Protein AF-A0AAU7CPM2-F1 (afdb_monomer)

Sequence (1170 aa):
MTRARPLVLTCLSLPLFAALVAPTALFAQPDPAKAGTGLAQAAASEAGWAAMNSTTAKETLEFLVQVNELRNDLEMMRALLREGREEAQAIKDKAEAARRDPTKLVLKLADMLAARSDAFRKLVGWTDAMQAQVAELRRTAKDAEALVKEVEEIQPEDVRALKLFEEIDGRILPLIDSLRDPAQAARTLIDGQIREALSKPWAVGGLVFRIKLMDELQAVFSPEANITIVMEYLNGDLPDVEASGLYFGRDGTPKFDRLKFSTDAKAIESVLMKKGLSKLGEAIGDLGLPLTFRNLKTMGFDQPGPGGRLGGLQFDLDVNLAMGSLPLPQLKQDGIQIFSDGHVHLKGATTLKYELKPNIPIPIATTGLAFHKHAVEMSLKPEKVAISTVLSAAAPESGNAIGLDVTCRFGFPIRKIEFQGTMRTAGGLSFGRVYNGELSAEHIQGDLEFPSANDSPIMTAVTPLAVQGHFKFDKDGLIAKGKATLFNGPSIDSEIFIGTNGHGHITATADFQLFDVLKVAGELESKFTPGFKRVTANVVGMVDLDLQLFKVSAALDVDADTDRVAQGKLPIRAKASALGAEAIVDLPSFTPADFLIVVAALKRQLPDMYKNMIKALAAFEGHAAEVLAAEEAKIRQAVSDAAARAGVDAIRTGDPNVDKALGDISKGGKQIITELVDARVFGGKAATQLRRSASNELENLGRDPFGTFANTPQNALNELSNVGNLVTGAFGNKKKDAGDARRRAEEEARAKVEALKKSLDEKLGRLVSAIEGDRLDHLPKPTRQLDSRGQGVNESTRLRLLFEHAASAPWGSNAPESGEVMFLVRATGMKSTINTRYPDRSQRLSGSDVQAGYVFFQDLLKADAKPKARIGIPRLKHNSALPAELIASDEIQRLVELHVPEAEIEGYRKLYERKLAIKNETDEPMTVWVNAEARVRRDDAFNWSWDSGVPAEKAATAFLVPARSTKILGEDVTPFLPNQSVADRANDSESKEDKVAVKGRRFRLWAESETGERWEEQRSQDLWVVAKNAKIQGERAYRDDKIQTHTYVLKPKTGLRDFAERQLKLRNDTPEPLTLKLRYRSSRGGQSRWYTLPELVLAPGTTVRPRGSDGFAVRASRVVFEAEGPTRRYTAHEESPVWLVAEADGRRMYRGPKIGVYLHVFRPDTRVSR

pLDDT: mean 71.59, std 19.8, range [23.73, 97.94]

Organism: NCBI:txid3120278

Solvent-accessible surface area (backbone atoms only — not comparable to full-atom values): 64924 Å² total; per-residue (Å²): 144,83,89,82,79,96,69,72,70,62,73,79,62,69,81,68,73,78,79,74,75,79,90,88,90,82,89,83,85,85,87,89,87,90,83,89,80,82,91,81,83,90,84,81,91,82,85,86,73,92,82,72,72,80,60,63,61,49,54,52,50,51,50,53,48,50,53,54,47,53,50,51,50,51,53,49,51,52,50,50,58,52,52,50,52,60,46,51,54,55,48,54,65,51,55,71,74,56,82,86,48,70,70,62,49,54,53,50,50,53,50,52,53,56,64,50,42,66,69,52,58,78,74,70,82,81,54,71,69,58,49,50,51,53,49,50,51,53,47,52,53,52,51,50,57,51,47,55,58,51,54,77,71,55,72,94,84,52,77,64,58,59,58,49,48,52,48,42,60,70,54,48,46,56,52,52,59,42,53,73,45,53,69,58,46,54,46,55,56,50,45,55,54,49,52,61,59,48,67,51,72,48,71,64,81,66,31,40,35,39,52,47,72,77,51,94,86,52,58,74,71,32,71,78,28,42,31,27,41,38,38,33,38,64,89,62,81,43,86,48,40,39,37,35,42,39,25,34,45,100,84,68,47,79,40,74,80,38,80,42,68,75,64,62,69,69,60,56,52,53,54,50,60,68,60,51,54,59,53,53,55,54,63,44,55,76,69,76,53,56,68,46,80,40,80,75,41,77,45,50,72,87,47,65,40,91,92,67,47,48,27,31,42,32,27,24,43,35,38,53,54,75,66,83,91,52,88,50,75,70,46,74,48,63,52,36,30,40,34,74,87,72,51,74,45,56,66,89,54,85,50,57,74,43,74,57,80,74,71,66,65,48,68,45,85,98,70,62,32,14,41,29,64,46,32,41,37,37,36,85,73,66,74,38,42,34,39,36,29,34,40,28,55,69,74,58,89,78,62,74,48,64,28,36,42,32,39,35,36,36,41,84,78,78,74,49,35,38,30,35,29,41,34,24,41,62,86,68,51,61,66,30,33,37,53,72,20,38,43,46,98,72,36,39,36,30,32,36,39,37,66,42,41,93,78,25,93,84,37,72,87,61,69,48,66,39,39,43,32,40,38,39,37,43,88,69,23,40,40,36,38,36,42,36,34,34,83,95,67,34,43,37,44,33,39,38,38,41,31,74,83,41,38,34,38,37,41,36,39,34,57,50,50,60,69,99,34,34,40,39,38,35,39,35,46,30,42,33,35,57,88,65,77,39,43,40,36,40,35,42,38,37,40,37,36,42,66,95,83,52,76,48,50,35,39,39,39,36,44,33,31,55,66,34,48,78,71,77,42,57,34,26,40,38,38,40,34,38,55,91,29,77,27,79,46,75,30,87,61,86,47,80,72,46,49,54,52,53,51,51,48,41,56,73,36,41,70,54,24,50,52,43,48,52,52,51,51,52,50,45,53,52,50,52,50,50,52,51,49,53,49,50,49,50,50,52,48,53,51,51,54,49,38,61,74,67,51,66,88,74,73,77,78,86,44,73,68,60,44,46,52,53,49,49,51,53,48,50,56,51,47,54,52,52,54,55,52,49,49,52,55,49,52,54,48,51,53,52,47,54,52,47,52,54,53,51,50,52,63,49,46,76,73,48,80,79,83,58,74,90,58,45,68,63,50,53,51,51,50,51,52,51,52,54,54,53,64,70,56,70,86,48,99,85,40,73,71,54,53,54,49,47,50,51,50,51,51,50,50,49,52,49,52,51,52,45,49,51,53,46,48,64,54,45,46,56,38,30,58,59,46,37,70,36,72,48,78,47,69,62,79,68,44,78,41,63,46,102,85,70,46,63,31,40,39,37,44,34,39,35,41,38,28,39,80,42,45,73,46,67,42,61,88,90,36,68,42,17,34,33,37,40,29,36,41,35,34,41,15,26,26,36,39,42,31,77,87,45,65,90,71,38,45,77,42,67,31,63,30,75,46,70,28,38,38,42,30,44,43,65,66,39,91,91,47,76,17,34,31,40,78,47,60,61,91,70,65,15,57,31,88,64,66,60,39,62,54,51,51,46,51,52,47,54,46,42,55,63,54,44,62,70,42,45,62,56,52,83,38,80,38,53,46,26,32,43,24,42,32,32,63,27,93,47,41,27,45,35,33,42,38,33,35,27,81,41,80,52,94,94,39,80,42,83,42,41,80,47,46,64,87,88,82,41,76,55,53,26,31,70,46,53,39,67,33,75,42,41,37,27,55,75,32,66,75,50,64,88,82,68,58,82,72,69,47,75,75,60,73,78,68,85,67,82,57,58,56,45,49,17,29,30,34,28,34,33,36,34,34,79,63,65,51,74,47,60,77,34,55,86,38,77,46,64,66,40,56,66,24,74,92,58,82,50,39,51,41,50,74,38,64,65,78,50,75,39,76,48,74,47,68,65,77,80,63,77,42,81,34,52,40,16,32,47,34,41,29,27,64,29,95,54,47,28,44,28,46,38,34,36,31,29,75,54,96,91,42,77,44,79,46,76,50,74,77,41,78,40,47,50,73,38,73,46,70,54,54,44,99,85,57,45,70,37,48,18,34,28,36,28,36,37,35,40,34,98,90,46,76,45,56,86,28,58,88,47,66,48,64,50,37,66,76,47,95,94,34,46,47,50,77,31,74,60,60,50,77,31,77,49,69,48,63,65,77,86,80,83,81,127

Secondary structure (DSSP, 8-state):
-----TTSGGGS----TTSS--S-----PPP---------------SS-SSS-TTHHHHHHHHHHHHHHHHHHHHHHHHHHHHHHHHHHHHHHHHGGGTT-HHHHHHHHHHHHHHHHHHHTTTS---HHHHHHHHHHHHHHHHHHHHHHHHTTS-TT-THHHHHHHHIIIIIHHHHHHTTSHHHHHHHHHHHHHHHHHTS-EEETTEEEEEE-S-TTS-TTSTT--EEEEEEEGGGTSPPEEEEEEEE-TTS-EEEEEEEESS-HHHHHHHHHHHHHHHHHHHHHTTT--EEEEEEEEEPTTS--TTS--SEEEEEEEE---BTTB-PPPEEEEEEEEETTS-EEETT-SEEEEE-SS---EE-TTTSEEEEEEEEEEETTTTEEEEEEEEEES--TTS--EEEEEEEEEESS-S-EEEEEEEEETT--EEEEEEEEEE-SS-EEEEEEEPPTTT-TTSTTS-EEEEEEEEEE-SSEEEEEEEEEETTS-EEEEEEEEETTS-EEEEEEEE--BTTTEEEEEEEEEEE-GGGSSEEEEEEEEEEEE-SS-EEEEEEEEEEEHHHHHTTS-SEEEEEEETTEEEEEEES---HHHHHHHHHHHHHTHHHHHHHHHHHHHHHHHHHHHHHHHHHHHHHHHHHHHHHHTTGGG---S-HHHHHHHHHHHHHHHHHHHHHHHHHHHHHHHHHHHHHHHHHHHHHHTT-TTTSTTTHHHHHHHHHHHHHHHHHGGG-TT-HHHHHHHHHHHHHHHHHHHHHHHHHHHHHHHHHHHHTT-EEEE-PPPEEEE-TTS-EEEEEEEEEEEEEEEEEEE-TTT-TT-EEEEEEEEEEEEEEEEESS-GGG-EEEEEEEEEEEEEEEESTT-TTS--EEEEE--------SS-HHHHHHHHHHHHHHHH-TT-EE-SSEEE--EEEEEEE-SSS-EEEEEEEEEEEEETTEEEEEETTSSTTTSPPEEEEE-TTEEEEBTTTBPPBPTT--TTTTTSSTT-----PPPEESEEEEEEEETT--EE-HHHHS-EE-S---GGGTT-S-EEESSPPEEEEEEPPPPS-EEES-EEEEEEE-SSS-EEEEEEEEEEETTEEEEEEPPPEEE-TT-EE--B-TTSSB-EESEEEEEEE-SS-EE-TTSSSPEESS--BTTB--EEESSPPEEEEEE---TT---

Structure (mmCIF, N/CA/C/O backbone):
data_AF-A0AAU7CPM2-F1
#
_entry.id   AF-A0AAU7CPM2-F1
#
loop_
_atom_site.group_PDB
_atom_site.id
_atom_site.type_symbol
_atom_site.label_atom_id
_atom_site.label_alt_id
_atom_site.label_comp_id
_atom_site.label_asym_id
_atom_site.label_entity_id
_atom_site.label_seq_id
_atom_site.pdbx_PDB_ins_code
_atom_site.Cartn_x
_atom_site.Cartn_y
_atom_site.Cartn_z
_atom_site.occupancy
_atom_site.B_iso_or_equiv
_atom_site.auth_seq_id
_atom_site.auth_comp_id
_atom_site.auth_asym_id
_atom_site.auth_atom_id
_atom_site.pdbx_PDB_model_num
ATOM 1 N N . MET A 1 1 ? 49.243 -9.108 -35.571 1.00 30.53 1 MET A N 1
ATOM 2 C CA . MET A 1 1 ? 48.302 -8.198 -36.264 1.00 30.53 1 MET A CA 1
ATOM 3 C C . MET A 1 1 ? 47.541 -7.394 -35.221 1.00 30.53 1 MET A C 1
ATOM 5 O O . MET A 1 1 ? 46.357 -7.582 -34.997 1.00 30.53 1 MET A O 1
ATOM 9 N N . THR A 1 2 ? 48.272 -6.537 -34.522 1.00 29.69 2 THR A N 1
ATOM 10 C CA . THR A 1 2 ? 47.838 -5.802 -33.334 1.00 29.69 2 THR A CA 1
ATOM 11 C C . THR A 1 2 ? 48.388 -4.391 -33.495 1.00 29.69 2 THR A C 1
ATOM 13 O O . THR A 1 2 ? 49.585 -4.245 -33.728 1.00 29.69 2 THR A O 1
ATOM 16 N N . ARG A 1 3 ? 47.504 -3.390 -33.358 1.00 30.66 3 ARG A N 1
ATOM 17 C CA . ARG A 1 3 ? 47.668 -1.930 -33.561 1.00 30.66 3 ARG A CA 1
ATOM 18 C C . ARG A 1 3 ? 47.158 -1.390 -34.907 1.00 30.66 3 ARG A C 1
ATOM 20 O O . ARG A 1 3 ? 47.932 -1.092 -35.808 1.00 30.66 3 ARG A O 1
ATOM 27 N N . ALA A 1 4 ? 45.849 -1.140 -34.958 1.00 24.36 4 ALA A N 1
ATOM 28 C CA . ALA A 1 4 ? 45.251 -0.043 -35.722 1.00 24.36 4 ALA A CA 1
ATOM 29 C C . ALA A 1 4 ? 44.418 0.821 -34.749 1.00 24.36 4 ALA A C 1
ATOM 31 O O . ALA A 1 4 ? 43.802 0.294 -33.825 1.00 24.36 4 ALA A O 1
ATOM 32 N N . ARG A 1 5 ? 44.516 2.146 -34.893 1.00 27.17 5 ARG A N 1
ATOM 33 C CA . ARG A 1 5 ? 44.018 3.202 -33.983 1.00 27.17 5 ARG A CA 1
ATOM 34 C C . ARG A 1 5 ? 42.475 3.349 -33.995 1.00 27.17 5 ARG A C 1
ATOM 36 O O . ARG A 1 5 ? 41.857 2.994 -34.995 1.00 27.17 5 ARG A O 1
ATOM 43 N N . PRO A 1 6 ? 41.852 3.940 -32.950 1.00 27.80 6 PRO A N 1
ATOM 44 C CA . PRO A 1 6 ? 40.398 4.053 -32.796 1.00 27.80 6 PRO A CA 1
ATOM 45 C C . PRO A 1 6 ? 39.836 5.308 -33.494 1.00 27.80 6 PRO A C 1
ATOM 47 O O . PRO A 1 6 ? 39.302 6.193 -32.836 1.00 27.80 6 PRO A O 1
ATOM 50 N N . LEU A 1 7 ? 39.997 5.420 -34.818 1.00 28.16 7 LEU A N 1
ATOM 51 C CA . LEU A 1 7 ? 39.477 6.573 -35.582 1.00 28.16 7 LEU A CA 1
ATOM 52 C C . LEU A 1 7 ? 38.266 6.233 -36.472 1.00 28.16 7 LEU A C 1
ATOM 54 O O . LEU A 1 7 ? 37.533 7.126 -36.873 1.00 28.16 7 LEU A O 1
ATOM 58 N N . VAL A 1 8 ? 38.035 4.948 -36.767 1.00 27.69 8 VAL A N 1
ATOM 59 C CA . VAL A 1 8 ? 37.013 4.518 -37.743 1.00 27.69 8 VAL A CA 1
ATOM 60 C C . VAL A 1 8 ? 35.654 4.228 -37.087 1.00 27.69 8 VAL A C 1
ATOM 62 O O . VAL A 1 8 ? 34.622 4.407 -37.723 1.00 27.69 8 VAL A O 1
ATOM 65 N N . LEU A 1 9 ? 35.613 3.866 -35.796 1.00 28.08 9 LEU A N 1
ATOM 66 C CA . LEU A 1 9 ? 34.343 3.583 -35.104 1.00 28.08 9 LEU A CA 1
ATOM 67 C C . LEU A 1 9 ? 33.541 4.840 -34.722 1.00 28.08 9 LEU A C 1
ATOM 69 O O . LEU A 1 9 ? 32.334 4.747 -34.533 1.00 28.08 9 LEU A O 1
ATOM 73 N N . THR A 1 10 ? 34.174 6.012 -34.645 1.00 31.08 10 THR A N 1
ATOM 74 C CA . THR A 1 10 ? 33.518 7.263 -34.227 1.00 31.08 10 THR A CA 1
ATOM 75 C C . THR A 1 10 ? 32.661 7.890 -35.333 1.00 31.08 10 THR A C 1
ATOM 77 O O . THR A 1 10 ? 31.771 8.678 -35.038 1.00 31.08 10 THR A O 1
ATOM 80 N N . CYS A 1 11 ? 32.884 7.524 -36.602 1.00 26.19 11 CYS A N 1
ATOM 81 C CA . CYS A 1 11 ? 32.093 8.030 -37.734 1.00 26.19 11 CYS A CA 1
ATOM 82 C C . CYS A 1 11 ? 30.746 7.299 -37.903 1.00 26.19 11 CYS A C 1
ATOM 84 O O . CYS A 1 11 ? 29.845 7.833 -38.538 1.00 26.19 11 CYS A O 1
ATOM 86 N N . LEU A 1 12 ? 30.584 6.109 -37.308 1.00 28.61 12 LEU A N 1
ATOM 87 C CA . LEU A 1 12 ? 29.325 5.343 -37.317 1.00 28.61 12 LEU A CA 1
ATOM 88 C C . LEU A 1 12 ? 28.418 5.654 -36.112 1.00 28.61 12 LEU A C 1
ATOM 90 O O . LEU A 1 12 ? 27.288 5.178 -36.052 1.00 28.61 12 LEU A O 1
ATOM 94 N N . SER A 1 13 ? 28.889 6.466 -35.163 1.00 28.86 13 SER A N 1
ATOM 95 C CA . SER A 1 13 ? 28.128 6.947 -34.006 1.00 28.86 13 SER A CA 1
ATOM 96 C C . SER A 1 13 ? 27.910 8.460 -34.111 1.00 28.86 13 SER A C 1
ATOM 98 O O . SER A 1 13 ? 28.501 9.234 -33.357 1.00 28.86 13 SER A O 1
ATOM 100 N N . LEU A 1 14 ? 27.105 8.904 -35.077 1.00 26.20 14 LEU A N 1
ATOM 101 C CA . LEU A 1 14 ? 26.713 10.311 -35.198 1.00 26.20 14 LEU A CA 1
ATOM 102 C C . LEU A 1 14 ? 25.557 10.631 -34.228 1.00 26.20 14 LEU A C 1
ATOM 104 O O . LEU A 1 14 ? 24.500 10.003 -34.310 1.00 26.20 14 LEU A O 1
ATOM 108 N N . PRO A 1 15 ? 25.700 11.622 -33.326 1.00 29.12 15 PRO A N 1
ATOM 109 C CA . PRO A 1 15 ? 24.634 12.072 -32.443 1.00 29.12 15 PRO A CA 1
ATOM 110 C C . PRO A 1 15 ? 23.777 13.125 -33.162 1.00 29.12 15 PRO A C 1
ATOM 112 O O . PRO A 1 15 ? 23.796 14.296 -32.799 1.00 29.12 15 PRO A O 1
ATOM 115 N N . LEU A 1 16 ? 23.027 12.730 -34.196 1.00 28.59 16 LEU A N 1
ATOM 116 C CA . LEU A 1 16 ? 22.025 13.614 -34.823 1.00 28.59 16 LEU A CA 1
ATOM 117 C C . LEU A 1 16 ? 20.646 13.516 -34.135 1.00 28.59 16 LEU A C 1
ATOM 119 O O . LEU A 1 16 ? 19.801 14.392 -34.285 1.00 28.59 16 LEU A O 1
ATOM 123 N N . PHE A 1 17 ? 20.436 12.481 -33.317 1.00 32.31 17 PHE A N 1
ATOM 124 C CA . PHE A 1 17 ? 19.158 12.203 -32.650 1.00 32.31 17 PHE A CA 1
ATOM 125 C C . PHE A 1 17 ? 18.840 13.135 -31.467 1.00 32.31 17 PHE A C 1
ATOM 127 O O . PHE A 1 17 ? 17.675 13.317 -31.128 1.00 32.31 17 PHE A O 1
ATOM 134 N N . ALA A 1 18 ? 19.851 13.744 -30.838 1.00 26.77 18 ALA A N 1
ATOM 135 C CA . ALA A 1 18 ? 19.663 14.546 -29.624 1.00 26.77 18 ALA A CA 1
ATOM 136 C C . ALA A 1 18 ? 19.268 16.013 -29.889 1.00 26.77 18 ALA A C 1
ATOM 138 O O . ALA A 1 18 ? 18.843 16.699 -28.965 1.00 26.77 18 ALA A O 1
ATOM 139 N N . ALA A 1 19 ? 19.389 16.504 -31.129 1.00 29.19 19 ALA A N 1
ATOM 140 C CA . ALA A 1 19 ? 19.094 17.901 -31.473 1.00 29.19 19 ALA A CA 1
ATOM 141 C C . ALA A 1 19 ? 17.698 18.114 -32.097 1.00 29.19 19 ALA A C 1
ATOM 143 O O . ALA A 1 19 ? 17.275 19.256 -32.245 1.00 29.19 19 ALA A O 1
ATOM 144 N N . LEU A 1 20 ? 16.980 17.039 -32.446 1.00 27.70 20 LEU A N 1
ATOM 145 C CA . LEU A 1 20 ? 15.705 17.095 -33.180 1.00 27.70 20 LEU A CA 1
ATOM 146 C C . LEU A 1 20 ? 14.454 16.793 -32.331 1.00 27.70 20 LEU A C 1
ATOM 148 O O . LEU A 1 20 ? 13.346 16.865 -32.851 1.00 27.70 20 LEU A O 1
ATOM 152 N N . VAL A 1 21 ? 14.593 16.494 -31.032 1.00 27.75 21 VAL A N 1
ATOM 153 C CA . VAL A 1 21 ? 13.456 16.146 -30.154 1.00 27.75 21 VAL A CA 1
ATOM 154 C C . VAL A 1 21 ? 13.394 17.056 -28.925 1.00 27.75 21 VAL A C 1
ATOM 156 O O . VAL A 1 21 ? 13.695 16.659 -27.805 1.00 27.75 21 VAL A O 1
ATOM 159 N N . ALA A 1 22 ? 12.980 18.300 -29.149 1.00 23.73 22 ALA A N 1
ATOM 160 C CA . ALA A 1 22 ? 12.278 19.141 -28.178 1.00 23.73 22 ALA A CA 1
ATOM 161 C C . ALA A 1 22 ? 11.556 20.249 -28.972 1.00 23.73 22 ALA A C 1
ATOM 163 O O . ALA A 1 22 ? 12.245 20.893 -29.763 1.00 23.73 22 ALA A O 1
ATOM 164 N N . PRO A 1 23 ? 10.244 20.542 -28.811 1.00 28.75 23 PRO A N 1
ATOM 165 C CA . PRO A 1 23 ? 9.259 20.019 -27.853 1.00 28.75 23 PRO A CA 1
ATOM 166 C C . PRO A 1 23 ? 7.881 19.667 -28.481 1.00 28.75 23 PRO A C 1
ATOM 168 O O . PRO A 1 23 ? 7.213 20.545 -29.006 1.00 28.75 23 PRO A O 1
ATOM 171 N N . THR A 1 24 ? 7.360 18.445 -28.319 1.00 24.84 24 THR A N 1
ATOM 172 C CA . THR A 1 24 ? 5.904 18.172 -28.435 1.00 24.84 24 THR A CA 1
ATOM 173 C C . THR A 1 24 ? 5.563 16.810 -27.838 1.00 24.84 24 THR A C 1
ATOM 175 O O . THR A 1 24 ? 5.964 15.790 -28.389 1.00 24.84 24 THR A O 1
ATOM 178 N N . ALA A 1 25 ? 4.774 16.778 -26.763 1.00 24.81 25 ALA A N 1
ATOM 179 C CA . ALA A 1 25 ? 3.936 15.622 -26.445 1.00 24.81 25 ALA A CA 1
ATOM 180 C C . ALA A 1 25 ? 2.740 16.069 -25.596 1.00 24.81 25 ALA A C 1
ATOM 182 O O . ALA A 1 25 ? 2.848 16.286 -24.390 1.00 24.81 25 ALA A O 1
ATOM 183 N N . LEU A 1 26 ? 1.597 16.221 -26.264 1.00 25.03 26 LEU A N 1
ATOM 184 C CA . LEU A 1 26 ? 0.273 16.312 -25.668 1.00 25.03 26 LEU A CA 1
ATOM 185 C C . LEU A 1 26 ? -0.729 15.598 -26.591 1.00 25.03 26 LEU A C 1
ATOM 187 O O . LEU A 1 26 ? -0.727 15.854 -27.791 1.00 25.03 26 LEU A O 1
ATOM 191 N N . PHE A 1 27 ? -1.579 14.766 -25.970 1.00 28.05 27 PHE A N 1
ATOM 192 C CA . PHE A 1 27 ? -2.750 14.012 -26.470 1.00 28.05 27 PHE A CA 1
ATOM 193 C C . PHE A 1 27 ? -2.496 12.741 -27.303 1.00 28.05 27 PHE A C 1
ATOM 195 O O . PHE A 1 27 ? -1.671 12.740 -28.201 1.00 28.05 27 PHE A O 1
ATOM 202 N N . ALA A 1 28 ? -3.235 11.634 -27.160 1.00 29.16 28 ALA A N 1
ATOM 203 C CA . ALA A 1 28 ? -4.069 11.051 -26.097 1.00 29.16 28 ALA A CA 1
ATOM 204 C C . ALA A 1 28 ? -4.371 9.590 -26.518 1.00 29.16 28 ALA A C 1
ATOM 206 O O . ALA A 1 28 ? -4.548 9.317 -27.704 1.00 29.16 28 ALA A O 1
ATOM 207 N N . GLN A 1 29 ? -4.446 8.666 -25.556 1.00 29.41 29 GLN A N 1
ATOM 208 C CA . GLN A 1 29 ? -4.981 7.302 -25.722 1.00 29.41 29 GLN A CA 1
ATOM 209 C C . GLN A 1 29 ? -6.505 7.273 -25.483 1.00 29.41 29 GLN A C 1
ATOM 211 O O . GLN A 1 29 ? -6.998 8.125 -24.739 1.00 29.41 29 GLN A O 1
ATOM 216 N N . PRO A 1 30 ? -7.245 6.270 -25.998 1.00 30.41 30 PRO A N 1
ATOM 217 C CA . PRO A 1 30 ? -8.552 5.904 -25.473 1.00 30.41 30 PRO A CA 1
ATOM 218 C C . PRO A 1 30 ? -8.458 4.821 -24.376 1.00 30.41 30 PRO A C 1
ATOM 220 O O . PRO A 1 30 ? -7.633 3.910 -24.424 1.00 30.41 30 PRO A O 1
ATOM 223 N N . ASP A 1 31 ? -9.347 4.979 -23.398 1.00 33.00 31 ASP A N 1
ATOM 224 C CA . ASP A 1 31 ? -9.646 4.157 -22.213 1.00 33.00 31 ASP A CA 1
ATOM 225 C C . ASP A 1 31 ? -10.185 2.752 -22.590 1.00 33.00 31 ASP A C 1
ATOM 227 O O . ASP A 1 31 ? -10.825 2.614 -23.638 1.00 33.00 31 ASP A O 1
ATOM 231 N N . PRO A 1 32 ? -9.991 1.703 -21.760 1.00 28.77 32 PRO A N 1
ATOM 232 C CA . PRO A 1 32 ? -11.159 1.251 -20.997 1.00 28.77 32 PRO A CA 1
ATOM 233 C C . PRO A 1 32 ? -10.841 0.654 -19.611 1.00 28.77 32 PRO A C 1
ATOM 235 O O . PRO A 1 32 ? -10.176 -0.377 -19.476 1.00 28.77 32 PRO A O 1
ATOM 238 N N . ALA A 1 33 ? -11.502 1.181 -18.582 1.00 28.36 33 ALA A N 1
ATOM 239 C CA . ALA A 1 33 ? -11.847 0.429 -17.382 1.00 28.36 33 ALA A CA 1
ATOM 240 C C . ALA A 1 33 ? -13.322 0.631 -17.010 1.00 28.36 33 ALA A C 1
ATOM 242 O O . ALA A 1 33 ? -13.726 1.739 -16.662 1.00 28.36 33 ALA A O 1
ATOM 243 N N . LYS A 1 34 ? -14.103 -0.463 -16.993 1.00 31.73 34 LYS A N 1
ATOM 244 C CA . LYS A 1 34 ? -15.030 -0.824 -15.896 1.00 31.73 34 LYS A CA 1
ATOM 245 C C . LYS A 1 34 ? -15.781 -2.130 -16.176 1.00 31.73 34 LYS A C 1
ATOM 247 O O . LYS A 1 34 ? -16.639 -2.183 -17.045 1.00 31.73 34 LYS A O 1
ATOM 252 N N . ALA A 1 35 ? -15.494 -3.129 -15.342 1.00 27.64 35 ALA A N 1
ATOM 253 C CA . ALA A 1 35 ? -16.438 -3.815 -14.445 1.00 27.64 35 ALA A CA 1
ATOM 254 C C . ALA A 1 35 ? -16.111 -5.313 -14.357 1.00 27.64 35 ALA A C 1
ATOM 256 O O . ALA A 1 35 ? -16.252 -6.062 -15.317 1.00 27.64 35 ALA A O 1
ATOM 257 N N . GLY A 1 36 ? -15.667 -5.746 -13.177 1.00 28.06 36 GLY A N 1
ATOM 258 C CA . GLY A 1 36 ? -15.557 -7.161 -12.843 1.00 28.06 36 GLY A CA 1
ATOM 259 C C . GLY A 1 36 ? -16.897 -7.744 -12.395 1.00 28.06 36 GLY A C 1
ATOM 260 O O . GLY A 1 36 ? -17.735 -7.023 -11.862 1.00 28.06 36 GLY A O 1
ATOM 261 N N . THR A 1 37 ? -17.077 -9.053 -12.572 1.00 27.73 37 THR A N 1
ATOM 262 C CA . THR A 1 37 ? -17.321 -10.069 -11.521 1.00 27.73 37 THR A CA 1
ATOM 263 C C . THR A 1 37 ? -17.831 -11.377 -12.149 1.00 27.73 37 THR A C 1
ATOM 265 O O . THR A 1 37 ? -18.788 -11.365 -12.904 1.00 27.73 37 THR A O 1
ATOM 268 N N . GLY A 1 38 ? -17.198 -12.504 -11.791 1.00 26.70 38 GLY A N 1
ATOM 269 C CA . GLY A 1 38 ? -17.833 -13.824 -11.625 1.00 26.70 38 GLY A CA 1
ATOM 270 C C . GLY A 1 38 ? -18.283 -14.648 -12.848 1.00 26.70 38 GLY A C 1
ATOM 271 O O . GLY A 1 38 ? -19.319 -14.373 -13.426 1.00 26.70 38 GLY A O 1
ATOM 272 N N . LEU A 1 39 ? -17.589 -15.780 -13.065 1.00 27.23 39 LEU A N 1
ATOM 273 C CA . LEU A 1 39 ? -18.104 -17.078 -13.566 1.00 27.23 39 LEU A CA 1
ATOM 274 C C . LEU A 1 39 ? -18.844 -17.128 -14.927 1.00 27.23 39 LEU A C 1
ATOM 276 O O . LEU A 1 39 ? -20.050 -16.932 -14.966 1.00 27.23 39 LEU A O 1
ATOM 280 N N . ALA A 1 40 ? -18.158 -17.582 -15.990 1.00 24.69 40 ALA A N 1
ATOM 281 C CA . ALA A 1 40 ? -18.564 -18.710 -16.862 1.00 24.69 40 ALA A CA 1
ATOM 282 C C . ALA A 1 40 ? -17.701 -18.817 -18.146 1.00 24.69 40 ALA A C 1
ATOM 284 O O . ALA A 1 40 ? -17.364 -17.823 -18.773 1.00 24.69 40 ALA A O 1
ATOM 285 N N . GLN A 1 41 ? -17.347 -20.064 -18.474 1.00 25.59 41 GLN A N 1
ATOM 286 C CA . GLN A 1 41 ? -17.113 -20.691 -19.789 1.00 25.59 41 GLN A CA 1
ATOM 287 C C . GLN A 1 41 ? -16.720 -19.859 -21.033 1.00 25.59 41 GLN A C 1
ATOM 289 O O . GLN A 1 41 ? -17.476 -19.043 -21.537 1.00 25.59 41 GLN A O 1
ATOM 294 N N . ALA A 1 42 ? -15.571 -20.255 -21.598 1.00 28.91 42 ALA A N 1
ATOM 295 C CA . ALA A 1 42 ? -15.339 -20.606 -23.006 1.00 28.91 42 ALA A CA 1
ATOM 296 C C . ALA A 1 42 ? -16.138 -19.870 -24.102 1.00 28.91 42 ALA A C 1
ATOM 298 O O . ALA A 1 42 ? -17.282 -20.226 -24.353 1.00 28.91 42 ALA A O 1
ATOM 299 N N . ALA A 1 43 ? -15.465 -18.997 -24.862 1.00 25.22 43 ALA A N 1
ATOM 300 C CA . ALA A 1 43 ? -15.553 -18.924 -26.329 1.00 25.22 43 ALA A CA 1
ATOM 301 C C . ALA A 1 43 ? -14.653 -17.808 -26.898 1.00 25.22 43 ALA A C 1
ATOM 303 O O . ALA A 1 43 ? -14.459 -16.772 -26.271 1.00 25.22 43 ALA A O 1
ATOM 304 N N . ALA A 1 44 ? -14.193 -18.034 -28.131 1.00 28.34 44 ALA A N 1
ATOM 305 C CA . ALA A 1 44 ? -13.807 -17.031 -29.126 1.00 28.34 44 ALA A CA 1
ATOM 306 C C . ALA A 1 44 ? -12.438 -16.338 -28.992 1.00 28.34 44 ALA A C 1
ATOM 308 O O . ALA A 1 44 ? -12.308 -15.120 -28.923 1.00 28.34 44 ALA A O 1
ATOM 309 N N . SER A 1 45 ? -11.393 -17.151 -29.147 1.00 29.36 45 SER A N 1
ATOM 310 C CA . SER A 1 45 ? -10.261 -16.801 -30.005 1.00 29.36 45 SER A CA 1
ATOM 311 C C . SER A 1 45 ? -10.667 -16.951 -31.486 1.00 29.36 45 SER A C 1
ATOM 313 O O . SER A 1 45 ? -10.455 -18.005 -32.084 1.00 29.36 45 SER A O 1
ATOM 315 N N . GLU A 1 46 ? -11.255 -15.914 -32.080 1.00 31.44 46 GLU A N 1
ATOM 316 C CA . GLU A 1 46 ? -11.443 -15.783 -33.534 1.00 31.44 46 GLU A CA 1
ATOM 317 C C . GLU A 1 46 ? -10.564 -14.639 -34.051 1.00 31.44 46 GLU A C 1
ATOM 319 O O . GLU A 1 46 ? -10.968 -13.485 -34.047 1.00 31.44 46 GLU A O 1
ATOM 324 N N . ALA A 1 47 ? -9.321 -14.968 -34.416 1.00 29.20 47 ALA A N 1
ATOM 325 C CA . ALA A 1 47 ? -8.534 -14.342 -35.496 1.00 29.20 47 ALA A CA 1
ATOM 326 C C . ALA A 1 47 ? -7.093 -14.893 -35.483 1.00 29.20 47 ALA A C 1
ATOM 328 O O . ALA A 1 47 ? -6.107 -14.167 -35.443 1.00 29.20 47 ALA A O 1
ATOM 329 N N . GLY A 1 48 ? -6.978 -16.221 -35.493 1.00 30.08 48 GLY A N 1
ATOM 330 C CA . GLY A 1 48 ? -5.728 -16.949 -35.729 1.00 30.08 48 GLY A CA 1
ATOM 331 C C . GLY A 1 48 ? -5.923 -18.063 -36.757 1.00 30.08 48 GLY A C 1
ATOM 332 O O . GLY A 1 48 ? -5.266 -19.091 -36.671 1.00 30.08 48 GLY A O 1
ATOM 333 N N . TRP A 1 49 ? -6.879 -17.886 -37.678 1.00 29.70 49 TRP A N 1
ATOM 334 C CA . TRP A 1 49 ? -7.292 -18.887 -38.673 1.00 29.70 49 TRP A CA 1
ATOM 335 C C . TRP A 1 49 ? -7.207 -18.391 -40.124 1.00 29.70 49 TRP A C 1
ATOM 337 O O . TRP A 1 49 ? -7.781 -18.991 -41.023 1.00 29.70 49 TRP A O 1
ATOM 347 N N . ALA A 1 50 ? -6.438 -17.333 -40.388 1.00 31.83 50 ALA A N 1
ATOM 348 C CA . ALA A 1 50 ? -6.220 -16.837 -41.750 1.00 31.83 50 ALA A CA 1
ATOM 349 C C . ALA A 1 50 ? -4.928 -17.360 -42.413 1.00 31.83 50 ALA A C 1
ATOM 351 O O . ALA A 1 50 ? -4.422 -16.738 -43.340 1.00 31.83 50 ALA A O 1
ATOM 352 N N . ALA A 1 51 ? -4.387 -18.503 -41.970 1.00 33.66 51 ALA A N 1
ATOM 353 C CA . ALA A 1 51 ? -3.296 -19.172 -42.684 1.00 33.66 51 ALA A CA 1
ATOM 354 C C . ALA A 1 51 ? -3.250 -20.690 -42.421 1.00 33.66 51 ALA A C 1
ATOM 356 O O . ALA A 1 51 ? -2.287 -21.205 -41.857 1.00 33.66 51 ALA A O 1
ATOM 357 N N . MET A 1 52 ? -4.278 -21.425 -42.856 1.00 28.56 52 MET A N 1
ATOM 358 C CA . MET A 1 52 ? -4.141 -22.841 -43.219 1.00 28.56 52 MET A CA 1
ATOM 359 C C . MET A 1 52 ? -5.055 -23.184 -44.401 1.00 28.56 52 MET A C 1
ATOM 361 O O . MET A 1 52 ? -6.190 -22.727 -44.490 1.00 28.56 52 MET A O 1
ATOM 365 N N . ASN A 1 53 ? -4.495 -23.965 -45.324 1.00 36.31 53 ASN A N 1
ATOM 366 C CA . ASN A 1 53 ? -5.029 -24.327 -46.634 1.00 36.31 53 ASN A CA 1
ATOM 367 C C . ASN A 1 53 ? -6.476 -24.858 -46.629 1.00 36.31 53 ASN A C 1
ATOM 369 O O . ASN A 1 53 ? -6.900 -25.626 -45.767 1.00 36.31 53 ASN A O 1
ATOM 373 N N . SER A 1 54 ? -7.192 -24.483 -47.687 1.00 45.38 54 SER A N 1
ATOM 374 C CA . SER A 1 54 ? -8.641 -24.544 -47.910 1.00 45.38 54 SER A CA 1
ATOM 375 C C . SER A 1 54 ? -9.262 -25.924 -48.186 1.00 45.38 54 SER A C 1
ATOM 377 O O . SER A 1 54 ? -10.437 -25.987 -48.538 1.00 45.38 54 SER A O 1
ATOM 379 N N . THR A 1 55 ? -8.540 -27.035 -48.021 1.00 36.25 55 THR A N 1
ATOM 380 C CA . THR A 1 55 ? -9.079 -28.377 -48.342 1.00 36.25 55 THR A CA 1
ATOM 381 C C . THR A 1 55 ? -9.520 -29.132 -47.089 1.00 36.25 55 THR A C 1
ATOM 383 O O . THR A 1 55 ? -10.649 -29.601 -47.013 1.00 36.25 55 THR A O 1
ATOM 386 N N . THR A 1 56 ? -8.703 -29.147 -46.036 1.00 40.78 56 THR A N 1
ATOM 387 C CA . THR A 1 56 ? -8.996 -29.923 -44.816 1.00 40.78 56 THR A CA 1
ATOM 388 C C . THR A 1 56 ? -10.030 -29.239 -43.916 1.00 40.78 56 THR A C 1
ATOM 390 O O . THR A 1 56 ? -10.817 -29.906 -43.246 1.00 40.78 56 THR A O 1
ATOM 393 N N . ALA A 1 57 ? -10.081 -27.902 -43.934 1.00 40.97 57 ALA A N 1
ATOM 394 C CA . ALA A 1 57 ? -11.139 -27.141 -43.271 1.00 40.97 57 ALA A CA 1
ATOM 395 C C . ALA A 1 57 ? -12.499 -27.374 -43.944 1.00 40.97 57 ALA A C 1
ATOM 397 O O . ALA A 1 57 ? -13.501 -27.464 -43.250 1.00 40.97 57 ALA A O 1
ATOM 398 N N . LYS A 1 58 ? -12.527 -27.554 -45.272 1.00 40.81 58 LYS A N 1
ATOM 399 C CA . LYS A 1 58 ? -13.746 -27.859 -46.027 1.00 40.81 58 LYS A CA 1
ATOM 400 C C . LYS A 1 58 ? -14.261 -29.271 -45.724 1.00 40.81 58 LYS A C 1
ATOM 402 O O . LYS A 1 58 ? -15.428 -29.411 -45.395 1.00 40.81 58 LYS A O 1
ATOM 407 N N . GLU A 1 59 ? -13.388 -30.278 -45.711 1.00 42.12 59 GLU A N 1
ATOM 408 C CA . GLU A 1 59 ? -13.757 -31.673 -45.399 1.00 42.12 59 GLU A CA 1
ATOM 409 C C . GLU A 1 59 ? -14.175 -31.867 -43.929 1.00 42.12 59 GLU A C 1
ATOM 411 O O . GLU A 1 59 ? -15.094 -32.626 -43.627 1.00 42.12 59 GLU A O 1
ATOM 416 N N . THR A 1 60 ? -13.548 -31.140 -42.998 1.00 39.19 60 THR A N 1
ATOM 417 C CA . THR A 1 60 ? -13.915 -31.194 -41.570 1.00 39.19 60 THR A CA 1
ATOM 418 C C . THR A 1 60 ? -15.219 -30.438 -41.295 1.00 39.19 60 THR A C 1
ATOM 420 O O . THR A 1 60 ? -16.013 -30.876 -40.463 1.00 39.19 60 THR A O 1
ATOM 423 N N . LEU A 1 61 ? -15.475 -29.333 -42.007 1.00 40.38 61 LEU A N 1
ATOM 424 C CA . LEU A 1 61 ? -16.751 -28.620 -41.937 1.00 40.38 61 LEU A CA 1
ATOM 425 C C . LEU A 1 61 ? -17.872 -29.438 -42.597 1.00 40.38 61 LEU A C 1
ATOM 427 O O . LEU A 1 61 ? -18.950 -29.520 -42.027 1.00 40.38 61 LEU A O 1
ATOM 431 N N . GLU A 1 62 ? -17.616 -30.107 -43.726 1.00 42.84 62 GLU A N 1
ATOM 432 C CA . GLU A 1 62 ? -18.571 -31.015 -44.382 1.00 42.84 62 GLU A CA 1
ATOM 433 C C . GLU A 1 62 ? -18.901 -32.231 -43.500 1.00 42.84 62 GLU A C 1
ATOM 435 O O . GLU A 1 62 ? -20.071 -32.578 -43.365 1.00 42.84 62 GLU A O 1
ATOM 440 N N . PHE A 1 63 ? -17.923 -32.824 -42.806 1.00 39.94 63 PHE A N 1
ATOM 441 C CA . PHE A 1 63 ? -18.172 -33.919 -41.860 1.00 39.94 63 PHE A CA 1
ATOM 442 C C . PHE A 1 63 ? -18.943 -33.464 -40.607 1.00 39.94 63 PHE A C 1
ATOM 444 O O . PHE A 1 63 ? -19.851 -34.155 -40.148 1.00 39.94 63 PHE A O 1
ATOM 451 N N . LEU A 1 64 ? -18.627 -32.290 -40.047 1.00 38.22 64 LEU A N 1
ATOM 452 C CA . LEU A 1 64 ? -19.345 -31.751 -38.883 1.00 38.22 64 LEU A CA 1
ATOM 453 C C . LEU A 1 64 ? -20.751 -31.253 -39.239 1.00 38.22 64 LEU A C 1
ATOM 455 O O . LEU A 1 64 ? -21.654 -31.374 -38.413 1.00 38.22 64 LEU A O 1
ATOM 459 N N . VAL A 1 65 ? -20.959 -30.764 -40.464 1.00 45.06 65 VAL A N 1
ATOM 460 C CA . VAL A 1 65 ? -22.290 -30.485 -41.021 1.00 45.06 65 VAL A CA 1
ATOM 461 C C . VAL A 1 65 ? -23.065 -31.793 -41.200 1.00 45.06 65 VAL A C 1
ATOM 463 O O . VAL A 1 65 ? -24.173 -31.877 -40.686 1.00 45.06 65 VAL A O 1
ATOM 466 N N . GLN A 1 66 ? -22.461 -32.855 -41.749 1.00 42.44 66 GLN A N 1
ATOM 467 C CA . GLN A 1 66 ? -23.104 -34.173 -41.891 1.00 42.44 66 GLN A CA 1
ATOM 468 C C . GLN A 1 66 ? -23.477 -34.821 -40.549 1.00 42.44 66 GLN A C 1
ATOM 470 O O . GLN A 1 66 ? -24.539 -35.423 -40.431 1.00 42.44 66 GLN A O 1
ATOM 475 N N . VAL A 1 67 ? -22.650 -34.689 -39.506 1.00 40.25 67 VAL A N 1
ATOM 476 C CA . VAL A 1 67 ? -22.956 -35.224 -38.163 1.00 40.25 67 VAL A CA 1
ATOM 477 C C . VAL A 1 67 ? -24.050 -34.409 -37.461 1.00 40.25 67 VAL A C 1
ATOM 479 O O . VAL A 1 67 ? -24.866 -34.970 -36.725 1.00 40.25 67 VAL A O 1
ATOM 482 N N . ASN A 1 68 ? -24.099 -33.095 -37.694 1.00 40.72 68 ASN A N 1
ATOM 483 C CA . ASN A 1 68 ? -25.145 -32.233 -37.145 1.00 40.72 68 ASN A CA 1
ATOM 484 C C . ASN A 1 68 ? -26.477 -32.398 -37.904 1.00 40.72 68 ASN A C 1
ATOM 486 O O . ASN A 1 68 ? -27.538 -32.371 -37.284 1.00 40.72 68 ASN A O 1
ATOM 490 N N . GLU A 1 69 ? -26.426 -32.668 -39.211 1.00 42.69 69 GLU A N 1
ATOM 491 C CA . GLU A 1 69 ? -27.566 -33.093 -40.032 1.00 42.69 69 GLU A CA 1
ATOM 492 C C . GLU A 1 69 ? -28.095 -34.461 -39.576 1.00 42.69 69 GLU A C 1
ATOM 494 O O . GLU A 1 69 ? -29.280 -34.568 -39.290 1.00 42.69 69 GLU A O 1
ATOM 499 N N . LEU A 1 70 ? -27.233 -35.460 -39.330 1.00 41.66 70 LEU A N 1
ATOM 500 C CA . LEU A 1 70 ? -27.656 -36.788 -38.848 1.00 41.66 70 LEU A CA 1
ATOM 501 C C . LEU A 1 70 ? -28.339 -36.742 -37.472 1.00 41.66 70 LEU A C 1
ATOM 503 O O . LEU A 1 70 ? -29.240 -37.530 -37.177 1.00 41.66 70 LEU A O 1
ATOM 507 N N . ARG A 1 71 ? -27.905 -35.818 -36.609 1.00 42.81 71 ARG A N 1
ATOM 508 C CA . ARG A 1 71 ? -28.516 -35.580 -35.298 1.00 42.81 71 ARG A CA 1
ATOM 509 C C . ARG A 1 71 ? -29.876 -34.891 -35.431 1.00 42.81 71 ARG A C 1
ATOM 511 O O . ARG A 1 71 ? -30.818 -35.308 -34.757 1.00 42.81 71 ARG A O 1
ATOM 518 N N . ASN A 1 72 ? -29.988 -33.890 -36.303 1.00 44.22 72 ASN A N 1
ATOM 519 C CA . ASN A 1 72 ? -31.259 -33.226 -36.594 1.00 44.22 72 ASN A CA 1
ATOM 520 C C . ASN A 1 72 ? -32.246 -34.183 -37.292 1.00 44.22 72 ASN A C 1
ATOM 522 O O . ASN A 1 72 ? -33.429 -34.179 -36.957 1.00 44.22 72 ASN A O 1
ATOM 526 N N . ASP A 1 73 ? -31.765 -35.087 -38.150 1.00 42.50 73 ASP A N 1
ATOM 527 C CA . ASP A 1 73 ? -32.562 -36.129 -38.809 1.00 42.50 73 ASP A CA 1
ATOM 528 C C . ASP A 1 73 ? -33.051 -37.204 -37.826 1.00 42.50 73 ASP A C 1
ATOM 530 O O . ASP A 1 73 ? -34.174 -37.700 -37.941 1.00 42.50 73 ASP A O 1
ATOM 534 N N . LEU A 1 74 ? -32.256 -37.541 -36.804 1.00 44.53 74 LEU A N 1
ATOM 535 C CA . LEU A 1 74 ? -32.657 -38.444 -35.717 1.00 44.53 74 LEU A CA 1
ATOM 536 C C . LEU A 1 74 ? -33.685 -37.812 -34.769 1.00 44.53 74 LEU A C 1
ATOM 538 O O . LEU A 1 74 ? -34.586 -38.507 -34.289 1.00 44.53 74 LEU A O 1
ATOM 542 N N . GLU A 1 75 ? -33.578 -36.510 -34.499 1.00 47.34 75 GLU A N 1
ATOM 543 C CA . GLU A 1 75 ? -34.594 -35.775 -33.737 1.00 47.34 75 GLU A CA 1
ATOM 544 C C . GLU A 1 75 ? -35.886 -35.600 -34.549 1.00 47.34 75 GLU A C 1
ATOM 546 O O . GLU A 1 75 ? -36.972 -35.822 -34.007 1.00 47.34 75 GLU A O 1
ATOM 551 N N . MET A 1 76 ? -35.785 -35.357 -35.860 1.00 43.19 76 MET A N 1
ATOM 552 C CA . MET A 1 76 ? -36.922 -35.326 -36.784 1.00 43.19 76 MET A CA 1
ATOM 553 C C . MET A 1 76 ? -37.599 -36.702 -36.916 1.00 43.19 76 MET A C 1
ATOM 555 O O . MET A 1 76 ? -38.822 -36.786 -36.838 1.00 43.19 76 MET A O 1
ATOM 559 N N . MET A 1 77 ? -36.843 -37.805 -37.014 1.00 41.44 77 MET A N 1
ATOM 560 C CA . MET A 1 77 ? -37.402 -39.168 -37.026 1.00 41.44 77 MET A CA 1
ATOM 561 C C . MET A 1 77 ? -38.128 -39.517 -35.722 1.00 41.44 77 MET A C 1
ATOM 563 O O . MET A 1 77 ? -39.155 -40.195 -35.748 1.00 41.44 77 MET A O 1
ATOM 567 N N . ARG A 1 78 ? -37.640 -39.042 -34.570 1.00 47.50 78 ARG A N 1
ATOM 568 C CA . ARG A 1 78 ? -38.332 -39.227 -33.282 1.00 47.50 78 ARG A CA 1
ATOM 569 C C . ARG A 1 78 ? -39.611 -38.397 -33.187 1.00 47.50 78 ARG A C 1
ATOM 571 O O . ARG A 1 78 ? -40.588 -38.890 -32.624 1.00 47.50 78 ARG A O 1
ATOM 578 N N . ALA A 1 79 ? -39.621 -37.188 -33.750 1.00 45.22 79 ALA A N 1
ATOM 579 C CA . ALA A 1 79 ? -40.825 -36.367 -33.877 1.00 45.22 79 ALA A CA 1
ATOM 580 C C . ALA A 1 79 ? -41.867 -37.043 -34.791 1.00 45.22 79 ALA A C 1
ATOM 582 O O . ALA A 1 79 ? -43.005 -37.234 -34.369 1.00 45.22 79 ALA A O 1
ATOM 583 N N . LEU A 1 80 ? -41.453 -37.534 -35.964 1.00 44.19 80 LEU A N 1
ATOM 584 C CA . LEU A 1 80 ? -42.317 -38.236 -36.923 1.00 44.19 80 LEU A CA 1
ATOM 585 C C . LEU A 1 80 ? -42.851 -39.578 -36.392 1.00 44.19 80 LEU A C 1
ATOM 587 O O . LEU A 1 80 ? -43.990 -39.944 -36.669 1.00 44.19 80 LEU A O 1
ATOM 591 N N . LEU A 1 81 ? -42.076 -40.317 -35.589 1.00 45.00 81 LEU A N 1
ATOM 592 C CA . LEU A 1 81 ? -42.548 -41.548 -34.932 1.00 45.00 81 LEU A CA 1
ATOM 593 C C . LEU A 1 81 ? -43.572 -41.275 -33.822 1.00 45.00 81 LEU A C 1
ATOM 595 O O . LEU A 1 81 ? -44.399 -42.139 -33.515 1.00 45.00 81 LEU A O 1
ATOM 599 N N . ARG A 1 82 ? -43.517 -40.088 -33.211 1.00 48.38 82 ARG A N 1
ATOM 600 C CA . ARG A 1 82 ? -44.487 -39.647 -32.208 1.00 48.38 82 ARG A CA 1
ATOM 601 C C . ARG A 1 82 ? -45.783 -39.187 -32.879 1.00 48.38 82 ARG A C 1
ATOM 603 O O . ARG A 1 82 ? -46.847 -39.661 -32.495 1.00 48.38 82 ARG A O 1
ATOM 610 N N . GLU A 1 83 ? -45.671 -38.404 -33.949 1.00 42.41 83 GLU A N 1
ATOM 611 C CA . GLU A 1 83 ? -46.789 -37.967 -34.796 1.00 42.41 83 GLU A CA 1
ATOM 612 C C . GLU A 1 83 ? -47.491 -39.160 -35.480 1.00 42.41 83 GLU A C 1
ATOM 614 O O . GLU A 1 83 ? -48.712 -39.288 -35.434 1.00 42.41 83 GLU A O 1
ATOM 619 N N . GLY A 1 84 ? -46.728 -40.140 -35.981 1.00 44.19 84 GLY A N 1
ATOM 620 C CA . GLY A 1 84 ? -47.267 -41.355 -36.598 1.00 44.19 84 GLY A CA 1
ATOM 621 C C . GLY A 1 84 ? -48.001 -42.296 -35.633 1.00 44.19 84 GLY A C 1
ATOM 622 O O . GLY A 1 84 ? -48.877 -43.045 -36.067 1.00 44.19 84 GLY A O 1
ATOM 623 N N . ARG A 1 85 ? -47.693 -42.264 -34.326 1.00 48.59 85 ARG A N 1
ATOM 624 C CA . ARG A 1 85 ? -48.461 -43.002 -33.302 1.00 48.59 85 ARG A CA 1
ATOM 625 C C . ARG A 1 85 ? -49.784 -42.316 -32.977 1.00 48.59 85 ARG A C 1
ATOM 627 O O . ARG A 1 85 ? -50.782 -43.009 -32.789 1.00 48.59 85 ARG A O 1
ATOM 634 N N . GLU A 1 86 ? -49.792 -40.988 -32.938 1.00 47.59 86 GLU A N 1
ATOM 635 C CA . GLU A 1 86 ? -50.998 -40.191 -32.701 1.00 47.59 86 GLU A CA 1
ATOM 636 C C . GLU A 1 86 ? -51.953 -40.268 -33.913 1.00 47.59 86 GLU A C 1
ATOM 638 O O . GLU A 1 86 ? -53.160 -40.453 -33.741 1.00 47.59 86 GLU A O 1
ATOM 643 N N . GLU A 1 87 ? -51.425 -40.300 -35.142 1.00 44.72 87 GLU A N 1
ATOM 644 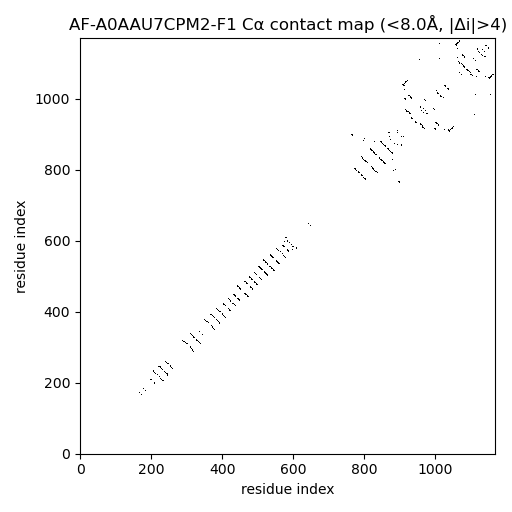C CA . GLU A 1 87 ? -52.220 -40.530 -36.357 1.00 44.72 87 GLU A CA 1
ATOM 645 C C . GLU A 1 87 ? -52.675 -41.984 -36.551 1.00 44.72 87 GLU A C 1
ATOM 647 O O . GLU A 1 87 ? -53.787 -42.210 -37.027 1.00 44.72 87 GLU A O 1
ATOM 652 N N . ALA A 1 88 ? -51.874 -42.994 -36.183 1.00 44.78 88 ALA A N 1
ATOM 653 C CA . ALA A 1 88 ? -52.287 -44.401 -36.277 1.00 44.78 88 ALA A CA 1
ATOM 654 C C . ALA A 1 88 ? -53.507 -44.701 -35.392 1.00 44.78 88 ALA A C 1
ATOM 656 O O . ALA A 1 88 ? -54.375 -45.491 -35.774 1.00 44.78 88 ALA A O 1
ATOM 657 N N . GLN A 1 89 ? -53.605 -44.018 -34.250 1.00 46.75 89 GLN A N 1
ATOM 658 C CA . GLN A 1 89 ? -54.780 -44.074 -33.392 1.00 46.75 89 GLN A CA 1
ATOM 659 C C . GLN A 1 89 ? -55.984 -43.386 -34.062 1.00 46.75 89 GLN A C 1
ATOM 661 O O . GLN A 1 89 ? -57.055 -43.982 -34.144 1.00 46.75 89 GLN A O 1
ATOM 666 N N . ALA A 1 90 ? -55.786 -42.217 -34.684 1.00 47.16 90 ALA A N 1
ATOM 667 C CA . ALA A 1 90 ? -56.832 -41.524 -35.444 1.00 47.16 90 ALA A CA 1
ATOM 668 C C . ALA A 1 90 ? -57.307 -42.289 -36.704 1.00 47.16 90 ALA A C 1
ATOM 670 O O . ALA A 1 90 ? -58.459 -42.148 -37.122 1.00 47.16 90 ALA A O 1
ATOM 671 N N . ILE A 1 91 ? -56.446 -43.103 -37.329 1.00 48.75 91 ILE A N 1
ATOM 672 C CA . ILE A 1 91 ? -56.791 -43.973 -38.470 1.00 48.75 91 ILE A CA 1
ATOM 673 C C . ILE A 1 91 ? -57.598 -45.184 -38.005 1.00 48.75 91 ILE A C 1
ATOM 675 O O . ILE A 1 91 ? -58.553 -45.561 -38.684 1.00 48.75 91 ILE A O 1
ATOM 679 N N . LYS A 1 92 ? -57.264 -45.764 -36.846 1.00 51.25 92 LYS A N 1
ATOM 680 C CA . LYS A 1 92 ? -58.038 -46.853 -36.238 1.00 51.25 92 LYS A CA 1
ATOM 681 C C . LYS A 1 92 ? -59.471 -46.402 -35.932 1.00 51.25 92 LYS A C 1
ATOM 683 O O . LYS A 1 92 ? -60.416 -47.088 -36.317 1.00 51.25 92 LYS A O 1
ATOM 688 N N . ASP A 1 93 ? -59.617 -45.192 -35.398 1.00 50.00 93 ASP A N 1
ATOM 689 C CA . ASP A 1 93 ? -60.916 -44.599 -35.063 1.00 50.00 93 ASP A CA 1
ATOM 690 C C . ASP A 1 93 ? -61.726 -44.201 -36.324 1.00 50.00 93 ASP A C 1
ATOM 692 O O . ASP A 1 93 ? -62.956 -44.258 -36.332 1.00 50.00 93 ASP A O 1
ATOM 696 N N . LYS A 1 94 ? -61.058 -43.868 -37.443 1.00 48.28 94 LYS A N 1
ATOM 697 C CA . LYS A 1 94 ? -61.702 -43.604 -38.752 1.00 48.28 94 LYS A CA 1
ATOM 698 C C . LYS A 1 94 ? -62.014 -44.874 -39.560 1.00 48.28 94 LYS A C 1
ATOM 700 O O . LYS A 1 94 ? -62.938 -44.856 -40.374 1.00 48.28 94 LYS A O 1
ATOM 705 N N . ALA A 1 95 ? -61.273 -45.965 -39.358 1.00 47.28 95 ALA A N 1
ATOM 706 C CA . ALA A 1 95 ? -61.478 -47.249 -40.034 1.00 47.28 95 ALA A CA 1
ATOM 707 C C . ALA A 1 95 ? -62.717 -47.993 -39.506 1.00 47.28 95 ALA A C 1
ATOM 709 O O . ALA A 1 95 ? -63.402 -48.664 -40.279 1.00 47.28 95 ALA A O 1
ATOM 710 N N . GLU A 1 96 ? -63.075 -47.805 -38.232 1.00 53.16 96 GLU A N 1
ATOM 711 C CA . GLU A 1 96 ? -64.326 -48.337 -37.672 1.00 53.16 96 GLU A CA 1
ATOM 712 C C . GLU A 1 96 ? -65.580 -47.629 -38.221 1.00 53.16 96 GLU A C 1
ATOM 714 O O . GLU A 1 96 ? -66.643 -48.246 -38.307 1.00 53.16 96 GLU A O 1
ATOM 719 N N . ALA A 1 97 ? -65.455 -46.389 -38.713 1.00 47.44 97 ALA A N 1
ATOM 720 C CA . ALA A 1 97 ? -66.552 -45.635 -39.327 1.00 47.44 97 ALA A CA 1
ATOM 721 C C . ALA A 1 97 ? -66.829 -45.981 -40.814 1.00 47.44 97 ALA A C 1
ATOM 723 O O . ALA A 1 97 ? -67.869 -45.593 -41.343 1.00 47.44 97 ALA A O 1
ATOM 724 N N . ALA A 1 98 ? -65.953 -46.727 -41.506 1.00 48.94 98 ALA A N 1
ATOM 725 C CA . ALA A 1 98 ? -66.026 -46.966 -42.962 1.00 48.94 98 ALA A CA 1
ATOM 726 C C . ALA A 1 98 ? -66.399 -48.413 -43.370 1.00 48.94 98 ALA A C 1
ATOM 728 O O . ALA A 1 98 ? -66.067 -48.873 -44.460 1.00 48.94 98 ALA A O 1
ATOM 729 N N . ARG A 1 99 ? -67.127 -49.139 -42.515 1.00 47.88 99 ARG A N 1
ATOM 730 C CA . ARG A 1 99 ? -67.452 -50.577 -42.650 1.00 47.88 99 ARG A CA 1
ATOM 731 C C . ARG A 1 99 ? -68.528 -50.960 -43.692 1.00 47.88 99 ARG A C 1
ATOM 733 O O . ARG A 1 99 ? -69.069 -52.057 -43.608 1.00 47.88 99 ARG A O 1
ATOM 740 N N . ARG A 1 100 ? -68.880 -50.089 -44.647 1.00 51.38 100 ARG A N 1
ATOM 741 C CA . ARG A 1 100 ? -69.986 -50.324 -45.610 1.00 51.38 100 ARG A CA 1
ATOM 742 C C . ARG A 1 100 ? -69.574 -50.502 -47.082 1.00 51.38 100 ARG A C 1
ATOM 744 O O . ARG A 1 100 ? -70.457 -50.715 -47.899 1.00 51.38 100 ARG A O 1
ATOM 751 N N . ASP A 1 101 ? -68.283 -50.458 -47.424 1.00 57.62 101 ASP A N 1
ATOM 752 C CA . ASP A 1 101 ? -67.816 -50.659 -48.811 1.00 57.62 101 ASP A CA 1
ATOM 753 C C . ASP A 1 101 ? -66.387 -51.268 -48.850 1.00 57.62 101 ASP A C 1
ATOM 755 O O . ASP A 1 101 ? -65.394 -50.532 -48.766 1.00 57.62 101 ASP A O 1
ATOM 759 N N . PRO A 1 102 ? -66.252 -52.611 -48.889 1.00 53.34 102 PRO A N 1
ATOM 760 C CA . PRO A 1 102 ? -64.961 -53.301 -48.790 1.00 53.34 102 PRO A CA 1
ATOM 761 C C . PRO A 1 102 ? -64.066 -53.099 -50.023 1.00 53.34 102 PRO A C 1
ATOM 763 O O . PRO A 1 102 ? -62.844 -53.038 -49.879 1.00 53.34 102 PRO A O 1
ATOM 766 N N . THR A 1 103 ? -64.640 -52.899 -51.212 1.00 53.94 103 THR A N 1
ATOM 767 C CA . THR A 1 103 ? -63.891 -52.658 -52.458 1.00 53.94 103 THR A CA 1
ATOM 768 C C . THR A 1 103 ? -63.181 -51.304 -52.413 1.00 53.94 103 THR A C 1
ATOM 770 O O . THR A 1 103 ? -61.986 -51.203 -52.712 1.00 53.94 103 THR A O 1
ATOM 773 N N . LYS A 1 104 ? -63.861 -50.266 -51.901 1.00 57.19 104 LYS A N 1
ATOM 774 C CA . LYS A 1 104 ? -63.231 -48.964 -51.618 1.00 57.19 104 LYS A CA 1
ATOM 775 C C . LYS A 1 104 ? -62.119 -49.059 -50.579 1.00 57.19 104 LYS A C 1
ATOM 777 O O . LYS A 1 104 ? -61.167 -48.284 -50.641 1.00 57.19 104 LYS A O 1
ATOM 782 N N . LEU A 1 105 ? -62.232 -49.980 -49.624 1.00 52.69 105 LEU A N 1
ATOM 783 C CA . LEU A 1 105 ? -61.258 -50.158 -48.551 1.00 52.69 105 LEU A CA 1
ATOM 784 C C . LEU A 1 105 ? -59.964 -50.802 -49.070 1.00 52.69 105 LEU A C 1
ATOM 786 O O . LEU A 1 105 ? -58.887 -50.321 -48.727 1.00 52.69 105 LEU A O 1
ATOM 790 N N . VAL A 1 106 ? -60.060 -51.793 -49.967 1.00 54.50 106 VAL A N 1
ATOM 791 C CA . VAL A 1 106 ? -58.901 -52.412 -50.643 1.00 54.50 106 VAL A CA 1
ATOM 792 C C . VAL A 1 106 ? -58.191 -51.413 -51.562 1.00 54.50 106 VAL A C 1
ATOM 794 O O . VAL A 1 106 ? -56.967 -51.290 -51.496 1.00 54.50 106 VAL A O 1
ATOM 797 N N . LEU A 1 107 ? -58.937 -50.633 -52.354 1.00 60.25 107 LEU A N 1
ATOM 798 C CA . LEU A 1 107 ? -58.359 -49.590 -53.213 1.00 60.25 107 LEU A CA 1
ATOM 799 C C . LEU A 1 107 ? -57.678 -48.481 -52.396 1.00 60.25 107 LEU A C 1
ATOM 801 O O . LEU A 1 107 ? -56.551 -48.095 -52.697 1.00 60.25 107 LEU A O 1
ATOM 805 N N . LYS A 1 108 ? -58.299 -48.031 -51.299 1.00 60.09 108 LYS A N 1
ATOM 806 C CA . LYS A 1 108 ? -57.719 -47.009 -50.416 1.00 60.09 108 LYS A CA 1
ATOM 807 C C . LYS A 1 108 ? -56.484 -47.518 -49.660 1.00 60.09 108 LYS A C 1
ATOM 809 O O . LYS A 1 108 ? -55.554 -46.744 -49.449 1.00 60.09 108 LYS A O 1
ATOM 814 N N . LEU A 1 109 ? -56.436 -48.806 -49.295 1.00 52.00 109 LEU A N 1
ATOM 815 C CA . LEU A 1 109 ? -55.241 -49.434 -48.716 1.00 52.00 109 LEU A CA 1
ATOM 816 C C . LEU A 1 109 ? -54.100 -49.524 -49.737 1.00 52.00 109 LEU A C 1
ATOM 818 O O . LEU A 1 109 ? -52.959 -49.205 -49.402 1.00 52.00 109 LEU A O 1
ATOM 822 N N . ALA A 1 110 ? -54.408 -49.909 -50.979 1.00 56.12 110 ALA A N 1
ATOM 823 C CA . ALA A 1 110 ? -53.437 -49.945 -52.069 1.00 56.12 110 ALA A CA 1
ATOM 824 C C . ALA A 1 110 ? -52.876 -48.544 -52.374 1.00 56.12 110 ALA A C 1
ATOM 826 O O . ALA A 1 110 ? -51.673 -48.397 -52.586 1.00 56.12 110 ALA A O 1
ATOM 827 N N . ASP A 1 111 ? -53.714 -47.505 -52.323 1.00 59.28 111 ASP A N 1
ATOM 828 C CA . ASP A 1 111 ? -53.298 -46.115 -52.536 1.00 59.28 111 ASP A CA 1
ATOM 829 C C . ASP A 1 111 ? -52.486 -45.549 -51.360 1.00 59.28 111 ASP A C 1
ATOM 831 O O . ASP A 1 111 ? -51.502 -44.843 -51.577 1.00 59.28 111 ASP A O 1
ATOM 835 N N . MET A 1 112 ? -52.815 -45.908 -50.114 1.00 56.19 112 MET A N 1
ATOM 836 C CA . MET A 1 112 ? -52.011 -45.543 -48.938 1.00 56.19 112 MET A CA 1
ATOM 837 C C . MET A 1 112 ? -50.632 -46.220 -48.932 1.00 56.19 112 MET A C 1
ATOM 839 O O . MET A 1 112 ? -49.636 -45.582 -48.580 1.00 56.19 112 MET A O 1
ATOM 843 N N . LEU A 1 113 ? -50.557 -47.493 -49.335 1.00 52.50 113 LEU A N 1
ATOM 844 C CA . LEU A 1 113 ? -49.293 -48.220 -49.492 1.00 52.50 113 LEU A CA 1
ATOM 845 C C . LEU A 1 113 ? -48.455 -47.638 -50.639 1.00 52.50 113 LEU A C 1
ATOM 847 O O . LEU A 1 113 ? -47.246 -47.462 -50.484 1.00 52.50 113 LEU A O 1
ATOM 851 N N . ALA A 1 114 ? -49.092 -47.252 -51.747 1.00 50.84 114 ALA A N 1
ATOM 852 C CA . ALA A 1 114 ? -48.427 -46.569 -52.853 1.00 50.84 114 ALA A CA 1
ATOM 853 C C . ALA A 1 114 ? -47.921 -45.164 -52.465 1.00 50.84 114 ALA A C 1
ATOM 855 O O . ALA A 1 114 ? -46.815 -44.801 -52.848 1.00 50.84 114 ALA A O 1
ATOM 856 N N . ALA A 1 115 ? -48.659 -44.394 -51.659 1.00 53.28 115 ALA A N 1
ATOM 857 C CA . ALA A 1 115 ? -48.230 -43.064 -51.209 1.00 53.28 115 ALA A CA 1
ATOM 858 C C . ALA A 1 115 ? -47.073 -43.116 -50.189 1.00 53.28 115 ALA A C 1
ATOM 860 O O . ALA A 1 115 ? -46.190 -42.260 -50.197 1.00 53.28 115 ALA A O 1
ATOM 861 N N . ARG A 1 116 ? -47.026 -44.143 -49.326 1.00 54.53 116 ARG A N 1
ATOM 862 C CA . ARG A 1 116 ? -45.898 -44.361 -48.395 1.00 54.53 116 ARG A CA 1
ATOM 863 C C . ARG A 1 116 ? -44.672 -45.003 -49.055 1.00 54.53 116 ARG A C 1
ATOM 865 O O . ARG A 1 116 ? -43.571 -44.891 -48.513 1.00 54.53 116 ARG A O 1
ATOM 872 N N . SER A 1 117 ? -44.833 -45.599 -50.240 1.00 50.44 117 SER A N 1
ATOM 873 C CA . SER A 1 117 ? -43.734 -46.134 -51.052 1.00 50.44 117 SER A CA 1
ATOM 874 C C . SER A 1 117 ? -42.696 -45.073 -51.423 1.00 50.44 117 SER A C 1
ATOM 876 O O . SER A 1 117 ? -41.544 -45.445 -51.604 1.00 50.44 117 SER A O 1
ATOM 878 N N . ASP A 1 118 ? -43.038 -43.786 -51.523 1.00 47.47 118 ASP A N 1
ATOM 879 C CA . ASP A 1 118 ? -42.078 -42.748 -51.938 1.00 47.47 118 ASP A CA 1
ATOM 880 C C . ASP A 1 118 ? -41.124 -42.306 -50.818 1.00 47.47 118 ASP A C 1
ATOM 882 O O . ASP A 1 118 ? -39.965 -41.982 -51.082 1.00 47.47 118 ASP A O 1
ATOM 886 N N . ALA A 1 119 ? -41.563 -42.379 -49.558 1.00 44.00 119 ALA A N 1
ATOM 887 C CA . ALA A 1 119 ? -40.698 -42.148 -48.400 1.00 44.00 119 ALA A CA 1
ATOM 888 C C . ALA A 1 119 ? -39.796 -43.365 -48.110 1.00 44.00 119 ALA A C 1
ATOM 890 O O . ALA A 1 119 ? -38.630 -43.202 -47.757 1.00 44.00 119 ALA A O 1
ATOM 891 N N . PHE A 1 120 ? -40.301 -44.586 -48.326 1.00 43.22 120 PHE A N 1
ATOM 892 C CA . PHE A 1 120 ? -39.537 -45.829 -48.135 1.00 43.22 120 PHE A CA 1
ATOM 893 C C . PHE A 1 120 ? -38.597 -46.152 -49.315 1.00 43.22 120 PHE A C 1
ATOM 895 O O . PHE A 1 120 ? -37.533 -46.742 -49.118 1.00 43.22 120 PHE A O 1
ATOM 902 N N . ARG A 1 121 ? -38.932 -45.692 -50.534 1.00 46.16 121 ARG A N 1
ATOM 903 C CA . ARG A 1 121 ? -38.099 -45.780 -51.754 1.00 46.16 121 ARG A CA 1
ATOM 904 C C . ARG A 1 121 ? -36.698 -45.212 -51.572 1.00 46.16 121 ARG A C 1
ATOM 906 O O . ARG A 1 121 ? -35.770 -45.692 -52.213 1.00 46.16 121 ARG A O 1
ATOM 913 N N . LYS A 1 122 ? -36.538 -44.207 -50.707 1.00 47.50 122 LYS A N 1
ATOM 914 C CA . LYS A 1 122 ? -35.247 -43.552 -50.468 1.00 47.50 122 LYS A CA 1
ATOM 915 C C . LYS A 1 122 ? -34.333 -44.308 -49.500 1.00 47.50 122 LYS A C 1
ATOM 917 O O . LYS A 1 122 ? -33.166 -43.948 -49.424 1.00 47.50 122 LYS A O 1
ATOM 922 N N . LEU A 1 123 ? -34.822 -45.331 -48.785 1.00 41.50 123 LEU A N 1
ATOM 923 C CA . LEU A 1 123 ? -34.074 -45.911 -47.664 1.00 41.50 123 LEU A CA 1
ATOM 924 C C . LEU A 1 123 ? -33.470 -47.313 -47.910 1.00 41.50 123 LEU A C 1
ATOM 926 O O . LEU A 1 123 ? -32.433 -47.587 -47.318 1.00 41.50 123 LEU A O 1
ATOM 930 N N . VAL A 1 124 ? -34.055 -48.211 -48.734 1.00 47.66 124 VAL A N 1
ATOM 931 C CA . VAL A 1 124 ? -33.575 -49.631 -48.790 1.00 47.66 124 VAL A CA 1
ATOM 932 C C . VAL A 1 124 ? -33.606 -50.345 -50.167 1.00 47.66 124 VAL A C 1
ATOM 934 O O . VAL A 1 124 ? -33.258 -51.515 -50.241 1.00 47.66 124 VAL A O 1
ATOM 937 N N . GLY A 1 125 ? -33.974 -49.721 -51.294 1.00 46.72 125 GLY A N 1
ATOM 938 C CA . GLY A 1 125 ? -33.850 -50.381 -52.621 1.00 46.72 125 GLY A CA 1
ATOM 939 C C . GLY A 1 125 ? -34.619 -51.711 -52.793 1.00 46.72 125 GLY A C 1
ATOM 940 O O . GLY A 1 125 ? -34.215 -52.574 -53.566 1.00 46.72 125 GLY A O 1
ATOM 941 N N . TRP A 1 126 ? -35.720 -51.890 -52.060 1.00 50.56 126 TRP A N 1
ATOM 942 C CA . TRP A 1 126 ? -36.512 -53.125 -51.982 1.00 50.56 126 TRP A CA 1
ATOM 943 C C . TRP A 1 126 ? -37.884 -52.940 -52.670 1.00 50.56 126 TRP A C 1
ATOM 945 O O . TRP A 1 126 ? -38.925 -52.999 -52.020 1.00 50.56 126 TRP A O 1
ATOM 955 N N . THR A 1 127 ? -37.913 -52.615 -53.974 1.00 52.31 127 THR A N 1
ATOM 956 C CA . THR A 1 127 ? -39.140 -52.096 -54.629 1.00 52.31 127 THR A CA 1
ATOM 957 C C . THR A 1 127 ? -39.814 -53.010 -55.652 1.00 52.31 127 THR A C 1
ATOM 959 O O . THR A 1 127 ? -41.038 -52.954 -55.765 1.00 52.31 127 THR A O 1
ATOM 962 N N . ASP A 1 128 ? -39.101 -53.892 -56.350 1.00 51.12 128 ASP A N 1
ATOM 963 C CA . ASP A 1 128 ? -39.679 -54.488 -57.568 1.00 51.12 128 ASP A CA 1
ATOM 964 C C . ASP A 1 128 ? -40.683 -55.618 -57.264 1.00 51.12 128 ASP A C 1
ATOM 966 O O . ASP A 1 128 ? -41.738 -55.714 -57.894 1.00 51.12 128 ASP A O 1
ATOM 970 N N . ALA A 1 129 ? -40.427 -56.418 -56.223 1.00 51.97 129 ALA A N 1
ATOM 971 C CA . ALA A 1 129 ? -41.301 -57.523 -55.819 1.00 51.97 129 ALA A CA 1
ATOM 972 C C . ALA A 1 129 ? -42.618 -57.052 -55.166 1.00 51.97 129 ALA A C 1
ATOM 974 O O . ALA A 1 129 ? -43.686 -57.588 -55.463 1.00 51.97 129 ALA A O 1
ATOM 975 N N . MET A 1 130 ? -42.574 -56.012 -54.320 1.00 50.44 130 MET A N 1
ATOM 976 C CA . MET A 1 130 ? -43.796 -55.428 -53.747 1.00 50.44 130 MET A CA 1
ATOM 977 C C . MET A 1 130 ? -44.617 -54.690 -54.803 1.00 50.44 130 MET A C 1
ATOM 979 O O . MET A 1 130 ? -45.843 -54.752 -54.764 1.00 50.44 130 MET A O 1
ATOM 983 N N . GLN A 1 131 ? -43.975 -54.020 -55.766 1.00 55.19 131 GLN A N 1
ATOM 984 C CA . GLN A 1 131 ? -44.701 -53.409 -56.877 1.00 55.19 131 GLN A CA 1
ATOM 985 C C . GLN A 1 131 ? -45.412 -54.455 -57.734 1.00 55.19 131 GLN A C 1
ATOM 987 O O . GLN A 1 131 ? -46.556 -54.219 -58.116 1.00 55.19 131 GLN A O 1
ATOM 992 N N . ALA A 1 132 ? -44.785 -55.609 -57.979 1.00 61.94 132 ALA A N 1
ATOM 993 C CA . ALA A 1 132 ? -45.420 -56.717 -58.685 1.00 61.94 132 ALA A CA 1
ATOM 994 C C . ALA A 1 132 ? -46.655 -57.242 -57.931 1.00 61.94 132 ALA A C 1
ATOM 996 O O . ALA A 1 132 ? -47.727 -57.337 -58.522 1.00 61.94 132 ALA A O 1
ATOM 997 N N . GLN A 1 133 ? -46.558 -57.471 -56.616 1.00 56.31 133 GLN A N 1
ATOM 998 C CA . GLN A 1 133 ? -47.699 -57.946 -55.820 1.00 56.31 133 GLN A CA 1
ATOM 999 C C . GLN A 1 133 ? -48.816 -56.904 -55.664 1.00 56.31 133 GLN A C 1
ATOM 1001 O O . GLN A 1 133 ? -49.994 -57.248 -55.730 1.00 56.31 133 GLN A O 1
ATOM 1006 N N . VAL A 1 134 ? -48.482 -55.619 -55.501 1.00 59.31 134 VAL A N 1
ATOM 1007 C CA . VAL A 1 134 ? -49.483 -54.536 -55.457 1.00 59.31 134 VAL A CA 1
ATOM 1008 C C . VAL A 1 134 ? -50.155 -54.362 -56.822 1.00 59.31 134 VAL A C 1
ATOM 1010 O O . VAL A 1 134 ? -51.360 -54.115 -56.885 1.00 59.31 134 VAL A O 1
ATOM 1013 N N . ALA A 1 135 ? -49.409 -54.516 -57.919 1.00 68.44 135 ALA A N 1
ATOM 1014 C CA . ALA A 1 135 ? -49.972 -54.514 -59.266 1.00 68.44 135 ALA A CA 1
ATOM 1015 C C . ALA A 1 135 ? -50.900 -55.718 -59.493 1.00 68.44 135 ALA A C 1
ATOM 1017 O O . ALA A 1 135 ? -51.975 -55.551 -60.067 1.00 68.44 135 ALA A O 1
ATOM 1018 N N . GLU A 1 136 ? -50.534 -56.898 -58.994 1.00 66.69 136 GLU A N 1
ATOM 1019 C CA . GLU A 1 136 ? -51.342 -58.114 -59.093 1.00 66.69 136 GLU A CA 1
ATOM 1020 C C . GLU A 1 136 ? -52.615 -58.037 -58.239 1.00 66.69 136 GLU A C 1
ATOM 1022 O O . GLU A 1 136 ? -53.694 -58.368 -58.725 1.00 66.69 136 GLU A O 1
ATOM 1027 N N . LEU A 1 137 ? -52.545 -57.472 -57.029 1.00 59.94 137 LEU A N 1
ATOM 1028 C CA . LEU A 1 137 ? -53.723 -57.180 -56.202 1.00 59.94 137 LEU A CA 1
ATOM 1029 C C . LEU A 1 137 ? -54.650 -56.151 -56.859 1.00 59.94 137 LEU A C 1
ATOM 1031 O O . LEU A 1 137 ? -55.863 -56.349 -56.881 1.00 59.94 137 LEU A O 1
ATOM 1035 N N . ARG A 1 138 ? -54.103 -55.073 -57.441 1.00 66.94 138 ARG A N 1
ATOM 1036 C CA . ARG A 1 138 ? -54.902 -54.080 -58.183 1.00 66.94 138 ARG A CA 1
ATOM 1037 C C . ARG A 1 138 ? -55.564 -54.682 -59.419 1.00 66.94 138 ARG A C 1
ATOM 1039 O O . ARG A 1 138 ? -56.694 -54.315 -59.731 1.00 66.94 138 ARG A O 1
ATOM 1046 N N . ARG A 1 139 ? -54.874 -55.589 -60.113 1.00 70.75 139 ARG A N 1
ATOM 1047 C CA . ARG A 1 139 ? -55.417 -56.310 -61.267 1.00 70.75 139 ARG A CA 1
ATOM 1048 C C . ARG A 1 139 ? -56.538 -57.255 -60.837 1.00 70.75 139 ARG A C 1
ATOM 1050 O O . ARG A 1 139 ? -57.637 -57.136 -61.351 1.00 70.75 139 ARG A O 1
ATOM 1057 N N . THR A 1 140 ? -56.304 -58.069 -59.810 1.00 62.62 140 THR A N 1
ATOM 1058 C CA . THR A 1 140 ? -57.292 -59.021 -59.274 1.00 62.62 140 THR A CA 1
ATOM 1059 C C . THR A 1 140 ? -58.534 -58.312 -58.729 1.00 62.62 140 THR A C 1
ATOM 1061 O O . THR A 1 140 ? -59.649 -58.766 -58.954 1.00 62.62 140 THR A O 1
ATOM 1064 N N . ALA A 1 141 ? -58.370 -57.164 -58.061 1.00 63.00 141 ALA A N 1
ATOM 1065 C CA . ALA A 1 141 ? -59.494 -56.361 -57.581 1.00 63.00 141 ALA A CA 1
ATOM 1066 C C . ALA A 1 141 ? -60.319 -55.761 -58.732 1.00 63.00 141 ALA A C 1
ATOM 1068 O O . ALA A 1 141 ? -61.545 -55.773 -58.666 1.00 63.00 141 ALA A O 1
ATOM 1069 N N . LYS A 1 142 ? -59.667 -55.283 -59.802 1.00 69.19 142 LYS A N 1
ATOM 1070 C CA . LYS A 1 142 ? -60.357 -54.818 -61.017 1.00 69.19 142 LYS A CA 1
ATOM 1071 C C . LYS A 1 142 ? -61.063 -55.948 -61.758 1.00 69.19 142 LYS A C 1
ATOM 1073 O O . LYS A 1 142 ? -62.178 -55.747 -62.226 1.00 69.19 142 LYS A O 1
ATOM 1078 N N . ASP A 1 143 ? -60.428 -57.111 -61.855 1.00 65.94 143 ASP A N 1
ATOM 1079 C CA . ASP A 1 143 ? -60.996 -58.286 -62.514 1.00 65.94 143 ASP A CA 1
ATOM 1080 C C . ASP A 1 143 ? -62.212 -58.802 -61.724 1.00 65.94 143 ASP A C 1
ATOM 1082 O O . ASP A 1 143 ? -63.236 -59.124 -62.319 1.00 65.94 143 ASP A O 1
ATOM 1086 N N . ALA A 1 144 ? -62.161 -58.775 -60.386 1.00 58.69 144 ALA A N 1
ATOM 1087 C CA . ALA A 1 144 ? -63.302 -59.089 -59.526 1.00 58.69 144 ALA A CA 1
ATOM 1088 C C . ALA A 1 144 ? -64.442 -58.063 -59.656 1.00 58.69 144 ALA A C 1
ATOM 1090 O O . ALA A 1 144 ? -65.607 -58.446 -59.706 1.00 58.69 144 ALA A O 1
ATOM 1091 N N . GLU A 1 145 ? -64.132 -56.766 -59.748 1.00 65.38 145 GLU A N 1
ATOM 1092 C CA . GLU A 1 145 ? -65.135 -55.710 -59.949 1.00 65.38 145 GLU A CA 1
ATOM 1093 C C . GLU A 1 145 ? -65.812 -55.823 -61.328 1.00 65.38 145 GLU A C 1
ATOM 1095 O O . GLU A 1 145 ? -67.021 -55.624 -61.440 1.00 65.38 145 GLU A O 1
ATOM 1100 N N . ALA A 1 146 ? -65.062 -56.212 -62.367 1.00 65.94 146 ALA A N 1
ATOM 1101 C CA . ALA A 1 146 ? -65.600 -56.507 -63.694 1.00 65.94 146 ALA A CA 1
ATOM 1102 C C . ALA A 1 146 ? -66.471 -57.776 -63.698 1.00 65.94 146 ALA A C 1
ATOM 1104 O O . ALA A 1 146 ? -67.561 -57.757 -64.264 1.00 65.94 146 ALA A O 1
ATOM 1105 N N . LEU A 1 147 ? -66.032 -58.836 -63.012 1.00 56.75 147 LEU A N 1
ATOM 1106 C CA . LEU A 1 147 ? -66.763 -60.100 -62.890 1.00 56.75 147 LEU A CA 1
ATOM 1107 C C . LEU A 1 147 ? -68.073 -59.958 -62.116 1.00 56.75 147 LEU A C 1
ATOM 1109 O O . LEU A 1 147 ? -69.082 -60.513 -62.530 1.00 56.75 147 LEU A O 1
ATOM 1113 N N . VAL A 1 148 ? -68.094 -59.190 -61.024 1.00 59.06 148 VAL A N 1
ATOM 1114 C CA . VAL A 1 148 ? -69.337 -58.911 -60.282 1.00 59.06 148 VAL A CA 1
ATOM 1115 C C . VAL A 1 148 ? -70.339 -58.169 -61.169 1.00 59.06 148 VAL A C 1
ATOM 1117 O O . VAL A 1 148 ? -71.526 -58.480 -61.141 1.00 59.06 148 VAL A O 1
ATOM 1120 N N . LYS A 1 149 ? -69.857 -57.255 -62.019 1.00 63.06 149 LYS A N 1
ATOM 1121 C CA . LYS A 1 149 ? -70.687 -56.538 -62.993 1.00 63.06 149 LYS A CA 1
ATOM 1122 C C . LYS A 1 149 ? -71.224 -57.444 -64.106 1.00 63.06 149 LYS A C 1
ATOM 1124 O O . LYS A 1 149 ? -72.356 -57.266 -64.533 1.00 63.06 149 LYS A O 1
ATOM 1129 N N . GLU A 1 150 ? -70.432 -58.420 -64.549 1.00 56.62 150 GLU A N 1
ATOM 1130 C CA . GLU A 1 150 ? -70.856 -59.447 -65.512 1.00 56.62 150 GLU A CA 1
ATOM 1131 C C . GLU A 1 150 ? -71.881 -60.418 -64.898 1.00 56.62 150 GLU A C 1
ATOM 1133 O O . GLU A 1 150 ? -72.833 -60.814 -65.562 1.00 56.62 150 GLU A O 1
ATOM 1138 N N . VAL A 1 151 ? -71.736 -60.771 -63.616 1.00 53.25 151 VAL A N 1
ATOM 1139 C CA . VAL A 1 151 ? -72.660 -61.664 -62.892 1.00 53.25 151 VAL A CA 1
ATOM 1140 C C . VAL A 1 151 ? -74.018 -61.005 -62.630 1.00 53.25 151 VAL A C 1
ATOM 1142 O O . VAL A 1 151 ? -75.031 -61.699 -62.654 1.00 53.25 151 VAL A O 1
ATOM 1145 N N . GLU A 1 152 ? -74.076 -59.682 -62.446 1.00 58.62 152 GLU A N 1
ATOM 1146 C CA . GLU A 1 152 ? -75.349 -58.946 -62.358 1.00 58.62 152 GLU A CA 1
ATOM 1147 C C . GLU A 1 152 ? -76.159 -58.975 -63.674 1.00 58.62 152 GLU A C 1
ATOM 1149 O O . GLU A 1 152 ? -77.371 -58.757 -63.644 1.00 58.62 152 GLU A O 1
ATOM 1154 N N . GLU A 1 153 ? -75.533 -59.296 -64.815 1.00 56.19 153 GLU A N 1
ATOM 1155 C CA . GLU A 1 153 ? -76.180 -59.350 -66.137 1.00 56.19 153 GLU A CA 1
ATOM 1156 C C . GLU A 1 153 ? -76.524 -60.781 -66.621 1.00 56.19 153 GLU A C 1
ATOM 1158 O O . GLU A 1 153 ? -77.252 -60.934 -67.606 1.00 56.19 153 GLU A O 1
ATOM 1163 N N . ILE A 1 154 ? -76.073 -61.844 -65.936 1.00 54.84 154 ILE A N 1
ATOM 1164 C CA . ILE A 1 154 ? -76.250 -63.245 -66.375 1.00 54.84 154 ILE A CA 1
ATOM 1165 C C . ILE A 1 154 ? -77.434 -63.918 -65.654 1.00 54.84 154 ILE A C 1
ATOM 1167 O O . ILE A 1 154 ? -77.498 -63.965 -64.427 1.00 54.84 154 ILE A O 1
ATOM 1171 N N . GLN A 1 155 ? -78.378 -64.480 -66.422 1.00 54.06 155 GLN A N 1
ATOM 1172 C CA . GLN A 1 155 ? -79.545 -65.188 -65.875 1.00 54.06 155 GLN A CA 1
ATOM 1173 C C . GLN A 1 155 ? -79.173 -66.546 -65.237 1.00 54.06 155 GLN A C 1
ATOM 1175 O O . GLN A 1 155 ? -78.240 -67.204 -65.700 1.00 54.06 155 GLN A O 1
ATOM 1180 N N . PRO A 1 156 ? -79.902 -67.006 -64.198 1.00 49.28 156 PRO A N 1
ATOM 1181 C CA . PRO A 1 156 ? -79.387 -67.952 -63.194 1.00 49.28 156 PRO A CA 1
ATOM 1182 C C . PRO A 1 156 ? -79.178 -69.407 -63.643 1.00 49.28 156 PRO A C 1
ATOM 1184 O O . PRO A 1 156 ? -78.779 -70.235 -62.828 1.00 49.28 156 PRO A O 1
ATOM 1187 N N . GLU A 1 157 ? -79.464 -69.753 -64.897 1.00 52.81 157 GLU A N 1
ATOM 1188 C CA . GLU A 1 157 ? -79.546 -71.152 -65.342 1.00 52.81 157 GLU A CA 1
ATOM 1189 C C . GLU A 1 157 ? -78.336 -71.622 -66.176 1.00 52.81 157 GLU A C 1
ATOM 1191 O O . GLU A 1 157 ? -78.297 -72.775 -66.602 1.00 52.81 157 GLU A O 1
ATOM 1196 N N . ASP A 1 158 ? -77.303 -70.786 -66.359 1.00 52.66 158 ASP A N 1
ATOM 1197 C CA . ASP A 1 158 ? -76.129 -71.134 -67.171 1.00 52.66 158 ASP A CA 1
ATOM 1198 C C . ASP A 1 158 ? -74.920 -71.659 -66.366 1.00 52.66 158 ASP A C 1
ATOM 1200 O O . ASP A 1 158 ? -74.398 -71.029 -65.443 1.00 52.66 158 ASP A O 1
ATOM 1204 N N . VAL A 1 159 ? -74.392 -72.805 -66.820 1.00 52.03 159 VAL A N 1
ATOM 1205 C CA . VAL A 1 159 ? -73.285 -73.624 -66.261 1.00 52.03 159 VAL A CA 1
ATOM 1206 C C . VAL A 1 159 ? -71.961 -72.855 -66.055 1.00 52.03 159 VAL A C 1
ATOM 1208 O O . VAL A 1 159 ? -71.040 -73.338 -65.393 1.00 52.03 159 VAL A O 1
ATOM 1211 N N . ARG A 1 160 ? -71.851 -71.621 -66.558 1.00 53.84 160 ARG A N 1
ATOM 1212 C CA . ARG A 1 160 ? -70.701 -70.736 -66.308 1.00 53.84 160 ARG A CA 1
ATOM 1213 C C . ARG A 1 160 ? -70.669 -70.179 -64.881 1.00 53.84 160 ARG A C 1
ATOM 1215 O O . ARG A 1 160 ? -69.573 -69.968 -64.371 1.00 53.84 160 ARG A O 1
ATOM 1222 N N . ALA A 1 161 ? -71.813 -70.036 -64.206 1.00 53.06 161 ALA A N 1
ATOM 1223 C CA . ALA A 1 161 ? -71.864 -69.566 -62.818 1.00 53.06 161 ALA A CA 1
ATOM 1224 C C . ALA A 1 161 ? -71.213 -70.555 -61.827 1.00 53.06 161 ALA A C 1
ATOM 1226 O O . ALA A 1 161 ? -70.586 -70.133 -60.860 1.00 53.06 161 ALA A O 1
ATOM 1227 N N . LEU A 1 162 ? -71.285 -71.864 -62.099 1.00 53.59 162 LEU A N 1
ATOM 1228 C CA . LEU A 1 162 ? -70.680 -72.913 -61.263 1.00 53.59 162 LEU A CA 1
ATOM 1229 C C . LEU A 1 162 ? -69.150 -72.957 -61.380 1.00 53.59 162 LEU A C 1
ATOM 1231 O O . LEU A 1 162 ? -68.468 -73.058 -60.366 1.00 53.59 162 LEU A O 1
ATOM 1235 N N . LYS A 1 163 ? -68.600 -72.790 -62.591 1.00 55.75 163 LYS A N 1
ATOM 1236 C CA . LYS A 1 163 ? -67.143 -72.649 -62.776 1.00 55.75 163 LYS A CA 1
ATOM 1237 C C . LYS A 1 163 ? -66.599 -71.358 -62.166 1.00 55.75 163 LYS A C 1
ATOM 1239 O O . LYS A 1 163 ? -65.483 -71.346 -61.661 1.00 55.75 163 LYS A O 1
ATOM 1244 N N . LEU A 1 164 ? -67.390 -70.286 -62.196 1.00 54.41 164 LEU A N 1
ATOM 1245 C CA . LEU A 1 164 ? -67.015 -69.021 -61.577 1.00 54.41 164 LEU A CA 1
ATOM 1246 C C . LEU A 1 164 ? -67.043 -69.107 -60.044 1.00 54.41 164 LEU A C 1
ATOM 1248 O O . LEU A 1 164 ? -66.153 -68.574 -59.388 1.00 54.41 164 LEU A O 1
ATOM 1252 N N . PHE A 1 165 ? -68.012 -69.827 -59.472 1.00 54.78 165 PHE A N 1
ATOM 1253 C CA . PHE A 1 165 ? -68.021 -70.122 -58.039 1.00 54.78 165 PHE A CA 1
ATOM 1254 C C . PHE A 1 165 ? -66.813 -70.968 -57.625 1.00 54.78 165 PHE A C 1
ATOM 1256 O O . PHE A 1 165 ? -66.198 -70.649 -56.616 1.00 54.78 165 PHE A O 1
ATOM 1263 N N . GLU A 1 166 ? -66.406 -71.966 -58.417 1.00 62.09 166 GLU A N 1
ATOM 1264 C CA . GLU A 1 166 ? -65.174 -72.728 -58.155 1.00 62.09 166 GLU A CA 1
ATOM 1265 C C . GLU A 1 166 ? -63.904 -71.860 -58.237 1.00 62.09 166 GLU A C 1
ATOM 1267 O O . GLU A 1 166 ? -62.978 -72.062 -57.453 1.00 62.09 166 GLU A O 1
ATOM 1272 N N . GLU A 1 167 ? -63.836 -70.862 -59.128 1.00 61.25 167 GLU A N 1
ATOM 1273 C CA . GLU A 1 167 ? -62.687 -69.941 -59.175 1.00 61.25 167 GLU A CA 1
ATOM 1274 C C . GLU A 1 167 ? -62.685 -68.916 -58.030 1.00 61.25 167 GLU A C 1
ATOM 1276 O O . GLU A 1 167 ? -61.621 -68.623 -57.474 1.00 61.25 167 GLU A O 1
ATOM 1281 N N . ILE A 1 168 ? -63.851 -68.398 -57.631 1.00 56.66 168 ILE A N 1
ATOM 1282 C CA . ILE A 1 168 ? -63.973 -67.495 -56.477 1.00 56.66 168 ILE A CA 1
ATOM 1283 C C . ILE A 1 168 ? -63.651 -68.251 -55.178 1.00 56.66 168 ILE A C 1
ATOM 1285 O O . ILE A 1 168 ? -62.887 -67.741 -54.355 1.00 56.66 168 ILE A O 1
ATOM 1289 N N . ASP A 1 169 ? -64.153 -69.476 -55.023 1.00 57.66 169 ASP A N 1
ATOM 1290 C CA . ASP A 1 169 ? -63.919 -70.328 -53.850 1.00 57.66 169 ASP A CA 1
ATOM 1291 C C . ASP A 1 169 ? -62.494 -70.906 -53.823 1.00 57.66 169 ASP A C 1
ATOM 1293 O O . ASP A 1 169 ? -61.880 -71.022 -52.767 1.00 57.66 169 ASP A O 1
ATOM 1297 N N . GLY A 1 170 ? -61.899 -71.176 -54.989 1.00 59.56 170 GLY A N 1
ATOM 1298 C CA . GLY A 1 170 ? -60.539 -71.706 -55.096 1.00 59.56 170 GLY A CA 1
ATOM 1299 C C . GLY A 1 170 ? -59.424 -70.659 -55.008 1.00 59.56 170 GLY A C 1
ATOM 1300 O O . GLY A 1 170 ? -58.313 -70.992 -54.592 1.00 59.56 170 GLY A O 1
ATOM 1301 N N . ARG A 1 171 ? -59.671 -69.401 -55.407 1.00 57.16 171 ARG A N 1
ATOM 1302 C CA . ARG A 1 171 ? -58.617 -68.364 -55.467 1.00 57.16 171 ARG A CA 1
ATOM 1303 C C . ARG A 1 171 ? -58.883 -67.158 -54.581 1.00 57.16 171 ARG A C 1
ATOM 1305 O O . ARG A 1 171 ? -57.950 -66.676 -53.946 1.00 57.16 171 ARG A O 1
ATOM 1312 N N . ILE A 1 172 ? -60.115 -66.657 -54.524 1.00 54.94 172 ILE A N 1
ATOM 1313 C CA . ILE A 1 172 ? -60.413 -65.388 -53.845 1.00 54.94 172 ILE A CA 1
ATOM 1314 C C . ILE A 1 172 ? -60.733 -65.615 -52.365 1.00 54.94 172 ILE A C 1
ATOM 1316 O O . ILE A 1 172 ? -60.185 -64.910 -51.517 1.00 54.94 172 ILE A O 1
ATOM 1320 N N . LEU A 1 173 ? -61.555 -66.612 -52.029 1.00 61.28 173 LEU A N 1
ATOM 1321 C CA . LEU A 1 173 ? -61.929 -66.888 -50.639 1.00 61.28 173 LEU A CA 1
ATOM 1322 C C . LEU A 1 173 ? -60.748 -67.318 -49.747 1.00 61.28 173 LEU A C 1
ATOM 1324 O O . LEU A 1 173 ? -60.650 -66.771 -48.651 1.00 61.28 173 LEU A O 1
ATOM 1328 N N . PRO A 1 174 ? -59.771 -68.134 -50.193 1.00 60.66 174 PRO A N 1
ATOM 1329 C CA . PRO A 1 174 ? -58.578 -68.434 -49.399 1.00 60.66 174 PRO A CA 1
ATOM 1330 C C . PRO A 1 174 ? -57.690 -67.203 -49.176 1.00 60.66 174 PRO A C 1
ATOM 1332 O O . PRO A 1 174 ? -57.092 -67.049 -48.113 1.00 60.66 174 PRO A O 1
ATOM 1335 N N . LEU A 1 175 ? -57.630 -66.288 -50.152 1.00 54.12 175 LEU A N 1
ATOM 1336 C CA . LEU A 1 175 ? -56.928 -65.009 -50.016 1.00 54.12 175 LEU A CA 1
ATOM 1337 C C . LEU A 1 175 ? -57.635 -64.099 -49.003 1.00 54.12 175 LEU A C 1
ATOM 1339 O O . LEU A 1 175 ? -56.970 -63.530 -48.140 1.00 54.12 175 LEU A O 1
ATOM 1343 N N . ILE A 1 176 ? -58.967 -64.022 -49.034 1.00 55.22 176 ILE A N 1
ATOM 1344 C CA . ILE A 1 176 ? -59.765 -63.274 -48.051 1.00 55.22 176 ILE A CA 1
ATOM 1345 C C . ILE A 1 176 ? -59.658 -63.899 -46.650 1.00 55.22 176 ILE A C 1
ATOM 1347 O O . ILE A 1 176 ? -59.482 -63.163 -45.678 1.00 55.22 176 ILE A O 1
ATOM 1351 N N . ASP A 1 177 ? -59.686 -65.228 -46.529 1.00 56.44 177 ASP A N 1
ATOM 1352 C CA . ASP A 1 177 ? -59.503 -65.924 -45.251 1.00 56.44 177 ASP A CA 1
ATOM 1353 C C . ASP A 1 177 ? -58.072 -65.769 -44.713 1.00 56.44 177 ASP A C 1
ATOM 1355 O O . ASP A 1 177 ? -57.891 -65.583 -43.510 1.00 56.44 177 ASP A O 1
ATOM 1359 N N . SER A 1 178 ? -57.051 -65.728 -45.579 1.00 51.75 178 SER A N 1
ATOM 1360 C CA . SER A 1 178 ? -55.673 -65.408 -45.166 1.00 51.75 178 SER A CA 1
ATOM 1361 C C . SER A 1 178 ? -55.513 -63.950 -44.712 1.00 51.75 178 SER A C 1
ATOM 1363 O O . SER A 1 178 ? -54.735 -63.656 -43.809 1.00 51.75 178 SER A O 1
ATOM 1365 N N . LEU A 1 179 ? -56.301 -63.028 -45.275 1.00 50.66 179 LEU A N 1
ATOM 1366 C CA . LEU A 1 179 ? -56.341 -61.617 -44.876 1.00 50.66 179 LEU A CA 1
ATOM 1367 C C . LEU A 1 179 ? -57.235 -61.358 -43.656 1.00 50.66 179 LEU A C 1
ATOM 1369 O O . LEU A 1 179 ? -57.278 -60.229 -43.163 1.00 50.66 179 LEU A O 1
ATOM 1373 N N . ARG A 1 180 ? -57.930 -62.381 -43.146 1.00 56.91 180 ARG A N 1
ATOM 1374 C CA . ARG A 1 180 ? -58.749 -62.300 -41.930 1.00 56.91 180 ARG A CA 1
ATOM 1375 C C . ARG A 1 180 ? -57.890 -62.100 -40.677 1.00 56.91 180 ARG A C 1
ATOM 1377 O O . ARG A 1 180 ? -58.335 -61.430 -39.747 1.00 56.91 180 ARG A O 1
ATOM 1384 N N . ASP A 1 181 ? -56.653 -62.603 -40.703 1.00 54.97 181 ASP A N 1
ATOM 1385 C CA . ASP A 1 181 ? -55.560 -62.214 -39.805 1.00 54.97 181 ASP A CA 1
ATOM 1386 C C . ASP A 1 181 ? -54.335 -61.772 -40.639 1.00 54.97 181 ASP A C 1
ATOM 1388 O O . ASP A 1 181 ? -53.423 -62.561 -40.916 1.00 54.97 181 ASP A O 1
ATOM 1392 N N . PRO A 1 182 ? -54.296 -60.498 -41.075 1.00 51.16 182 PRO A N 1
ATOM 1393 C CA . PRO A 1 182 ? -53.280 -60.014 -42.007 1.00 51.16 182 PRO A CA 1
ATOM 1394 C C . PRO A 1 182 ? -51.868 -60.035 -41.402 1.00 51.16 182 PRO A C 1
ATOM 1396 O O . PRO A 1 182 ? -50.881 -60.053 -42.139 1.00 51.16 182 PRO A O 1
ATOM 1399 N N . ALA A 1 183 ? -51.752 -60.073 -40.069 1.00 54.50 183 ALA A N 1
ATOM 1400 C CA . ALA A 1 183 ? -50.468 -60.208 -39.395 1.00 54.50 183 ALA A CA 1
ATOM 1401 C C . ALA A 1 183 ? -49.897 -61.623 -39.555 1.00 54.50 183 ALA A C 1
ATOM 1403 O O . ALA A 1 183 ? -48.690 -61.776 -39.751 1.00 54.50 183 ALA A O 1
ATOM 1404 N N . GLN A 1 184 ? -50.745 -62.653 -39.512 1.00 60.56 184 GLN A N 1
ATOM 1405 C CA . GLN A 1 184 ? -50.309 -64.039 -39.652 1.00 60.56 184 GLN A CA 1
ATOM 1406 C C . GLN A 1 184 ? -49.911 -64.365 -41.097 1.00 60.56 184 GLN A C 1
ATOM 1408 O O . GLN A 1 184 ? -48.843 -64.939 -41.305 1.00 60.56 184 GLN A O 1
ATOM 1413 N N . ALA A 1 185 ? -50.677 -63.909 -42.094 1.00 57.59 185 ALA A N 1
ATOM 1414 C CA . ALA A 1 185 ? -50.333 -64.103 -43.507 1.00 57.59 185 ALA A CA 1
ATOM 1415 C C . ALA A 1 185 ? -49.033 -63.387 -43.911 1.00 57.59 185 ALA A C 1
ATOM 1417 O O . ALA A 1 185 ? -48.173 -63.987 -44.560 1.00 57.59 185 ALA A O 1
ATOM 1418 N N . ALA A 1 186 ? -48.841 -62.135 -43.470 1.00 54.69 186 ALA A N 1
ATOM 1419 C CA . ALA A 1 186 ? -47.583 -61.420 -43.683 1.00 54.69 186 ALA A CA 1
ATOM 1420 C C . ALA A 1 186 ? -46.403 -62.171 -43.046 1.00 54.69 186 ALA A C 1
ATOM 1422 O O . ALA A 1 186 ? -45.341 -62.287 -43.653 1.00 54.69 186 ALA A O 1
ATOM 1423 N N . ARG A 1 187 ? -46.600 -62.744 -41.853 1.00 62.34 187 ARG A N 1
ATOM 1424 C CA . ARG A 1 187 ? -45.562 -63.501 -41.149 1.00 62.34 187 ARG A CA 1
ATOM 1425 C C . ARG A 1 187 ? -45.193 -64.800 -41.865 1.00 62.34 187 ARG A C 1
ATOM 1427 O O . ARG A 1 187 ? -44.009 -65.075 -42.001 1.00 62.34 187 ARG A O 1
ATOM 1434 N N . THR A 1 188 ? -46.163 -65.565 -42.366 1.00 63.47 188 THR A N 1
ATOM 1435 C CA . THR A 1 188 ? -45.901 -66.816 -43.104 1.00 63.47 188 THR A CA 1
ATOM 1436 C C . THR A 1 188 ? -45.170 -66.564 -44.424 1.00 63.47 188 THR A C 1
ATOM 1438 O O . THR A 1 188 ? -44.253 -67.308 -44.772 1.00 63.47 188 THR A O 1
ATOM 1441 N N . LEU A 1 189 ? -45.530 -65.495 -45.141 1.00 61.09 189 LEU A N 1
ATOM 1442 C CA . LEU A 1 189 ? -44.892 -65.135 -46.408 1.00 61.09 189 LEU A CA 1
ATOM 1443 C C . LEU A 1 189 ? -43.452 -64.636 -46.198 1.00 61.09 189 LEU A C 1
ATOM 1445 O O . LEU A 1 189 ? -42.547 -65.033 -46.934 1.00 61.09 189 LEU A O 1
ATOM 1449 N N . ILE A 1 190 ? -43.228 -63.835 -45.150 1.00 61.78 190 ILE A N 1
ATOM 1450 C CA . ILE A 1 190 ? -41.894 -63.372 -44.744 1.00 61.78 190 ILE A CA 1
ATOM 1451 C C . ILE A 1 190 ? -41.020 -64.551 -44.281 1.00 61.78 190 ILE A C 1
ATOM 1453 O O . ILE A 1 190 ? -39.874 -64.655 -44.714 1.00 61.78 190 ILE A O 1
ATOM 1457 N N . ASP A 1 191 ? -41.547 -65.474 -43.469 1.00 67.62 191 ASP A N 1
ATOM 1458 C CA . ASP A 1 191 ? -40.791 -66.643 -42.990 1.00 67.62 191 ASP A CA 1
ATOM 1459 C C . ASP A 1 191 ? -40.330 -67.548 -44.142 1.00 67.62 191 ASP A C 1
ATOM 1461 O O . ASP A 1 191 ? -39.184 -68.002 -44.144 1.00 67.62 191 ASP A O 1
ATOM 1465 N N . GLY A 1 192 ? -41.181 -67.781 -45.148 1.00 69.75 192 GLY A N 1
ATOM 1466 C CA . GLY A 1 192 ? -40.834 -68.595 -46.317 1.00 69.75 192 GLY A CA 1
ATOM 1467 C C . GLY A 1 192 ? -39.684 -68.005 -47.139 1.00 69.75 192 GLY A C 1
ATOM 1468 O O . GLY A 1 192 ? -38.710 -68.702 -47.429 1.00 69.75 192 GLY A O 1
ATOM 1469 N N . GLN A 1 193 ? -39.750 -66.708 -47.459 1.00 65.62 193 GLN A N 1
ATOM 1470 C CA . GLN A 1 193 ? -38.707 -66.044 -48.254 1.00 65.62 193 GLN A CA 1
ATOM 1471 C C . GLN A 1 193 ? -37.387 -65.898 -47.496 1.00 65.62 193 GLN A C 1
ATOM 1473 O O . GLN A 1 193 ? -36.310 -66.025 -48.082 1.00 65.62 193 GLN A O 1
ATOM 1478 N N . ILE A 1 194 ? -37.453 -65.673 -46.183 1.00 64.19 194 ILE A N 1
ATOM 1479 C CA . ILE A 1 194 ? -36.253 -65.569 -45.355 1.00 64.19 194 ILE A CA 1
ATOM 1480 C C . ILE A 1 194 ? -35.542 -66.919 -45.261 1.00 64.19 194 ILE A C 1
ATOM 1482 O O . ILE A 1 194 ? -34.321 -66.955 -45.381 1.00 64.19 194 ILE A O 1
ATOM 1486 N N . ARG A 1 195 ? -36.259 -68.040 -45.127 1.00 69.75 195 ARG A N 1
ATOM 1487 C CA . ARG A 1 195 ? -35.623 -69.372 -45.127 1.00 69.75 195 ARG A CA 1
ATOM 1488 C C . ARG A 1 195 ? -34.889 -69.668 -46.427 1.00 69.75 195 ARG A C 1
ATOM 1490 O O . ARG A 1 195 ? -33.755 -70.143 -46.390 1.00 69.75 195 ARG A O 1
ATOM 1497 N N . GLU A 1 196 ? -35.503 -69.353 -47.563 1.00 69.19 196 GLU A N 1
ATOM 1498 C CA . GLU A 1 196 ? -34.862 -69.547 -48.863 1.00 69.19 196 GLU A CA 1
ATOM 1499 C C . GLU A 1 196 ? -33.597 -68.681 -48.994 1.00 69.19 196 GLU A C 1
ATOM 1501 O O . GLU A 1 196 ? -32.546 -69.176 -49.409 1.00 69.19 196 GLU A O 1
ATOM 1506 N N . ALA A 1 197 ? -33.658 -67.416 -48.564 1.00 62.12 197 ALA A N 1
ATOM 1507 C CA . ALA A 1 197 ? -32.515 -66.506 -48.584 1.00 62.12 197 ALA A CA 1
ATOM 1508 C C . ALA A 1 197 ? -31.374 -66.949 -47.648 1.00 62.12 197 ALA A C 1
ATOM 1510 O O . ALA A 1 197 ? -30.209 -66.870 -48.037 1.00 62.12 197 ALA A O 1
ATOM 1511 N N . LEU A 1 198 ? -31.698 -67.444 -46.447 1.00 65.31 198 LEU A N 1
ATOM 1512 C CA . LEU A 1 198 ? -30.721 -67.886 -45.441 1.00 65.31 198 LEU A CA 1
ATOM 1513 C C . LEU A 1 198 ? -30.024 -69.207 -45.805 1.00 65.31 198 LEU A C 1
ATOM 1515 O O . LEU A 1 198 ? -28.938 -69.477 -45.301 1.00 65.31 198 LEU A O 1
ATOM 1519 N N . SER A 1 199 ? -30.610 -70.024 -46.683 1.00 64.50 199 SER A N 1
ATOM 1520 C CA . SER A 1 199 ? -30.030 -71.314 -47.089 1.00 64.50 199 SER A CA 1
ATOM 1521 C C . SER A 1 199 ? -28.846 -71.205 -48.069 1.00 64.50 199 SER A C 1
ATOM 1523 O O . SER A 1 199 ? -28.146 -72.192 -48.306 1.00 64.50 199 SER A O 1
ATOM 1525 N N . LYS A 1 200 ? -28.589 -70.019 -48.642 1.00 72.94 200 LYS A N 1
ATOM 1526 C CA . LYS A 1 200 ? -27.514 -69.800 -49.625 1.00 72.94 200 LYS A CA 1
ATOM 1527 C C . LYS A 1 200 ? -26.213 -69.366 -48.928 1.00 72.94 200 LYS A C 1
ATOM 1529 O O . LYS A 1 200 ? -26.258 -68.449 -48.112 1.00 72.94 200 LYS A O 1
ATOM 1534 N N . PRO A 1 201 ? -25.048 -69.970 -49.243 1.00 72.56 201 PRO A N 1
ATOM 1535 C CA . PRO A 1 201 ? -23.768 -69.523 -48.700 1.00 72.56 201 PRO A CA 1
ATOM 1536 C C . PRO A 1 201 ? -23.421 -68.122 -49.215 1.00 72.56 201 PRO A C 1
ATOM 1538 O O . PRO A 1 201 ? -23.639 -67.809 -50.388 1.00 72.56 201 PRO A O 1
ATOM 1541 N N . TRP A 1 202 ? -22.846 -67.289 -48.350 1.00 67.94 202 TRP A N 1
ATOM 1542 C CA . TRP A 1 202 ? -22.465 -65.918 -48.683 1.00 67.94 202 TRP A CA 1
ATOM 1543 C C . TRP A 1 202 ? -20.953 -65.757 -48.604 1.00 67.94 202 TRP A C 1
ATOM 1545 O O . TRP A 1 202 ? -20.359 -65.946 -47.547 1.00 67.94 202 TRP A O 1
ATOM 1555 N N . ALA A 1 203 ? -20.326 -65.401 -49.723 1.00 61.72 203 ALA A N 1
ATOM 1556 C CA . ALA A 1 203 ? -18.898 -65.117 -49.776 1.00 61.72 203 ALA A CA 1
ATOM 1557 C C . ALA A 1 203 ? -18.661 -63.604 -49.735 1.00 61.72 203 ALA A C 1
ATOM 1559 O O . ALA A 1 203 ? -19.240 -62.860 -50.528 1.00 61.72 203 ALA A O 1
ATOM 1560 N N . VAL A 1 204 ? -17.795 -63.149 -48.830 1.00 49.81 204 VAL A N 1
ATOM 1561 C CA . VAL A 1 204 ? -17.371 -61.744 -48.740 1.00 49.81 204 VAL A CA 1
ATOM 1562 C C . VAL A 1 204 ? -15.848 -61.713 -48.649 1.00 49.81 204 VAL A C 1
ATOM 1564 O O . VAL A 1 204 ? -15.264 -61.865 -47.581 1.00 49.81 204 VAL A O 1
ATOM 1567 N N . GLY A 1 205 ? -15.182 -61.556 -49.793 1.00 70.31 205 GLY A N 1
ATOM 1568 C CA . GLY A 1 205 ? -13.728 -61.721 -49.888 1.00 70.31 205 GLY A CA 1
ATOM 1569 C C . GLY A 1 205 ? -13.307 -63.192 -49.765 1.00 70.31 205 GLY A C 1
ATOM 1570 O O . GLY A 1 205 ? -13.966 -64.067 -50.316 1.00 70.31 205 GLY A O 1
ATOM 1571 N N . GLY A 1 206 ? -12.213 -63.471 -49.046 1.00 57.91 206 GLY A N 1
ATOM 1572 C CA . GLY A 1 206 ? -11.717 -64.835 -48.772 1.00 57.91 206 GLY A CA 1
ATOM 1573 C C . GLY A 1 206 ? -12.451 -65.577 -47.643 1.00 57.91 206 GLY A C 1
ATOM 1574 O O . GLY A 1 206 ? -11.920 -66.550 -47.107 1.00 57.91 206 GLY A O 1
ATOM 1575 N N . LEU A 1 207 ? -13.623 -65.073 -47.251 1.00 53.84 207 LEU A N 1
ATOM 1576 C CA . LEU A 1 207 ? -14.477 -65.565 -46.174 1.00 53.84 207 LEU A CA 1
ATOM 1577 C C . LEU A 1 207 ? -15.777 -66.120 -46.752 1.00 53.84 207 LEU A C 1
ATOM 1579 O O . LEU A 1 207 ? -16.444 -65.426 -47.523 1.00 53.84 207 LEU A O 1
ATOM 1583 N N . VAL A 1 208 ? -16.161 -67.330 -46.344 1.00 69.75 208 VAL A N 1
ATOM 1584 C CA . VAL A 1 208 ? -17.431 -67.961 -46.730 1.00 69.75 208 VAL A CA 1
ATOM 1585 C C . VAL A 1 208 ? -18.280 -68.188 -45.484 1.00 69.75 208 VAL A C 1
ATOM 1587 O O . VAL A 1 208 ? -17.868 -68.866 -44.549 1.00 69.75 208 VAL A O 1
ATOM 1590 N N . PHE A 1 209 ? -19.483 -67.622 -45.474 1.00 69.75 209 PHE A N 1
ATOM 1591 C CA . PHE A 1 209 ? -20.453 -67.755 -44.394 1.00 69.75 209 PHE A CA 1
ATOM 1592 C C . PHE A 1 209 ? -21.557 -68.732 -44.795 1.00 69.75 209 PHE A C 1
ATOM 1594 O O . PHE A 1 209 ? -22.108 -68.646 -45.895 1.00 69.75 209 PHE A O 1
ATOM 1601 N N . ARG A 1 210 ? -21.918 -69.642 -43.889 1.00 77.19 210 ARG A N 1
ATOM 1602 C CA . ARG A 1 210 ? -23.050 -70.562 -44.046 1.00 77.19 210 ARG A CA 1
ATOM 1603 C C . ARG A 1 210 ? -23.949 -70.482 -42.830 1.00 77.19 210 ARG A C 1
ATOM 1605 O O . ARG A 1 210 ? -23.469 -70.523 -41.701 1.00 77.19 210 ARG A O 1
ATOM 1612 N N . ILE A 1 211 ? -25.253 -70.411 -43.057 1.00 73.12 211 ILE A N 1
ATOM 1613 C CA . ILE A 1 211 ? -26.240 -70.404 -41.982 1.00 73.12 211 ILE A CA 1
ATOM 1614 C C . ILE A 1 211 ? -26.917 -71.773 -41.943 1.00 73.12 211 ILE A C 1
ATOM 1616 O O . ILE A 1 211 ? -27.461 -72.234 -42.942 1.00 73.12 211 ILE A O 1
ATOM 1620 N N . LYS A 1 212 ? -26.860 -72.442 -40.789 1.00 73.88 212 LYS A N 1
ATOM 1621 C CA . LYS A 1 212 ? -27.552 -73.705 -40.517 1.00 73.88 212 LYS A CA 1
ATOM 1622 C C . LYS A 1 212 ? -28.719 -73.452 -39.561 1.00 73.88 212 LYS A C 1
ATOM 1624 O O . LYS A 1 212 ? -28.530 -72.909 -38.471 1.00 73.88 212 LYS A O 1
ATOM 1629 N N . LEU A 1 213 ? -29.914 -73.872 -39.970 1.00 69.50 213 LEU A N 1
ATOM 1630 C CA . LEU A 1 213 ? -31.107 -73.950 -39.124 1.00 69.50 213 LEU A CA 1
ATOM 1631 C C . LEU A 1 213 ? -31.156 -75.352 -38.503 1.00 69.50 213 LEU A C 1
ATOM 1633 O O . LEU A 1 213 ? -30.991 -76.334 -39.221 1.00 69.50 213 LEU A O 1
ATOM 1637 N N . MET A 1 214 ? -31.321 -75.454 -37.181 1.00 63.00 214 MET A N 1
ATOM 1638 C CA . MET A 1 214 ? -31.265 -76.750 -36.484 1.00 63.00 214 MET A CA 1
ATOM 1639 C C . MET A 1 214 ? -32.587 -77.533 -36.513 1.00 63.00 214 MET A C 1
ATOM 1641 O O . MET A 1 214 ? -32.548 -78.749 -36.353 1.00 63.00 214 MET A O 1
ATOM 1645 N N . ASP A 1 215 ? -33.729 -76.872 -36.737 1.00 67.31 215 ASP A N 1
ATOM 1646 C CA . ASP A 1 215 ? -35.044 -77.522 -36.823 1.00 67.31 215 ASP A CA 1
ATOM 1647 C C . ASP A 1 215 ? -35.931 -76.836 -37.884 1.00 67.31 215 ASP A C 1
ATOM 1649 O O . ASP A 1 215 ? -36.276 -75.657 -37.767 1.00 67.31 215 ASP A O 1
ATOM 1653 N N . GLU A 1 216 ? -36.275 -77.550 -38.960 1.00 60.28 216 GLU A N 1
ATOM 1654 C CA . GLU A 1 216 ? -36.957 -76.985 -40.137 1.00 60.28 216 GLU A CA 1
ATOM 1655 C C . GLU A 1 216 ? -38.435 -76.641 -39.879 1.00 60.28 216 GLU A C 1
ATOM 1657 O O . GLU A 1 216 ? -39.053 -75.915 -40.662 1.00 60.28 216 GLU A O 1
ATOM 1662 N N . LEU A 1 217 ? -39.030 -77.103 -38.777 1.00 57.25 217 LEU A N 1
ATOM 1663 C CA . LEU A 1 217 ? -40.456 -76.893 -38.494 1.00 57.25 217 LEU A CA 1
ATOM 1664 C C . LEU A 1 217 ? -40.755 -75.629 -37.665 1.00 57.25 217 LEU A C 1
ATOM 1666 O O . LEU A 1 217 ? -41.907 -75.201 -37.618 1.00 57.25 217 LEU A O 1
ATOM 1670 N N . GLN A 1 218 ? -39.753 -74.972 -37.067 1.00 67.38 218 GLN A N 1
ATOM 1671 C CA . GLN A 1 218 ? -39.962 -73.795 -36.207 1.00 67.38 218 GLN A CA 1
ATOM 1672 C C . GLN A 1 218 ? -39.803 -72.448 -36.940 1.00 67.38 218 GLN A C 1
ATOM 1674 O O . GLN A 1 218 ? -38.874 -72.261 -37.724 1.00 67.38 218 GLN A O 1
ATOM 1679 N N . ALA A 1 219 ? -40.693 -71.479 -36.680 1.00 65.00 219 ALA A N 1
ATOM 1680 C CA . ALA A 1 219 ? -40.659 -70.136 -37.285 1.00 65.00 219 ALA A CA 1
ATOM 1681 C C . ALA A 1 219 ? -39.285 -69.458 -37.113 1.00 65.00 219 ALA A C 1
ATOM 1683 O O . ALA A 1 219 ? -38.717 -69.512 -36.025 1.00 65.00 219 ALA A O 1
ATOM 1684 N N . VAL A 1 220 ? -38.762 -68.782 -38.146 1.00 63.03 220 VAL A N 1
ATOM 1685 C CA . VAL A 1 220 ? -37.379 -68.233 -38.139 1.00 63.03 220 VAL A CA 1
ATOM 1686 C C . VAL A 1 220 ? -37.188 -67.172 -37.050 1.00 63.03 220 VAL A C 1
ATOM 1688 O O . VAL A 1 220 ? -36.101 -67.007 -36.501 1.00 63.03 220 VAL A O 1
ATOM 1691 N N . PHE A 1 221 ? -38.272 -66.485 -36.689 1.00 62.44 221 PHE A N 1
ATOM 1692 C CA . PHE A 1 221 ? -38.308 -65.503 -35.604 1.00 62.44 221 PHE A CA 1
ATOM 1693 C C . PHE A 1 221 ? -38.779 -66.079 -34.264 1.00 62.44 221 PHE A C 1
ATOM 1695 O O . PHE A 1 221 ? -39.113 -65.321 -33.351 1.00 62.44 221 PHE A O 1
ATOM 1702 N N . SER A 1 222 ? -38.857 -67.404 -34.135 1.00 65.31 222 SER A N 1
ATOM 1703 C CA . SER A 1 222 ? -39.021 -68.037 -32.832 1.00 65.31 222 SER A CA 1
ATOM 1704 C C . SER A 1 222 ? -37.728 -67.862 -32.029 1.00 65.31 222 SER A C 1
ATOM 1706 O O . SER A 1 222 ? -36.646 -68.111 -32.566 1.00 65.31 222 SER A O 1
ATOM 1708 N N . PRO A 1 223 ? -37.801 -67.509 -30.734 1.00 59.28 223 PRO A N 1
ATOM 1709 C CA . PRO A 1 223 ? -36.647 -67.569 -29.835 1.00 59.28 223 PRO A CA 1
ATOM 1710 C C . PRO A 1 223 ? -35.965 -68.948 -29.816 1.00 59.28 223 PRO A C 1
ATOM 1712 O O . PRO A 1 223 ? -34.799 -69.058 -29.452 1.00 59.28 223 PRO A O 1
ATOM 1715 N N . GLU A 1 224 ? -36.692 -69.995 -30.210 1.00 64.25 224 GLU A N 1
ATOM 1716 C CA . GLU A 1 224 ? -36.252 -71.391 -30.196 1.00 64.25 224 GLU A CA 1
ATOM 1717 C C . GLU A 1 224 ? -35.553 -71.824 -31.502 1.00 64.25 224 GLU A C 1
ATOM 1719 O O . GLU A 1 224 ? -34.883 -72.853 -31.506 1.00 64.25 224 GLU A O 1
ATOM 1724 N N . ALA A 1 225 ? -35.606 -71.017 -32.575 1.00 64.00 225 ALA A N 1
ATOM 1725 C CA . ALA A 1 225 ? -35.078 -71.374 -33.903 1.00 64.00 225 ALA A CA 1
ATOM 1726 C C . ALA A 1 225 ? -33.550 -71.604 -33.945 1.00 64.00 225 ALA A C 1
ATOM 1728 O O . ALA A 1 225 ? -33.043 -72.248 -34.863 1.00 64.00 225 ALA A O 1
ATOM 1729 N N . ASN A 1 226 ? -32.827 -71.075 -32.949 1.00 66.06 226 ASN A N 1
ATOM 1730 C CA . ASN A 1 226 ? -31.419 -71.342 -32.641 1.00 66.06 226 ASN A CA 1
ATOM 1731 C C . ASN A 1 226 ? -30.497 -71.394 -33.879 1.00 66.06 226 ASN A C 1
ATOM 1733 O O . ASN A 1 226 ? -29.831 -72.396 -34.159 1.00 66.06 226 ASN A O 1
ATOM 1737 N N . ILE A 1 227 ? -30.477 -70.292 -34.632 1.00 71.56 227 ILE A N 1
ATOM 1738 C CA . ILE A 1 227 ? -29.760 -70.180 -35.903 1.00 71.56 227 ILE A CA 1
ATOM 1739 C C . ILE A 1 227 ? -28.246 -70.212 -35.638 1.00 71.56 227 ILE A C 1
ATOM 1741 O O . ILE A 1 227 ? -27.746 -69.495 -34.765 1.00 71.56 227 ILE A O 1
ATOM 1745 N N . THR A 1 228 ? -27.513 -71.041 -36.388 1.00 71.81 228 THR A N 1
ATOM 1746 C CA . THR A 1 228 ? -26.050 -71.158 -36.286 1.00 71.81 228 THR A CA 1
ATOM 1747 C C . THR A 1 228 ? -25.382 -70.618 -37.546 1.00 71.81 228 THR A C 1
ATOM 1749 O O . THR A 1 228 ? -25.700 -71.052 -38.650 1.00 71.81 228 THR A O 1
ATOM 1752 N N . ILE A 1 229 ? -24.450 -69.679 -37.388 1.00 71.38 229 ILE A N 1
ATOM 1753 C CA . ILE A 1 229 ? -23.628 -69.124 -38.467 1.00 71.38 229 ILE A CA 1
ATOM 1754 C C . ILE A 1 229 ? -22.232 -69.741 -38.381 1.00 71.38 229 ILE A C 1
ATOM 1756 O O . ILE A 1 229 ? -21.552 -69.611 -37.365 1.00 71.38 229 ILE A O 1
ATOM 1760 N N . VAL A 1 230 ? -21.804 -70.391 -39.456 1.00 72.62 230 VAL A N 1
ATOM 1761 C CA . VAL A 1 230 ? -20.464 -70.960 -39.618 1.00 72.62 230 VAL A CA 1
ATOM 1762 C C . VAL A 1 230 ? -19.680 -70.073 -40.580 1.00 72.62 230 VAL A C 1
ATOM 1764 O O . VAL A 1 230 ? -20.171 -69.759 -41.665 1.00 72.62 230 VAL A O 1
ATOM 1767 N N . MET A 1 231 ? -18.483 -69.650 -40.178 1.00 69.38 231 MET A N 1
ATOM 1768 C CA . MET A 1 231 ? -17.581 -68.822 -40.980 1.00 69.38 231 MET A CA 1
ATOM 1769 C C . MET A 1 231 ? -16.296 -69.597 -41.298 1.00 69.38 231 MET A C 1
ATOM 1771 O O . MET A 1 231 ? -15.531 -69.927 -40.391 1.00 69.38 231 MET A O 1
ATOM 1775 N N . GLU A 1 232 ? -16.056 -69.834 -42.588 1.00 67.75 232 GLU A N 1
ATOM 1776 C CA . GLU A 1 232 ? -14.864 -70.483 -43.151 1.00 67.75 232 GLU A CA 1
ATOM 1777 C C . GLU A 1 232 ? -13.876 -69.393 -43.639 1.00 67.75 232 GLU A C 1
ATOM 1779 O O . GLU A 1 232 ? -14.267 -68.491 -44.389 1.00 67.75 232 GLU A O 1
ATOM 1784 N N . TYR A 1 233 ? -12.597 -69.448 -43.231 1.00 55.47 233 TYR A N 1
ATOM 1785 C CA . TYR A 1 233 ? -11.547 -68.474 -43.606 1.00 55.47 233 TYR A CA 1
ATOM 1786 C C . TYR A 1 233 ? -10.492 -69.128 -44.517 1.00 55.47 233 TYR A C 1
ATOM 1788 O O . TYR A 1 233 ? -10.032 -70.230 -44.226 1.00 55.47 233 TYR A O 1
ATOM 1796 N N . LEU A 1 234 ? -10.081 -68.450 -45.604 1.00 56.34 234 LEU A N 1
ATOM 1797 C CA . LEU A 1 234 ? -9.085 -68.944 -46.580 1.00 56.34 234 LEU A CA 1
ATOM 1798 C C . LEU A 1 234 ? -9.432 -70.335 -47.156 1.00 56.34 234 LEU A C 1
ATOM 1800 O O . LEU A 1 234 ? -8.581 -71.215 -47.216 1.00 56.34 234 LEU A O 1
ATOM 1804 N N . ASN A 1 235 ? -10.687 -70.544 -47.572 1.00 57.16 235 ASN A N 1
ATOM 1805 C CA . ASN A 1 235 ? -11.160 -71.800 -48.182 1.00 57.16 235 ASN A CA 1
ATOM 1806 C C . ASN A 1 235 ? -10.848 -73.081 -47.365 1.00 57.16 235 ASN A C 1
ATOM 1808 O O . ASN A 1 235 ? -10.661 -74.147 -47.948 1.00 57.16 235 ASN A O 1
ATOM 1812 N N . GLY A 1 236 ? -10.809 -72.987 -46.029 1.00 56.97 236 GLY A N 1
ATOM 1813 C CA . GLY A 1 236 ? -10.649 -74.139 -45.129 1.00 56.97 236 GLY A CA 1
ATOM 1814 C C . GLY A 1 236 ? -9.226 -74.391 -44.611 1.00 56.97 236 GLY A C 1
ATOM 1815 O O . GLY A 1 236 ? -9.011 -75.376 -43.909 1.00 56.97 236 GLY A O 1
ATOM 1816 N N . ASP A 1 237 ? -8.257 -73.514 -44.909 1.00 57.97 237 ASP A N 1
ATOM 1817 C CA . ASP A 1 237 ? -6.877 -73.631 -44.396 1.00 57.97 237 ASP A CA 1
ATOM 1818 C C . ASP A 1 237 ? -6.728 -73.206 -42.918 1.00 57.97 237 ASP A C 1
ATOM 1820 O O . ASP A 1 237 ? -5.745 -73.551 -42.253 1.00 57.97 237 ASP A O 1
ATOM 1824 N N . LEU A 1 238 ? -7.693 -72.448 -42.392 1.00 57.56 238 LEU A N 1
ATOM 1825 C CA . LEU A 1 238 ? -7.816 -72.108 -40.974 1.00 57.56 238 LEU A CA 1
ATOM 1826 C C . LEU A 1 238 ? -9.111 -72.714 -40.416 1.00 57.56 238 LEU A C 1
ATOM 1828 O O . LEU A 1 238 ? -10.080 -72.850 -41.157 1.00 57.56 238 LEU A O 1
ATOM 1832 N N . PRO A 1 239 ? -9.145 -73.083 -39.126 1.00 61.19 239 PRO A N 1
ATOM 1833 C CA . PRO A 1 239 ? -10.295 -73.771 -38.558 1.00 61.19 239 PRO A CA 1
ATOM 1834 C C . PRO A 1 239 ? -11.535 -72.867 -38.444 1.00 61.19 239 PRO A C 1
ATOM 1836 O O . PRO A 1 239 ? -11.421 -71.679 -38.134 1.00 61.19 239 PRO A O 1
ATOM 1839 N N . ASP A 1 240 ? -12.712 -73.456 -38.671 1.00 67.19 240 ASP A N 1
ATOM 1840 C CA . ASP A 1 240 ? -13.993 -72.747 -38.767 1.00 67.19 240 ASP A CA 1
ATOM 1841 C C . ASP A 1 240 ? -14.384 -72.045 -37.460 1.00 67.19 240 ASP A C 1
ATOM 1843 O O . ASP A 1 240 ? -14.174 -72.558 -36.354 1.00 67.19 240 ASP A O 1
ATOM 1847 N N . VAL A 1 241 ? -15.012 -70.875 -37.573 1.00 61.09 241 VAL A N 1
ATOM 1848 C CA . VAL A 1 241 ? -15.577 -70.153 -36.423 1.00 61.09 241 VAL A CA 1
ATOM 1849 C C . VAL A 1 241 ? -17.093 -70.331 -36.423 1.00 61.09 241 VAL A C 1
ATOM 1851 O O . VAL A 1 241 ? -17.764 -69.908 -37.365 1.00 61.09 241 VAL A O 1
ATOM 1854 N N . GLU A 1 242 ? -17.643 -70.936 -35.363 1.00 69.00 242 GLU A N 1
ATOM 1855 C CA . GLU A 1 242 ? -19.084 -71.174 -35.221 1.00 69.00 242 GLU A CA 1
ATOM 1856 C C . GLU A 1 242 ? -19.720 -70.196 -34.215 1.00 69.00 242 GLU A C 1
ATOM 1858 O O . GLU A 1 242 ? -19.379 -70.135 -33.031 1.00 69.00 242 GLU A O 1
ATOM 1863 N N . ALA A 1 243 ? -20.704 -69.426 -34.668 1.00 60.69 243 ALA A N 1
ATOM 1864 C CA . ALA A 1 243 ? -21.540 -68.595 -33.810 1.00 60.69 243 ALA A CA 1
ATOM 1865 C C . ALA A 1 243 ? -22.949 -69.198 -33.754 1.00 60.69 243 ALA A C 1
ATOM 1867 O O . ALA A 1 243 ? -23.658 -69.222 -34.755 1.00 60.69 243 ALA A O 1
ATOM 1868 N N . SER A 1 244 ? -23.360 -69.694 -32.586 1.00 62.38 244 SER A N 1
ATOM 1869 C CA . SER A 1 244 ? -24.680 -70.311 -32.371 1.00 62.38 244 SER A CA 1
ATOM 1870 C C . SER A 1 244 ? -25.551 -69.439 -31.462 1.00 62.38 244 SER A C 1
ATOM 1872 O O . SER A 1 244 ? -25.053 -68.557 -30.759 1.00 62.38 244 SER A O 1
ATOM 1874 N N . GLY A 1 245 ? -26.865 -69.666 -31.457 1.00 62.84 245 GLY A N 1
ATOM 1875 C CA . GLY A 1 245 ? -27.773 -68.903 -30.597 1.00 62.84 245 GLY A CA 1
ATOM 1876 C C . GLY A 1 245 ? -28.119 -67.521 -31.130 1.00 62.84 245 GLY A C 1
ATOM 1877 O O . GLY A 1 245 ? -28.328 -66.615 -30.325 1.00 62.84 245 GLY A O 1
ATOM 1878 N N . LEU A 1 246 ? -28.176 -67.354 -32.456 1.00 63.03 246 LEU A N 1
ATOM 1879 C CA . LEU A 1 246 ? -28.828 -66.195 -33.051 1.00 63.03 246 LEU A CA 1
ATOM 1880 C C . LEU A 1 246 ? -30.349 -66.379 -32.973 1.00 63.03 246 LEU A C 1
ATOM 1882 O O . LEU A 1 246 ? -30.905 -67.289 -33.590 1.00 63.03 246 LEU A O 1
ATOM 1886 N N . TYR A 1 247 ? -31.011 -65.500 -32.227 1.00 67.19 247 TYR A N 1
ATOM 1887 C CA . TYR A 1 247 ? -32.469 -65.377 -32.189 1.00 67.19 247 TYR A CA 1
ATOM 1888 C C . TYR A 1 247 ? -32.874 -63.903 -32.174 1.00 67.19 247 TYR A C 1
ATOM 1890 O O . TYR A 1 247 ? -32.090 -63.036 -31.797 1.00 67.19 247 TYR A O 1
ATOM 1898 N N . PHE A 1 248 ? -34.106 -63.597 -32.575 1.00 65.38 248 PHE A N 1
ATOM 1899 C CA . PHE A 1 248 ? -34.624 -62.231 -32.519 1.00 65.38 248 PHE A CA 1
ATOM 1900 C C . PHE A 1 248 ? -35.418 -62.021 -31.225 1.00 65.38 248 PHE A C 1
ATOM 1902 O O . PHE A 1 248 ? -36.304 -62.807 -30.886 1.00 65.38 248 PHE A O 1
ATOM 1909 N N . GLY A 1 249 ? -35.094 -60.965 -30.476 1.00 60.16 249 GLY A N 1
ATOM 1910 C CA . GLY A 1 249 ? -35.872 -60.542 -29.312 1.00 60.16 249 GLY A CA 1
ATOM 1911 C C . GLY A 1 249 ? -37.291 -60.107 -29.699 1.00 60.16 249 GLY A C 1
ATOM 1912 O O . GLY A 1 249 ? -37.583 -59.856 -30.866 1.00 60.16 249 GLY A O 1
ATOM 1913 N N . ARG A 1 250 ? -38.196 -59.961 -28.717 1.00 57.56 250 ARG A N 1
ATOM 1914 C CA . ARG A 1 250 ? -39.575 -59.468 -28.963 1.00 57.56 250 ARG A CA 1
ATOM 1915 C C . ARG A 1 250 ? -39.629 -58.070 -29.602 1.00 57.56 250 ARG A C 1
ATOM 1917 O O . ARG A 1 250 ? -40.668 -57.693 -30.129 1.00 57.56 250 ARG A O 1
ATOM 1924 N N . ASP A 1 251 ? -38.537 -57.317 -29.536 1.00 61.91 251 ASP A N 1
ATOM 1925 C CA . ASP A 1 251 ? -38.335 -56.005 -30.156 1.00 61.91 251 ASP A CA 1
ATOM 1926 C C . ASP A 1 251 ? -37.751 -56.081 -31.582 1.00 61.91 251 ASP A C 1
ATOM 1928 O O . ASP A 1 251 ? -37.475 -55.048 -32.186 1.00 61.91 251 ASP A O 1
ATOM 1932 N N . GLY A 1 252 ? -37.557 -57.289 -32.121 1.00 50.91 252 GLY A N 1
ATOM 1933 C CA . GLY A 1 252 ? -36.977 -57.525 -33.441 1.00 50.91 252 GLY A CA 1
ATOM 1934 C C . GLY A 1 252 ? -35.455 -57.386 -33.491 1.00 50.91 252 GLY A C 1
ATOM 1935 O O . GLY A 1 252 ? -34.885 -57.464 -34.576 1.00 50.91 252 GLY A O 1
ATOM 1936 N N . THR A 1 253 ? -34.773 -57.196 -32.355 1.00 58.19 253 THR A N 1
ATOM 1937 C CA . THR A 1 253 ? -33.307 -57.108 -32.342 1.00 58.19 253 THR A CA 1
ATOM 1938 C C . THR A 1 253 ? -32.671 -58.501 -32.419 1.00 58.19 253 THR A C 1
ATOM 1940 O O . THR A 1 253 ? -33.014 -59.364 -31.605 1.00 58.19 253 THR A O 1
ATOM 1943 N N . PRO A 1 254 ? -31.752 -58.765 -33.371 1.00 52.00 254 PRO A N 1
ATOM 1944 C CA . PRO A 1 254 ? -30.990 -60.007 -33.375 1.00 52.00 254 PRO A CA 1
ATOM 1945 C C . PRO A 1 254 ? -30.065 -60.036 -32.157 1.00 52.00 254 PRO A C 1
ATOM 1947 O O . PRO A 1 254 ? -29.268 -59.122 -31.943 1.00 52.00 254 PRO A O 1
ATOM 1950 N N . LYS A 1 255 ? -30.164 -61.092 -31.356 1.00 61.75 255 LYS A N 1
ATOM 1951 C CA . LYS A 1 255 ? -29.292 -61.362 -30.215 1.00 61.75 255 LYS A CA 1
ATOM 1952 C C . LYS A 1 255 ? -28.450 -62.591 -30.517 1.00 61.75 255 LYS A C 1
ATOM 1954 O O . LYS A 1 255 ? -28.987 -63.631 -30.879 1.00 61.75 255 LYS A O 1
ATOM 1959 N N . PHE A 1 256 ? -27.136 -62.446 -30.361 1.00 60.50 256 PHE A N 1
ATOM 1960 C CA . PHE A 1 256 ? -26.168 -63.538 -30.407 1.00 60.50 256 PHE A CA 1
ATOM 1961 C C . PHE A 1 256 ? -25.741 -63.853 -28.983 1.00 60.50 256 PHE A C 1
ATOM 1963 O O . PHE A 1 256 ? -25.013 -63.069 -28.378 1.00 60.50 256 PHE A O 1
ATOM 1970 N N . ASP A 1 257 ? -26.187 -64.982 -28.445 1.00 52.75 257 ASP A N 1
ATOM 1971 C CA . ASP A 1 257 ? -25.871 -65.321 -27.052 1.00 52.75 257 ASP A CA 1
ATOM 1972 C C . ASP A 1 257 ? -24.636 -66.229 -26.908 1.00 52.75 257 ASP A C 1
ATOM 1974 O O . ASP A 1 257 ? -24.142 -66.406 -25.794 1.00 52.75 257 ASP A O 1
ATOM 1978 N N . ARG A 1 258 ? -24.123 -66.858 -27.987 1.00 60.16 258 ARG A N 1
ATOM 1979 C CA . ARG A 1 258 ? -23.051 -67.878 -27.880 1.00 60.16 258 ARG A CA 1
ATOM 1980 C C . ARG A 1 258 ? -22.076 -67.907 -29.069 1.00 60.16 258 ARG A C 1
ATOM 1982 O O . ARG A 1 258 ? -22.262 -68.650 -30.032 1.00 60.16 258 ARG A O 1
ATOM 1989 N N . LEU A 1 259 ? -20.960 -67.183 -28.958 1.00 52.41 259 LEU A N 1
ATOM 1990 C CA . LEU A 1 259 ? -19.817 -67.341 -29.870 1.00 52.41 259 LEU A CA 1
ATOM 1991 C C . LEU A 1 259 ? -18.894 -68.466 -29.364 1.00 52.41 259 LEU A C 1
ATOM 1993 O O . LEU A 1 259 ? -18.451 -68.415 -28.215 1.00 52.41 259 LEU A O 1
ATOM 1997 N N . LYS A 1 260 ? -18.592 -69.477 -30.189 1.00 57.38 260 LYS A N 1
ATOM 1998 C CA . LYS A 1 260 ? -17.618 -70.530 -29.856 1.00 57.38 260 LYS A CA 1
ATOM 1999 C C . LYS A 1 260 ? -16.614 -70.700 -30.997 1.00 57.38 260 LYS A C 1
ATOM 2001 O O . LYS A 1 260 ? -16.964 -71.089 -32.102 1.00 57.38 260 LYS A O 1
ATOM 2006 N N . PHE A 1 261 ? -15.335 -70.469 -30.722 1.00 52.28 261 PHE A N 1
ATOM 2007 C CA . PHE A 1 261 ? -14.283 -70.900 -31.643 1.00 52.28 261 PHE A CA 1
ATOM 2008 C C . PHE A 1 261 ? -14.217 -72.428 -31.614 1.00 52.28 261 PHE A C 1
ATOM 2010 O O . PHE A 1 261 ? -14.169 -73.014 -30.531 1.00 52.28 261 PHE A O 1
ATOM 2017 N N . SER A 1 262 ? -14.227 -73.081 -32.778 1.00 54.41 262 SER A N 1
ATOM 2018 C CA . SER A 1 262 ? -14.151 -74.549 -32.841 1.00 54.41 262 SER A CA 1
ATOM 2019 C C . SER A 1 262 ? -12.783 -75.090 -32.388 1.00 54.41 262 SER A C 1
ATOM 2021 O O . SER A 1 262 ? -12.631 -76.288 -32.160 1.00 54.41 262 SER A O 1
ATOM 2023 N N . THR A 1 263 ? -11.780 -74.216 -32.228 1.00 56.81 263 THR A N 1
ATOM 2024 C CA . THR A 1 263 ? -10.373 -74.571 -31.989 1.00 56.81 263 THR A CA 1
ATOM 2025 C C . THR A 1 263 ? -9.732 -73.790 -30.841 1.00 56.81 263 THR A C 1
ATOM 2027 O O . THR A 1 263 ? -10.026 -72.619 -30.607 1.00 56.81 263 THR A O 1
ATOM 2030 N N . ASP A 1 264 ? -8.822 -74.466 -30.133 1.00 57.94 264 ASP A N 1
ATOM 2031 C CA . ASP A 1 264 ? -8.088 -73.976 -28.959 1.00 57.94 264 ASP A CA 1
ATOM 2032 C C . ASP A 1 264 ? -7.190 -72.764 -29.295 1.00 57.94 264 ASP A C 1
ATOM 2034 O O . ASP A 1 264 ? -6.395 -72.802 -30.238 1.00 57.94 264 ASP A O 1
ATOM 2038 N N . ALA A 1 265 ? -7.271 -71.698 -28.492 1.00 51.66 265 ALA A N 1
ATOM 2039 C CA . ALA A 1 265 ? -6.517 -70.450 -28.648 1.00 51.66 265 ALA A CA 1
ATOM 2040 C C . ALA A 1 265 ? -4.990 -70.662 -28.717 1.00 51.66 265 ALA A C 1
ATOM 2042 O O . ALA A 1 265 ? -4.287 -69.916 -29.404 1.00 51.66 265 ALA A O 1
ATOM 2043 N N . LYS A 1 266 ? -4.472 -71.726 -28.084 1.00 55.03 266 LYS A N 1
ATOM 2044 C CA . LYS A 1 266 ? -3.048 -72.101 -28.168 1.00 55.03 266 LYS A CA 1
ATOM 2045 C C . LYS A 1 266 ? -2.610 -72.526 -29.572 1.00 55.03 266 LYS A C 1
ATOM 2047 O O . LYS A 1 266 ? -1.448 -72.339 -29.937 1.00 55.03 266 LYS A O 1
ATOM 2052 N N . ALA A 1 267 ? -3.517 -73.082 -30.375 1.00 56.00 267 ALA A N 1
ATOM 2053 C CA . ALA A 1 267 ? -3.215 -73.469 -31.750 1.00 56.00 267 ALA A CA 1
ATOM 2054 C C . ALA A 1 267 ? -3.024 -72.233 -32.647 1.00 56.00 267 ALA A C 1
ATOM 2056 O O . ALA A 1 267 ? -2.099 -72.199 -33.460 1.00 56.00 267 ALA A O 1
ATOM 2057 N N . ILE A 1 268 ? -3.835 -71.191 -32.433 1.00 54.44 268 ILE A N 1
ATOM 2058 C CA . ILE A 1 268 ? -3.772 -69.916 -33.165 1.00 54.44 268 ILE A CA 1
ATOM 2059 C C . ILE A 1 268 ? -2.472 -69.161 -32.836 1.00 54.44 268 ILE A C 1
ATOM 2061 O O . ILE A 1 268 ? -1.784 -68.681 -33.741 1.00 54.44 268 ILE A O 1
ATOM 2065 N N . GLU A 1 269 ? -2.081 -69.125 -31.558 1.00 55.25 269 GLU A N 1
ATOM 2066 C CA . GLU A 1 269 ? -0.838 -68.490 -31.091 1.00 55.25 269 GLU A CA 1
ATOM 2067 C C . GLU A 1 269 ? 0.413 -69.138 -31.716 1.00 55.25 269 GLU A C 1
ATOM 2069 O O . GLU A 1 269 ? 1.314 -68.449 -32.198 1.00 55.25 269 GLU A O 1
ATOM 2074 N N . SER A 1 270 ? 0.429 -70.472 -31.806 1.00 57.34 270 SER A N 1
ATOM 2075 C CA . SER A 1 270 ? 1.499 -71.251 -32.443 1.00 57.34 270 SER A CA 1
ATOM 2076 C C . SER A 1 270 ? 1.684 -70.909 -33.930 1.00 57.34 270 SER A C 1
ATOM 2078 O O . SER A 1 270 ? 2.818 -70.786 -34.405 1.00 57.34 270 SER A O 1
ATOM 2080 N N . VAL A 1 271 ? 0.586 -70.729 -34.673 1.00 56.94 271 VAL A N 1
ATOM 2081 C CA . VAL A 1 271 ? 0.625 -70.454 -36.119 1.00 56.94 271 VAL A CA 1
ATOM 2082 C C . VAL A 1 271 ? 1.091 -69.022 -36.407 1.00 56.94 271 VAL A C 1
ATOM 2084 O O . VAL A 1 271 ? 1.930 -68.823 -37.292 1.00 56.94 271 VAL A O 1
ATOM 2087 N N . LEU A 1 272 ? 0.623 -68.038 -35.631 1.00 54.59 272 LEU A N 1
ATOM 2088 C CA . LEU A 1 272 ? 1.004 -66.629 -35.792 1.00 54.59 272 LEU A CA 1
ATOM 2089 C C . LEU A 1 272 ? 2.461 -66.365 -35.376 1.00 54.59 272 LEU A C 1
ATOM 2091 O O . LEU A 1 272 ? 3.195 -65.694 -36.108 1.00 54.59 272 LEU A O 1
ATOM 2095 N N . MET A 1 273 ? 2.913 -66.948 -34.259 1.00 58.81 273 MET A N 1
ATOM 2096 C CA . MET A 1 273 ? 4.272 -66.743 -33.737 1.00 58.81 273 MET A CA 1
ATOM 2097 C C . MET A 1 273 ? 5.358 -67.371 -34.619 1.00 58.81 273 MET A C 1
ATOM 2099 O O . MET A 1 273 ? 6.413 -66.769 -34.811 1.00 58.81 273 MET A O 1
ATOM 2103 N N . LYS A 1 274 ? 5.127 -68.564 -35.189 1.00 55.47 274 LYS A N 1
ATOM 2104 C CA . LYS A 1 274 ? 6.163 -69.263 -35.974 1.00 55.47 274 LYS A CA 1
ATOM 2105 C C . LYS A 1 274 ? 6.358 -68.731 -37.393 1.00 55.47 274 LYS A C 1
ATOM 2107 O O . LYS A 1 274 ? 7.464 -68.847 -37.916 1.00 55.47 274 LYS A O 1
ATOM 2112 N N . LYS A 1 275 ? 5.310 -68.217 -38.048 1.00 54.84 275 LYS A N 1
ATOM 2113 C CA . LYS A 1 275 ? 5.364 -67.869 -39.484 1.00 54.84 275 LYS A CA 1
ATOM 2114 C C . LYS A 1 275 ? 5.280 -66.371 -39.784 1.00 54.84 275 LYS A C 1
ATOM 2116 O O . LYS A 1 275 ? 5.762 -65.965 -40.838 1.00 54.84 275 LYS A O 1
ATOM 2121 N N . GLY A 1 276 ? 4.672 -65.564 -38.910 1.00 55.81 276 GLY A N 1
ATOM 2122 C CA . GLY A 1 276 ? 4.445 -64.136 -39.170 1.00 55.81 276 GLY A CA 1
ATOM 2123 C C . GLY A 1 276 ? 5.636 -63.242 -38.815 1.00 55.81 276 GLY A C 1
ATOM 2124 O O . GLY A 1 276 ? 6.027 -62.386 -39.602 1.00 55.81 276 GLY A O 1
ATOM 2125 N N . LEU A 1 277 ? 6.242 -63.460 -37.644 1.00 55.19 277 LEU A N 1
ATOM 2126 C CA . LEU A 1 277 ? 7.278 -62.571 -37.099 1.00 55.19 277 LEU A CA 1
ATOM 2127 C C . LEU A 1 277 ? 8.669 -62.786 -37.708 1.00 55.19 277 LEU A C 1
ATOM 2129 O O . LEU A 1 277 ? 9.399 -61.815 -37.893 1.00 55.19 277 LEU A O 1
ATOM 2133 N N . SER A 1 278 ? 9.016 -64.023 -38.075 1.00 52.22 278 SER A N 1
ATOM 2134 C CA . SER A 1 278 ? 10.263 -64.321 -38.795 1.00 52.22 278 SER A CA 1
ATOM 2135 C C . SER A 1 278 ? 10.313 -63.606 -40.147 1.00 52.22 278 SER A C 1
ATOM 2137 O O . SER A 1 278 ? 11.305 -62.961 -40.466 1.00 52.22 278 SER A O 1
ATOM 2139 N N . LYS A 1 279 ? 9.195 -63.602 -40.882 1.00 56.69 279 LYS A N 1
ATOM 2140 C CA . LYS A 1 279 ? 9.084 -62.913 -42.175 1.00 56.69 279 LYS A CA 1
ATOM 2141 C C . LYS A 1 279 ? 9.106 -61.388 -42.067 1.00 56.69 279 LYS A C 1
ATOM 2143 O O . LYS A 1 279 ? 9.627 -60.729 -42.959 1.00 56.69 279 LYS A O 1
ATOM 2148 N N . LEU A 1 280 ? 8.554 -60.818 -40.992 1.00 51.78 280 LEU A N 1
ATOM 2149 C CA . LEU A 1 280 ? 8.570 -59.367 -40.774 1.00 51.78 280 LEU A CA 1
ATOM 2150 C C . LEU A 1 280 ? 9.982 -58.862 -40.427 1.00 51.78 280 LEU A C 1
ATOM 2152 O O . LEU A 1 280 ? 10.386 -57.805 -40.901 1.00 51.78 280 LEU A O 1
ATOM 2156 N N . GLY A 1 281 ? 10.738 -59.625 -39.630 1.00 52.38 281 GLY A N 1
ATOM 2157 C CA . GLY A 1 281 ? 12.131 -59.307 -39.301 1.00 52.38 281 GLY A CA 1
ATOM 2158 C C . GLY A 1 281 ? 13.066 -59.383 -40.512 1.00 52.38 281 GLY A C 1
ATOM 2159 O O . GLY A 1 281 ? 13.896 -58.496 -40.692 1.00 52.38 281 GLY A O 1
ATOM 2160 N N . GLU A 1 282 ? 12.892 -60.392 -41.370 1.00 53.31 282 GLU A N 1
ATOM 2161 C CA . GLU A 1 282 ? 13.661 -60.542 -42.615 1.00 53.31 282 GLU A CA 1
ATOM 2162 C C . GLU A 1 282 ? 13.357 -59.415 -43.619 1.00 53.31 282 GLU A C 1
ATOM 2164 O O . GLU A 1 282 ? 14.281 -58.765 -44.101 1.00 53.31 282 GLU A O 1
ATOM 2169 N N . ALA A 1 283 ? 12.079 -59.085 -43.847 1.00 54.44 283 ALA A N 1
ATOM 2170 C CA . ALA A 1 283 ? 11.678 -58.045 -44.803 1.00 54.44 283 ALA A CA 1
ATOM 2171 C C . ALA A 1 283 ? 12.146 -56.624 -44.423 1.00 54.44 283 ALA A C 1
ATOM 2173 O O . ALA A 1 283 ? 12.312 -55.766 -45.288 1.00 54.44 283 ALA A O 1
ATOM 2174 N N . ILE A 1 284 ? 12.346 -56.357 -43.129 1.00 50.41 284 ILE A N 1
ATOM 2175 C CA . ILE A 1 284 ? 12.843 -55.065 -42.635 1.00 50.41 284 ILE A CA 1
ATOM 2176 C C . ILE A 1 284 ? 14.376 -54.988 -42.719 1.00 50.41 284 ILE A C 1
ATOM 2178 O O . ILE A 1 284 ? 14.915 -53.911 -42.978 1.00 50.41 284 ILE A O 1
ATOM 2182 N N . GLY A 1 285 ? 15.078 -56.115 -42.553 1.00 52.12 285 GLY A N 1
ATOM 2183 C CA . GLY A 1 285 ? 16.532 -56.195 -42.729 1.00 52.12 285 GLY A CA 1
ATOM 2184 C C . GLY A 1 285 ? 16.986 -55.804 -44.140 1.00 52.12 285 GLY A C 1
ATOM 2185 O O . GLY A 1 285 ? 17.998 -55.118 -44.291 1.00 52.12 285 GLY A O 1
ATOM 2186 N N . ASP A 1 286 ? 16.182 -56.129 -45.153 1.00 53.75 286 ASP A N 1
ATOM 2187 C CA . ASP A 1 286 ? 16.445 -55.786 -46.557 1.00 53.75 286 ASP A CA 1
ATOM 2188 C C . ASP A 1 286 ? 16.349 -54.273 -46.860 1.00 53.75 286 ASP A C 1
ATOM 2190 O O . ASP A 1 286 ? 16.870 -53.809 -47.874 1.00 53.75 286 ASP A O 1
ATOM 2194 N N . LEU A 1 287 ? 15.746 -53.469 -45.971 1.00 47.41 287 LEU A N 1
ATOM 2195 C CA . LEU A 1 287 ? 15.648 -52.005 -46.104 1.00 47.41 287 LEU A CA 1
ATOM 2196 C C . LEU A 1 287 ? 16.869 -51.250 -45.540 1.00 47.41 287 LEU A C 1
ATOM 2198 O O . LEU A 1 287 ? 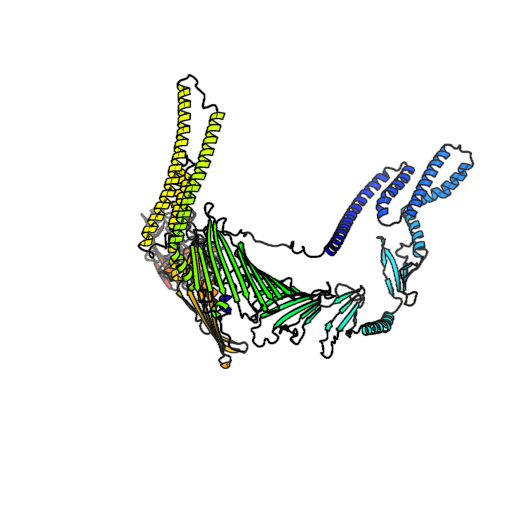16.892 -50.018 -45.563 1.00 47.41 287 LEU A O 1
ATOM 2202 N N . GLY A 1 288 ? 17.884 -51.953 -45.023 1.00 49.59 288 GLY A N 1
ATOM 2203 C CA . GLY A 1 288 ? 19.142 -51.353 -44.553 1.00 49.59 288 GLY A CA 1
ATOM 2204 C C . GLY A 1 288 ? 19.036 -50.525 -43.263 1.00 49.59 288 GLY A C 1
ATOM 2205 O O . GLY A 1 288 ? 19.996 -49.855 -42.882 1.00 49.59 288 GLY A O 1
ATOM 2206 N N . LEU A 1 289 ? 17.893 -50.564 -42.572 1.00 53.22 289 LEU A N 1
ATOM 2207 C CA . LEU A 1 289 ? 17.686 -49.907 -41.280 1.00 53.22 289 LEU A CA 1
ATOM 2208 C C . LEU A 1 289 ? 17.895 -50.926 -40.147 1.00 53.22 289 LEU A C 1
ATOM 2210 O O . LEU A 1 289 ? 17.136 -51.893 -40.071 1.00 53.22 289 LEU A O 1
ATOM 2214 N N . PRO A 1 290 ? 18.864 -50.739 -39.227 1.00 66.00 290 PRO A N 1
ATOM 2215 C CA . PRO A 1 290 ? 19.092 -51.691 -38.142 1.00 66.00 290 PRO A CA 1
ATOM 2216 C C . PRO A 1 290 ? 18.072 -51.462 -37.015 1.00 66.00 290 PRO A C 1
ATOM 2218 O O . PRO A 1 290 ? 18.353 -50.815 -36.001 1.00 66.00 290 PRO A O 1
ATOM 2221 N N . LEU A 1 291 ? 16.857 -51.970 -37.226 1.00 68.75 291 LEU A N 1
ATOM 2222 C CA . LEU A 1 291 ? 15.754 -51.947 -36.268 1.00 68.75 291 LEU A CA 1
ATOM 2223 C C . LEU A 1 291 ? 15.792 -53.205 -35.393 1.00 68.75 291 LEU A C 1
ATOM 2225 O O . LEU A 1 291 ? 15.875 -54.320 -35.899 1.00 68.75 291 LEU A O 1
ATOM 2229 N N . THR A 1 292 ? 15.723 -53.040 -34.071 1.00 73.69 292 THR A N 1
ATOM 2230 C CA . THR A 1 292 ? 15.614 -54.152 -33.114 1.00 73.69 292 THR A CA 1
ATOM 2231 C C . THR A 1 292 ? 14.340 -53.996 -32.290 1.00 73.69 292 THR A C 1
ATOM 2233 O O . THR A 1 292 ? 14.180 -53.013 -31.568 1.00 73.69 292 THR A O 1
ATOM 2236 N N . PHE A 1 293 ? 13.436 -54.973 -32.376 1.00 73.19 293 PHE A N 1
ATOM 2237 C CA . PHE A 1 293 ? 12.213 -55.016 -31.570 1.00 73.19 293 PHE A CA 1
ATOM 2238 C C . PHE A 1 293 ? 12.484 -55.725 -30.236 1.00 73.19 293 PHE A C 1
ATOM 2240 O O . PHE A 1 293 ? 13.071 -56.808 -30.214 1.00 73.19 293 PHE A O 1
ATOM 2247 N N . ARG A 1 294 ? 12.059 -55.135 -29.115 1.00 79.88 294 ARG A N 1
ATOM 2248 C CA . ARG A 1 294 ? 12.220 -55.691 -27.759 1.00 79.88 294 ARG A CA 1
ATOM 2249 C C . ARG A 1 294 ? 10.875 -55.742 -27.031 1.00 79.88 294 ARG A C 1
ATOM 2251 O O . ARG A 1 294 ? 9.936 -55.051 -27.404 1.00 79.88 294 ARG A O 1
ATOM 2258 N N . ASN A 1 295 ? 10.771 -56.581 -25.999 1.00 79.56 295 ASN A N 1
ATOM 2259 C CA . ASN A 1 295 ? 9.603 -56.661 -25.107 1.00 79.56 295 ASN A CA 1
ATOM 2260 C C . ASN A 1 295 ? 8.237 -56.840 -25.808 1.00 79.56 295 ASN A C 1
ATOM 2262 O O . ASN A 1 295 ? 7.233 -56.298 -25.345 1.00 79.56 295 ASN A O 1
ATOM 2266 N N . LEU A 1 296 ? 8.192 -57.623 -26.892 1.00 76.81 296 LEU A N 1
ATOM 2267 C CA . LEU A 1 296 ? 6.955 -57.918 -27.616 1.00 76.81 296 LEU A CA 1
ATOM 2268 C C . LEU A 1 296 ? 5.960 -58.678 -26.719 1.00 76.81 296 LEU A C 1
ATOM 2270 O O . LEU A 1 296 ? 6.269 -59.755 -26.208 1.00 76.81 296 LEU A O 1
ATOM 2274 N N . LYS A 1 297 ? 4.761 -58.125 -26.537 1.00 78.62 297 LYS A N 1
ATOM 2275 C CA . LYS A 1 297 ? 3.655 -58.697 -25.761 1.00 78.62 297 LYS A CA 1
ATOM 2276 C C . LYS A 1 297 ? 2.359 -58.603 -26.553 1.00 78.62 297 LYS A C 1
ATOM 2278 O O . LYS A 1 297 ? 2.040 -57.549 -27.099 1.00 78.62 297 LYS A O 1
ATOM 2283 N N . THR A 1 298 ? 1.582 -59.678 -26.569 1.00 72.25 298 THR A N 1
ATOM 2284 C CA . THR A 1 298 ? 0.198 -59.655 -27.051 1.00 72.25 298 THR A CA 1
ATOM 2285 C C . THR A 1 298 ? -0.711 -59.120 -25.950 1.00 72.25 298 THR A C 1
ATOM 2287 O O . THR A 1 298 ? -0.671 -59.591 -24.814 1.00 72.25 298 THR A O 1
ATOM 2290 N N . MET A 1 299 ? -1.536 -58.135 -26.276 1.00 74.06 299 MET A N 1
ATOM 2291 C CA . MET A 1 299 ? -2.642 -57.688 -25.439 1.00 74.06 299 MET A CA 1
ATOM 2292 C C . MET A 1 299 ? -3.848 -58.565 -25.770 1.00 74.06 299 MET A C 1
ATOM 2294 O O . MET A 1 299 ? -4.223 -58.671 -26.940 1.00 74.06 299 MET A O 1
ATOM 2298 N N . GLY A 1 300 ? -4.411 -59.229 -24.760 1.00 68.94 300 GLY A N 1
ATOM 2299 C CA . GLY A 1 300 ? -5.571 -60.101 -24.932 1.00 68.94 300 GLY A CA 1
ATOM 2300 C C . GLY A 1 300 ? -6.808 -59.338 -25.416 1.00 68.94 300 GLY A C 1
ATOM 2301 O O . GLY A 1 300 ? -6.945 -58.133 -25.200 1.00 68.94 300 GLY A O 1
ATOM 2302 N N . PHE A 1 301 ? -7.722 -60.041 -26.088 1.00 61.50 301 PHE A N 1
ATOM 2303 C CA . PHE A 1 301 ? -9.031 -59.494 -26.480 1.00 61.50 301 PHE A CA 1
ATOM 2304 C C . PHE A 1 301 ? -10.013 -59.398 -25.302 1.00 61.50 301 PHE A C 1
ATOM 2306 O O . PHE A 1 301 ? -11.113 -58.879 -25.453 1.00 61.50 301 PHE A O 1
ATOM 2313 N N . ASP A 1 302 ? -9.620 -59.902 -24.136 1.00 59.78 302 ASP A N 1
ATOM 2314 C CA . ASP A 1 302 ? -10.365 -59.921 -22.880 1.00 59.78 302 ASP A CA 1
ATOM 2315 C C . ASP A 1 302 ? -10.017 -58.743 -21.953 1.00 59.78 302 ASP A C 1
ATOM 2317 O O . ASP A 1 302 ? -10.725 -58.500 -20.976 1.00 59.78 302 ASP A O 1
ATOM 2321 N N . GLN A 1 303 ? -8.958 -57.981 -22.257 1.00 63.72 303 GLN A N 1
ATOM 2322 C CA . GLN A 1 303 ? -8.528 -56.826 -21.467 1.00 63.72 303 GLN A CA 1
ATOM 2323 C C . GLN A 1 303 ? -8.522 -55.547 -22.323 1.00 63.72 303 GLN A C 1
ATOM 2325 O O . GLN A 1 303 ? -7.762 -55.468 -23.290 1.00 63.72 303 GLN A O 1
ATOM 2330 N N . PRO A 1 304 ? -9.336 -54.522 -21.995 1.00 63.84 304 PRO A N 1
ATOM 2331 C CA . PRO A 1 304 ? -9.342 -53.263 -22.736 1.00 63.84 304 PRO A CA 1
ATOM 2332 C C . PRO A 1 304 ? -8.020 -52.513 -22.546 1.00 63.84 304 PRO A C 1
ATOM 2334 O O . PRO A 1 304 ? -7.660 -52.119 -21.436 1.00 63.84 304 PRO A O 1
ATOM 2337 N N . GLY A 1 305 ? -7.306 -52.293 -23.649 1.00 70.19 305 GLY A N 1
ATOM 2338 C CA . GLY A 1 305 ? -6.143 -51.417 -23.716 1.00 70.19 305 GLY A CA 1
ATOM 2339 C C . GLY A 1 305 ? -6.514 -49.929 -23.603 1.00 70.19 305 GLY A C 1
ATOM 2340 O O . GLY A 1 305 ? -7.693 -49.575 -23.480 1.00 70.19 305 GLY A O 1
ATOM 2341 N N . PRO A 1 306 ? -5.523 -49.018 -23.642 1.00 60.47 306 PRO A N 1
ATOM 2342 C CA . PRO A 1 306 ? -5.750 -47.573 -23.588 1.00 60.47 306 PRO A CA 1
ATOM 2343 C C . PRO A 1 306 ? -6.795 -47.110 -24.614 1.00 60.47 306 PRO A C 1
ATOM 2345 O O . PRO A 1 306 ? -6.666 -47.366 -25.808 1.00 60.47 306 PRO A O 1
ATOM 2348 N N . GLY A 1 307 ? -7.850 -46.440 -24.141 1.00 73.00 307 GLY A N 1
ATOM 2349 C CA . GLY A 1 307 ? -8.987 -46.035 -24.978 1.00 73.00 307 GLY A CA 1
ATOM 2350 C C . GLY A 1 307 ? -10.059 -47.113 -25.191 1.00 73.00 307 GLY A C 1
ATOM 2351 O O . GLY A 1 307 ? -10.914 -46.933 -26.049 1.00 73.00 307 GLY A O 1
ATOM 2352 N N . GLY A 1 308 ? -10.033 -48.218 -24.435 1.00 76.81 308 GLY A N 1
ATOM 2353 C CA . GLY A 1 308 ? -11.047 -49.280 -24.500 1.00 76.81 308 GLY A CA 1
ATOM 2354 C C . GLY A 1 308 ? -10.839 -50.291 -25.631 1.00 76.81 308 GLY A C 1
ATOM 2355 O O . GLY A 1 308 ? -11.724 -51.101 -25.894 1.00 76.81 308 GLY A O 1
ATOM 2356 N N . ARG A 1 309 ? -9.691 -50.246 -26.316 1.00 77.12 309 ARG A N 1
ATOM 2357 C CA . ARG A 1 309 ? -9.416 -51.063 -27.506 1.00 77.12 309 ARG A CA 1
ATOM 2358 C C . ARG A 1 309 ? -8.942 -52.461 -27.123 1.00 77.12 309 ARG A C 1
ATOM 2360 O O . ARG A 1 309 ? -8.021 -52.598 -26.323 1.00 77.12 309 ARG A O 1
ATOM 2367 N N . LEU A 1 310 ? -9.568 -53.486 -27.693 1.00 72.81 310 LEU A N 1
ATOM 2368 C CA . LEU A 1 310 ? -9.285 -54.895 -27.408 1.00 72.81 310 LEU A CA 1
ATOM 2369 C C . LEU A 1 310 ? -8.339 -55.477 -28.465 1.00 72.81 310 LEU A C 1
ATOM 2371 O O . LEU A 1 310 ? -8.506 -55.221 -29.657 1.00 72.81 310 LEU A O 1
ATOM 2375 N N . GLY A 1 311 ? -7.370 -56.283 -28.026 1.00 73.44 311 GLY A N 1
ATOM 2376 C CA . GLY A 1 311 ? -6.439 -56.982 -28.914 1.00 73.44 311 GLY A CA 1
ATOM 2377 C C . GLY A 1 311 ? -5.387 -56.080 -29.571 1.00 73.44 311 GLY A C 1
ATOM 2378 O O . GLY A 1 311 ? -5.701 -55.151 -30.318 1.00 73.44 311 GLY A O 1
ATOM 2379 N N . GLY A 1 312 ? -4.109 -56.377 -29.342 1.00 82.56 312 GLY A N 1
ATOM 2380 C CA . GLY A 1 312 ? -3.006 -55.664 -29.993 1.00 82.56 312 GLY A CA 1
ATOM 2381 C C . GLY A 1 312 ? -1.625 -56.216 -29.654 1.00 82.56 312 GLY A C 1
ATOM 2382 O O . GLY A 1 312 ? -1.488 -57.142 -28.860 1.00 82.56 312 GLY A O 1
ATOM 2383 N N . LEU A 1 313 ? -0.589 -55.636 -30.250 1.00 79.56 313 LEU A N 1
ATOM 2384 C CA . LEU A 1 313 ? 0.817 -55.928 -29.985 1.00 79.56 313 LEU A CA 1
ATOM 2385 C C . LEU A 1 313 ? 1.456 -54.727 -29.301 1.00 79.56 313 LEU A C 1
ATOM 2387 O O . LEU A 1 313 ? 1.368 -53.614 -29.805 1.00 79.56 313 LEU A O 1
ATOM 2391 N N . GLN A 1 314 ? 2.122 -54.951 -28.176 1.00 81.81 314 GLN A N 1
ATOM 2392 C CA . GLN A 1 314 ? 2.975 -53.960 -27.535 1.00 81.81 314 GLN A CA 1
ATOM 2393 C C . GLN A 1 314 ? 4.440 -54.360 -27.701 1.00 81.81 314 GLN A C 1
ATOM 2395 O O . GLN A 1 314 ? 4.776 -55.501 -27.412 1.00 81.81 314 GLN A O 1
ATOM 2400 N N . PHE A 1 315 ? 5.312 -53.444 -28.112 1.00 83.88 315 PHE A N 1
ATOM 2401 C CA . PHE A 1 315 ? 6.758 -53.664 -28.195 1.00 83.88 315 PHE A CA 1
ATOM 2402 C C . PHE A 1 315 ? 7.542 -52.365 -27.996 1.00 83.88 315 PHE A C 1
ATOM 2404 O O . PHE A 1 315 ? 6.996 -51.268 -28.086 1.00 83.88 315 PHE A O 1
ATOM 2411 N N . ASP A 1 316 ? 8.839 -52.503 -27.763 1.00 80.94 316 ASP A N 1
ATOM 2412 C CA . ASP A 1 316 ? 9.809 -51.414 -27.758 1.00 80.94 316 ASP A CA 1
ATOM 2413 C C . ASP A 1 316 ? 10.626 -51.482 -29.058 1.00 80.94 316 ASP A C 1
ATOM 2415 O O . ASP A 1 316 ? 10.913 -52.574 -29.561 1.00 80.94 316 ASP A O 1
ATOM 2419 N N . LEU A 1 317 ? 10.995 -50.331 -29.614 1.00 79.75 317 LEU A N 1
ATOM 2420 C CA . LEU A 1 317 ? 11.761 -50.221 -30.854 1.00 79.75 317 LEU A CA 1
ATOM 2421 C C . LEU A 1 317 ? 13.091 -49.512 -30.604 1.00 79.75 317 LEU A C 1
ATOM 2423 O O . LEU A 1 317 ? 13.111 -48.349 -30.203 1.00 79.75 317 LEU A O 1
ATOM 2427 N N . ASP A 1 318 ? 14.187 -50.191 -30.930 1.00 74.06 318 ASP A N 1
ATOM 2428 C CA . ASP A 1 318 ? 15.521 -49.601 -30.982 1.00 74.06 318 ASP A CA 1
ATOM 2429 C C . ASP A 1 318 ? 15.931 -49.388 -32.447 1.00 74.06 318 ASP A C 1
ATOM 2431 O O . ASP A 1 318 ? 15.925 -50.334 -33.236 1.00 74.06 318 ASP A O 1
ATOM 2435 N N . VAL A 1 319 ? 16.328 -48.167 -32.811 1.00 72.75 319 VAL A N 1
ATOM 2436 C CA . VAL A 1 319 ? 16.921 -47.842 -34.118 1.00 72.75 319 VAL A CA 1
ATOM 2437 C C . VAL A 1 319 ? 18.390 -47.498 -33.918 1.00 72.75 319 VAL A C 1
ATOM 2439 O O . VAL A 1 319 ? 18.730 -46.475 -33.316 1.00 72.75 319 VAL A O 1
ATOM 2442 N N . ASN A 1 320 ? 19.275 -48.339 -34.448 1.00 62.62 320 ASN A N 1
ATOM 2443 C CA . ASN A 1 320 ? 20.708 -48.064 -34.447 1.00 62.62 320 ASN A CA 1
ATOM 2444 C C . ASN A 1 320 ? 21.058 -47.325 -35.736 1.00 62.62 320 ASN A C 1
ATOM 2446 O O . ASN A 1 320 ? 21.226 -47.943 -36.780 1.00 62.62 320 ASN A O 1
ATOM 2450 N N . LEU A 1 321 ? 21.149 -45.998 -35.689 1.00 59.53 321 LEU A N 1
ATOM 2451 C CA . LEU A 1 321 ? 21.640 -45.237 -36.835 1.00 59.53 321 LEU A CA 1
ATOM 2452 C C . LEU A 1 321 ? 23.171 -45.330 -36.867 1.00 59.53 321 LEU A C 1
ATOM 2454 O O . LEU A 1 321 ? 23.819 -45.145 -35.843 1.00 59.53 321 LEU A O 1
ATOM 2458 N N . ALA A 1 322 ? 23.757 -45.611 -38.028 1.00 51.22 322 ALA A N 1
ATOM 2459 C CA . ALA A 1 322 ? 25.202 -45.560 -38.236 1.00 51.22 322 ALA A CA 1
ATOM 2460 C C . ALA A 1 322 ? 25.501 -44.678 -39.456 1.00 51.22 322 ALA A C 1
ATOM 2462 O O . ALA A 1 322 ? 24.974 -44.922 -40.538 1.00 51.22 322 ALA A O 1
ATOM 2463 N N . MET A 1 323 ? 26.345 -43.653 -39.290 1.00 46.53 323 MET A N 1
ATOM 2464 C CA . MET A 1 323 ? 26.943 -42.901 -40.401 1.00 46.53 323 MET A CA 1
ATOM 2465 C C . MET A 1 323 ? 28.467 -42.947 -40.273 1.00 46.53 323 MET A C 1
ATOM 2467 O O . MET A 1 323 ? 29.060 -42.219 -39.479 1.00 46.53 323 MET A O 1
ATOM 2471 N N . GLY A 1 324 ? 29.111 -43.806 -41.065 1.00 60.78 324 GLY A N 1
ATOM 2472 C CA . GLY A 1 324 ? 30.568 -43.960 -41.060 1.00 60.78 324 GLY A CA 1
ATOM 2473 C C . GLY A 1 324 ? 31.113 -44.558 -39.756 1.00 60.78 324 GLY A C 1
ATOM 2474 O O . GLY A 1 324 ? 30.529 -45.482 -39.199 1.00 60.78 324 GLY A O 1
ATOM 2475 N N . SER A 1 325 ? 32.258 -44.052 -39.284 1.00 47.09 325 SER A N 1
ATOM 2476 C CA . SER A 1 325 ? 32.968 -44.539 -38.087 1.00 47.09 325 SER A CA 1
ATOM 2477 C C . SER A 1 325 ? 32.546 -43.869 -36.775 1.00 47.09 325 SER A C 1
ATOM 2479 O O . SER A 1 325 ? 33.043 -44.241 -35.711 1.00 47.09 325 SER A O 1
ATOM 2481 N N . LEU A 1 326 ? 31.655 -42.874 -36.824 1.00 45.28 326 LEU A N 1
ATOM 2482 C CA . LEU A 1 326 ? 31.172 -42.186 -35.632 1.00 45.28 326 LEU A CA 1
ATOM 2483 C C . LEU A 1 326 ? 29.971 -42.953 -35.058 1.00 45.28 326 LEU A C 1
ATOM 2485 O O . LEU A 1 326 ? 28.961 -43.085 -35.755 1.00 45.28 326 LEU A O 1
ATOM 2489 N N . PRO A 1 327 ? 30.044 -43.455 -33.809 1.00 49.50 327 PRO A N 1
ATOM 2490 C CA . PRO A 1 327 ? 28.905 -44.091 -33.168 1.00 49.50 327 PRO A CA 1
ATOM 2491 C C . PRO A 1 327 ? 27.824 -43.033 -32.956 1.00 49.50 327 PRO A C 1
ATOM 2493 O O . PRO A 1 327 ? 27.932 -42.179 -32.072 1.00 49.50 327 PRO A O 1
ATOM 2496 N N . LEU A 1 328 ? 26.792 -43.063 -33.798 1.00 56.94 328 LEU A N 1
ATOM 2497 C CA . LEU A 1 328 ? 25.594 -42.287 -33.544 1.00 56.94 328 LEU A CA 1
ATOM 2498 C C . LEU A 1 328 ? 24.798 -42.968 -32.415 1.00 56.94 328 LEU A C 1
ATOM 2500 O O . LEU A 1 328 ? 24.829 -44.190 -32.251 1.00 56.94 328 LEU A O 1
ATOM 2504 N N . PRO A 1 329 ? 24.113 -42.179 -31.589 1.00 55.16 329 PRO A N 1
ATOM 2505 C CA . PRO A 1 329 ? 23.324 -42.687 -30.475 1.00 55.16 329 PRO A CA 1
ATOM 2506 C C . PRO A 1 329 ? 22.117 -43.528 -30.938 1.00 55.16 329 PRO A C 1
ATOM 2508 O O . PRO A 1 329 ? 21.474 -43.210 -31.938 1.00 55.16 329 PRO A O 1
ATOM 2511 N N . GLN A 1 330 ? 21.796 -44.593 -30.187 1.00 59.59 330 GLN A N 1
ATOM 2512 C CA . GLN A 1 330 ? 20.615 -45.438 -30.426 1.00 59.59 330 GLN A CA 1
ATOM 2513 C C . GLN A 1 330 ? 19.329 -44.643 -30.153 1.00 59.59 330 GLN A C 1
ATOM 2515 O O . GLN A 1 330 ? 19.160 -44.111 -29.053 1.00 59.59 330 GLN A O 1
ATOM 2520 N N . LEU A 1 331 ? 18.394 -44.615 -31.104 1.00 60.91 331 LEU A N 1
ATOM 2521 C CA . LEU A 1 331 ? 17.025 -44.168 -30.837 1.00 60.91 331 LEU A CA 1
ATOM 2522 C C . LEU A 1 331 ? 16.286 -45.306 -30.137 1.00 60.91 331 LEU A C 1
ATOM 2524 O O . LEU A 1 331 ? 16.285 -46.424 -30.640 1.00 60.91 331 LEU A O 1
ATOM 2528 N N . LYS A 1 332 ? 15.658 -45.032 -28.994 1.00 69.88 332 LYS A N 1
ATOM 2529 C CA . LYS A 1 332 ? 14.833 -46.005 -28.265 1.00 69.88 332 LYS A CA 1
ATOM 2530 C C . LYS A 1 332 ? 13.441 -45.434 -28.080 1.00 69.88 332 LYS A C 1
ATOM 2532 O O . LYS A 1 332 ? 13.306 -44.327 -27.561 1.00 69.88 332 LYS A O 1
ATOM 2537 N N . GLN A 1 333 ? 12.429 -46.177 -28.505 1.00 78.12 333 GLN A N 1
ATOM 2538 C CA . GLN A 1 333 ? 11.028 -45.853 -28.282 1.00 78.12 333 GLN A CA 1
ATOM 2539 C C . GLN A 1 333 ? 10.354 -47.029 -27.583 1.00 78.12 333 GLN A C 1
ATOM 2541 O O . GLN A 1 333 ? 10.072 -48.053 -28.203 1.00 78.12 333 GLN A O 1
ATOM 2546 N N . ASP A 1 334 ? 10.066 -46.853 -26.299 1.00 80.06 334 ASP A N 1
ATOM 2547 C CA . ASP A 1 334 ? 9.408 -47.877 -25.496 1.00 80.06 334 ASP A CA 1
ATOM 2548 C C . ASP A 1 334 ? 7.875 -47.791 -25.635 1.00 80.06 334 ASP A C 1
ATOM 2550 O O . ASP A 1 334 ? 7.294 -46.713 -25.816 1.00 80.06 334 ASP A O 1
ATOM 2554 N N . GLY A 1 335 ? 7.204 -48.935 -25.512 1.00 79.31 335 GLY A N 1
ATOM 2555 C CA . GLY A 1 335 ? 5.758 -49.050 -25.353 1.00 79.31 335 GLY A CA 1
ATOM 2556 C C . GLY A 1 335 ? 4.934 -48.680 -26.584 1.00 79.31 335 GLY A C 1
ATOM 2557 O O . GLY A 1 335 ? 3.850 -48.116 -26.426 1.00 79.31 335 GLY A O 1
ATOM 2558 N N . ILE A 1 336 ? 5.418 -48.990 -27.787 1.00 78.38 336 ILE A N 1
ATOM 2559 C CA . ILE A 1 336 ? 4.643 -48.886 -29.027 1.00 78.38 336 ILE A CA 1
ATOM 2560 C C . ILE A 1 336 ? 3.538 -49.938 -28.986 1.00 78.38 336 ILE A C 1
ATOM 2562 O O . ILE A 1 336 ? 3.818 -51.126 -28.856 1.00 78.38 336 ILE A O 1
ATOM 2566 N N . GLN A 1 337 ? 2.284 -49.507 -29.089 1.00 83.38 337 GLN A N 1
ATOM 2567 C CA . GLN A 1 337 ? 1.117 -50.383 -29.127 1.00 83.38 337 GLN A CA 1
ATOM 2568 C C . GLN A 1 337 ? 0.460 -50.301 -30.501 1.00 83.38 337 GLN A C 1
ATOM 2570 O O . GLN A 1 337 ? 0.066 -49.220 -30.925 1.00 83.38 337 GLN A O 1
ATOM 2575 N N . ILE A 1 338 ? 0.329 -51.429 -31.190 1.00 77.69 338 ILE A N 1
ATOM 2576 C CA . ILE A 1 338 ? -0.415 -51.559 -32.443 1.00 77.69 338 ILE A CA 1
ATOM 2577 C C . ILE A 1 338 ? -1.665 -52.380 -32.150 1.00 77.69 338 ILE A C 1
ATOM 2579 O O . ILE A 1 338 ? -1.569 -53.545 -31.772 1.00 77.69 338 ILE A O 1
ATOM 2583 N N . PHE A 1 339 ? -2.836 -51.774 -32.287 1.00 79.62 339 PHE A N 1
ATOM 2584 C CA . PHE A 1 339 ? -4.114 -52.434 -32.042 1.00 79.62 339 PHE A CA 1
ATOM 2585 C C . PHE A 1 339 ? -4.605 -53.181 -33.283 1.00 79.62 339 PHE A C 1
ATOM 2587 O O . PHE A 1 339 ? -4.194 -52.900 -34.409 1.00 79.62 339 PHE A O 1
ATOM 2594 N N . SER A 1 340 ? -5.500 -54.144 -33.063 1.00 70.56 340 SER A N 1
ATOM 2595 C CA . SER A 1 340 ? -6.127 -54.943 -34.122 1.00 70.56 340 SER A CA 1
ATOM 2596 C C . SER A 1 340 ? -6.908 -54.106 -35.148 1.00 70.56 340 SER A C 1
ATOM 2598 O O . SER A 1 340 ? -7.038 -54.518 -36.296 1.00 70.56 340 SER A O 1
ATOM 2600 N N . ASP A 1 341 ? -7.358 -52.906 -34.766 1.00 64.25 341 ASP A N 1
ATOM 2601 C CA . ASP A 1 341 ? -8.016 -51.920 -35.634 1.00 64.25 341 ASP A CA 1
ATOM 2602 C C . ASP A 1 341 ? -7.032 -51.072 -36.473 1.00 64.25 341 ASP A C 1
ATOM 2604 O O . ASP A 1 341 ? -7.442 -50.150 -37.177 1.00 64.25 341 ASP A O 1
ATOM 2608 N N . GLY A 1 342 ? -5.728 -51.365 -36.405 1.00 65.88 342 GLY A N 1
ATOM 2609 C CA . GLY A 1 342 ? -4.675 -50.657 -37.134 1.00 65.88 342 GLY A CA 1
ATOM 2610 C C . GLY A 1 342 ? -4.208 -49.361 -36.470 1.00 65.88 342 GLY A C 1
ATOM 2611 O O . GLY A 1 342 ? -3.294 -48.707 -36.980 1.00 65.88 342 GLY A O 1
ATOM 2612 N N . HIS A 1 343 ? -4.772 -48.971 -35.323 1.00 72.06 343 HIS A N 1
ATOM 2613 C CA . HIS A 1 343 ? -4.273 -47.806 -34.607 1.00 72.06 343 HIS A CA 1
ATOM 2614 C C . HIS A 1 343 ? -2.937 -48.082 -33.920 1.00 72.06 343 HIS A C 1
ATOM 2616 O O . HIS A 1 343 ? -2.771 -49.063 -33.199 1.00 72.06 343 HIS A O 1
ATOM 2622 N N . VAL A 1 344 ? -2.011 -47.134 -34.061 1.00 72.44 344 VAL A N 1
ATOM 2623 C CA . VAL A 1 344 ? -0.743 -47.123 -33.330 1.00 72.44 344 VAL A CA 1
ATOM 2624 C C . VAL A 1 344 ? -0.822 -46.097 -32.204 1.00 72.44 344 VAL A C 1
ATOM 2626 O O . VAL A 1 344 ? -1.122 -44.926 -32.438 1.00 72.44 344 VAL A O 1
ATOM 2629 N N . HIS A 1 345 ? -0.554 -46.525 -30.976 1.00 76.44 345 HIS A N 1
ATOM 2630 C CA . HIS A 1 345 ? -0.440 -45.671 -29.804 1.00 76.44 345 HIS A CA 1
ATOM 2631 C C . HIS A 1 345 ? 1.003 -45.684 -29.301 1.00 76.44 345 HIS A C 1
ATOM 2633 O O . HIS A 1 345 ? 1.551 -46.728 -28.949 1.00 76.44 345 HIS A O 1
ATOM 2639 N N . LEU A 1 346 ? 1.623 -44.505 -29.272 1.00 77.12 346 LEU A N 1
ATOM 2640 C CA . LEU A 1 346 ? 2.936 -44.298 -28.674 1.00 77.12 346 LEU A CA 1
ATOM 2641 C C . LEU A 1 346 ? 2.726 -43.851 -27.231 1.00 77.12 346 LEU A C 1
ATOM 2643 O O . LEU A 1 346 ? 2.164 -42.782 -26.976 1.00 77.12 346 LEU A O 1
ATOM 2647 N N . LYS A 1 347 ? 3.150 -44.674 -26.273 1.00 66.62 347 LYS A N 1
ATOM 2648 C CA . LYS A 1 347 ? 2.970 -44.374 -24.855 1.00 66.62 347 LYS A CA 1
ATOM 2649 C C . LYS A 1 347 ? 3.807 -43.146 -24.459 1.00 66.62 347 LYS A C 1
ATOM 2651 O O . LYS A 1 347 ? 5.008 -43.249 -24.247 1.00 66.62 347 LYS A O 1
ATOM 2656 N N . GLY A 1 348 ? 3.155 -41.988 -24.323 1.00 61.59 348 GLY A N 1
ATOM 2657 C CA . GLY A 1 348 ? 3.718 -40.790 -23.682 1.00 61.59 348 GLY A CA 1
ATOM 2658 C C . GLY A 1 348 ? 4.287 -39.686 -24.585 1.00 61.59 348 GLY A C 1
ATOM 2659 O O . GLY A 1 348 ? 4.792 -38.711 -24.036 1.00 61.59 348 GLY A O 1
ATOM 2660 N N . ALA A 1 349 ? 4.194 -39.766 -25.920 1.00 55.25 349 ALA A N 1
ATOM 2661 C CA . ALA A 1 349 ? 4.681 -38.684 -26.787 1.00 55.25 349 ALA A CA 1
ATOM 2662 C C . ALA A 1 349 ? 3.947 -38.590 -28.141 1.00 55.25 349 ALA A C 1
ATOM 2664 O O . ALA A 1 349 ? 3.839 -39.572 -28.869 1.00 55.25 349 ALA A O 1
ATOM 2665 N N . THR A 1 350 ? 3.478 -37.389 -28.502 1.00 59.09 350 THR A N 1
ATOM 2666 C CA . THR A 1 350 ? 2.999 -37.039 -29.859 1.00 59.09 350 THR A CA 1
ATOM 2667 C C . THR A 1 350 ? 4.131 -36.593 -30.792 1.00 59.09 350 THR A C 1
ATOM 2669 O O . THR A 1 350 ? 3.916 -36.460 -31.995 1.00 59.09 350 THR A O 1
ATOM 2672 N N . THR A 1 351 ? 5.327 -36.351 -30.250 1.00 57.72 351 THR A N 1
ATOM 2673 C CA . THR A 1 351 ? 6.529 -35.953 -30.989 1.00 57.72 351 THR A CA 1
ATOM 2674 C C . THR A 1 351 ? 7.725 -36.783 -30.536 1.00 57.72 351 THR A C 1
ATOM 2676 O O . THR A 1 351 ? 7.912 -37.027 -29.344 1.00 57.72 351 THR A O 1
ATOM 2679 N N . LEU A 1 352 ? 8.545 -37.234 -31.486 1.00 62.25 352 LEU A N 1
ATOM 2680 C CA . LEU A 1 352 ? 9.814 -37.889 -31.172 1.00 62.25 352 LEU A CA 1
ATOM 2681 C C . LEU A 1 352 ? 10.836 -36.786 -30.894 1.00 62.25 352 LEU A C 1
ATOM 2683 O O . LEU A 1 352 ? 11.265 -36.095 -31.818 1.00 62.25 352 LEU A O 1
ATOM 2687 N N . LYS A 1 353 ? 11.174 -36.583 -29.616 1.00 59.94 353 LYS A N 1
ATOM 2688 C CA . LYS A 1 353 ? 12.181 -35.608 -29.178 1.00 59.94 353 LYS A CA 1
ATOM 2689 C C . LYS A 1 353 ? 13.510 -36.299 -28.936 1.00 59.94 353 LYS A C 1
ATOM 2691 O O . LYS A 1 353 ? 13.586 -37.255 -28.168 1.00 59.94 353 LYS A O 1
ATOM 2696 N N . TYR A 1 354 ? 14.555 -35.772 -29.553 1.00 66.88 354 TYR A N 1
ATOM 2697 C CA . TYR A 1 354 ? 15.900 -36.300 -29.454 1.00 66.88 354 TYR A CA 1
ATOM 2698 C C . TYR A 1 354 ? 16.891 -35.190 -29.088 1.00 66.88 354 TYR A C 1
ATOM 2700 O O . TYR A 1 354 ? 17.087 -34.250 -29.854 1.00 66.88 354 TYR A O 1
ATOM 2708 N N . GLU A 1 355 ? 17.530 -35.293 -27.921 1.00 58.84 355 GLU A N 1
ATOM 2709 C CA . GLU A 1 355 ? 18.625 -34.403 -27.511 1.00 58.84 355 GLU A CA 1
ATOM 2710 C C . GLU A 1 355 ? 19.976 -35.090 -27.751 1.00 58.84 355 GLU A C 1
ATOM 2712 O O . GLU A 1 355 ? 20.269 -36.136 -27.167 1.00 58.84 355 GLU A O 1
ATOM 2717 N N . LEU A 1 356 ? 20.833 -34.493 -28.584 1.00 59.56 356 LEU A N 1
ATOM 2718 C CA . LEU A 1 356 ? 22.191 -34.992 -28.816 1.00 59.56 356 LEU A CA 1
ATOM 2719 C C . LEU A 1 356 ? 23.073 -34.705 -27.584 1.00 59.56 356 LEU A C 1
ATOM 2721 O O . LEU A 1 356 ? 23.431 -33.557 -27.317 1.00 59.56 356 LEU A O 1
ATOM 2725 N N . LYS A 1 357 ? 23.456 -35.751 -26.836 1.00 55.53 357 LYS A N 1
ATOM 2726 C CA . LYS A 1 357 ? 24.533 -35.698 -25.829 1.00 55.53 357 LYS A CA 1
ATOM 2727 C C . LYS A 1 357 ? 25.747 -36.496 -26.324 1.00 55.53 357 LYS A C 1
ATOM 2729 O O . LYS A 1 357 ? 25.548 -37.636 -26.740 1.00 55.53 357 LYS A O 1
ATOM 2734 N N . PRO A 1 358 ? 26.989 -35.980 -26.213 1.00 53.56 358 PRO A N 1
ATOM 2735 C CA . PRO A 1 358 ? 27.405 -34.680 -25.670 1.00 53.56 358 PRO A CA 1
ATOM 2736 C C . PRO A 1 358 ? 27.293 -33.518 -26.679 1.00 53.56 358 PRO A C 1
ATOM 2738 O O . PRO A 1 358 ? 27.136 -33.728 -27.875 1.00 53.56 358 PRO A O 1
ATOM 2741 N N . ASN A 1 359 ? 27.380 -32.284 -26.168 1.00 60.75 359 ASN A N 1
ATOM 2742 C CA . ASN A 1 359 ? 27.239 -31.006 -26.881 1.00 60.75 359 ASN A CA 1
ATOM 2743 C C . ASN A 1 359 ? 28.428 -30.716 -27.831 1.00 60.75 359 ASN A C 1
ATOM 2745 O O . ASN A 1 359 ? 29.134 -29.723 -27.655 1.00 60.75 359 ASN A O 1
ATOM 2749 N N . ILE A 1 360 ? 28.709 -31.627 -28.767 1.00 69.12 360 ILE A N 1
ATOM 2750 C CA . ILE A 1 360 ? 29.807 -31.512 -29.733 1.00 69.12 360 ILE A CA 1
ATOM 2751 C C . ILE A 1 360 ? 29.431 -30.419 -30.743 1.00 69.12 360 ILE A C 1
ATOM 2753 O O . ILE A 1 360 ? 28.405 -30.565 -31.404 1.00 69.12 360 ILE A O 1
ATOM 2757 N N . PRO A 1 361 ? 30.218 -29.335 -30.876 1.00 66.31 361 PRO A N 1
ATOM 2758 C CA . PRO A 1 361 ? 29.975 -28.324 -31.896 1.00 66.31 361 PRO A CA 1
ATOM 2759 C C . PRO A 1 361 ? 30.041 -28.964 -33.283 1.00 66.31 361 PRO A C 1
ATOM 2761 O O . PRO A 1 361 ? 31.036 -29.616 -33.603 1.00 66.31 361 PRO A O 1
ATOM 2764 N N . ILE A 1 362 ? 29.025 -28.752 -34.118 1.00 73.00 362 ILE A N 1
ATOM 2765 C CA . ILE A 1 362 ? 29.084 -29.120 -35.537 1.00 73.00 362 ILE A CA 1
ATOM 2766 C C . ILE A 1 362 ? 29.550 -27.876 -36.302 1.00 73.00 362 ILE A C 1
ATOM 2768 O O . ILE A 1 362 ? 28.753 -26.947 -36.463 1.00 73.00 362 ILE A O 1
ATOM 2772 N N . PRO A 1 363 ? 30.825 -27.794 -36.731 1.00 67.06 363 PRO A N 1
ATOM 2773 C CA . PRO A 1 363 ? 31.327 -26.622 -37.432 1.00 67.06 363 PRO A CA 1
ATOM 2774 C C . PRO A 1 363 ? 30.652 -26.481 -38.798 1.00 67.06 363 PRO A C 1
ATOM 2776 O O . PRO A 1 363 ? 30.543 -27.442 -39.559 1.00 67.06 363 PRO A O 1
ATOM 2779 N N . ILE A 1 364 ? 30.252 -25.259 -39.134 1.00 64.38 364 ILE A N 1
ATOM 2780 C CA . ILE A 1 364 ? 29.898 -24.884 -40.498 1.00 64.38 364 ILE A CA 1
ATOM 2781 C C . ILE A 1 364 ? 31.212 -24.569 -41.208 1.00 64.38 364 ILE A C 1
ATOM 2783 O O . ILE A 1 364 ? 31.882 -23.574 -40.912 1.00 64.38 364 ILE A O 1
ATOM 2787 N N . ALA A 1 365 ? 31.612 -25.451 -42.123 1.00 49.06 365 ALA A N 1
ATOM 2788 C CA . ALA A 1 365 ? 32.827 -25.268 -42.906 1.00 49.06 365 ALA A CA 1
ATOM 2789 C C . ALA A 1 365 ? 32.830 -23.874 -43.562 1.00 49.06 365 ALA A C 1
ATOM 2791 O O . ALA A 1 365 ? 31.800 -23.423 -44.053 1.00 49.06 365 ALA A O 1
ATOM 2792 N N . THR A 1 366 ? 33.989 -23.203 -43.568 1.00 50.94 366 THR A N 1
ATOM 2793 C CA . THR A 1 366 ? 34.269 -21.858 -44.132 1.00 50.94 366 THR A CA 1
ATOM 2794 C C . THR A 1 366 ? 33.787 -20.624 -43.353 1.00 50.94 366 THR A C 1
ATOM 2796 O O . THR A 1 366 ? 34.313 -19.545 -43.610 1.00 50.94 366 THR A O 1
ATOM 2799 N N . THR A 1 367 ? 32.889 -20.737 -42.365 1.00 55.19 367 THR A N 1
ATOM 2800 C CA . THR A 1 367 ? 32.299 -19.543 -41.704 1.00 55.19 367 THR A CA 1
ATOM 2801 C C . THR A 1 367 ? 32.830 -19.242 -40.297 1.00 55.19 367 THR A C 1
ATOM 2803 O O . THR A 1 367 ? 32.573 -18.165 -39.764 1.00 55.19 367 THR A O 1
ATOM 2806 N N . GLY A 1 368 ? 33.549 -20.175 -39.658 1.00 63.91 368 GLY A N 1
ATOM 2807 C CA . GLY A 1 368 ? 33.975 -20.042 -38.253 1.00 63.91 368 GLY A CA 1
ATOM 2808 C C . GLY A 1 368 ? 32.836 -20.181 -37.227 1.00 63.91 368 GLY A C 1
ATOM 2809 O O . GLY A 1 368 ? 33.071 -20.056 -36.021 1.00 63.91 368 GLY A O 1
ATOM 2810 N N . LEU A 1 369 ? 31.614 -20.463 -37.689 1.00 66.00 369 LEU A N 1
ATOM 2811 C CA . LEU A 1 369 ? 30.442 -20.746 -36.865 1.00 66.00 369 LEU A CA 1
ATOM 2812 C C . LEU A 1 369 ? 30.309 -22.252 -36.619 1.00 66.00 369 LEU A C 1
ATOM 2814 O O . LEU A 1 369 ? 30.734 -23.071 -37.432 1.00 66.00 369 LEU A O 1
ATOM 2818 N N . ALA A 1 370 ? 29.691 -22.623 -35.506 1.00 70.44 370 ALA A N 1
ATOM 2819 C CA . ALA A 1 370 ? 29.298 -23.982 -35.194 1.00 70.44 370 ALA A CA 1
ATOM 2820 C C . ALA A 1 370 ? 27.871 -24.006 -34.642 1.00 70.44 370 ALA A C 1
ATOM 2822 O O . ALA A 1 370 ? 27.419 -23.087 -33.954 1.00 70.44 370 ALA A O 1
ATOM 2823 N N . PHE A 1 371 ? 27.162 -25.081 -34.954 1.00 74.00 371 PHE A N 1
ATOM 2824 C CA . PHE A 1 371 ? 25.902 -25.413 -34.316 1.00 74.00 371 PHE A CA 1
ATOM 2825 C C . PHE A 1 371 ? 26.187 -26.084 -32.967 1.00 74.00 371 PHE A C 1
ATOM 2827 O O . PHE A 1 371 ? 27.026 -26.981 -32.881 1.00 74.00 371 PHE A O 1
ATOM 2834 N N . HIS A 1 372 ? 25.472 -25.671 -31.926 1.00 71.19 372 HIS A N 1
ATOM 2835 C CA . HIS A 1 372 ? 25.543 -26.216 -30.573 1.00 71.19 372 HIS A CA 1
ATOM 2836 C C . HIS A 1 372 ? 24.143 -26.620 -30.088 1.00 71.19 372 HIS A C 1
ATOM 2838 O O . HIS A 1 372 ? 23.132 -26.133 -30.596 1.00 71.19 372 HIS A O 1
ATOM 2844 N N . LYS A 1 373 ? 24.082 -27.468 -29.056 1.00 68.25 373 LYS A N 1
ATOM 2845 C CA . LYS A 1 373 ? 22.874 -27.850 -28.301 1.00 68.25 373 LYS A CA 1
ATOM 2846 C C . LYS A 1 373 ? 21.727 -28.283 -29.209 1.00 68.25 373 LYS A C 1
ATOM 2848 O O . LYS A 1 373 ? 20.682 -27.645 -29.258 1.00 68.25 373 LYS A O 1
ATOM 2853 N N . HIS A 1 374 ? 21.962 -29.354 -29.953 1.00 73.81 374 HIS A N 1
ATOM 2854 C CA . HIS A 1 374 ? 21.012 -29.847 -30.937 1.00 73.81 374 HIS A CA 1
ATOM 2855 C C . HIS A 1 374 ? 19.881 -30.626 -30.261 1.00 73.81 374 HIS A C 1
ATOM 2857 O O . HIS A 1 374 ? 20.120 -31.640 -29.596 1.00 73.81 374 HIS A O 1
ATOM 2863 N N . ALA A 1 375 ? 18.653 -30.179 -30.490 1.00 72.56 375 ALA A N 1
ATOM 2864 C CA . ALA A 1 375 ? 17.450 -30.952 -30.241 1.00 72.56 375 ALA A CA 1
ATOM 2865 C C . ALA A 1 375 ? 16.734 -31.165 -31.576 1.00 72.56 375 ALA A C 1
ATOM 2867 O O . ALA A 1 375 ? 16.414 -30.207 -32.276 1.00 72.56 375 ALA A O 1
ATOM 2868 N N . VAL A 1 376 ? 16.508 -32.421 -31.942 1.00 71.06 376 VAL A N 1
ATOM 2869 C CA . VAL A 1 376 ? 15.718 -32.791 -33.117 1.00 71.06 376 VAL A CA 1
ATOM 2870 C C . VAL A 1 376 ? 14.343 -33.210 -32.620 1.00 71.06 376 VAL A C 1
ATOM 2872 O O . VAL A 1 376 ? 14.222 -34.121 -31.805 1.00 71.06 376 VAL A O 1
ATOM 2875 N N . GLU A 1 377 ? 13.304 -32.535 -33.089 1.00 72.44 377 GLU A N 1
ATOM 2876 C CA . GLU A 1 377 ? 11.913 -32.881 -32.833 1.00 72.44 377 GLU A CA 1
ATOM 2877 C C . GLU A 1 377 ? 11.242 -33.238 -34.158 1.00 72.44 377 GLU A C 1
ATOM 2879 O O . GLU A 1 377 ? 11.151 -32.418 -35.074 1.00 72.44 377 GLU A O 1
ATOM 2884 N N . MET A 1 378 ? 10.770 -34.477 -34.272 1.00 69.12 378 MET A N 1
ATOM 2885 C CA . MET A 1 378 ? 10.009 -34.929 -35.432 1.00 69.12 378 MET A CA 1
ATOM 2886 C C . MET A 1 378 ? 8.531 -35.024 -35.059 1.00 69.12 378 MET A C 1
ATOM 2888 O O . MET A 1 378 ? 8.151 -35.801 -34.175 1.00 69.12 378 MET A O 1
ATOM 2892 N N . SER A 1 379 ? 7.696 -34.230 -35.735 1.00 60.22 379 SER A N 1
ATOM 2893 C CA . SER A 1 379 ? 6.244 -34.391 -35.664 1.00 60.22 379 SER A CA 1
ATOM 2894 C C . SER A 1 379 ? 5.808 -35.442 -36.677 1.00 60.22 379 SER A C 1
ATOM 2896 O O . SER A 1 379 ? 6.160 -35.356 -37.851 1.00 60.22 379 SER A O 1
ATOM 2898 N N . LEU A 1 380 ? 5.023 -36.426 -36.236 1.00 58.00 380 LEU A N 1
ATOM 2899 C CA . LEU A 1 380 ? 4.509 -37.489 -37.109 1.00 58.00 380 LEU A CA 1
ATOM 2900 C C . LEU A 1 380 ? 3.372 -37.002 -38.027 1.00 58.00 380 LEU A C 1
ATOM 2902 O O . LEU A 1 380 ? 3.025 -37.692 -38.981 1.00 58.00 380 LEU A O 1
ATOM 2906 N N . LYS A 1 381 ? 2.798 -35.818 -37.761 1.00 58.00 381 LYS A N 1
ATOM 2907 C CA . LYS A 1 381 ? 1.817 -35.128 -38.617 1.00 58.00 381 LYS A CA 1
ATOM 2908 C C . LYS A 1 381 ? 1.915 -33.609 -38.405 1.00 58.00 381 LYS A C 1
ATOM 2910 O O . LYS A 1 381 ? 1.770 -33.176 -37.260 1.00 58.00 381 LYS A O 1
ATOM 2915 N N . PRO A 1 382 ? 2.093 -32.763 -39.438 1.00 50.44 382 PRO A N 1
ATOM 2916 C CA . PRO A 1 382 ? 2.562 -33.044 -40.805 1.00 50.44 382 PRO A CA 1
ATOM 2917 C C . PRO A 1 382 ? 4.067 -33.383 -40.833 1.00 50.44 382 PRO A C 1
ATOM 2919 O O . PRO A 1 382 ? 4.755 -33.080 -39.864 1.00 50.44 382 PRO A O 1
ATOM 2922 N N . GLU A 1 383 ? 4.562 -33.973 -41.932 1.00 58.62 383 GLU A N 1
ATOM 2923 C CA . GLU A 1 383 ? 5.958 -34.404 -42.195 1.00 58.62 383 GLU A CA 1
ATOM 2924 C C . GLU A 1 383 ? 6.996 -33.258 -42.123 1.00 58.62 383 GLU A C 1
ATOM 2926 O O . GLU A 1 383 ? 7.617 -32.866 -43.112 1.00 58.62 383 GLU A O 1
ATOM 2931 N N . LYS A 1 384 ? 7.170 -32.665 -40.943 1.00 65.25 384 LYS A N 1
ATOM 2932 C CA . LYS A 1 384 ? 8.125 -31.589 -40.684 1.00 65.25 384 LYS A CA 1
ATOM 2933 C C . LYS A 1 384 ? 9.089 -32.035 -39.596 1.00 65.25 384 LYS A C 1
ATOM 2935 O O . LYS A 1 384 ? 8.677 -32.382 -38.487 1.00 65.25 384 LYS A O 1
ATOM 2940 N N . VAL A 1 385 ? 10.378 -31.976 -39.911 1.00 71.69 385 VAL A N 1
ATOM 2941 C CA . VAL A 1 385 ? 11.451 -32.120 -38.924 1.00 71.69 385 VAL A CA 1
ATOM 2942 C C . VAL A 1 385 ? 11.807 -30.728 -38.426 1.00 71.69 385 VAL A C 1
ATOM 2944 O O . VAL A 1 385 ? 12.081 -29.835 -39.229 1.00 71.69 385 VAL A O 1
ATOM 2947 N N . ALA A 1 386 ? 11.781 -30.536 -37.109 1.00 74.19 386 ALA A N 1
ATOM 2948 C CA . ALA A 1 386 ? 12.276 -29.338 -36.454 1.00 74.19 386 ALA A CA 1
ATOM 2949 C C . ALA A 1 386 ? 13.631 -29.639 -35.801 1.00 74.19 386 ALA A C 1
ATOM 2951 O O . ALA A 1 386 ? 13.751 -30.565 -35.005 1.00 74.19 386 ALA A O 1
ATOM 2952 N N . ILE A 1 387 ? 14.657 -28.859 -36.127 1.00 78.00 387 ILE A N 1
ATOM 2953 C CA . ILE A 1 387 ? 15.962 -28.904 -35.467 1.00 78.00 387 ILE A CA 1
ATOM 2954 C C . ILE A 1 387 ? 16.145 -27.587 -34.725 1.00 78.00 387 ILE A C 1
ATOM 2956 O O . ILE A 1 387 ? 16.290 -26.539 -35.349 1.00 78.00 387 ILE A O 1
ATOM 2960 N N . SER A 1 388 ? 16.157 -27.644 -33.399 1.00 76.88 388 SER A N 1
ATOM 2961 C CA . SER A 1 388 ? 16.526 -26.517 -32.546 1.00 76.88 388 SER A CA 1
ATOM 2962 C C . SER A 1 388 ? 18.019 -26.585 -32.240 1.00 76.88 388 SER A C 1
ATOM 2964 O O . SER A 1 388 ? 18.525 -27.617 -31.796 1.00 76.88 388 SER A O 1
ATOM 2966 N N . THR A 1 389 ? 18.743 -25.504 -32.503 1.00 77.94 389 THR A N 1
ATOM 2967 C CA . THR A 1 389 ? 20.190 -25.412 -32.312 1.00 77.94 389 THR A CA 1
ATOM 2968 C C . THR A 1 389 ? 20.616 -23.972 -32.054 1.00 77.94 389 THR A C 1
ATOM 2970 O O . THR A 1 389 ? 19.994 -23.029 -32.527 1.00 77.94 389 THR A O 1
ATOM 2973 N N . VAL A 1 390 ? 21.712 -23.789 -31.325 1.00 74.88 390 VAL A N 1
ATOM 2974 C CA . VAL A 1 390 ? 22.345 -22.484 -31.144 1.00 74.88 390 VAL A CA 1
ATOM 2975 C C . VAL A 1 390 ? 23.486 -22.348 -32.142 1.00 74.88 390 VAL A C 1
ATOM 2977 O O . VAL A 1 390 ? 24.459 -23.093 -32.072 1.00 74.88 390 VAL A O 1
ATOM 2980 N N . LEU A 1 391 ? 23.389 -21.386 -33.050 1.00 74.19 391 LEU A N 1
ATOM 2981 C CA . LEU A 1 391 ? 24.468 -21.000 -33.948 1.00 74.19 391 LEU A CA 1
ATOM 2982 C C . LEU A 1 391 ? 25.368 -19.976 -33.241 1.00 74.19 391 LEU A C 1
ATOM 2984 O O . LEU A 1 391 ? 24.917 -18.876 -32.921 1.00 74.19 391 LEU A O 1
ATOM 2988 N N . SER A 1 392 ? 26.632 -20.313 -32.989 1.00 72.56 392 SER A N 1
ATOM 2989 C CA . SER A 1 392 ? 27.618 -19.378 -32.422 1.00 72.56 392 SER A CA 1
ATOM 2990 C C . SER A 1 392 ? 29.020 -19.626 -32.974 1.00 72.56 392 SER A C 1
ATOM 2992 O O . SER A 1 392 ? 29.254 -20.625 -33.643 1.00 72.56 392 SER A O 1
ATOM 2994 N N . ALA A 1 393 ? 29.974 -18.727 -32.719 1.00 70.62 393 ALA A N 1
ATOM 2995 C CA . ALA A 1 393 ? 31.371 -18.947 -33.101 1.00 70.62 393 ALA A CA 1
ATOM 2996 C C . ALA A 1 393 ? 31.932 -20.228 -32.450 1.00 70.62 393 ALA A C 1
ATOM 2998 O O . ALA A 1 393 ? 31.676 -20.490 -31.275 1.00 70.62 393 ALA A O 1
ATOM 2999 N N . ALA A 1 394 ? 32.730 -20.996 -33.200 1.00 57.38 394 ALA A N 1
ATOM 3000 C CA . ALA A 1 394 ? 33.173 -22.346 -32.830 1.00 57.38 394 ALA A CA 1
ATOM 3001 C C . ALA A 1 394 ? 34.054 -22.444 -31.557 1.00 57.38 394 ALA A C 1
ATOM 3003 O O . ALA A 1 394 ? 34.333 -23.550 -31.099 1.00 57.38 394 ALA A O 1
ATOM 3004 N N . ALA A 1 395 ? 34.462 -21.317 -30.957 1.00 58.97 395 ALA A N 1
ATOM 3005 C CA . ALA A 1 395 ? 35.279 -21.252 -29.740 1.00 58.97 395 ALA A CA 1
ATOM 3006 C C . ALA A 1 395 ? 34.705 -20.250 -28.707 1.00 58.97 395 ALA A C 1
ATOM 3008 O O . ALA A 1 395 ? 35.193 -19.122 -28.605 1.00 58.97 395 ALA A O 1
ATOM 3009 N N . PRO A 1 396 ? 33.667 -20.611 -27.928 1.00 50.91 396 PRO A N 1
ATOM 3010 C CA . PRO A 1 396 ? 33.001 -19.676 -27.023 1.00 50.91 396 PRO A CA 1
ATOM 3011 C C . PRO A 1 396 ? 33.602 -19.625 -25.605 1.00 50.91 396 PRO A C 1
ATOM 3013 O O . PRO A 1 396 ? 32.949 -19.098 -24.706 1.00 50.91 396 PRO A O 1
ATOM 3016 N N . GLU A 1 397 ? 34.824 -20.124 -25.366 1.00 50.69 397 GLU A N 1
ATOM 3017 C CA . GLU A 1 397 ? 35.422 -20.151 -24.011 1.00 50.69 397 GLU A CA 1
ATOM 3018 C C . GLU A 1 397 ? 35.524 -18.763 -23.347 1.00 50.69 397 GLU A C 1
ATOM 3020 O O . GLU A 1 397 ? 35.609 -18.665 -22.126 1.00 50.69 397 GLU A O 1
ATOM 3025 N N . SER A 1 398 ? 35.442 -17.676 -24.121 1.00 51.53 398 SER A N 1
ATOM 3026 C CA . SER A 1 398 ? 35.501 -16.301 -23.617 1.00 51.53 398 SER A CA 1
ATOM 3027 C C . SER A 1 398 ? 34.155 -15.682 -23.210 1.00 51.53 398 SER A C 1
ATOM 3029 O O . SER A 1 398 ? 34.137 -14.523 -22.802 1.00 51.53 398 SER A O 1
ATOM 3031 N N . GLY A 1 399 ? 33.026 -16.397 -23.311 1.00 54.41 399 GLY A N 1
ATOM 3032 C CA . GLY A 1 399 ? 31.738 -15.930 -22.772 1.00 54.41 399 GLY A CA 1
ATOM 3033 C C . GLY A 1 399 ? 31.184 -14.633 -23.385 1.00 54.41 399 GLY A C 1
ATOM 3034 O O . GLY A 1 399 ? 30.303 -14.029 -22.787 1.00 54.41 399 GLY A O 1
ATOM 3035 N N . ASN A 1 400 ? 31.670 -14.208 -24.558 1.00 52.62 400 ASN A N 1
ATOM 3036 C CA . ASN A 1 400 ? 31.292 -12.939 -25.204 1.00 52.62 400 ASN A CA 1
ATOM 3037 C C . ASN A 1 400 ? 30.693 -13.101 -26.616 1.00 52.62 400 ASN A C 1
ATOM 3039 O O . ASN A 1 400 ? 30.525 -12.116 -27.331 1.00 52.62 400 ASN A O 1
ATOM 3043 N N . ALA A 1 401 ? 30.367 -14.321 -27.049 1.00 61.12 401 ALA A N 1
ATOM 3044 C CA . ALA A 1 401 ? 29.793 -14.541 -28.376 1.00 61.12 401 ALA A CA 1
ATOM 3045 C C . ALA A 1 401 ? 28.289 -14.204 -28.412 1.00 61.12 401 ALA A C 1
ATOM 3047 O O . ALA A 1 401 ? 27.534 -14.560 -27.504 1.00 61.12 401 ALA A O 1
ATOM 3048 N N . ILE A 1 402 ? 27.852 -13.533 -29.482 1.00 64.38 402 ILE A N 1
ATOM 3049 C CA . ILE A 1 402 ? 26.436 -13.442 -29.856 1.00 64.38 402 ILE A CA 1
ATOM 3050 C C . ILE A 1 402 ? 26.063 -14.790 -30.480 1.00 64.38 402 ILE A C 1
ATOM 3052 O O . ILE A 1 402 ? 26.731 -15.249 -31.407 1.00 64.38 402 ILE A O 1
ATOM 3056 N N . GLY A 1 403 ? 25.040 -15.440 -29.935 1.00 69.12 403 GLY A N 1
ATOM 3057 C CA . GLY A 1 403 ? 24.493 -16.690 -30.446 1.00 69.12 403 GLY A CA 1
ATOM 3058 C C . GLY A 1 403 ? 23.095 -16.472 -31.008 1.00 69.12 403 GLY A C 1
ATOM 3059 O O . GLY A 1 403 ? 22.304 -15.710 -30.452 1.00 69.12 403 GLY A O 1
ATOM 3060 N N . LEU A 1 404 ? 22.772 -17.147 -32.102 1.00 75.94 404 LEU A N 1
ATOM 3061 C CA . LEU A 1 404 ? 21.416 -17.200 -32.630 1.00 75.94 404 LEU A CA 1
ATOM 3062 C C . LEU A 1 404 ? 20.802 -18.534 -32.201 1.00 75.94 404 LEU A C 1
ATOM 3064 O O . LEU A 1 404 ? 21.271 -19.593 -32.606 1.00 75.94 404 LEU A O 1
ATOM 3068 N N . ASP A 1 405 ? 19.785 -18.486 -31.345 1.00 76.12 405 ASP A N 1
ATOM 3069 C CA . ASP A 1 405 ? 18.994 -19.664 -30.985 1.00 76.12 405 ASP A CA 1
ATOM 3070 C C . ASP A 1 405 ? 18.009 -19.917 -32.128 1.00 76.12 405 ASP A C 1
ATOM 3072 O O . ASP A 1 405 ? 17.047 -19.167 -32.270 1.00 76.12 405 ASP A O 1
ATOM 3076 N N . VAL A 1 406 ? 18.302 -20.877 -33.005 1.00 78.25 406 VAL A N 1
ATOM 3077 C CA . VAL A 1 406 ? 17.571 -21.139 -34.250 1.00 78.25 406 VAL A CA 1
ATOM 3078 C C . VAL A 1 406 ? 16.769 -22.425 -34.126 1.00 78.25 406 VAL A C 1
ATOM 3080 O O . VAL A 1 406 ? 17.299 -23.484 -33.817 1.00 78.25 406 VAL A O 1
ATOM 3083 N N . THR A 1 407 ? 15.489 -22.361 -34.461 1.00 81.00 407 THR A N 1
ATOM 3084 C CA . THR A 1 407 ? 14.679 -23.524 -34.816 1.00 81.00 407 THR A CA 1
ATOM 3085 C C . THR A 1 407 ? 14.542 -23.579 -36.333 1.00 81.00 407 THR A C 1
ATOM 3087 O O . THR A 1 407 ? 13.811 -22.780 -36.917 1.00 81.00 407 THR A O 1
ATOM 3090 N N . CYS A 1 408 ? 15.232 -24.523 -36.964 1.00 80.75 408 CYS A N 1
ATOM 3091 C CA . CYS A 1 408 ? 15.097 -24.846 -38.380 1.00 80.75 408 CYS A CA 1
ATOM 3092 C C . CYS A 1 408 ? 13.961 -25.855 -38.574 1.00 80.75 408 CYS A C 1
ATOM 3094 O O . CYS A 1 408 ? 13.822 -26.794 -37.796 1.00 80.75 408 CYS A O 1
ATOM 3096 N N . ARG A 1 409 ? 13.164 -25.699 -39.624 1.00 79.62 409 ARG A N 1
ATOM 3097 C CA . ARG A 1 409 ? 12.075 -26.583 -40.030 1.00 79.62 409 ARG A CA 1
ATOM 3098 C C . ARG A 1 409 ? 12.231 -26.898 -41.509 1.00 79.62 409 ARG A C 1
ATOM 3100 O O . ARG A 1 409 ? 12.378 -25.995 -42.326 1.00 79.62 409 ARG A O 1
ATOM 3107 N N . PHE A 1 410 ? 12.163 -28.171 -41.865 1.00 76.31 410 PHE A N 1
ATOM 3108 C CA . PHE A 1 410 ? 12.172 -28.592 -43.264 1.00 76.31 410 PHE A CA 1
ATOM 3109 C C . PHE A 1 410 ? 11.232 -29.777 -43.481 1.00 76.31 410 PHE A C 1
ATOM 3111 O O . PHE A 1 410 ? 10.991 -30.577 -42.574 1.00 76.31 410 PHE A O 1
ATOM 3118 N N . GLY A 1 411 ? 10.669 -29.840 -44.688 1.00 70.50 411 GLY A N 1
ATOM 3119 C CA . GLY A 1 411 ? 9.925 -30.990 -45.198 1.00 70.50 411 GLY A CA 1
ATOM 3120 C C . GLY A 1 411 ? 10.774 -31.768 -46.201 1.00 70.50 411 GLY A C 1
ATOM 3121 O O . GLY A 1 411 ? 11.742 -31.228 -46.742 1.00 70.50 411 GLY A O 1
ATOM 3122 N N . PHE A 1 412 ? 10.420 -33.026 -46.450 1.00 59.50 412 PHE A N 1
ATOM 3123 C CA . PHE A 1 412 ? 11.083 -33.853 -47.455 1.00 59.50 412 PHE A CA 1
ATOM 3124 C C . PHE A 1 412 ? 10.284 -33.867 -48.769 1.00 59.50 412 PHE A C 1
ATOM 3126 O O . PHE A 1 412 ? 9.060 -33.957 -48.727 1.00 59.50 412 PHE A O 1
ATOM 3133 N N . PRO A 1 413 ? 10.945 -33.790 -49.941 1.00 67.19 413 PRO A N 1
ATOM 3134 C CA . PRO A 1 413 ? 12.372 -33.514 -50.139 1.00 67.19 413 PRO A CA 1
ATOM 3135 C C . PRO A 1 413 ? 12.748 -32.076 -49.729 1.00 67.19 413 PRO A C 1
ATOM 3137 O O . PRO A 1 413 ? 11.953 -31.150 -49.894 1.00 67.19 413 PRO A O 1
ATOM 3140 N N . ILE A 1 414 ? 13.971 -31.885 -49.217 1.00 68.00 414 ILE A N 1
ATOM 3141 C CA . ILE A 1 414 ? 14.443 -30.582 -48.720 1.00 68.00 414 ILE A CA 1
ATOM 3142 C C . ILE A 1 414 ? 14.627 -29.629 -49.904 1.00 68.00 414 ILE A C 1
ATOM 3144 O O . ILE A 1 414 ? 15.629 -29.686 -50.610 1.00 68.00 414 ILE A O 1
ATOM 3148 N N . ARG A 1 415 ? 13.640 -28.759 -50.134 1.00 75.25 415 ARG A N 1
ATOM 3149 C CA . ARG A 1 415 ? 13.718 -27.681 -51.138 1.00 75.25 415 ARG A CA 1
ATOM 3150 C C . ARG A 1 415 ? 14.121 -26.341 -50.527 1.00 75.25 415 ARG A C 1
ATOM 3152 O O . ARG A 1 415 ? 14.790 -25.549 -51.177 1.00 75.25 415 ARG A O 1
ATOM 3159 N N . LYS A 1 416 ? 13.715 -26.109 -49.280 1.00 80.19 416 LYS A N 1
ATOM 3160 C CA . LYS A 1 416 ? 14.000 -24.913 -48.483 1.00 80.19 416 LYS A CA 1
ATOM 3161 C C . LYS A 1 416 ? 14.002 -25.280 -47.001 1.00 80.19 416 LYS A C 1
ATOM 3163 O O . LYS A 1 416 ? 13.281 -26.198 -46.597 1.00 80.19 416 LYS A O 1
ATOM 3168 N N . ILE A 1 417 ? 14.795 -24.575 -46.203 1.00 80.44 417 ILE A N 1
ATOM 3169 C CA . ILE A 1 417 ? 14.820 -24.704 -44.744 1.00 80.44 417 ILE A CA 1
ATOM 3170 C C . ILE A 1 417 ? 14.248 -23.410 -44.166 1.00 80.44 417 ILE A C 1
ATOM 3172 O O . ILE A 1 417 ? 14.838 -22.344 -44.314 1.00 80.44 417 ILE A O 1
ATOM 3176 N N . GLU A 1 418 ? 13.091 -23.499 -43.519 1.00 84.94 418 GLU A N 1
ATOM 3177 C CA . GLU A 1 418 ? 12.481 -22.372 -42.811 1.00 84.94 418 GLU A CA 1
ATOM 3178 C C . GLU A 1 418 ? 13.132 -22.263 -41.432 1.00 84.94 418 GLU A C 1
ATOM 3180 O O . GLU A 1 418 ? 13.228 -23.261 -40.725 1.00 84.94 418 GLU A O 1
ATOM 3185 N N . PHE A 1 419 ? 13.576 -21.087 -41.006 1.00 86.12 419 PHE A N 1
ATOM 3186 C CA . PHE A 1 419 ? 14.152 -20.911 -39.680 1.00 86.12 419 PHE A CA 1
ATOM 3187 C C . PHE A 1 419 ? 13.540 -19.732 -38.933 1.00 86.12 419 PHE A C 1
ATOM 3189 O O . PHE A 1 419 ? 13.169 -18.709 -39.495 1.00 86.12 419 PHE A O 1
ATOM 3196 N N . GLN A 1 420 ? 13.411 -19.887 -37.625 1.00 87.94 420 GLN A N 1
ATOM 3197 C CA . GLN A 1 420 ? 12.995 -18.826 -36.713 1.00 87.94 420 GLN A CA 1
ATOM 3198 C C . GLN A 1 420 ? 13.918 -18.865 -35.508 1.00 87.94 420 GLN A C 1
ATOM 3200 O O . GLN A 1 420 ? 14.383 -19.938 -35.130 1.00 87.94 420 GLN A O 1
ATOM 3205 N N . GLY A 1 421 ? 14.192 -17.731 -34.884 1.00 85.81 421 GLY A N 1
ATOM 3206 C CA . GLY A 1 421 ? 15.145 -17.743 -33.789 1.00 85.81 421 GLY A CA 1
ATOM 3207 C C . GLY A 1 421 ? 15.227 -16.464 -32.998 1.00 85.81 421 GLY A C 1
ATOM 3208 O O . GLY A 1 421 ? 14.648 -15.451 -33.370 1.00 85.81 421 GLY A O 1
ATOM 3209 N N . THR A 1 422 ? 15.945 -16.507 -31.885 1.00 82.00 422 THR A N 1
ATOM 3210 C CA . THR A 1 422 ? 16.198 -15.334 -31.050 1.00 82.00 422 THR A CA 1
ATOM 3211 C C . THR A 1 422 ? 17.695 -15.087 -30.979 1.00 82.00 422 THR A C 1
ATOM 3213 O O . THR A 1 422 ? 18.462 -15.959 -30.570 1.00 82.00 422 THR A O 1
ATOM 3216 N N . MET A 1 423 ? 18.121 -13.890 -31.368 1.00 78.25 423 MET A N 1
ATOM 3217 C CA . MET A 1 423 ? 19.494 -13.435 -31.191 1.00 78.25 423 MET A CA 1
ATOM 3218 C C . MET A 1 423 ? 19.728 -13.139 -29.717 1.00 78.25 423 MET A C 1
ATOM 3220 O O . MET A 1 423 ? 19.078 -12.260 -29.149 1.00 78.25 423 MET A O 1
ATOM 3224 N N . ARG A 1 424 ? 20.663 -13.858 -29.099 1.00 73.62 424 ARG A N 1
ATOM 3225 C CA . ARG A 1 424 ? 21.021 -13.694 -27.692 1.00 73.62 424 ARG A CA 1
ATOM 3226 C C . ARG A 1 424 ? 22.503 -13.385 -27.541 1.00 73.62 424 ARG A C 1
ATOM 3228 O O . ARG A 1 424 ? 23.337 -13.959 -28.234 1.00 73.62 424 ARG A O 1
ATOM 3235 N N . THR A 1 425 ? 22.867 -12.523 -26.598 1.00 70.38 425 THR A N 1
ATOM 3236 C CA . THR A 1 425 ? 24.260 -12.498 -26.123 1.00 70.38 425 THR A CA 1
ATOM 3237 C C . THR A 1 425 ? 24.518 -13.657 -25.174 1.00 70.38 425 THR A C 1
ATOM 3239 O O . THR A 1 425 ? 23.596 -14.253 -24.615 1.00 70.38 425 THR A O 1
ATOM 3242 N N . ALA A 1 426 ? 25.792 -13.933 -24.918 1.00 62.34 426 ALA A N 1
ATOM 3243 C CA . ALA A 1 426 ? 26.227 -14.880 -23.900 1.00 62.34 426 ALA A CA 1
ATOM 3244 C C . ALA A 1 426 ? 25.655 -14.610 -22.487 1.00 62.34 426 ALA A C 1
ATOM 3246 O O . ALA A 1 426 ? 25.531 -15.542 -21.696 1.00 62.34 426 ALA A O 1
ATOM 3247 N N . GLY A 1 427 ? 25.237 -13.372 -22.183 1.00 65.75 427 GLY A N 1
ATOM 3248 C CA . GLY A 1 427 ? 24.529 -13.011 -20.945 1.00 65.75 427 GLY A CA 1
ATOM 3249 C C . GLY A 1 427 ? 23.026 -13.332 -20.938 1.00 65.75 427 GLY A C 1
ATOM 3250 O O . GLY A 1 427 ? 22.341 -13.000 -19.974 1.00 65.75 427 GLY A O 1
ATOM 3251 N N . GLY A 1 428 ? 22.495 -13.938 -22.006 1.00 69.06 428 GLY A N 1
ATOM 3252 C CA . GLY A 1 428 ? 21.079 -14.291 -22.149 1.00 69.06 428 GLY A CA 1
ATOM 3253 C C . GLY A 1 428 ? 20.165 -13.139 -22.578 1.00 69.06 428 GLY A C 1
ATOM 3254 O O . GLY A 1 428 ? 18.954 -13.333 -22.656 1.00 69.06 428 GLY A O 1
ATOM 3255 N N . LEU A 1 429 ? 20.714 -11.956 -22.872 1.00 69.81 429 LEU A N 1
ATOM 3256 C CA . LEU A 1 429 ? 19.928 -10.816 -23.346 1.00 69.81 429 LEU A CA 1
ATOM 3257 C C . LEU A 1 429 ? 19.495 -11.053 -24.792 1.00 69.81 429 LEU A C 1
ATOM 3259 O O . LEU A 1 429 ? 20.336 -11.354 -25.635 1.00 69.81 429 LEU A O 1
ATOM 3263 N N . SER A 1 430 ? 18.197 -10.922 -25.059 1.00 69.94 430 SER A N 1
ATOM 3264 C CA . SER A 1 430 ? 17.608 -11.021 -26.396 1.00 69.94 430 SER A CA 1
ATOM 3265 C C . SER A 1 430 ? 17.669 -9.668 -27.100 1.00 69.94 430 SER A C 1
ATOM 3267 O O . SER A 1 430 ? 17.180 -8.681 -26.557 1.00 69.94 430 SER A O 1
ATOM 3269 N N . PHE A 1 431 ? 18.236 -9.622 -28.305 1.00 71.19 431 PHE A N 1
ATOM 3270 C CA . PHE A 1 431 ? 18.358 -8.386 -29.091 1.00 71.19 431 PHE A CA 1
ATOM 3271 C C . PHE A 1 431 ? 17.393 -8.332 -30.265 1.00 71.19 431 PHE A C 1
ATOM 3273 O O . PHE A 1 431 ? 17.046 -7.247 -30.697 1.00 71.19 431 PHE A O 1
ATOM 3280 N N . GLY A 1 432 ? 16.933 -9.476 -30.760 1.00 78.88 432 GLY A N 1
ATOM 3281 C CA . GLY A 1 432 ? 16.031 -9.533 -31.901 1.00 78.88 432 GLY A CA 1
ATOM 3282 C C . GLY A 1 432 ? 15.521 -10.944 -32.128 1.00 78.88 432 GLY A C 1
ATOM 3283 O O . GLY A 1 432 ? 16.136 -11.922 -31.692 1.00 78.88 432 GLY A O 1
ATOM 3284 N N . ARG A 1 433 ? 14.382 -11.052 -32.798 1.00 85.56 433 ARG A N 1
ATOM 3285 C CA . ARG A 1 433 ? 13.762 -12.307 -33.195 1.00 85.56 433 ARG A CA 1
ATOM 3286 C C . ARG A 1 433 ? 13.719 -12.380 -34.713 1.00 85.56 433 ARG A C 1
ATOM 3288 O O . ARG A 1 433 ? 13.215 -11.473 -35.355 1.00 85.56 433 ARG A O 1
ATOM 3295 N N . VAL A 1 434 ? 14.212 -13.480 -35.268 1.00 87.06 434 VAL A N 1
ATOM 3296 C CA . VAL A 1 434 ? 13.963 -13.837 -36.662 1.00 87.06 434 VAL A CA 1
ATOM 3297 C C . VAL A 1 434 ? 12.647 -14.605 -36.729 1.00 87.06 434 VAL A C 1
ATOM 3299 O O . VAL A 1 434 ? 12.499 -15.637 -36.065 1.00 87.06 434 VAL A O 1
ATOM 3302 N N . TYR A 1 435 ? 11.703 -14.119 -37.523 1.00 82.31 435 TYR A N 1
ATOM 3303 C CA . TYR A 1 435 ? 10.454 -14.793 -37.870 1.00 82.31 435 TYR A CA 1
ATOM 3304 C C . TYR A 1 435 ? 10.384 -14.772 -39.404 1.00 82.31 435 TYR A C 1
ATOM 3306 O O . TYR A 1 435 ? 10.646 -13.743 -39.997 1.00 82.31 435 TYR A O 1
ATOM 3314 N N . ASN A 1 436 ? 10.147 -15.906 -40.066 1.00 85.81 436 ASN A N 1
ATOM 3315 C CA . ASN A 1 436 ? 10.250 -16.065 -41.536 1.00 85.81 436 ASN A CA 1
ATOM 3316 C C . ASN A 1 436 ? 11.677 -16.124 -42.122 1.00 85.81 436 ASN A C 1
ATOM 3318 O O . ASN A 1 436 ? 11.920 -15.648 -43.227 1.00 85.81 436 ASN A O 1
ATOM 3322 N N . GLY A 1 437 ? 12.631 -16.739 -41.425 1.00 87.06 437 GLY A N 1
ATOM 3323 C CA . GLY A 1 437 ? 13.915 -17.073 -42.036 1.00 87.06 437 GLY A CA 1
ATOM 3324 C C . GLY A 1 437 ? 13.765 -18.153 -43.112 1.00 87.06 437 GLY A C 1
ATOM 3325 O O . GLY A 1 437 ? 13.050 -19.136 -42.918 1.00 87.06 437 GLY A O 1
ATOM 3326 N N . GLU A 1 438 ? 14.466 -18.003 -44.227 1.00 87.06 438 GLU A N 1
ATOM 3327 C CA . GLU A 1 438 ? 14.572 -18.987 -45.298 1.00 87.06 438 GLU A CA 1
ATOM 3328 C C . GLU A 1 438 ? 16.040 -19.198 -45.664 1.00 87.06 438 GLU A C 1
ATOM 3330 O O . GLU A 1 438 ? 16.787 -18.257 -45.924 1.00 87.06 438 GLU A O 1
ATOM 3335 N N . LEU A 1 439 ? 16.446 -20.462 -45.685 1.00 80.94 439 LEU A N 1
ATOM 3336 C CA . LEU A 1 439 ? 17.733 -20.914 -46.182 1.00 80.94 439 LEU A CA 1
ATOM 3337 C C . LEU A 1 439 ? 17.482 -21.805 -47.403 1.00 80.94 439 LEU A C 1
ATOM 3339 O O . LEU A 1 439 ? 16.889 -22.884 -47.291 1.00 80.94 439 LEU A O 1
ATOM 3343 N N . SER A 1 440 ? 17.939 -21.346 -48.564 1.00 80.31 440 SER A N 1
ATOM 3344 C CA . SER A 1 440 ? 17.909 -22.077 -49.830 1.00 80.31 440 SER A CA 1
ATOM 3345 C C . SER A 1 440 ? 19.323 -22.193 -50.411 1.00 80.31 440 SER A C 1
ATOM 3347 O O . SER A 1 440 ? 20.280 -21.635 -49.876 1.00 80.31 440 SER A O 1
ATOM 3349 N N . ALA A 1 441 ? 19.471 -22.926 -51.516 1.00 74.25 441 ALA A N 1
ATOM 3350 C CA . ALA A 1 441 ? 20.746 -22.996 -52.230 1.00 74.25 441 ALA A CA 1
ATOM 3351 C C . ALA A 1 441 ? 21.170 -21.643 -52.838 1.00 74.25 441 ALA A C 1
ATOM 3353 O O . ALA A 1 441 ? 22.348 -21.445 -53.122 1.00 74.25 441 ALA A O 1
ATOM 3354 N N . GLU A 1 442 ? 20.222 -20.727 -53.050 1.00 74.00 442 GLU A N 1
ATOM 3355 C CA . GLU A 1 442 ? 20.458 -19.461 -53.748 1.00 74.00 442 GLU A CA 1
ATOM 3356 C C . GLU A 1 442 ? 20.669 -18.281 -52.794 1.00 74.00 442 GLU A C 1
ATOM 3358 O O . GLU A 1 442 ? 21.351 -17.322 -53.155 1.00 74.00 442 GLU A O 1
ATOM 3363 N N . HIS A 1 443 ? 20.083 -18.326 -51.595 1.00 82.06 443 HIS A N 1
ATOM 3364 C CA . HIS A 1 443 ? 20.126 -17.219 -50.643 1.00 82.06 443 HIS A CA 1
ATOM 3365 C C . HIS A 1 443 ? 19.770 -17.647 -49.210 1.00 82.06 443 HIS A C 1
ATOM 3367 O O . HIS A 1 443 ? 19.129 -18.675 -48.973 1.00 82.06 443 HIS A O 1
ATOM 3373 N N . ILE A 1 444 ? 20.146 -16.797 -48.256 1.00 82.06 444 ILE A N 1
ATOM 3374 C CA . ILE A 1 444 ? 19.682 -16.805 -46.868 1.00 82.06 444 ILE A CA 1
ATOM 3375 C C . ILE A 1 444 ? 18.921 -15.505 -46.643 1.00 82.06 444 ILE A C 1
ATOM 3377 O O . ILE A 1 444 ? 19.509 -14.442 -46.798 1.00 82.06 444 ILE A O 1
ATOM 3381 N N . GLN A 1 445 ? 17.650 -15.550 -46.269 1.00 89.94 445 GLN A N 1
ATOM 3382 C CA . GLN A 1 445 ? 16.882 -14.339 -45.975 1.00 89.94 445 GLN A CA 1
ATOM 3383 C C . GLN A 1 445 ? 16.063 -14.481 -44.699 1.00 89.94 445 GLN A C 1
ATOM 3385 O O . GLN A 1 445 ? 15.866 -15.593 -44.214 1.00 89.94 445 GLN A O 1
ATOM 3390 N N . GLY A 1 446 ? 15.600 -13.372 -44.137 1.00 89.31 446 GLY A N 1
ATOM 3391 C CA . GLY A 1 446 ? 14.677 -13.408 -43.010 1.00 89.31 446 GLY A CA 1
ATOM 3392 C C . GLY A 1 446 ? 14.272 -12.035 -42.506 1.00 89.31 446 GLY A C 1
ATOM 3393 O O . GLY A 1 446 ? 14.986 -11.048 -42.705 1.00 89.31 446 GLY A O 1
ATOM 3394 N N . ASP A 1 447 ? 13.140 -12.001 -41.806 1.00 89.25 447 ASP A N 1
ATOM 3395 C CA . ASP A 1 447 ? 12.638 -10.794 -41.161 1.00 89.25 447 ASP A CA 1
ATOM 3396 C C . ASP A 1 447 ? 13.081 -10.764 -39.692 1.00 89.25 447 ASP A C 1
ATOM 3398 O O . ASP A 1 447 ? 12.967 -11.745 -38.953 1.00 89.25 447 ASP A O 1
ATOM 3402 N N . LEU A 1 448 ? 13.625 -9.627 -39.274 1.00 86.56 448 LEU A N 1
ATOM 3403 C CA . LEU A 1 448 ? 14.103 -9.326 -37.933 1.00 86.56 448 LEU A CA 1
ATOM 3404 C C . LEU A 1 448 ? 13.099 -8.409 -37.236 1.00 86.56 448 LEU A C 1
ATOM 3406 O O . LEU A 1 448 ? 12.815 -7.312 -37.704 1.00 86.56 448 LEU A O 1
ATOM 3410 N N . GLU A 1 449 ? 12.601 -8.827 -36.083 1.00 85.00 449 GLU A N 1
ATOM 3411 C CA . GLU A 1 449 ? 11.844 -7.981 -35.164 1.00 85.00 449 GLU A CA 1
ATOM 3412 C C . GLU A 1 449 ? 12.701 -7.701 -33.939 1.00 85.00 449 GLU A C 1
ATOM 3414 O O . GLU A 1 449 ? 13.146 -8.624 -33.250 1.00 85.00 449 GLU A O 1
ATOM 3419 N N . PHE A 1 450 ? 12.936 -6.430 -33.640 1.00 80.56 450 PHE A N 1
ATOM 3420 C CA . PHE A 1 450 ? 13.557 -6.060 -32.376 1.00 80.56 450 PHE A CA 1
ATOM 3421 C C . PHE A 1 450 ? 12.447 -5.913 -31.331 1.00 80.56 450 PHE A C 1
ATOM 3423 O O . PHE A 1 450 ? 11.484 -5.184 -31.581 1.00 80.56 450 PHE A O 1
ATOM 3430 N N . PRO A 1 451 ? 12.540 -6.598 -30.176 1.00 67.06 451 PRO A N 1
ATOM 3431 C CA . PRO A 1 451 ? 11.526 -6.483 -29.140 1.00 67.06 451 PRO A CA 1
ATOM 3432 C C . PRO A 1 451 ? 11.392 -5.022 -28.699 1.00 67.06 451 PRO A C 1
ATOM 3434 O O . PRO A 1 451 ? 12.395 -4.314 -28.564 1.00 67.06 451 PRO A O 1
ATOM 3437 N N . SER A 1 452 ? 10.149 -4.581 -28.477 1.00 61.62 452 SER A N 1
ATOM 3438 C CA . SER A 1 452 ? 9.863 -3.235 -27.973 1.00 61.62 452 SER A CA 1
ATOM 3439 C C . SER A 1 452 ? 10.668 -2.953 -26.697 1.00 61.62 452 SER A C 1
ATOM 3441 O O . SER A 1 452 ? 10.997 -3.872 -25.943 1.00 61.62 452 SER A O 1
ATOM 3443 N N . ALA A 1 453 ? 10.989 -1.683 -26.435 1.00 56.41 453 ALA A N 1
ATOM 3444 C CA . ALA A 1 453 ? 11.869 -1.268 -25.334 1.00 56.41 453 ALA A CA 1
ATOM 3445 C C . ALA A 1 453 ? 11.472 -1.800 -23.938 1.00 56.41 453 ALA A C 1
ATOM 3447 O O . ALA A 1 453 ? 12.309 -1.829 -23.038 1.00 56.41 453 ALA A O 1
ATOM 3448 N N . ASN A 1 454 ? 10.233 -2.266 -23.760 1.00 53.53 454 ASN A N 1
ATOM 3449 C CA . ASN A 1 454 ? 9.765 -2.883 -22.519 1.00 53.53 454 ASN A CA 1
ATOM 3450 C C . ASN A 1 454 ? 10.423 -4.245 -22.219 1.00 53.53 454 ASN A C 1
ATOM 3452 O O . ASN A 1 454 ? 10.502 -4.626 -21.052 1.00 53.53 454 ASN A O 1
ATOM 3456 N N . ASP A 1 455 ? 10.947 -4.943 -23.232 1.00 51.44 455 ASP A N 1
ATOM 3457 C CA . ASP A 1 455 ? 11.515 -6.293 -23.096 1.00 51.44 455 ASP A CA 1
ATOM 3458 C C . ASP A 1 455 ? 13.054 -6.338 -23.211 1.00 51.44 455 ASP A C 1
ATOM 3460 O O . ASP A 1 455 ? 13.662 -7.387 -22.977 1.00 51.44 455 ASP A O 1
ATOM 3464 N N . SER A 1 456 ? 13.716 -5.215 -23.534 1.00 48.34 456 SER A N 1
ATOM 3465 C CA . SER A 1 456 ? 15.180 -5.137 -23.678 1.00 48.34 456 SER A CA 1
ATOM 3466 C C . SER A 1 456 ? 15.795 -4.005 -22.839 1.00 48.34 456 SER A C 1
ATOM 3468 O O . SER A 1 456 ? 15.594 -2.829 -23.146 1.00 48.34 456 SER A O 1
ATOM 3470 N N . PRO A 1 457 ? 16.628 -4.312 -21.821 1.00 50.16 457 PRO A N 1
ATOM 3471 C CA . PRO A 1 457 ? 17.212 -3.310 -20.923 1.00 50.16 457 PRO A CA 1
ATOM 3472 C C . PRO A 1 457 ? 18.261 -2.395 -21.579 1.00 50.16 457 PRO A C 1
ATOM 3474 O O . PRO A 1 457 ? 18.755 -1.487 -20.920 1.00 50.16 457 PRO A O 1
ATOM 3477 N N . ILE A 1 458 ? 18.630 -2.637 -22.843 1.00 47.62 458 ILE A N 1
ATOM 3478 C CA . ILE A 1 458 ? 19.633 -1.849 -23.582 1.00 47.62 458 ILE A CA 1
ATOM 3479 C C . ILE A 1 458 ? 18.975 -0.739 -24.426 1.00 47.62 458 ILE A C 1
ATOM 3481 O O . ILE A 1 458 ? 19.629 0.249 -24.745 1.00 47.62 458 ILE A O 1
ATOM 3485 N N . MET A 1 459 ? 17.676 -0.851 -24.733 1.00 45.44 459 MET A N 1
ATOM 3486 C CA . MET A 1 459 ? 16.934 0.090 -25.593 1.00 45.44 459 MET A CA 1
ATOM 3487 C C . MET A 1 459 ? 16.141 1.155 -24.810 1.00 45.44 459 MET A C 1
ATOM 3489 O O . MET A 1 459 ? 15.376 1.916 -25.390 1.00 45.44 459 MET A O 1
ATOM 3493 N N . THR A 1 460 ? 16.316 1.252 -23.492 1.00 47.34 460 THR A N 1
ATOM 3494 C CA . THR A 1 460 ? 15.547 2.166 -22.623 1.00 47.34 460 THR A CA 1
ATOM 3495 C C . THR A 1 460 ? 15.876 3.652 -22.805 1.00 47.34 460 THR A C 1
ATOM 3497 O O . THR A 1 460 ? 15.120 4.489 -22.322 1.00 47.34 460 THR A O 1
ATOM 3500 N N . ALA A 1 461 ? 16.958 4.004 -23.508 1.00 44.75 461 ALA A N 1
ATOM 3501 C CA . ALA A 1 461 ? 17.365 5.400 -23.702 1.00 44.75 461 ALA A CA 1
ATOM 3502 C C . ALA A 1 461 ? 16.750 6.080 -24.943 1.00 44.75 461 ALA A C 1
ATOM 3504 O O . ALA A 1 461 ? 16.725 7.306 -25.006 1.00 44.75 461 ALA A O 1
ATOM 3505 N N . VAL A 1 462 ? 16.252 5.320 -25.925 1.00 49.00 462 VAL A N 1
ATOM 3506 C CA . VAL A 1 462 ? 15.603 5.851 -27.137 1.00 49.00 462 VAL A CA 1
ATOM 3507 C C . VAL A 1 462 ? 14.535 4.843 -27.542 1.00 49.00 462 VAL A C 1
ATOM 3509 O O . VAL A 1 462 ? 14.872 3.695 -27.801 1.00 49.00 462 VAL A O 1
ATOM 3512 N N . THR A 1 463 ? 13.260 5.232 -27.553 1.00 50.19 463 THR A N 1
ATOM 3513 C CA . THR A 1 463 ? 12.127 4.308 -27.738 1.00 50.19 463 THR A CA 1
ATOM 3514 C C . THR A 1 463 ? 11.580 4.367 -29.175 1.00 50.19 463 THR A C 1
ATOM 3516 O O . THR A 1 463 ? 10.568 5.027 -29.410 1.00 50.19 463 THR A O 1
ATOM 3519 N N . PRO A 1 464 ? 12.184 3.701 -30.181 1.00 52.72 464 PRO A N 1
ATOM 3520 C CA . PRO A 1 464 ? 11.412 3.331 -31.358 1.00 52.72 464 PRO A CA 1
ATOM 3521 C C . PRO A 1 464 ? 10.339 2.327 -30.919 1.00 52.72 464 PRO A C 1
ATOM 3523 O O . PRO A 1 464 ? 10.626 1.373 -30.193 1.00 52.72 464 PRO A O 1
ATOM 3526 N N . LEU A 1 465 ? 9.089 2.568 -31.322 1.00 57.38 465 LEU A N 1
ATOM 3527 C CA . LEU A 1 465 ? 7.952 1.715 -30.956 1.00 57.38 465 LEU A CA 1
ATOM 3528 C C . LEU A 1 465 ? 8.021 0.346 -31.649 1.00 57.38 465 LEU A C 1
ATOM 3530 O O . LEU A 1 465 ? 7.523 -0.634 -31.102 1.00 57.38 465 LEU A O 1
ATOM 3534 N N . ALA A 1 466 ? 8.664 0.277 -32.817 1.00 68.56 466 ALA A N 1
ATOM 3535 C CA . ALA A 1 466 ? 8.949 -0.959 -33.534 1.00 68.56 466 ALA A CA 1
ATOM 3536 C C . ALA A 1 466 ? 10.137 -0.759 -34.487 1.00 68.56 466 ALA A C 1
ATOM 3538 O O . ALA A 1 466 ? 10.191 0.237 -35.215 1.00 68.56 466 ALA A O 1
ATOM 3539 N N . VAL A 1 467 ? 11.070 -1.715 -34.505 1.00 76.75 467 VAL A N 1
ATOM 3540 C CA . VAL A 1 467 ? 12.097 -1.825 -35.550 1.00 76.75 467 VAL A CA 1
ATOM 3541 C C . VAL A 1 467 ? 11.884 -3.154 -36.258 1.00 76.75 467 VAL A C 1
ATOM 3543 O O . VAL A 1 467 ? 11.970 -4.215 -35.636 1.00 76.75 467 VAL A O 1
ATOM 3546 N N . GLN A 1 468 ? 11.594 -3.080 -37.551 1.00 84.06 468 GLN A N 1
ATOM 3547 C CA . GLN A 1 468 ? 11.499 -4.231 -38.439 1.00 84.06 468 GLN A CA 1
ATOM 3548 C C . GLN A 1 468 ? 12.694 -4.201 -39.381 1.00 84.06 468 GLN A C 1
ATOM 3550 O O . GLN A 1 468 ? 13.040 -3.151 -39.911 1.00 84.06 468 GLN A O 1
ATOM 3555 N N . GLY A 1 469 ? 13.346 -5.334 -39.577 1.00 86.69 469 GLY A N 1
ATOM 3556 C CA . GLY A 1 469 ? 14.415 -5.489 -40.548 1.00 86.69 469 GLY A CA 1
ATOM 3557 C C . GLY A 1 469 ? 14.128 -6.650 -41.481 1.00 86.69 469 GLY A C 1
ATOM 3558 O O . GLY A 1 469 ? 13.461 -7.598 -41.098 1.00 86.69 469 GLY A O 1
ATOM 3559 N N . HIS A 1 470 ? 14.660 -6.592 -42.687 1.00 90.00 470 HIS A N 1
ATOM 3560 C CA . HIS A 1 470 ? 14.726 -7.702 -43.618 1.00 90.00 470 HIS A CA 1
ATOM 3561 C C . HIS A 1 470 ? 16.176 -7.840 -44.059 1.00 90.00 470 HIS A C 1
ATOM 3563 O O . HIS A 1 470 ? 16.777 -6.864 -44.505 1.00 90.00 470 HIS A O 1
ATOM 3569 N N . PHE A 1 471 ? 16.755 -9.027 -43.939 1.00 89.38 471 PHE A N 1
ATOM 3570 C CA . PHE A 1 471 ? 18.089 -9.289 -44.467 1.00 89.38 471 PHE A CA 1
ATOM 3571 C C . PHE A 1 471 ? 18.038 -10.359 -45.548 1.00 89.38 471 PHE A C 1
ATOM 3573 O O . PHE A 1 471 ? 17.233 -11.283 -45.479 1.00 89.38 471 PHE A O 1
ATOM 3580 N N . LYS A 1 472 ? 18.942 -10.241 -46.517 1.00 89.88 472 LYS A N 1
ATOM 3581 C CA . LYS A 1 472 ? 19.190 -11.202 -47.582 1.00 89.88 472 LYS A CA 1
ATOM 3582 C C . LYS A 1 472 ? 20.695 -11.327 -47.788 1.00 89.88 472 LYS A C 1
ATOM 3584 O O . LYS A 1 472 ? 21.389 -10.333 -47.965 1.00 89.88 472 LYS A O 1
ATOM 3589 N N . PHE A 1 473 ? 21.197 -12.546 -47.758 1.00 84.19 473 PHE A N 1
ATOM 3590 C CA . PHE A 1 473 ? 22.569 -12.902 -48.069 1.00 84.19 473 PHE A CA 1
ATOM 3591 C C . PHE A 1 473 ? 22.562 -13.825 -49.281 1.00 84.19 473 PHE A C 1
ATOM 3593 O O . PHE A 1 473 ? 21.999 -14.918 -49.223 1.00 84.19 473 PHE A O 1
ATOM 3600 N N . ASP A 1 474 ? 23.161 -13.390 -50.379 1.00 86.94 474 ASP A N 1
ATOM 3601 C CA . ASP A 1 474 ? 23.284 -14.168 -51.610 1.00 86.94 474 ASP A CA 1
ATOM 3602 C C . ASP A 1 474 ? 24.708 -14.056 -52.182 1.00 86.94 474 ASP A C 1
ATOM 3604 O O . ASP A 1 474 ? 25.644 -13.624 -51.505 1.00 86.94 474 ASP A O 1
ATOM 3608 N N . LYS A 1 475 ? 24.903 -14.503 -53.427 1.00 84.19 475 LYS A N 1
ATOM 3609 C CA . LYS A 1 475 ? 26.207 -14.452 -54.107 1.00 84.19 475 LYS A CA 1
ATOM 3610 C C . LYS A 1 475 ? 26.755 -13.026 -54.282 1.00 84.19 475 LYS A C 1
ATOM 3612 O O . LYS A 1 475 ? 27.970 -12.868 -54.420 1.00 84.19 475 LYS A O 1
ATOM 3617 N N . ASP A 1 476 ? 25.886 -12.016 -54.295 1.00 83.38 476 ASP A N 1
ATOM 3618 C CA . ASP A 1 476 ? 26.261 -10.626 -54.536 1.00 83.38 476 ASP A CA 1
ATOM 3619 C C . ASP A 1 476 ? 26.687 -9.947 -53.221 1.00 83.38 476 ASP A C 1
ATOM 3621 O O . ASP A 1 476 ? 27.608 -9.124 -53.218 1.00 83.38 476 ASP A O 1
ATOM 3625 N N . GLY A 1 477 ? 26.115 -10.358 -52.083 1.00 85.56 477 GLY A N 1
ATOM 3626 C CA . GLY A 1 477 ? 26.538 -9.919 -50.752 1.00 85.56 477 GLY A CA 1
ATOM 3627 C C . GLY A 1 477 ? 25.451 -10.009 -49.683 1.00 85.56 477 GLY A C 1
ATOM 3628 O O . GLY A 1 477 ? 24.456 -10.713 -49.832 1.00 85.56 477 GLY A O 1
ATOM 3629 N N . LEU A 1 478 ? 25.652 -9.278 -48.585 1.00 87.19 478 LEU A N 1
ATOM 3630 C CA . LEU A 1 478 ? 24.647 -9.036 -47.551 1.00 87.19 478 LEU A CA 1
ATOM 3631 C C . LEU A 1 478 ? 23.890 -7.743 -47.866 1.00 87.19 478 LEU A C 1
ATOM 3633 O O . LEU A 1 478 ? 24.503 -6.682 -47.911 1.00 87.19 478 LEU A O 1
ATOM 3637 N N . ILE A 1 479 ? 22.572 -7.818 -48.005 1.00 90.00 479 ILE A N 1
ATOM 3638 C CA . ILE A 1 479 ? 21.654 -6.677 -48.013 1.00 90.00 479 ILE A CA 1
ATOM 3639 C C . ILE A 1 479 ? 20.832 -6.750 -46.726 1.00 90.00 479 ILE A C 1
ATOM 3641 O O . ILE A 1 479 ? 20.224 -7.777 -46.442 1.00 90.00 479 ILE A O 1
ATOM 3645 N N . ALA A 1 480 ? 20.788 -5.678 -45.945 1.00 89.12 480 ALA A N 1
ATOM 3646 C CA . ALA A 1 480 ? 19.930 -5.561 -44.774 1.00 89.12 480 ALA A CA 1
ATOM 3647 C C . ALA A 1 480 ? 19.148 -4.253 -44.850 1.00 89.12 480 ALA A C 1
ATOM 3649 O O . ALA A 1 480 ? 19.740 -3.180 -44.828 1.00 89.12 480 ALA A O 1
ATOM 3650 N N . LYS A 1 481 ? 17.824 -4.344 -44.937 1.00 91.56 481 LYS A N 1
ATOM 3651 C CA . LYS A 1 481 ? 16.904 -3.207 -44.928 1.00 91.56 481 LYS A CA 1
ATOM 3652 C C . LYS A 1 481 ? 16.241 -3.119 -43.564 1.00 91.56 481 LYS A C 1
ATOM 3654 O O . LYS A 1 481 ? 15.866 -4.143 -43.008 1.00 91.56 481 LYS A O 1
ATOM 3659 N N . GLY A 1 482 ? 16.110 -1.928 -43.010 1.00 88.75 482 GLY A N 1
ATOM 3660 C CA . GLY A 1 482 ? 15.483 -1.679 -41.722 1.00 88.75 482 GLY A CA 1
ATOM 3661 C C . GLY A 1 482 ? 14.456 -0.569 -41.835 1.00 88.75 482 GLY A C 1
ATOM 3662 O O . GLY A 1 482 ? 14.682 0.407 -42.532 1.00 88.75 482 GLY A O 1
ATOM 3663 N N . LYS A 1 483 ? 13.344 -0.701 -41.121 1.00 87.38 483 LYS A N 1
ATOM 3664 C CA . LYS A 1 483 ? 12.372 0.361 -40.902 1.00 87.38 483 LYS A CA 1
ATOM 3665 C C . LYS A 1 483 ? 12.151 0.523 -39.407 1.00 87.38 483 LYS A C 1
ATOM 3667 O O . LYS A 1 483 ? 11.655 -0.386 -38.737 1.00 87.38 483 LYS A O 1
ATOM 3672 N N . ALA A 1 484 ? 12.533 1.674 -38.870 1.00 80.88 484 ALA A N 1
ATOM 3673 C CA . ALA A 1 484 ? 12.290 2.031 -37.478 1.00 80.88 484 ALA A CA 1
ATOM 3674 C C . ALA A 1 484 ? 11.174 3.072 -37.409 1.00 80.88 484 ALA A C 1
ATOM 3676 O O . ALA A 1 484 ? 11.313 4.148 -37.980 1.00 80.88 484 ALA A O 1
ATOM 3677 N N . THR A 1 485 ? 10.079 2.768 -36.708 1.00 75.56 485 THR A N 1
ATOM 3678 C CA . THR A 1 485 ? 8.977 3.723 -36.512 1.00 75.56 485 THR A CA 1
ATOM 3679 C C . THR A 1 485 ? 9.096 4.379 -35.139 1.00 75.56 485 THR A C 1
ATOM 3681 O O . THR A 1 485 ? 9.115 3.703 -34.105 1.00 75.56 485 THR A O 1
ATOM 3684 N N . LEU A 1 486 ? 9.173 5.706 -35.121 1.00 70.56 486 LEU A N 1
ATOM 3685 C CA . LEU A 1 486 ? 9.194 6.528 -33.916 1.00 70.56 486 LEU A CA 1
ATOM 3686 C C . LEU A 1 486 ? 7.767 7.017 -33.632 1.00 70.56 486 LEU A C 1
ATOM 3688 O O . LEU A 1 486 ? 7.087 7.467 -34.544 1.00 70.56 486 LEU A O 1
ATOM 3692 N N . PHE A 1 487 ? 7.299 6.929 -32.384 1.00 65.19 487 PHE A N 1
ATOM 3693 C CA . PHE A 1 487 ? 6.085 7.613 -31.891 1.00 65.19 487 PHE A CA 1
ATOM 3694 C C . PHE A 1 487 ? 4.836 7.580 -32.812 1.00 65.19 487 PHE A C 1
ATOM 3696 O O . PHE A 1 487 ? 4.140 8.583 -32.924 1.00 65.19 487 PHE A O 1
ATOM 3703 N N . ASN A 1 488 ? 4.537 6.445 -33.467 1.00 60.03 488 ASN A N 1
ATOM 3704 C CA . ASN A 1 488 ? 3.425 6.278 -34.429 1.00 60.03 488 ASN A CA 1
ATOM 3705 C C . ASN A 1 488 ? 3.434 7.239 -35.645 1.00 60.03 488 ASN A C 1
ATOM 3707 O O . ASN A 1 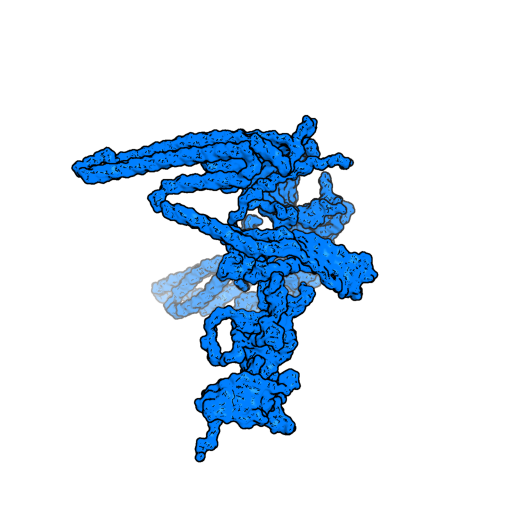488 ? 2.397 7.404 -36.286 1.00 60.03 488 ASN A O 1
ATOM 3711 N N . GLY A 1 489 ? 4.572 7.859 -35.980 1.00 65.19 489 GLY A N 1
ATOM 3712 C CA . GLY A 1 489 ? 4.677 8.839 -37.069 1.00 65.19 489 GLY A CA 1
ATOM 3713 C C . GLY A 1 489 ? 5.933 8.652 -37.928 1.00 65.19 489 GLY A C 1
ATOM 3714 O O . GLY A 1 489 ? 5.844 7.980 -38.955 1.00 65.19 489 GLY A O 1
ATOM 3715 N N . PRO A 1 490 ? 7.097 9.218 -37.547 1.00 73.56 490 PRO A N 1
ATOM 3716 C CA . PRO A 1 490 ? 8.311 9.140 -38.358 1.00 73.56 490 PRO A CA 1
ATOM 3717 C C . PRO A 1 490 ? 8.767 7.702 -38.608 1.00 73.56 490 PRO A C 1
ATOM 3719 O O . PRO A 1 490 ? 8.925 6.934 -37.654 1.00 73.56 490 PRO A O 1
ATOM 3722 N N . SER A 1 491 ? 9.074 7.363 -39.860 1.00 79.81 491 SER A N 1
ATOM 3723 C CA . SER A 1 491 ? 9.832 6.156 -40.180 1.00 79.81 491 SER A CA 1
ATOM 3724 C C . SER A 1 491 ? 11.237 6.495 -40.649 1.00 79.81 491 SER A C 1
ATOM 3726 O O . SER A 1 491 ? 11.428 7.371 -41.486 1.00 79.81 491 SER A O 1
ATOM 3728 N N . ILE A 1 492 ? 12.214 5.779 -40.103 1.00 84.06 492 ILE A N 1
ATOM 3729 C CA . ILE A 1 492 ? 13.586 5.776 -40.597 1.00 84.06 492 ILE A CA 1
ATOM 3730 C C . ILE A 1 492 ? 13.755 4.506 -41.410 1.00 84.06 492 ILE A C 1
ATOM 3732 O O . ILE A 1 492 ? 13.726 3.412 -40.841 1.00 84.06 492 ILE A O 1
ATOM 3736 N N . ASP A 1 493 ? 13.929 4.662 -42.714 1.00 88.94 493 ASP A N 1
ATOM 3737 C CA . ASP A 1 493 ? 14.234 3.571 -43.628 1.00 88.94 493 ASP A CA 1
ATOM 3738 C C . ASP A 1 493 ? 15.751 3.515 -43.818 1.00 88.94 493 ASP A C 1
ATOM 3740 O O . ASP A 1 493 ? 16.377 4.502 -44.201 1.00 88.94 493 ASP A O 1
ATOM 3744 N N . SER A 1 494 ? 16.364 2.376 -43.520 1.00 91.19 494 SER A N 1
ATOM 3745 C CA . SER A 1 494 ? 17.796 2.142 -43.673 1.00 91.19 494 SER A CA 1
ATOM 3746 C C . SER A 1 494 ? 18.072 0.951 -44.574 1.00 91.19 494 SER A C 1
ATOM 3748 O O . SER A 1 494 ? 17.312 -0.013 -44.611 1.00 91.19 494 SER A O 1
ATOM 3750 N N . GLU A 1 495 ? 19.177 1.001 -45.305 1.00 92.69 495 GLU A N 1
ATOM 3751 C CA . GLU A 1 495 ? 19.673 -0.103 -46.113 1.00 92.69 495 GLU A CA 1
ATOM 3752 C C . GLU A 1 495 ? 21.190 -0.200 -45.975 1.00 92.69 495 GLU A C 1
ATOM 3754 O O . GLU A 1 495 ? 21.921 0.774 -46.128 1.00 92.69 495 GLU A O 1
ATOM 3759 N N . ILE A 1 496 ? 21.674 -1.396 -45.672 1.00 89.94 496 ILE A N 1
ATOM 3760 C CA . ILE A 1 496 ? 23.088 -1.728 -45.571 1.00 89.94 496 ILE A CA 1
ATOM 3761 C C . ILE A 1 496 ? 23.375 -2.775 -46.633 1.00 89.94 496 ILE A C 1
ATOM 3763 O O . ILE A 1 496 ? 22.791 -3.856 -46.610 1.00 89.94 496 ILE A O 1
ATOM 3767 N N . PHE A 1 497 ? 24.314 -2.483 -47.522 1.00 91.88 497 PHE A N 1
ATOM 3768 C CA . PHE A 1 497 ? 24.851 -3.445 -48.470 1.00 91.88 497 PHE A CA 1
ATOM 3769 C C . PHE A 1 497 ? 26.325 -3.704 -48.180 1.00 91.88 497 PHE A C 1
ATOM 3771 O O . PHE A 1 497 ? 27.119 -2.770 -48.060 1.00 91.88 497 PHE A O 1
ATOM 3778 N N . ILE A 1 498 ? 26.704 -4.976 -48.113 1.00 88.12 498 ILE A N 1
ATOM 3779 C CA . ILE A 1 498 ? 28.088 -5.432 -48.005 1.00 88.12 498 ILE A CA 1
ATOM 3780 C C . ILE A 1 498 ? 28.314 -6.489 -49.081 1.00 88.12 498 ILE A C 1
ATOM 3782 O O . ILE A 1 498 ? 27.933 -7.646 -48.916 1.00 88.12 498 ILE A O 1
ATOM 3786 N N . GLY A 1 499 ? 28.939 -6.093 -50.185 1.00 86.94 499 GLY A N 1
ATOM 3787 C CA . GLY A 1 499 ? 29.284 -6.992 -51.276 1.00 86.94 499 GLY A CA 1
ATOM 3788 C C . GLY A 1 499 ? 30.325 -8.030 -50.861 1.00 86.94 499 GLY A C 1
ATOM 3789 O O . GLY A 1 499 ? 31.175 -7.780 -50.001 1.00 86.94 499 GLY A O 1
ATOM 3790 N N . THR A 1 500 ? 30.315 -9.191 -51.514 1.00 79.75 500 THR A N 1
ATOM 3791 C CA . THR A 1 500 ? 31.309 -10.261 -51.282 1.00 79.75 500 THR A CA 1
ATOM 3792 C C . THR A 1 500 ? 32.748 -9.826 -51.589 1.00 79.75 500 THR A C 1
ATOM 3794 O O . THR A 1 500 ? 33.701 -10.368 -51.030 1.00 79.75 500 THR A O 1
ATOM 3797 N N . ASN A 1 501 ? 32.920 -8.792 -52.417 1.00 84.38 501 ASN A N 1
ATOM 3798 C CA . ASN A 1 501 ? 34.203 -8.142 -52.685 1.00 84.38 501 ASN A CA 1
ATOM 3799 C C . ASN A 1 501 ? 34.677 -7.199 -51.557 1.00 84.38 501 ASN A C 1
ATOM 3801 O O . ASN A 1 501 ? 35.763 -6.634 -51.671 1.00 84.38 501 ASN A O 1
ATOM 3805 N N . GLY A 1 502 ? 33.887 -7.012 -50.492 1.00 79.12 502 GLY A N 1
ATOM 3806 C CA . GLY A 1 502 ? 34.172 -6.144 -49.347 1.00 79.12 502 GLY A CA 1
ATOM 3807 C C . GLY A 1 502 ? 33.834 -4.662 -49.552 1.00 79.12 502 GLY A C 1
ATOM 3808 O O . GLY A 1 502 ? 34.082 -3.865 -48.647 1.00 79.12 502 GLY A O 1
ATOM 3809 N N . HIS A 1 503 ? 33.300 -4.275 -50.713 1.00 89.38 503 HIS A N 1
ATOM 3810 C CA . HIS A 1 503 ? 32.731 -2.944 -50.917 1.00 89.38 503 HIS A CA 1
ATOM 3811 C C . HIS A 1 503 ? 31.310 -2.902 -50.374 1.00 89.38 503 HIS A C 1
ATOM 3813 O O . HIS A 1 503 ? 30.556 -3.859 -50.525 1.00 89.38 503 HIS A O 1
ATOM 3819 N N . GLY A 1 504 ? 30.919 -1.782 -49.787 1.00 91.94 504 GLY A N 1
ATOM 3820 C CA . GLY A 1 504 ? 29.569 -1.645 -49.272 1.00 91.94 504 GLY A CA 1
ATOM 3821 C C . GLY A 1 504 ? 29.113 -0.208 -49.165 1.00 91.94 504 GLY A C 1
ATOM 3822 O O . GLY A 1 504 ? 29.885 0.732 -49.378 1.00 91.94 504 GLY A O 1
ATOM 3823 N N . HIS A 1 505 ? 27.834 -0.057 -48.862 1.00 92.44 505 HIS A N 1
ATOM 3824 C CA . HIS A 1 505 ? 27.227 1.230 -48.590 1.00 92.44 505 HIS A CA 1
ATOM 3825 C C . HIS A 1 505 ? 26.160 1.111 -47.504 1.00 92.44 505 HIS A C 1
ATOM 3827 O O . HIS A 1 505 ? 25.617 0.036 -47.258 1.00 92.44 505 HIS A O 1
ATOM 3833 N N . ILE A 1 506 ? 25.898 2.226 -46.837 1.00 89.31 506 ILE A N 1
ATOM 3834 C CA . ILE A 1 506 ? 24.852 2.384 -45.835 1.00 89.31 506 ILE A CA 1
ATOM 3835 C C . ILE A 1 506 ? 24.034 3.584 -46.274 1.00 89.31 506 ILE A C 1
ATOM 3837 O O . ILE A 1 506 ? 24.590 4.667 -46.426 1.00 89.31 506 ILE A O 1
ATOM 3841 N N . THR A 1 507 ? 22.738 3.403 -46.466 1.00 90.62 507 THR A N 1
ATOM 3842 C CA . THR A 1 507 ? 21.795 4.504 -46.628 1.00 90.62 507 THR A CA 1
ATOM 3843 C C . THR A 1 507 ? 20.842 4.529 -45.443 1.00 90.62 507 THR A C 1
ATOM 3845 O O . THR A 1 507 ? 20.465 3.482 -44.914 1.00 90.62 507 THR A O 1
ATOM 3848 N N . ALA A 1 508 ? 20.484 5.716 -44.974 1.00 88.69 508 ALA A N 1
ATOM 3849 C CA . ALA A 1 508 ? 19.393 5.898 -44.031 1.00 88.69 508 ALA A CA 1
ATOM 3850 C C . ALA A 1 508 ? 18.647 7.180 -44.373 1.00 88.69 508 ALA A C 1
ATOM 3852 O O . ALA A 1 508 ? 19.252 8.241 -44.476 1.00 88.69 508 ALA A O 1
ATOM 3853 N N . THR A 1 509 ? 17.338 7.078 -44.533 1.00 88.81 509 THR A N 1
ATOM 3854 C CA . THR A 1 509 ? 16.450 8.199 -44.818 1.00 88.81 509 THR A CA 1
ATOM 3855 C C . THR A 1 509 ? 15.438 8.324 -43.695 1.00 88.81 509 THR A C 1
ATOM 3857 O O . THR A 1 509 ? 14.926 7.333 -43.180 1.00 88.81 509 THR A O 1
ATOM 3860 N N . ALA A 1 510 ? 15.183 9.552 -43.281 1.00 86.38 510 ALA A N 1
ATOM 3861 C CA . ALA A 1 510 ? 14.173 9.907 -42.307 1.00 86.38 510 ALA A CA 1
ATOM 3862 C C . ALA A 1 510 ? 13.378 11.065 -42.903 1.00 86.38 510 ALA A C 1
ATOM 3864 O O . ALA A 1 510 ? 13.947 12.118 -43.154 1.00 86.38 510 ALA A O 1
ATOM 3865 N N . ASP A 1 511 ? 12.083 10.893 -43.136 1.00 83.50 511 ASP A N 1
ATOM 3866 C CA . ASP A 1 511 ? 11.186 11.996 -43.496 1.00 83.50 511 ASP A CA 1
ATOM 3867 C C . ASP A 1 511 ? 10.079 12.043 -42.449 1.00 83.50 511 ASP A C 1
ATOM 3869 O O . ASP A 1 511 ? 9.533 10.999 -42.077 1.00 83.50 511 ASP A O 1
ATOM 3873 N N . PHE A 1 512 ? 9.827 13.226 -41.893 1.00 81.81 512 PHE A N 1
ATOM 3874 C CA . PHE A 1 512 ? 9.089 13.327 -40.644 1.00 81.81 512 PHE A CA 1
ATOM 3875 C C . PHE A 1 512 ? 7.817 14.198 -40.670 1.00 81.81 512 PHE A C 1
ATOM 3877 O O . PHE A 1 512 ? 6.825 13.671 -40.245 1.00 81.81 512 PHE A O 1
ATOM 3884 N N . GLN A 1 513 ? 7.690 15.435 -41.128 1.00 79.12 513 GLN A N 1
ATOM 3885 C CA . GLN A 1 513 ? 6.409 16.202 -41.052 1.00 79.12 513 GLN A CA 1
ATOM 3886 C C . GLN A 1 513 ? 5.626 16.230 -39.688 1.00 79.12 513 GLN A C 1
ATOM 3888 O O . GLN A 1 513 ? 4.697 15.454 -39.451 1.00 79.12 513 GLN A O 1
ATOM 3893 N N . LEU A 1 514 ? 5.922 17.198 -38.798 1.00 66.88 514 LEU A N 1
ATOM 3894 C CA . LEU A 1 514 ? 5.048 17.564 -37.658 1.00 66.88 514 LEU A CA 1
ATOM 3895 C C . LEU A 1 514 ? 4.084 18.648 -38.145 1.00 66.88 514 LEU A C 1
ATOM 3897 O O . LEU A 1 514 ? 4.510 19.760 -38.460 1.00 66.88 514 LEU A O 1
ATOM 3901 N N . PHE A 1 515 ? 2.783 18.356 -38.119 1.00 70.06 515 PHE A N 1
ATOM 3902 C CA . PHE A 1 515 ? 1.733 19.257 -38.615 1.00 70.06 515 PHE A CA 1
ATOM 3903 C C . PHE A 1 515 ? 1.861 19.543 -40.130 1.00 70.06 515 PHE A C 1
ATOM 3905 O O . PHE A 1 515 ? 2.861 19.217 -40.767 1.00 70.06 515 PHE A O 1
ATOM 3912 N N . ASP A 1 516 ? 0.876 20.209 -40.736 1.00 71.19 516 ASP A N 1
ATOM 3913 C CA . ASP A 1 516 ? 0.939 20.627 -42.153 1.00 71.19 516 ASP A CA 1
ATOM 3914 C C . ASP A 1 516 ? 2.012 21.708 -42.434 1.00 71.19 516 ASP A C 1
ATOM 3916 O O . ASP A 1 516 ? 2.080 22.247 -43.533 1.00 71.19 516 ASP A O 1
ATOM 3920 N N . VAL A 1 517 ? 2.840 22.050 -41.437 1.00 66.31 517 VAL A N 1
ATOM 3921 C CA . VAL A 1 517 ? 3.668 23.263 -41.409 1.00 66.31 517 VAL A CA 1
ATOM 3922 C C . VAL A 1 517 ? 5.160 22.966 -41.238 1.00 66.31 517 VAL A C 1
ATOM 3924 O O . VAL A 1 517 ? 5.964 23.763 -41.698 1.00 66.31 517 VAL A O 1
ATOM 3927 N N . LEU A 1 518 ? 5.583 21.862 -40.607 1.00 76.12 518 LEU A N 1
ATOM 3928 C CA . LEU A 1 518 ? 7.008 21.586 -40.370 1.00 76.12 518 LEU A CA 1
ATOM 3929 C C . LEU A 1 518 ? 7.411 20.237 -40.953 1.00 76.12 518 LEU A C 1
ATOM 3931 O O . LEU A 1 518 ? 7.150 19.208 -40.342 1.00 76.12 518 LEU A O 1
ATOM 3935 N N . LYS A 1 519 ? 8.116 20.235 -42.083 1.00 84.50 519 LYS A N 1
ATOM 3936 C CA . LYS A 1 519 ? 8.724 19.044 -42.674 1.00 84.50 519 LYS A CA 1
ATOM 3937 C C . LYS A 1 519 ? 10.200 18.971 -42.295 1.00 84.50 519 LYS A C 1
ATOM 3939 O O . LYS A 1 519 ? 10.952 19.908 -42.514 1.00 84.50 519 LYS A O 1
ATOM 3944 N N . VAL A 1 520 ? 10.634 17.847 -41.741 1.00 81.69 520 VAL A N 1
ATOM 3945 C CA . VAL A 1 520 ? 12.055 17.575 -41.505 1.00 81.69 520 VAL A CA 1
ATOM 3946 C C . VAL A 1 520 ? 12.418 16.319 -42.268 1.00 81.69 520 VAL A C 1
ATOM 3948 O O . VAL A 1 520 ? 11.757 15.298 -42.101 1.00 81.69 520 VAL A O 1
ATOM 3951 N N . ALA A 1 521 ? 13.462 16.407 -43.078 1.00 86.56 521 ALA A N 1
ATOM 3952 C CA . ALA A 1 521 ? 14.021 15.292 -43.817 1.00 86.56 521 ALA A CA 1
ATOM 3953 C C . ALA A 1 521 ? 15.501 15.125 -43.459 1.00 86.56 521 ALA A C 1
ATOM 3955 O O . ALA A 1 521 ? 16.202 16.094 -43.180 1.00 86.56 521 ALA A O 1
ATOM 3956 N N . GLY A 1 522 ? 15.982 13.895 -43.447 1.00 87.56 522 GLY A N 1
ATOM 3957 C CA . GLY A 1 522 ? 17.365 13.542 -43.193 1.00 87.56 522 GLY A CA 1
ATOM 3958 C C . GLY A 1 522 ? 17.766 12.386 -44.091 1.00 87.56 522 GLY A C 1
ATOM 3959 O O . GLY A 1 522 ? 17.035 11.407 -44.192 1.00 87.56 522 GLY A O 1
ATOM 3960 N N . GLU A 1 523 ? 18.923 12.481 -44.722 1.00 89.88 523 GLU A N 1
ATOM 3961 C CA . GLU A 1 523 ? 19.526 11.425 -45.519 1.00 89.88 523 GLU A CA 1
ATOM 3962 C C . GLU A 1 523 ? 20.971 11.227 -45.067 1.00 89.88 523 GLU A C 1
ATOM 3964 O O . GLU A 1 523 ? 21.719 12.179 -44.860 1.00 89.88 523 GLU A O 1
ATOM 3969 N N . LEU A 1 524 ? 21.359 9.976 -44.883 1.00 89.31 524 LEU A N 1
ATOM 3970 C CA . LEU A 1 524 ? 22.724 9.533 -44.666 1.00 89.31 524 LEU A CA 1
ATOM 3971 C C . LEU A 1 524 ? 23.056 8.585 -45.810 1.00 89.31 524 LEU A C 1
ATOM 3973 O O . LEU A 1 524 ? 22.400 7.559 -45.948 1.00 89.31 524 LEU A O 1
ATOM 3977 N N . GLU A 1 525 ? 24.103 8.878 -46.570 1.00 91.62 525 GLU A N 1
ATOM 3978 C CA . GLU A 1 525 ? 24.698 7.955 -47.533 1.00 91.62 525 GLU A CA 1
ATOM 3979 C C . GLU A 1 525 ? 26.169 7.757 -47.170 1.00 91.62 525 GLU A C 1
ATOM 3981 O O . GLU A 1 525 ? 26.964 8.691 -47.185 1.00 91.62 525 GLU A O 1
ATOM 3986 N N . SER A 1 526 ? 26.567 6.528 -46.864 1.00 89.88 526 SER A N 1
ATOM 3987 C CA . SER A 1 526 ? 27.960 6.168 -46.643 1.00 89.88 526 SER A CA 1
ATOM 3988 C C . SER A 1 526 ? 28.402 5.074 -47.598 1.00 89.88 526 SER A C 1
ATOM 3990 O O . SER A 1 526 ? 27.661 4.132 -47.848 1.00 89.88 526 SER A O 1
ATOM 3992 N N . LYS A 1 527 ? 29.626 5.172 -48.119 1.00 91.81 527 LYS A N 1
ATOM 3993 C CA . LYS A 1 527 ? 30.279 4.137 -48.929 1.00 91.81 527 LYS A CA 1
ATOM 3994 C C . LYS A 1 527 ? 31.592 3.753 -48.277 1.00 91.81 527 LYS A C 1
ATOM 3996 O O . LYS A 1 527 ? 32.314 4.609 -47.766 1.00 91.81 527 LYS A O 1
ATOM 4001 N N . PHE A 1 528 ? 31.926 2.471 -48.323 1.00 90.19 528 PHE A N 1
ATOM 4002 C CA . PHE A 1 528 ? 33.188 1.974 -47.798 1.00 90.19 528 PHE A CA 1
ATOM 4003 C C . PHE A 1 528 ? 33.831 0.927 -48.708 1.00 90.19 528 PHE A C 1
ATOM 4005 O O . PHE A 1 528 ? 33.180 0.224 -49.483 1.00 90.19 528 PHE A O 1
ATOM 4012 N N . THR A 1 529 ? 35.156 0.850 -48.618 1.00 88.25 529 THR A N 1
ATOM 4013 C CA . THR A 1 529 ? 35.995 -0.110 -49.353 1.00 88.25 529 THR A CA 1
ATOM 4014 C C . THR A 1 529 ? 36.439 -1.267 -48.448 1.00 88.25 529 THR A C 1
ATOM 4016 O O . THR A 1 529 ? 36.329 -1.155 -47.221 1.00 88.25 529 THR A O 1
ATOM 4019 N N . PRO A 1 530 ? 36.980 -2.368 -49.009 1.00 85.31 530 PRO A N 1
ATOM 4020 C CA . PRO A 1 530 ? 37.335 -3.558 -48.240 1.00 85.31 530 PRO A CA 1
ATOM 4021 C C . PRO A 1 530 ? 38.255 -3.253 -47.054 1.00 85.31 530 PRO A C 1
ATOM 4023 O O . PRO A 1 530 ? 39.332 -2.667 -47.204 1.00 85.31 530 PRO A O 1
ATOM 4026 N N . GLY A 1 531 ? 37.819 -3.664 -45.860 1.00 75.94 531 GLY A N 1
ATOM 4027 C CA . GLY A 1 531 ? 38.516 -3.395 -44.600 1.00 75.94 531 GLY A CA 1
ATOM 4028 C C . GLY A 1 531 ? 38.374 -1.958 -44.087 1.00 75.94 531 GLY A C 1
ATOM 4029 O O . GLY A 1 531 ? 39.215 -1.532 -43.301 1.00 75.94 531 GLY A O 1
ATOM 4030 N N . PHE A 1 532 ? 37.359 -1.211 -44.543 1.00 76.31 532 PHE A N 1
ATOM 4031 C CA . PHE A 1 532 ? 37.091 0.188 -44.174 1.00 76.31 532 PHE A CA 1
ATOM 4032 C C . PHE A 1 532 ? 38.282 1.126 -44.419 1.00 76.31 532 PHE A C 1
ATOM 4034 O O . PHE A 1 532 ? 38.457 2.127 -43.728 1.00 76.31 532 PHE A O 1
ATOM 4041 N N . LYS A 1 533 ? 39.125 0.798 -45.408 1.00 75.62 533 LYS A N 1
ATOM 4042 C CA . LYS A 1 533 ? 40.319 1.590 -45.749 1.00 75.62 533 LYS A CA 1
ATOM 4043 C C . LYS A 1 533 ? 39.963 2.997 -46.217 1.00 75.62 533 LYS A C 1
ATOM 4045 O O . LYS A 1 533 ? 40.717 3.929 -45.967 1.00 75.62 533 LYS A O 1
ATOM 4050 N N . ARG A 1 534 ? 38.825 3.112 -46.899 1.00 82.00 534 ARG A N 1
ATOM 4051 C CA . ARG A 1 534 ? 38.180 4.364 -47.286 1.00 82.00 534 ARG A CA 1
ATOM 4052 C C . ARG A 1 534 ? 36.733 4.323 -46.863 1.00 82.00 534 ARG A C 1
ATOM 4054 O O . ARG A 1 534 ? 36.070 3.319 -47.141 1.00 82.00 534 ARG A O 1
ATOM 4061 N N . VAL A 1 535 ? 36.288 5.400 -46.235 1.00 82.75 535 VAL A N 1
ATOM 4062 C CA . VAL A 1 535 ? 34.898 5.651 -45.871 1.00 82.75 535 VAL A CA 1
ATOM 4063 C C . VAL A 1 535 ? 34.561 7.068 -46.312 1.00 82.75 535 VAL A C 1
ATOM 4065 O O . VAL A 1 535 ? 35.250 8.014 -45.924 1.00 82.75 535 VAL A O 1
ATOM 4068 N N . THR A 1 536 ? 33.514 7.190 -47.117 1.00 87.06 536 THR A N 1
ATOM 4069 C CA . THR A 1 536 ? 32.850 8.461 -47.407 1.00 87.06 536 THR A CA 1
ATOM 4070 C C . THR A 1 536 ? 31.485 8.425 -46.740 1.00 87.06 536 THR A C 1
ATOM 4072 O O . THR A 1 536 ? 30.815 7.393 -46.792 1.00 87.06 536 THR A O 1
ATOM 4075 N N . ALA A 1 537 ? 31.069 9.503 -46.096 1.00 87.06 537 ALA A N 1
ATOM 4076 C CA . ALA A 1 537 ? 29.743 9.638 -45.514 1.00 87.06 537 ALA A CA 1
ATOM 4077 C C . ALA A 1 537 ? 29.219 11.042 -45.796 1.00 87.06 537 ALA A C 1
ATOM 4079 O O . ALA A 1 537 ? 29.863 12.019 -45.433 1.00 87.06 537 ALA A O 1
ATOM 4080 N N . ASN A 1 538 ? 28.061 11.119 -46.434 1.00 87.88 538 ASN A N 1
ATOM 4081 C CA . ASN A 1 538 ? 27.319 12.340 -46.666 1.00 87.88 538 ASN A CA 1
ATOM 4082 C C . ASN A 1 538 ? 26.068 12.314 -45.783 1.00 87.88 538 ASN A C 1
ATOM 4084 O O . ASN A 1 538 ? 25.314 11.340 -45.816 1.00 87.88 538 ASN A O 1
ATOM 4088 N N . VAL A 1 539 ? 25.874 13.350 -44.973 1.00 85.56 539 VAL A N 1
ATOM 4089 C CA . VAL A 1 539 ? 24.685 13.533 -44.140 1.00 85.56 539 VAL A CA 1
ATOM 4090 C C . VAL A 1 539 ? 24.005 14.826 -44.539 1.00 85.56 539 VAL A C 1
ATOM 4092 O O . VAL A 1 539 ? 24.547 15.900 -44.299 1.00 85.56 539 VAL A O 1
ATOM 4095 N N . VAL A 1 540 ? 22.793 14.732 -45.070 1.00 87.62 540 VAL A N 1
ATOM 4096 C CA . VAL A 1 540 ? 21.966 15.880 -45.430 1.00 87.62 540 VAL A CA 1
ATOM 4097 C C . VAL A 1 540 ? 20.769 15.928 -44.494 1.00 87.62 540 VAL A C 1
ATOM 4099 O O . VAL A 1 540 ? 19.918 15.053 -44.526 1.00 87.62 540 VAL A O 1
ATOM 4102 N N . GLY A 1 541 ? 20.685 16.946 -43.646 1.00 86.12 541 GLY A N 1
ATOM 4103 C CA . GLY A 1 541 ? 19.493 17.263 -42.862 1.00 86.12 541 GLY A CA 1
ATOM 4104 C C . GLY A 1 541 ? 18.811 18.505 -43.417 1.00 86.12 541 GLY A C 1
ATOM 4105 O O . GLY A 1 541 ? 19.482 19.500 -43.665 1.00 86.12 541 GLY A O 1
ATOM 4106 N N . MET A 1 542 ? 17.495 18.479 -43.581 1.00 87.56 542 MET A N 1
ATOM 4107 C CA . MET A 1 542 ? 16.681 19.597 -44.046 1.00 87.56 542 MET A CA 1
ATOM 4108 C C . MET A 1 542 ? 15.498 19.814 -43.104 1.00 87.56 542 MET A C 1
ATOM 4110 O O . MET A 1 542 ? 14.837 18.869 -42.684 1.00 87.56 542 MET A O 1
ATOM 4114 N N . VAL A 1 543 ? 15.230 21.072 -42.782 1.00 83.69 543 VAL A N 1
ATOM 4115 C CA . VAL A 1 543 ? 14.066 21.524 -42.025 1.00 83.69 543 VAL A CA 1
ATOM 4116 C C . VAL A 1 543 ? 13.355 22.566 -42.874 1.00 83.69 543 VAL A C 1
ATOM 4118 O O . VAL A 1 543 ? 13.871 23.667 -43.061 1.00 83.69 543 VAL A O 1
ATOM 4121 N N . ASP A 1 544 ? 12.177 22.213 -43.366 1.00 82.69 544 ASP A N 1
ATOM 4122 C CA . ASP A 1 544 ? 11.277 23.074 -44.119 1.00 82.69 544 ASP A CA 1
ATOM 4123 C C . ASP A 1 544 ? 10.096 23.476 -43.238 1.00 82.69 544 ASP A C 1
ATOM 4125 O O . ASP A 1 544 ? 9.331 22.640 -42.760 1.00 82.69 544 ASP A O 1
ATOM 4129 N N . LEU A 1 545 ? 9.922 24.776 -43.046 1.00 79.69 545 LEU A N 1
ATOM 4130 C CA . LEU A 1 545 ? 8.765 25.362 -42.388 1.00 79.69 545 LEU A CA 1
ATOM 4131 C C . LEU A 1 545 ? 7.878 26.025 -43.455 1.00 79.69 545 LEU A C 1
ATOM 4133 O O . LEU A 1 545 ? 8.264 27.040 -44.038 1.00 79.69 545 LEU A O 1
ATOM 4137 N N . ASP A 1 546 ? 6.712 25.443 -43.728 1.00 79.44 546 ASP A N 1
ATOM 4138 C CA . ASP A 1 546 ? 5.711 25.922 -44.686 1.00 79.44 546 ASP A CA 1
ATOM 4139 C C . ASP A 1 546 ? 4.616 26.724 -43.973 1.00 79.44 546 ASP A C 1
ATOM 4141 O O . ASP A 1 546 ? 3.604 26.194 -43.518 1.00 79.44 546 ASP A O 1
ATOM 4145 N N . LEU A 1 547 ? 4.816 28.036 -43.855 1.00 72.56 547 LEU A N 1
ATOM 4146 C CA . LEU A 1 547 ? 3.892 28.934 -43.163 1.00 72.56 547 LEU A CA 1
ATOM 4147 C C . LEU A 1 547 ? 2.773 29.450 -44.083 1.00 72.56 547 LEU A C 1
ATOM 4149 O O . LEU A 1 547 ? 2.429 30.619 -43.968 1.00 72.56 547 LEU A O 1
ATOM 4153 N N . GLN A 1 548 ? 2.235 28.635 -45.008 1.00 65.38 548 GLN A N 1
ATOM 4154 C CA . GLN A 1 548 ? 1.181 28.934 -46.017 1.00 65.38 548 GLN A CA 1
ATOM 4155 C C . GLN A 1 548 ? 1.437 30.123 -46.978 1.00 65.38 548 GLN A C 1
ATOM 4157 O O . GLN A 1 548 ? 0.943 30.135 -48.101 1.00 65.38 548 GLN A O 1
ATOM 4162 N N . LEU A 1 549 ? 2.200 31.125 -46.553 1.00 56.03 549 LEU A N 1
ATOM 4163 C CA . LEU A 1 549 ? 2.502 32.388 -47.214 1.00 56.03 549 LEU A CA 1
ATOM 4164 C C . LEU A 1 549 ? 3.993 32.486 -47.574 1.00 56.03 549 LEU A C 1
ATOM 4166 O O . LEU A 1 549 ? 4.350 33.245 -48.471 1.00 56.03 549 LEU A O 1
ATOM 4170 N N . PHE A 1 550 ? 4.868 31.730 -46.896 1.00 66.19 550 PHE A N 1
ATOM 4171 C CA . PHE A 1 550 ? 6.288 31.603 -47.232 1.00 66.19 550 PHE A CA 1
ATOM 4172 C C . PHE A 1 550 ? 6.878 30.284 -46.711 1.00 66.19 550 PHE A C 1
ATOM 4174 O O . PHE A 1 550 ? 6.464 29.775 -45.670 1.00 66.19 550 PHE A O 1
ATOM 4181 N N . LYS A 1 551 ? 7.872 29.756 -47.438 1.00 75.19 551 LYS A N 1
ATOM 4182 C CA . LYS A 1 551 ? 8.641 28.561 -47.063 1.00 75.19 551 LYS A CA 1
ATOM 4183 C C . LYS A 1 551 ? 10.015 28.966 -46.553 1.00 75.19 551 LYS A C 1
ATOM 4185 O O . LYS A 1 551 ? 10.752 29.657 -47.257 1.00 75.19 551 LYS A O 1
ATOM 4190 N N . VAL A 1 552 ? 10.364 28.536 -45.345 1.00 79.31 552 VAL A N 1
ATOM 4191 C CA . VAL A 1 552 ? 11.715 28.686 -44.791 1.00 79.31 552 VAL A CA 1
ATOM 4192 C C . VAL A 1 552 ? 12.375 27.324 -44.755 1.00 79.31 552 VAL A C 1
ATOM 4194 O O . VAL A 1 552 ? 11.946 26.463 -44.000 1.00 79.31 552 VAL A O 1
ATOM 4197 N N . SER A 1 553 ? 13.436 27.154 -45.537 1.00 81.81 553 SER A N 1
ATOM 4198 C CA . SER A 1 553 ? 14.267 25.954 -45.517 1.00 81.81 553 SER A CA 1
ATOM 4199 C C . SER A 1 553 ? 15.596 26.241 -44.818 1.00 81.81 553 SER A C 1
ATOM 4201 O O . SER A 1 553 ? 16.269 27.241 -45.109 1.00 81.81 553 SER A O 1
ATOM 4203 N N . ALA A 1 554 ? 15.997 25.348 -43.922 1.00 84.12 554 ALA A N 1
ATOM 4204 C CA . ALA A 1 554 ? 17.354 25.253 -43.407 1.00 84.12 554 ALA A CA 1
ATOM 4205 C C . ALA A 1 554 ? 17.907 23.865 -43.736 1.00 84.12 554 ALA A C 1
ATOM 4207 O O . ALA A 1 554 ? 17.238 22.868 -43.488 1.00 84.12 554 ALA A O 1
ATOM 4208 N N . ALA A 1 555 ? 19.118 23.794 -44.281 1.00 88.06 555 ALA A N 1
ATOM 4209 C CA . ALA A 1 555 ? 19.774 22.539 -44.617 1.00 88.06 555 ALA A CA 1
ATOM 4210 C C . ALA A 1 555 ? 21.192 22.475 -44.042 1.00 88.06 555 ALA A C 1
ATOM 4212 O O . ALA A 1 555 ? 21.907 23.477 -44.005 1.00 88.06 555 ALA A O 1
ATOM 4213 N N . LEU A 1 556 ? 21.601 21.291 -43.609 1.00 87.31 556 LEU A N 1
ATOM 4214 C CA . LEU A 1 556 ? 22.938 20.962 -43.140 1.00 87.31 556 LEU A CA 1
ATOM 4215 C C . LEU A 1 556 ? 23.434 19.753 -43.931 1.00 87.31 556 LEU A C 1
ATOM 4217 O O . LEU A 1 556 ? 22.883 18.670 -43.796 1.00 87.31 556 LEU A O 1
ATOM 4221 N N . ASP A 1 557 ? 24.475 19.954 -44.722 1.00 89.06 557 ASP A N 1
ATOM 4222 C CA . ASP A 1 557 ? 25.165 18.946 -45.522 1.00 89.06 557 ASP A CA 1
ATOM 4223 C C . ASP A 1 557 ? 26.541 18.694 -44.884 1.00 89.06 557 ASP A C 1
ATOM 4225 O O . ASP A 1 557 ? 27.322 19.628 -44.698 1.00 89.06 557 ASP A O 1
ATOM 4229 N N . VAL A 1 558 ? 26.821 17.467 -44.455 1.00 86.44 558 VAL A N 1
ATOM 4230 C CA . VAL A 1 558 ? 28.081 17.077 -43.814 1.00 86.44 558 VAL A CA 1
ATOM 4231 C C . VAL A 1 558 ? 28.736 15.981 -44.637 1.00 86.44 558 VAL A C 1
ATOM 4233 O O . VAL A 1 558 ? 28.304 14.833 -44.610 1.00 86.44 558 VAL A O 1
ATOM 4236 N N . ASP A 1 559 ? 29.832 16.337 -45.298 1.00 88.75 559 ASP A N 1
ATOM 4237 C CA . ASP A 1 559 ? 30.674 15.432 -46.073 1.00 88.75 559 ASP A CA 1
ATOM 4238 C C . ASP A 1 559 ? 31.903 15.029 -45.248 1.00 88.75 559 ASP A C 1
ATOM 4240 O O . ASP A 1 559 ? 32.758 15.858 -44.914 1.00 88.75 559 ASP A O 1
ATOM 4244 N N . ALA A 1 560 ? 31.985 13.754 -44.890 1.00 85.94 560 ALA A N 1
ATOM 4245 C CA . ALA A 1 560 ? 33.113 13.150 -44.203 1.00 85.94 560 ALA A CA 1
ATOM 4246 C C . ALA A 1 560 ? 33.831 12.178 -45.142 1.00 85.94 560 ALA A C 1
ATOM 4248 O O . ALA A 1 560 ? 33.255 11.185 -45.582 1.00 85.94 560 ALA A O 1
ATOM 4249 N N . ASP A 1 561 ? 35.115 12.424 -45.398 1.00 87.69 561 ASP A N 1
ATOM 4250 C CA . ASP A 1 561 ? 35.916 11.600 -46.302 1.00 87.69 561 ASP A CA 1
ATOM 4251 C C . ASP A 1 561 ? 37.318 11.357 -45.733 1.00 87.69 561 ASP A C 1
ATOM 4253 O O . ASP A 1 561 ? 38.119 12.269 -45.507 1.00 87.69 561 ASP A O 1
ATOM 4257 N N . THR A 1 562 ? 37.629 10.080 -45.526 1.00 82.75 562 THR A N 1
ATOM 4258 C CA . THR A 1 562 ? 38.946 9.622 -45.067 1.00 82.75 562 THR A CA 1
ATOM 4259 C C . THR A 1 562 ? 40.098 9.983 -46.015 1.00 82.75 562 THR A C 1
ATOM 4261 O O . THR A 1 562 ? 41.220 10.182 -45.542 1.00 82.75 562 THR A O 1
ATOM 4264 N N . ASP A 1 563 ? 39.856 10.133 -47.323 1.00 83.19 563 ASP A N 1
ATOM 4265 C CA . ASP A 1 563 ? 40.891 10.518 -48.292 1.00 83.19 563 ASP A CA 1
ATOM 4266 C C . ASP A 1 563 ? 41.313 11.992 -48.129 1.00 83.19 563 ASP A C 1
ATOM 4268 O O . ASP A 1 563 ? 42.448 12.354 -48.454 1.00 83.19 563 ASP A O 1
ATOM 4272 N N . ARG A 1 564 ? 40.470 12.847 -47.531 1.00 81.75 564 ARG A N 1
ATOM 4273 C CA . ARG A 1 564 ? 40.823 14.247 -47.222 1.00 81.75 564 ARG A CA 1
ATOM 4274 C C . ARG A 1 564 ? 41.972 14.351 -46.228 1.00 81.75 564 ARG A C 1
ATOM 4276 O O . ARG A 1 564 ? 42.817 15.236 -46.366 1.00 81.75 564 ARG A O 1
ATOM 4283 N N . VAL A 1 565 ? 42.051 13.412 -45.283 1.00 78.56 565 VAL A N 1
ATOM 4284 C CA . VAL A 1 565 ? 43.156 13.328 -44.315 1.00 78.56 565 VAL A CA 1
ATOM 4285 C C . VAL A 1 565 ? 44.473 13.041 -45.034 1.00 78.56 565 VAL A C 1
ATOM 4287 O O . VAL A 1 565 ? 45.496 13.644 -44.714 1.00 78.56 565 VAL A O 1
ATOM 4290 N N . ALA A 1 566 ? 44.449 12.179 -46.055 1.00 76.44 566 ALA A N 1
ATOM 4291 C CA . ALA A 1 566 ? 45.624 11.891 -46.876 1.00 76.44 566 ALA A CA 1
ATOM 4292 C C . ALA A 1 566 ? 46.072 13.104 -47.716 1.00 76.44 566 ALA A C 1
ATOM 4294 O O . ALA A 1 566 ? 47.250 13.217 -48.046 1.00 76.44 566 ALA A O 1
ATOM 4295 N N . GLN A 1 567 ? 45.160 14.035 -48.015 1.00 83.75 567 GLN A N 1
ATOM 4296 C CA . GLN A 1 567 ? 45.436 15.301 -48.708 1.00 83.75 567 GLN A CA 1
ATOM 4297 C C . GLN A 1 567 ? 45.827 16.457 -47.762 1.00 83.75 567 GLN A C 1
ATOM 4299 O O . GLN A 1 567 ? 45.945 17.596 -48.212 1.00 83.75 567 GLN A O 1
ATOM 4304 N N . GLY A 1 568 ? 45.995 16.204 -46.457 1.00 84.31 568 GLY A N 1
ATOM 4305 C CA . GLY A 1 568 ? 46.325 17.235 -45.463 1.00 84.31 568 GLY A CA 1
ATOM 4306 C C . GLY A 1 568 ? 45.168 18.178 -45.107 1.00 84.31 568 GLY A C 1
ATOM 4307 O O . GLY A 1 568 ? 45.398 19.216 -44.490 1.00 84.31 568 GLY A O 1
ATOM 4308 N N . LYS A 1 569 ? 43.929 17.840 -45.486 1.00 87.81 569 LYS A N 1
ATOM 4309 C CA . LYS A 1 569 ? 42.712 18.579 -45.122 1.00 87.81 569 LYS A CA 1
ATOM 4310 C C . LYS A 1 569 ? 42.048 17.943 -43.902 1.00 87.81 569 LYS A C 1
ATOM 4312 O O . LYS A 1 569 ? 42.263 16.769 -43.599 1.00 87.81 569 LYS A O 1
ATOM 4317 N N . LEU A 1 570 ? 41.203 18.711 -43.215 1.00 86.69 570 LEU A N 1
ATOM 4318 C CA . LEU A 1 570 ? 40.365 18.164 -42.152 1.00 86.69 570 LEU A CA 1
ATOM 4319 C C . LEU A 1 570 ? 39.339 17.163 -42.741 1.00 86.69 570 LEU A C 1
ATOM 4321 O O . LEU A 1 570 ? 38.861 17.376 -43.866 1.00 86.69 570 LEU A O 1
ATOM 4325 N N . PRO A 1 571 ? 39.039 16.067 -42.016 1.00 82.88 571 PRO A N 1
ATOM 4326 C CA . PRO A 1 571 ? 38.257 14.929 -42.510 1.00 82.88 571 PRO A CA 1
ATOM 4327 C C . PRO A 1 571 ? 36.794 15.253 -42.816 1.00 82.88 571 PRO A C 1
ATOM 4329 O O . PRO A 1 571 ? 36.176 14.514 -43.574 1.00 82.88 571 PRO A O 1
ATOM 4332 N N . ILE A 1 572 ? 36.242 16.319 -42.231 1.00 86.69 572 ILE A N 1
ATOM 4333 C CA . ILE A 1 572 ? 34.816 16.644 -42.310 1.00 86.69 572 ILE A CA 1
ATOM 4334 C C . ILE A 1 572 ? 34.641 18.051 -42.871 1.00 86.69 572 ILE A C 1
ATOM 4336 O O . ILE A 1 572 ? 35.343 18.973 -42.459 1.00 86.69 572 ILE A O 1
ATOM 4340 N N . ARG A 1 573 ? 33.688 18.227 -43.784 1.00 89.81 573 ARG A N 1
ATOM 4341 C CA . ARG A 1 573 ? 33.226 19.520 -44.289 1.00 89.81 573 ARG A CA 1
ATOM 4342 C C . ARG A 1 573 ? 31.731 19.628 -44.083 1.00 89.81 573 ARG A C 1
ATOM 4344 O O . ARG A 1 573 ? 30.969 18.899 -44.699 1.00 89.81 573 ARG A O 1
ATOM 4351 N N . ALA A 1 574 ? 31.332 20.558 -43.229 1.00 88.75 574 ALA A N 1
ATOM 4352 C CA . ALA A 1 574 ? 29.939 20.882 -42.986 1.00 88.75 574 ALA A CA 1
ATOM 4353 C C . ALA A 1 574 ? 29.560 22.147 -43.766 1.00 88.75 574 ALA A C 1
ATOM 4355 O O . ALA A 1 574 ? 30.208 23.186 -43.635 1.00 88.75 574 ALA A O 1
ATOM 4356 N N . LYS A 1 575 ? 28.502 22.064 -44.565 1.00 90.88 575 LYS A N 1
ATOM 4357 C CA . LYS A 1 575 ? 27.842 23.158 -45.267 1.00 90.88 575 LYS A CA 1
ATOM 4358 C C . LYS A 1 575 ? 26.461 23.355 -44.646 1.00 90.88 575 LYS A C 1
ATOM 4360 O O . LYS A 1 575 ? 25.577 22.523 -44.798 1.00 90.88 575 LYS A O 1
ATOM 4365 N N . ALA A 1 576 ? 26.267 24.461 -43.941 1.00 88.31 576 ALA A N 1
ATOM 4366 C CA . ALA A 1 576 ? 24.964 24.865 -43.426 1.00 88.31 576 ALA A CA 1
ATOM 4367 C C . ALA A 1 576 ? 24.384 25.970 -44.309 1.00 88.31 576 ALA A C 1
ATOM 4369 O O . ALA A 1 576 ? 25.089 26.911 -44.669 1.00 88.31 576 ALA A O 1
ATOM 4370 N N . SER A 1 577 ? 23.100 25.884 -44.635 1.00 87.12 577 SER A N 1
ATOM 4371 C CA . SER A 1 577 ? 22.381 26.911 -45.379 1.00 87.12 577 SER A CA 1
ATOM 4372 C C . SER A 1 577 ? 21.036 27.214 -44.733 1.00 87.12 577 SER A C 1
ATOM 4374 O O . SER A 1 577 ? 20.352 26.315 -44.257 1.00 87.12 577 SER A O 1
ATOM 4376 N N . ALA A 1 578 ? 20.668 28.489 -44.676 1.00 85.31 578 ALA A N 1
ATOM 4377 C CA . ALA A 1 578 ? 19.377 28.933 -44.161 1.00 85.31 578 ALA A CA 1
ATOM 4378 C C . ALA A 1 578 ? 19.038 30.300 -44.755 1.00 85.31 578 ALA A C 1
ATOM 4380 O O . ALA A 1 578 ? 19.904 31.172 -44.822 1.00 85.31 578 ALA A O 1
ATOM 4381 N N . LEU A 1 579 ? 17.787 30.502 -45.185 1.00 82.38 579 LEU A N 1
ATOM 4382 C CA . LEU A 1 579 ? 17.315 31.787 -45.736 1.00 82.38 579 LEU A CA 1
ATOM 4383 C C . LEU A 1 579 ? 18.234 32.362 -46.843 1.00 82.38 579 LEU A C 1
ATOM 4385 O O . LEU A 1 579 ? 18.485 33.567 -46.921 1.00 82.38 579 LEU A O 1
ATOM 4389 N N . GLY A 1 580 ? 18.779 31.485 -47.693 1.00 80.12 580 GLY A N 1
ATOM 4390 C CA . GLY A 1 580 ? 19.676 31.851 -48.796 1.00 80.12 580 GLY A CA 1
ATOM 4391 C C . GLY A 1 580 ? 21.104 32.240 -48.390 1.00 80.12 580 GLY A C 1
ATOM 4392 O O . GLY A 1 580 ? 21.884 32.616 -49.260 1.00 80.12 580 GLY A O 1
ATOM 4393 N N . ALA A 1 581 ? 21.458 32.163 -47.106 1.00 83.75 581 ALA A N 1
ATOM 4394 C CA . ALA A 1 581 ? 22.841 32.258 -46.652 1.00 83.75 581 ALA A CA 1
ATOM 4395 C C . ALA A 1 581 ? 23.480 30.870 -46.566 1.00 83.75 581 ALA A C 1
ATOM 4397 O O . ALA A 1 581 ? 22.799 29.896 -46.250 1.00 83.75 581 ALA A O 1
ATOM 4398 N N . GLU A 1 582 ? 24.789 30.795 -46.804 1.00 88.00 582 GLU A N 1
ATOM 4399 C CA . GLU A 1 582 ? 25.564 29.556 -46.767 1.00 88.00 582 GLU A CA 1
ATOM 4400 C C . GLU A 1 582 ? 26.838 29.747 -45.936 1.00 88.00 582 GLU A C 1
ATOM 4402 O O . GLU A 1 582 ? 27.558 30.735 -46.084 1.00 88.00 582 GLU A O 1
ATOM 4407 N N . ALA A 1 583 ? 27.129 28.788 -45.062 1.00 89.44 583 ALA A N 1
ATOM 4408 C CA . ALA A 1 583 ? 28.353 28.719 -44.281 1.00 89.44 583 ALA A CA 1
ATOM 4409 C C . ALA A 1 583 ? 29.012 27.353 -44.487 1.00 89.44 583 ALA A C 1
ATOM 4411 O O . ALA A 1 583 ? 28.380 26.319 -44.292 1.00 89.44 583 ALA A O 1
ATOM 4412 N N . ILE A 1 584 ? 30.295 27.355 -44.849 1.00 91.81 584 ILE A N 1
ATOM 4413 C CA . ILE A 1 584 ? 31.099 26.144 -45.033 1.00 91.81 584 ILE A CA 1
ATOM 4414 C C . ILE A 1 584 ? 32.195 26.127 -43.968 1.00 91.81 584 ILE A C 1
ATOM 4416 O O . ILE A 1 584 ? 32.938 27.100 -43.831 1.00 91.81 584 ILE A O 1
ATOM 4420 N N . VAL A 1 585 ? 32.307 25.024 -43.231 1.00 90.88 585 VAL A N 1
ATOM 4421 C CA . VAL A 1 585 ? 33.298 24.833 -42.168 1.00 90.88 585 VAL A CA 1
ATOM 4422 C C . VAL A 1 585 ? 33.965 23.470 -42.326 1.00 90.88 585 VAL A C 1
ATOM 4424 O O . VAL A 1 585 ? 33.289 22.448 -42.403 1.00 90.88 585 VAL A O 1
ATOM 4427 N N . ASP A 1 586 ? 35.296 23.453 -42.346 1.00 90.06 586 ASP A N 1
ATOM 4428 C CA . ASP A 1 586 ? 36.081 22.222 -42.271 1.00 90.06 586 ASP A CA 1
ATOM 4429 C C . ASP A 1 586 ? 36.387 21.899 -40.797 1.00 90.06 586 ASP A C 1
ATOM 4431 O O . ASP A 1 586 ? 36.839 22.767 -40.047 1.00 90.06 586 ASP A O 1
ATOM 4435 N N . LEU A 1 587 ? 36.133 20.660 -40.369 1.00 87.00 587 LEU A N 1
ATOM 4436 C CA . LEU A 1 587 ? 36.154 20.240 -38.965 1.00 87.00 587 LEU A CA 1
ATOM 4437 C C . LEU A 1 587 ? 36.999 18.967 -38.751 1.00 87.00 587 LEU A C 1
ATOM 4439 O O . LEU A 1 587 ? 36.978 18.058 -39.587 1.00 87.00 587 LEU A O 1
ATOM 4443 N N . PRO A 1 588 ? 37.736 18.860 -37.625 1.00 79.38 588 PRO A N 1
ATOM 4444 C CA . PRO A 1 588 ? 38.499 17.657 -37.276 1.00 79.38 588 PRO A CA 1
ATOM 4445 C C . PRO A 1 588 ? 37.607 16.483 -36.841 1.00 79.38 588 PRO A C 1
ATOM 4447 O O . PRO A 1 588 ? 38.004 15.326 -36.975 1.00 79.38 588 PRO A O 1
ATOM 4450 N N . SER A 1 589 ? 36.418 16.784 -36.321 1.00 80.31 589 SER A N 1
ATOM 4451 C CA . SER A 1 589 ? 35.385 15.850 -35.869 1.00 80.31 589 SER A CA 1
ATOM 4452 C C . SER A 1 589 ? 34.010 16.516 -35.956 1.00 80.31 589 SER A C 1
ATOM 4454 O O . SER A 1 589 ? 33.924 17.724 -36.157 1.00 80.31 589 SER A O 1
ATOM 4456 N N . PHE A 1 590 ? 32.931 15.741 -35.823 1.00 74.19 590 PHE A N 1
ATOM 4457 C CA . PHE A 1 590 ? 31.566 16.271 -35.772 1.00 74.19 590 PHE A CA 1
ATOM 4458 C C . PHE A 1 590 ? 30.914 15.916 -34.432 1.00 74.19 590 PHE A C 1
ATOM 4460 O O . PHE A 1 590 ? 30.080 15.019 -34.326 1.00 74.19 590 PHE A O 1
ATOM 4467 N N . THR A 1 591 ? 31.381 16.576 -33.371 1.00 74.69 591 THR A N 1
ATOM 4468 C CA . THR A 1 591 ? 30.839 16.464 -32.009 1.00 74.69 591 THR A CA 1
ATOM 4469 C C . THR A 1 591 ? 29.777 17.545 -31.744 1.00 74.69 591 THR A C 1
ATOM 4471 O O . THR A 1 591 ? 29.701 18.526 -32.487 1.00 74.69 591 THR 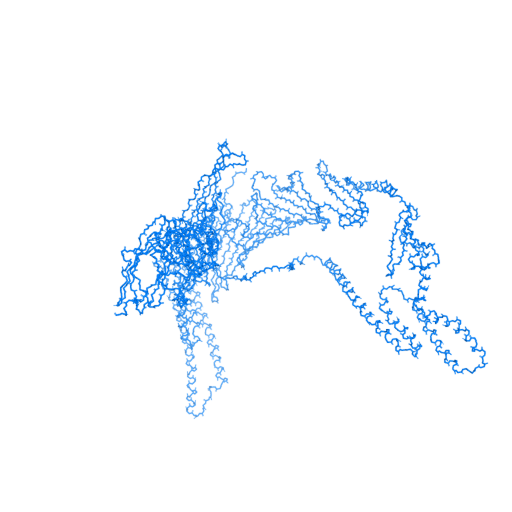A O 1
ATOM 4474 N N . PRO A 1 592 ? 28.984 17.454 -30.656 1.00 69.88 592 PRO A N 1
ATOM 4475 C CA . PRO A 1 592 ? 28.070 18.535 -30.270 1.00 69.88 592 PRO A CA 1
ATOM 4476 C C . PRO A 1 592 ? 28.757 19.901 -30.092 1.00 69.88 592 PRO A C 1
ATOM 4478 O O . PRO A 1 592 ? 28.151 20.936 -30.356 1.00 69.88 592 PRO A O 1
ATOM 4481 N N . ALA A 1 593 ? 30.032 19.919 -29.686 1.00 65.44 593 ALA A N 1
ATOM 4482 C CA . ALA A 1 593 ? 30.816 21.150 -29.597 1.00 65.44 593 ALA A CA 1
ATOM 4483 C C . ALA A 1 593 ? 31.159 21.718 -30.987 1.00 65.44 593 ALA A C 1
ATOM 4485 O O . ALA A 1 593 ? 31.117 22.931 -31.180 1.00 65.44 593 ALA A O 1
ATOM 4486 N N . ASP A 1 594 ? 31.427 20.854 -31.969 1.00 73.50 594 ASP A N 1
ATOM 4487 C CA . ASP A 1 594 ? 31.714 21.256 -33.351 1.00 73.50 594 ASP A CA 1
ATOM 4488 C C . ASP A 1 594 ? 30.461 21.809 -34.055 1.00 73.50 594 ASP A C 1
ATOM 4490 O O . ASP A 1 594 ? 30.553 22.728 -34.870 1.00 73.50 594 ASP A O 1
ATOM 4494 N N . PHE A 1 595 ? 29.266 21.341 -33.675 1.00 72.00 595 PHE A N 1
ATOM 4495 C CA . PHE A 1 595 ? 28.004 21.925 -34.142 1.00 72.00 595 PHE A CA 1
ATOM 4496 C C . PHE A 1 595 ? 27.881 23.407 -33.760 1.00 72.00 595 PHE A C 1
ATOM 4498 O O . PHE A 1 595 ? 27.436 24.218 -34.571 1.00 72.00 595 PHE A O 1
ATOM 4505 N N . LEU A 1 596 ? 28.355 23.808 -32.572 1.00 71.00 596 LEU A N 1
ATOM 4506 C CA . LEU A 1 596 ? 28.387 25.223 -32.181 1.00 71.00 596 LEU A CA 1
ATOM 4507 C C . LEU A 1 596 ? 29.296 26.058 -33.092 1.00 71.00 596 LEU A C 1
ATOM 4509 O O . LEU A 1 596 ? 29.026 27.242 -33.283 1.00 71.00 596 LEU A O 1
ATOM 4513 N N . ILE A 1 597 ? 30.332 25.459 -33.689 1.00 77.88 597 ILE A N 1
ATOM 4514 C CA . ILE A 1 597 ? 31.211 26.121 -34.665 1.00 77.88 597 ILE A CA 1
ATOM 4515 C C . ILE A 1 597 ? 30.460 26.347 -35.982 1.00 77.88 597 ILE A C 1
ATOM 4517 O O . ILE A 1 597 ? 30.525 27.446 -36.535 1.00 77.88 597 ILE A O 1
ATOM 4521 N N . VAL A 1 598 ? 29.692 25.357 -36.450 1.00 77.00 598 VAL A N 1
ATOM 4522 C CA . VAL A 1 598 ? 28.822 25.490 -37.635 1.00 77.00 598 VAL A CA 1
ATOM 4523 C C . VAL A 1 598 ? 27.748 26.555 -37.402 1.00 77.00 598 VAL A C 1
ATOM 4525 O O . VAL A 1 598 ? 27.566 27.446 -38.231 1.00 77.00 598 VAL A O 1
ATOM 4528 N N . VAL A 1 599 ? 27.098 26.536 -36.235 1.00 74.88 599 VAL A N 1
ATOM 4529 C CA . VAL A 1 599 ? 26.122 27.557 -35.831 1.00 74.88 599 VAL A CA 1
ATOM 4530 C C . VAL A 1 599 ? 26.775 28.934 -35.744 1.00 74.88 599 VAL A C 1
ATOM 4532 O O . VAL A 1 599 ? 26.195 29.909 -36.206 1.00 74.88 599 VAL A O 1
ATOM 4535 N N . ALA A 1 600 ? 27.983 29.049 -35.190 1.00 78.44 600 ALA A N 1
ATOM 4536 C CA . ALA A 1 600 ? 28.708 30.314 -35.133 1.00 78.44 600 ALA A CA 1
ATOM 4537 C C . ALA A 1 600 ? 29.077 30.832 -36.534 1.00 78.44 600 ALA A C 1
ATOM 4539 O O . ALA A 1 600 ? 28.992 32.035 -36.780 1.00 78.44 600 ALA A O 1
ATOM 4540 N N . ALA A 1 601 ? 29.444 29.945 -37.462 1.00 81.81 601 ALA A N 1
ATOM 4541 C CA . ALA A 1 601 ? 29.720 30.299 -38.851 1.00 81.81 601 ALA A CA 1
ATOM 4542 C C . ALA A 1 601 ? 28.455 30.766 -39.587 1.00 81.81 601 ALA A C 1
ATOM 4544 O O . ALA A 1 601 ? 28.500 31.788 -40.267 1.00 81.81 601 ALA A O 1
ATOM 4545 N N . LEU A 1 602 ? 27.317 30.095 -39.382 1.00 79.88 602 LEU A N 1
ATOM 4546 C CA . LEU A 1 602 ? 26.021 30.528 -39.912 1.00 79.88 602 LEU A CA 1
ATOM 4547 C C . LEU A 1 602 ? 25.557 31.844 -39.265 1.00 79.88 602 LEU A C 1
ATOM 4549 O O . LEU A 1 602 ? 25.067 32.732 -39.952 1.00 79.88 602 LEU A O 1
ATOM 4553 N N . LYS A 1 603 ? 25.808 32.037 -37.962 1.00 79.25 603 LYS A N 1
ATOM 4554 C CA . LYS A 1 603 ? 25.532 33.298 -37.252 1.00 79.25 603 LYS A CA 1
ATOM 4555 C C . LYS A 1 603 ? 26.306 34.480 -37.833 1.00 79.25 603 LYS A C 1
ATOM 4557 O O . LYS A 1 603 ? 25.786 35.589 -37.867 1.00 79.25 603 LYS A O 1
ATOM 4562 N N . ARG A 1 604 ? 27.526 34.265 -38.335 1.00 83.69 604 ARG A N 1
ATOM 4563 C CA . ARG A 1 604 ? 28.279 35.315 -39.047 1.00 83.69 604 ARG A CA 1
ATOM 4564 C C . ARG A 1 604 ? 27.611 35.731 -40.361 1.00 83.69 604 ARG A C 1
ATOM 4566 O O . ARG A 1 604 ? 27.839 36.850 -40.801 1.00 83.69 604 ARG A O 1
ATOM 4573 N N . GLN A 1 605 ? 26.764 34.874 -40.934 1.00 85.88 605 GLN A N 1
ATOM 4574 C CA . GLN A 1 605 ? 25.957 35.161 -42.122 1.00 85.88 605 GLN A CA 1
ATOM 4575 C C . GLN A 1 605 ? 24.581 35.772 -41.793 1.00 85.88 605 GLN A C 1
ATOM 4577 O O . GLN A 1 605 ? 23.797 36.031 -42.705 1.00 85.88 605 GLN A O 1
ATOM 4582 N N . LEU A 1 606 ? 24.273 36.049 -40.513 1.00 76.62 606 LEU A N 1
ATOM 4583 C CA . LEU A 1 606 ? 23.013 36.689 -40.110 1.00 76.62 606 LEU A CA 1
ATOM 4584 C C . LEU A 1 606 ? 22.695 37.966 -40.905 1.00 76.62 606 LEU A C 1
ATOM 4586 O O . LEU A 1 606 ? 21.542 38.098 -41.309 1.00 76.62 606 LEU A O 1
ATOM 4590 N N . PRO A 1 607 ? 23.645 38.883 -41.189 1.00 79.62 607 PRO A N 1
ATOM 4591 C CA . PRO A 1 607 ? 23.342 40.074 -41.984 1.00 79.62 607 PRO A CA 1
ATOM 4592 C C . PRO A 1 607 ? 22.758 39.743 -43.364 1.00 79.62 607 PRO A C 1
ATOM 4594 O O . PRO A 1 607 ? 21.800 40.385 -43.798 1.00 79.62 607 PRO A O 1
ATOM 4597 N N . ASP A 1 608 ? 23.279 38.708 -44.026 1.00 75.94 608 ASP A N 1
ATOM 4598 C CA . ASP A 1 608 ? 22.795 38.263 -45.332 1.00 75.94 608 ASP A CA 1
ATOM 4599 C C . ASP A 1 608 ? 21.468 37.500 -45.223 1.00 75.94 608 ASP A C 1
ATOM 4601 O O . ASP A 1 608 ? 20.569 37.733 -46.034 1.00 75.94 608 ASP A O 1
ATOM 4605 N N . MET A 1 609 ? 21.280 36.686 -44.175 1.00 76.31 609 MET A N 1
ATOM 4606 C CA . MET A 1 609 ? 19.987 36.052 -43.867 1.00 76.31 609 MET A CA 1
ATOM 4607 C C . MET A 1 609 ? 18.885 37.099 -43.653 1.00 76.31 609 MET A C 1
ATOM 4609 O O . MET A 1 609 ? 17.816 37.007 -44.254 1.00 76.31 609 MET A O 1
ATOM 4613 N N . TYR A 1 610 ? 19.152 38.131 -42.846 1.00 72.19 610 TYR A N 1
ATOM 4614 C CA . TYR A 1 610 ? 18.213 39.227 -42.594 1.00 72.19 610 TYR A CA 1
ATOM 4615 C C . TYR A 1 610 ? 17.944 40.043 -43.859 1.00 72.19 610 TYR A C 1
ATOM 4617 O O . TYR A 1 610 ? 16.795 40.377 -44.140 1.00 72.19 610 TYR A O 1
ATOM 4625 N N . LYS A 1 611 ? 18.969 40.325 -44.669 1.00 78.00 611 LYS A N 1
ATOM 4626 C CA . LYS A 1 611 ? 18.812 41.013 -45.958 1.00 78.00 611 LYS A CA 1
ATOM 4627 C C . LYS A 1 611 ? 17.924 40.224 -46.922 1.00 78.00 611 LYS A C 1
ATOM 4629 O O . LYS A 1 611 ? 17.071 40.816 -47.585 1.00 78.00 611 LYS A O 1
ATOM 4634 N N . ASN A 1 612 ? 18.097 38.906 -46.994 1.00 75.50 612 ASN A N 1
ATOM 4635 C CA . ASN A 1 612 ? 17.269 38.027 -47.818 1.00 75.50 612 ASN A CA 1
ATOM 4636 C C . ASN A 1 612 ? 15.838 37.923 -47.277 1.00 75.50 612 ASN A C 1
ATOM 4638 O O . ASN A 1 612 ? 14.894 37.984 -48.060 1.00 75.50 612 ASN A O 1
ATOM 4642 N N . MET A 1 613 ? 15.665 37.871 -45.955 1.00 74.25 613 MET A N 1
ATOM 4643 C CA . MET A 1 613 ? 14.350 37.897 -45.312 1.00 74.25 613 MET A CA 1
ATOM 4644 C C . MET A 1 613 ? 13.616 39.222 -45.564 1.00 74.25 613 MET A C 1
ATOM 4646 O O . MET A 1 613 ? 12.445 39.207 -45.919 1.00 74.25 613 MET A O 1
ATOM 4650 N N . ILE A 1 614 ? 14.297 40.369 -45.473 1.00 75.06 614 ILE A N 1
ATOM 4651 C CA . ILE A 1 614 ? 13.718 41.685 -45.797 1.00 75.06 614 ILE A CA 1
ATOM 4652 C C . ILE A 1 614 ? 13.326 41.759 -47.276 1.00 75.06 614 ILE A C 1
ATOM 4654 O O . ILE A 1 614 ? 12.264 42.286 -47.597 1.00 75.06 614 ILE A O 1
ATOM 4658 N N . LYS A 1 615 ? 14.146 41.216 -48.186 1.00 75.88 615 LYS A N 1
ATOM 4659 C CA . LYS A 1 615 ? 13.785 41.114 -49.610 1.00 75.88 615 LYS A CA 1
ATOM 4660 C C . LYS A 1 615 ? 12.558 40.229 -49.827 1.00 75.88 615 LYS A C 1
ATOM 4662 O O . LYS A 1 615 ? 11.694 40.603 -50.611 1.00 75.88 615 LYS A O 1
ATOM 4667 N N . ALA A 1 616 ? 12.471 39.094 -49.134 1.00 66.75 616 ALA A N 1
ATOM 4668 C CA . ALA A 1 616 ? 11.322 38.198 -49.204 1.00 66.75 616 ALA A CA 1
ATOM 4669 C C . ALA A 1 616 ? 10.051 38.861 -48.647 1.00 66.75 616 ALA A C 1
ATOM 4671 O O . ALA A 1 616 ? 9.004 38.792 -49.281 1.00 66.75 616 ALA A O 1
ATOM 4672 N N . LEU A 1 617 ? 10.153 39.583 -47.526 1.00 69.06 617 LEU A N 1
ATOM 4673 C CA . LEU A 1 617 ? 9.052 40.364 -46.953 1.00 69.06 617 LEU A CA 1
ATOM 4674 C C . LEU A 1 617 ? 8.624 41.520 -47.868 1.00 69.06 617 LEU A C 1
ATOM 4676 O O . LEU A 1 617 ? 7.435 41.761 -48.020 1.00 69.06 617 LEU A O 1
ATOM 4680 N N . ALA A 1 618 ? 9.561 42.198 -48.533 1.00 71.38 618 ALA A N 1
ATOM 4681 C CA . ALA A 1 618 ? 9.242 43.239 -49.512 1.00 71.38 618 ALA A CA 1
ATOM 4682 C C . ALA A 1 618 ? 8.578 42.667 -50.781 1.00 71.38 618 ALA A C 1
ATOM 4684 O O . ALA A 1 618 ? 7.666 43.277 -51.336 1.00 71.38 618 ALA A O 1
ATOM 4685 N N . ALA A 1 619 ? 8.999 41.483 -51.236 1.00 67.94 619 ALA A N 1
ATOM 4686 C CA . ALA A 1 619 ? 8.328 40.768 -52.321 1.00 67.94 619 ALA A CA 1
ATOM 4687 C C . ALA A 1 619 ? 6.917 40.316 -51.905 1.00 67.94 619 ALA A C 1
ATOM 4689 O O . ALA A 1 619 ? 5.980 40.433 -52.692 1.00 67.94 619 ALA A O 1
ATOM 4690 N N . PHE A 1 620 ? 6.751 39.879 -50.652 1.00 64.62 620 PHE A N 1
ATOM 4691 C CA . PHE A 1 620 ? 5.450 39.576 -50.060 1.00 64.62 620 PHE A CA 1
ATOM 4692 C C . PHE A 1 620 ? 4.551 40.814 -49.987 1.00 64.62 620 PHE A C 1
ATOM 4694 O O . PHE A 1 620 ? 3.391 40.721 -50.363 1.00 64.62 620 PHE A O 1
ATOM 4701 N N . GLU A 1 621 ? 5.064 41.980 -49.578 1.00 66.31 621 GLU A N 1
ATOM 4702 C CA . GLU A 1 621 ? 4.312 43.245 -49.615 1.00 66.31 621 GLU A CA 1
ATOM 4703 C C . GLU A 1 621 ? 3.790 43.539 -51.030 1.00 66.31 621 GLU A C 1
ATOM 4705 O O . GLU A 1 621 ? 2.625 43.905 -51.193 1.00 66.31 621 GLU A O 1
ATOM 4710 N N . GLY A 1 622 ? 4.623 43.323 -52.054 1.00 71.06 622 GLY A N 1
ATOM 4711 C CA . GLY A 1 622 ? 4.228 43.455 -53.457 1.00 71.06 622 GLY A CA 1
ATOM 4712 C C . GLY A 1 622 ? 3.135 42.464 -53.863 1.00 71.06 622 GLY A C 1
ATOM 4713 O O . GLY A 1 622 ? 2.116 42.866 -54.419 1.00 71.06 622 GLY A O 1
ATOM 4714 N N . HIS A 1 623 ? 3.301 41.183 -53.530 1.00 63.22 623 HIS A N 1
ATOM 4715 C CA . HIS A 1 623 ? 2.360 40.138 -53.931 1.00 63.22 623 HIS A CA 1
ATOM 4716 C C . HIS A 1 623 ? 1.035 40.197 -53.157 1.00 63.22 623 HIS A C 1
ATOM 4718 O O . HIS A 1 623 ? -0.035 40.034 -53.735 1.00 63.22 623 HIS A O 1
ATOM 4724 N N . ALA A 1 624 ? 1.074 40.511 -51.861 1.00 59.28 624 ALA A N 1
ATOM 4725 C CA . ALA A 1 624 ? -0.117 40.773 -51.061 1.00 59.28 624 ALA A CA 1
ATOM 4726 C C . ALA A 1 624 ? -0.874 41.997 -51.594 1.00 59.28 624 ALA A C 1
ATOM 4728 O O . ALA A 1 624 ? -2.100 41.964 -51.670 1.00 59.28 624 ALA A O 1
ATOM 4729 N N . ALA A 1 625 ? -0.170 43.052 -52.023 1.00 64.50 625 ALA A N 1
ATOM 4730 C CA . ALA A 1 625 ? -0.798 44.199 -52.670 1.00 64.50 625 ALA A CA 1
ATOM 4731 C C . ALA A 1 625 ? -1.449 43.830 -54.015 1.00 64.50 625 ALA A C 1
ATOM 4733 O O . ALA A 1 625 ? -2.543 44.314 -54.295 1.00 64.50 625 ALA A O 1
ATOM 4734 N N . GLU A 1 626 ? -0.832 42.956 -54.817 1.00 69.44 626 GLU A N 1
ATOM 4735 C CA . GLU A 1 626 ? -1.410 42.441 -56.067 1.00 69.44 626 GLU A CA 1
ATOM 4736 C C . GLU A 1 626 ? -2.643 41.561 -55.829 1.00 69.44 626 GLU A C 1
ATOM 4738 O O . GLU A 1 626 ? -3.671 41.771 -56.469 1.00 69.44 626 GLU A O 1
ATOM 4743 N N . VAL A 1 627 ? -2.579 40.611 -54.888 1.00 63.09 627 VAL A N 1
ATOM 4744 C CA . VAL A 1 627 ? -3.701 39.719 -54.544 1.00 63.09 627 VAL A CA 1
ATOM 4745 C C . VAL A 1 627 ? -4.866 40.517 -53.963 1.00 63.09 627 VAL A C 1
ATOM 4747 O O . VAL A 1 627 ? -6.011 40.316 -54.367 1.00 63.09 627 VAL A O 1
ATOM 4750 N N . LEU A 1 628 ? -4.587 41.469 -53.068 1.00 62.19 628 LEU A N 1
ATOM 4751 C CA . LEU A 1 628 ? -5.608 42.365 -52.528 1.00 62.19 628 LEU A CA 1
ATOM 4752 C C . LEU A 1 628 ? -6.185 43.282 -53.609 1.00 62.19 628 LEU A C 1
ATOM 4754 O O . LEU A 1 628 ? -7.387 43.516 -53.599 1.00 62.19 628 LEU A O 1
ATOM 4758 N N . ALA A 1 629 ? -5.383 43.764 -54.564 1.00 67.50 629 ALA A N 1
ATOM 4759 C CA . ALA A 1 629 ? -5.885 44.547 -55.694 1.00 67.50 629 ALA A CA 1
ATOM 4760 C C . ALA A 1 629 ? -6.744 43.703 -56.652 1.00 67.50 629 ALA A C 1
ATOM 4762 O O . ALA A 1 629 ? -7.754 44.190 -57.159 1.00 67.50 629 ALA A O 1
ATOM 4763 N N . ALA A 1 630 ? -6.380 42.438 -56.877 1.00 66.31 630 ALA A N 1
ATOM 4764 C CA . ALA A 1 630 ? -7.147 41.504 -57.694 1.00 66.31 630 ALA A CA 1
ATOM 4765 C C . ALA A 1 630 ? -8.485 41.134 -57.034 1.00 66.31 630 ALA A C 1
ATOM 4767 O O . ALA A 1 630 ? -9.511 41.110 -57.715 1.00 66.31 630 ALA A O 1
ATOM 4768 N N . GLU A 1 631 ? -8.508 40.900 -55.718 1.00 62.19 631 GLU A N 1
ATOM 4769 C CA . GLU A 1 631 ? -9.765 40.688 -54.994 1.00 62.19 631 GLU A CA 1
ATOM 4770 C C . GLU A 1 631 ? -10.587 41.969 -54.839 1.00 62.19 631 GLU A C 1
ATOM 4772 O O . GLU A 1 631 ? -11.805 41.928 -54.977 1.00 62.19 631 GLU A O 1
ATOM 4777 N N . GLU A 1 632 ? -9.958 43.135 -54.671 1.00 62.59 632 GLU A N 1
ATOM 4778 C CA . GLU A 1 632 ? -10.652 44.425 -54.721 1.00 62.59 632 GLU A CA 1
ATOM 4779 C C . GLU A 1 632 ? -11.330 44.623 -56.087 1.00 62.59 632 GLU A C 1
ATOM 4781 O O . GLU A 1 632 ? -12.489 45.035 -56.148 1.00 62.59 632 GLU A O 1
ATOM 4786 N N . ALA A 1 633 ? -10.650 44.280 -57.185 1.00 69.31 633 ALA A N 1
ATOM 4787 C CA . ALA A 1 633 ? -11.220 44.331 -58.527 1.00 69.31 633 ALA A CA 1
ATOM 4788 C C . ALA A 1 633 ? -12.399 43.359 -58.684 1.00 69.31 633 ALA A C 1
ATOM 4790 O O . ALA A 1 633 ? -13.442 43.761 -59.194 1.00 69.31 633 ALA A O 1
ATOM 4791 N N . LYS A 1 634 ? -12.286 42.118 -58.190 1.00 64.69 634 LYS A N 1
ATOM 4792 C CA . LYS A 1 634 ? -13.381 41.132 -58.217 1.00 64.69 634 LYS A CA 1
ATOM 4793 C C . LYS A 1 634 ? -14.573 41.550 -57.361 1.00 64.69 634 LYS A C 1
ATOM 4795 O O . LYS A 1 634 ? -15.706 41.396 -57.803 1.00 64.69 634 LYS A O 1
ATOM 4800 N N . ILE A 1 635 ? -14.344 42.107 -56.173 1.00 60.50 635 ILE A N 1
ATOM 4801 C CA . ILE A 1 635 ? -15.409 42.614 -55.299 1.00 60.50 635 ILE A CA 1
ATOM 4802 C C . ILE A 1 635 ? -16.078 43.833 -55.941 1.00 60.50 635 ILE A C 1
ATOM 4804 O O . ILE A 1 635 ? -17.303 43.891 -55.984 1.00 60.50 635 ILE A O 1
ATOM 4808 N N . ARG A 1 636 ? -15.314 44.778 -56.511 1.00 60.91 636 ARG A N 1
ATOM 4809 C CA . ARG A 1 636 ? -15.872 45.920 -57.262 1.00 60.91 636 ARG A CA 1
ATOM 4810 C C . ARG A 1 636 ? -16.694 45.457 -58.464 1.00 60.91 636 ARG A C 1
ATOM 4812 O O . ARG A 1 636 ? -17.785 45.980 -58.672 1.00 60.91 636 ARG A O 1
ATOM 4819 N N . GLN A 1 637 ? -16.207 44.465 -59.208 1.00 67.25 637 GLN A N 1
ATOM 4820 C CA . GLN A 1 637 ? -16.925 43.853 -60.326 1.00 67.25 637 GLN A CA 1
ATOM 4821 C C . GLN A 1 637 ? -18.220 43.186 -59.842 1.00 67.25 637 GLN A C 1
ATOM 4823 O O . GLN A 1 637 ? -19.285 43.476 -60.369 1.00 67.25 637 GLN A O 1
ATOM 4828 N N . ALA A 1 638 ? -18.162 42.371 -58.784 1.00 58.81 638 ALA A N 1
ATOM 4829 C CA . ALA A 1 638 ? -19.320 41.674 -58.228 1.00 58.81 638 ALA A CA 1
ATOM 4830 C C . ALA A 1 638 ? -20.375 42.635 -57.657 1.00 58.81 638 ALA A C 1
ATOM 4832 O O . ALA A 1 638 ? -21.570 42.400 -57.821 1.00 58.81 638 ALA A O 1
ATOM 4833 N N . VAL A 1 639 ? -19.951 43.731 -57.018 1.00 56.94 639 VAL A N 1
ATOM 4834 C CA . VAL A 1 639 ? -20.850 44.780 -56.512 1.00 56.94 639 VAL A CA 1
ATOM 4835 C C . VAL A 1 639 ? -21.457 45.584 -57.663 1.00 56.94 639 VAL A C 1
ATOM 4837 O O . VAL A 1 639 ? -22.655 45.850 -57.635 1.00 56.94 639 VAL A O 1
ATOM 4840 N N . SER A 1 640 ? -20.676 45.919 -58.695 1.00 60.91 640 SER A N 1
ATOM 4841 C CA . SER A 1 640 ? -21.175 46.583 -59.909 1.00 60.91 640 SER A CA 1
ATOM 4842 C C . SER A 1 640 ? -22.178 45.704 -60.662 1.00 60.91 640 SER A C 1
ATOM 4844 O O . SER A 1 640 ? -23.242 46.174 -61.054 1.00 60.91 640 SER A O 1
ATOM 4846 N N . ASP A 1 641 ? -21.884 44.414 -60.814 1.00 64.44 641 ASP A N 1
ATOM 4847 C CA . ASP A 1 641 ? -22.765 43.446 -61.468 1.00 64.44 641 ASP A CA 1
ATOM 4848 C C . ASP A 1 641 ? -24.043 43.214 -60.648 1.00 64.44 641 ASP A C 1
ATOM 4850 O O . ASP A 1 641 ? -25.126 43.062 -61.215 1.00 64.44 641 ASP A O 1
ATOM 4854 N N . ALA A 1 642 ? -23.948 43.212 -59.314 1.00 56.44 642 ALA A N 1
ATOM 4855 C CA . ALA A 1 642 ? -25.103 43.116 -58.425 1.00 56.44 642 ALA A CA 1
ATOM 4856 C C . ALA A 1 642 ? -25.978 44.381 -58.464 1.00 56.44 642 ALA A C 1
ATOM 4858 O O . ALA A 1 642 ? -27.201 44.261 -58.515 1.00 56.44 642 ALA A O 1
ATOM 4859 N N . ALA A 1 643 ? -25.379 45.577 -58.495 1.00 54.62 643 ALA A N 1
ATOM 4860 C CA . ALA A 1 643 ? -26.095 46.849 -58.622 1.00 54.62 643 ALA A CA 1
ATOM 4861 C C . ALA A 1 643 ? -26.813 46.970 -59.978 1.00 54.62 643 ALA A C 1
ATOM 4863 O O . ALA A 1 643 ? -27.996 47.324 -60.020 1.00 54.62 643 ALA A O 1
ATOM 4864 N N . ALA A 1 644 ? -26.148 46.556 -61.063 1.00 60.75 644 ALA A N 1
ATOM 4865 C CA . ALA A 1 644 ? -26.726 46.496 -62.402 1.00 60.75 644 ALA A CA 1
ATOM 4866 C C . ALA A 1 644 ? -27.879 45.480 -62.494 1.00 60.75 644 ALA A C 1
ATOM 4868 O O . ALA A 1 644 ? -28.931 45.789 -63.054 1.00 60.75 644 ALA A O 1
ATOM 4869 N N . ARG A 1 645 ? -27.733 44.285 -61.897 1.00 61.41 645 ARG A N 1
ATOM 4870 C CA . ARG A 1 645 ? -28.806 43.268 -61.847 1.00 61.41 645 ARG A CA 1
ATOM 4871 C C . ARG A 1 645 ? -29.995 43.690 -60.988 1.00 61.41 645 ARG A C 1
ATOM 4873 O O . ARG A 1 645 ? -31.117 43.296 -61.286 1.00 61.41 645 ARG A O 1
ATOM 4880 N N . ALA A 1 646 ? -29.760 44.469 -59.936 1.00 54.06 646 ALA A N 1
ATOM 4881 C CA . ALA A 1 646 ? -30.808 44.976 -59.056 1.00 54.06 646 ALA A CA 1
ATOM 4882 C C . ALA A 1 646 ? -31.489 46.255 -59.588 1.00 54.06 646 ALA A C 1
ATOM 4884 O O . ALA A 1 646 ? -32.433 46.738 -58.968 1.00 54.06 646 ALA A O 1
ATOM 4885 N N . GLY A 1 647 ? -31.032 46.810 -60.720 1.00 56.28 647 GLY A N 1
ATOM 4886 C CA . GLY A 1 647 ? -31.622 47.994 -61.355 1.00 56.28 647 GLY A CA 1
ATOM 4887 C C . GLY A 1 647 ? -31.436 49.300 -60.573 1.00 56.28 647 GLY A C 1
ATOM 4888 O O . GLY A 1 647 ? -32.105 50.287 -60.868 1.00 56.28 647 GLY A O 1
ATOM 4889 N N . VAL A 1 648 ? -30.544 49.327 -59.578 1.00 57.25 648 VAL A N 1
ATOM 4890 C CA . VAL A 1 648 ? -30.415 50.439 -58.615 1.00 57.25 648 VAL A CA 1
ATOM 4891 C C . VAL A 1 648 ? -29.787 51.687 -59.249 1.00 57.25 648 VAL A C 1
ATOM 4893 O O . VAL A 1 648 ? -30.018 52.801 -58.784 1.00 57.25 648 VAL A O 1
ATOM 4896 N N . ASP A 1 649 ? -29.078 51.537 -60.366 1.00 52.34 649 ASP A N 1
ATOM 4897 C CA . ASP A 1 649 ? -28.348 52.642 -60.996 1.00 52.34 649 ASP A CA 1
ATOM 4898 C C . ASP A 1 649 ? -29.236 53.585 -61.838 1.00 52.34 649 ASP A C 1
ATOM 4900 O O . ASP A 1 649 ? -28.752 54.607 -62.325 1.00 52.34 649 ASP A O 1
ATOM 4904 N N . ALA A 1 650 ? -30.538 53.294 -61.996 1.00 50.75 650 ALA A N 1
ATOM 4905 C CA . ALA A 1 650 ? -31.423 54.043 -62.900 1.00 50.75 650 ALA A CA 1
ATOM 4906 C C . ALA A 1 650 ? -32.841 54.341 -62.368 1.00 50.75 650 ALA A C 1
ATOM 4908 O O . ALA A 1 650 ? -33.736 54.644 -63.157 1.00 50.75 650 ALA A O 1
ATOM 4909 N N . ILE A 1 651 ? -33.078 54.298 -61.053 1.00 51.78 651 ILE A N 1
ATOM 4910 C CA . ILE A 1 651 ? -34.405 54.605 -60.493 1.00 51.78 651 ILE A CA 1
ATOM 4911 C C . ILE A 1 651 ? -34.442 56.066 -60.020 1.00 51.78 651 ILE A C 1
ATOM 4913 O O . ILE A 1 651 ? -33.914 56.405 -58.965 1.00 51.78 651 ILE A O 1
ATOM 4917 N N . ARG A 1 652 ? -35.087 56.939 -60.806 1.00 56.50 652 ARG A N 1
ATOM 4918 C CA . ARG A 1 652 ? -35.638 58.219 -60.330 1.00 56.50 652 ARG A CA 1
ATOM 4919 C C . ARG A 1 652 ? -37.146 58.069 -60.261 1.00 56.50 652 ARG A C 1
ATOM 4921 O O . ARG A 1 652 ? -37.793 57.932 -61.296 1.00 56.50 652 ARG A O 1
ATOM 4928 N N . THR A 1 653 ? -37.686 58.057 -59.051 1.00 54.59 653 THR A N 1
ATOM 4929 C CA . THR A 1 653 ? -39.119 57.832 -58.831 1.00 54.59 653 THR A CA 1
ATOM 4930 C C . THR A 1 653 ? -39.941 59.114 -58.900 1.00 54.59 653 THR A C 1
ATOM 4932 O O . THR A 1 653 ? -41.157 59.045 -59.046 1.00 54.59 653 THR A O 1
ATOM 4935 N N . GLY A 1 654 ? -39.299 60.287 -58.827 1.00 56.81 654 GLY A N 1
ATOM 4936 C CA . GLY A 1 654 ? -39.991 61.579 -58.825 1.00 56.81 654 GLY A CA 1
ATOM 4937 C C . GLY A 1 654 ? -40.606 61.945 -57.469 1.00 56.81 654 GLY A C 1
ATOM 4938 O O . GLY A 1 654 ? -41.078 63.070 -57.313 1.00 56.81 654 GLY A O 1
ATOM 4939 N N . ASP A 1 655 ? -40.549 61.046 -56.480 1.00 55.75 655 ASP A N 1
ATOM 4940 C CA . ASP A 1 655 ? -40.854 61.340 -55.082 1.00 55.75 655 ASP A CA 1
ATOM 4941 C C . ASP A 1 655 ? -39.551 61.709 -54.337 1.00 55.75 655 ASP A C 1
ATOM 4943 O O . ASP A 1 655 ? -38.656 60.864 -54.201 1.00 55.75 655 ASP A O 1
ATOM 4947 N N . PRO A 1 656 ? -39.421 62.947 -53.817 1.00 63.06 656 PRO A N 1
ATOM 4948 C CA . PRO A 1 656 ? -38.205 63.412 -53.153 1.00 63.06 656 PRO A CA 1
ATOM 4949 C C . PRO A 1 656 ? -37.790 62.575 -51.939 1.00 63.06 656 PRO A C 1
ATOM 4951 O O . PRO A 1 656 ? -36.604 62.527 -51.614 1.00 63.06 656 PRO A O 1
ATOM 4954 N N . ASN A 1 657 ? -38.733 61.928 -51.249 1.00 59.16 657 ASN A N 1
ATOM 4955 C CA . ASN A 1 657 ? -38.432 61.152 -50.047 1.00 59.16 657 ASN A CA 1
ATOM 4956 C C . ASN A 1 657 ? -37.900 59.757 -50.390 1.00 59.16 657 ASN A C 1
ATOM 4958 O O . ASN A 1 657 ? -37.000 59.260 -49.711 1.00 59.16 657 ASN A O 1
ATOM 4962 N N . VAL A 1 658 ? -38.405 59.153 -51.468 1.00 54.94 658 VAL A N 1
ATOM 4963 C CA . VAL A 1 658 ? -37.939 57.848 -51.962 1.00 54.94 658 VAL A CA 1
ATOM 4964 C C . VAL A 1 658 ? -36.588 57.995 -52.654 1.00 54.94 658 VAL A C 1
ATOM 4966 O O . VAL A 1 658 ? -35.667 57.229 -52.371 1.00 54.94 658 VAL A O 1
ATOM 4969 N N . ASP A 1 659 ? -36.417 59.039 -53.465 1.00 56.25 659 ASP A N 1
ATOM 4970 C CA . ASP A 1 659 ? -35.138 59.329 -54.117 1.00 56.25 659 ASP A CA 1
ATOM 4971 C C . ASP A 1 659 ? -34.054 59.711 -53.084 1.00 56.25 659 ASP A C 1
ATOM 4973 O O . ASP A 1 659 ? -32.880 59.372 -53.256 1.00 56.25 659 ASP A O 1
ATOM 4977 N N . LYS A 1 660 ? -34.432 60.332 -51.953 1.00 61.16 660 LYS A N 1
ATOM 4978 C CA . LYS A 1 660 ? -33.524 60.573 -50.819 1.00 61.16 660 LYS A CA 1
ATOM 4979 C C . LYS A 1 660 ? -33.153 59.281 -50.085 1.00 61.16 660 LYS A C 1
ATOM 4981 O O . LYS A 1 660 ? -31.974 59.075 -49.820 1.00 61.16 660 LYS A O 1
ATOM 4986 N N . ALA A 1 661 ? -34.109 58.389 -49.819 1.00 56.25 661 ALA A N 1
ATOM 4987 C CA . ALA A 1 661 ? -33.835 57.096 -49.184 1.00 56.25 661 ALA A CA 1
ATOM 4988 C C . ALA A 1 661 ? -32.936 56.196 -50.056 1.00 56.25 661 ALA A C 1
ATOM 4990 O O . ALA A 1 661 ? -31.991 55.590 -49.553 1.00 56.25 661 ALA A O 1
ATOM 4991 N N . LEU A 1 662 ? -33.168 56.161 -51.372 1.00 55.75 662 LEU A N 1
ATOM 4992 C CA . LEU A 1 662 ? -32.310 55.450 -52.327 1.00 55.75 662 LEU A CA 1
ATOM 4993 C C . LEU A 1 662 ? -30.925 56.109 -52.451 1.00 55.75 662 LEU A C 1
ATOM 4995 O O . LEU A 1 662 ? -29.910 55.412 -52.516 1.00 55.75 662 LEU A O 1
ATOM 4999 N N . GLY A 1 663 ? -30.860 57.443 -52.398 1.00 61.66 663 GLY A N 1
ATOM 5000 C CA . GLY A 1 663 ? -29.606 58.194 -52.324 1.00 61.66 663 GLY A CA 1
ATOM 5001 C C . GLY A 1 663 ? -28.799 57.911 -51.051 1.00 61.66 663 GLY A C 1
ATOM 5002 O O . GLY A 1 663 ? -27.573 57.800 -51.116 1.00 61.66 663 GLY A O 1
ATOM 5003 N N . ASP A 1 664 ? -29.469 57.733 -49.913 1.00 59.28 664 ASP A N 1
ATOM 5004 C CA . ASP A 1 664 ? -28.839 57.412 -48.630 1.00 59.28 664 ASP A CA 1
ATOM 5005 C C . ASP A 1 664 ? -28.379 55.940 -48.568 1.00 59.28 664 ASP A C 1
ATOM 5007 O O . ASP A 1 664 ? -27.298 55.661 -48.048 1.00 59.28 664 ASP A O 1
ATOM 5011 N N . ILE A 1 665 ? -29.101 55.006 -49.202 1.00 53.44 665 ILE A N 1
ATOM 5012 C CA . ILE A 1 665 ? -28.663 53.605 -49.377 1.00 53.44 665 ILE A CA 1
ATOM 5013 C C . ILE A 1 665 ? -27.442 53.519 -50.312 1.00 53.44 665 ILE A C 1
ATOM 5015 O O . ILE A 1 665 ? -26.476 52.819 -50.006 1.00 53.44 665 ILE A O 1
ATOM 5019 N N . SER A 1 666 ? -27.429 54.281 -51.412 1.00 52.78 666 SER A N 1
ATOM 5020 C CA . SER A 1 666 ? -26.270 54.381 -52.314 1.00 52.78 666 SER A CA 1
ATOM 5021 C C . SER A 1 666 ? -25.051 55.007 -51.620 1.00 52.78 666 SER A C 1
ATOM 5023 O O . SER A 1 666 ? -23.920 54.543 -51.799 1.00 52.78 666 SER A O 1
ATOM 5025 N N . LYS A 1 667 ? -25.260 56.019 -50.764 1.00 54.38 667 LYS A N 1
ATOM 5026 C CA . LYS A 1 667 ? -24.203 56.576 -49.902 1.00 54.38 667 LYS A CA 1
ATOM 5027 C C . LYS A 1 667 ? -23.689 55.557 -48.889 1.00 54.38 667 LYS A C 1
ATOM 5029 O O . LYS A 1 667 ? -22.476 55.462 -48.744 1.00 54.38 667 LYS A O 1
ATOM 5034 N N . GLY A 1 668 ? -24.565 54.767 -48.266 1.00 53.09 668 GLY A N 1
ATOM 5035 C CA . GLY A 1 668 ? -24.181 53.675 -47.366 1.00 53.09 668 GLY A CA 1
ATOM 5036 C C . GLY A 1 668 ? -23.337 52.601 -48.063 1.00 53.09 668 GLY A C 1
ATOM 5037 O O . GLY A 1 668 ? -22.302 52.197 -47.541 1.00 53.09 668 GLY A O 1
ATOM 5038 N N . GLY A 1 669 ? -23.701 52.215 -49.292 1.00 51.81 669 GLY A N 1
ATOM 5039 C CA . GLY A 1 669 ? -22.903 51.298 -50.117 1.00 51.81 669 GLY A CA 1
ATOM 5040 C C . GLY A 1 669 ? -21.526 51.863 -50.491 1.00 51.81 669 GLY A C 1
ATOM 5041 O O . GLY A 1 669 ? -20.523 51.156 -50.420 1.00 51.81 669 GLY A O 1
ATOM 5042 N N . LYS A 1 670 ? -21.444 53.162 -50.810 1.00 51.19 670 LYS A N 1
ATOM 5043 C CA . LYS A 1 670 ? -20.161 53.848 -51.053 1.00 51.19 670 LYS A CA 1
ATOM 5044 C C . LYS A 1 670 ? -19.321 53.992 -49.781 1.00 51.19 670 LYS A C 1
ATOM 5046 O O . LYS A 1 670 ? -18.103 53.898 -49.868 1.00 51.19 670 LYS A O 1
ATOM 5051 N N . GLN A 1 671 ? -19.941 54.163 -48.613 1.00 51.12 671 GLN A N 1
ATOM 5052 C CA . GLN A 1 671 ? -19.251 54.200 -47.319 1.00 51.12 671 GLN A CA 1
ATOM 5053 C C . GLN A 1 671 ? -18.624 52.847 -46.958 1.00 51.12 671 GLN A C 1
ATOM 5055 O O . GLN A 1 671 ? -17.479 52.824 -46.526 1.00 51.12 671 GLN A O 1
ATOM 5060 N N . ILE A 1 672 ? -19.308 51.732 -47.236 1.00 49.69 672 ILE A N 1
ATOM 5061 C CA . ILE A 1 672 ? -18.762 50.373 -47.054 1.00 49.69 672 ILE A CA 1
ATOM 5062 C C . ILE A 1 672 ? -17.546 50.134 -47.969 1.00 49.69 672 ILE A C 1
ATOM 5064 O O . ILE A 1 672 ? -16.571 49.510 -47.556 1.00 49.69 672 ILE A O 1
ATOM 5068 N N . ILE A 1 673 ? -17.558 50.675 -49.195 1.00 51.06 673 ILE A N 1
ATOM 5069 C CA . ILE A 1 673 ? -16.395 50.630 -50.099 1.00 51.06 673 ILE A CA 1
ATOM 5070 C C . ILE A 1 673 ? -15.239 51.481 -49.549 1.00 51.06 673 ILE A C 1
ATOM 5072 O O . ILE A 1 673 ? -14.094 51.041 -49.600 1.00 51.06 673 ILE A O 1
ATOM 5076 N N . THR A 1 674 ? -15.511 52.659 -48.980 1.00 48.91 674 THR A N 1
ATOM 5077 C CA . THR A 1 674 ? -14.482 53.485 -48.323 1.00 48.91 674 THR A CA 1
ATOM 5078 C C . THR A 1 674 ? -13.895 52.790 -47.086 1.00 48.91 674 THR A C 1
ATOM 5080 O O . THR A 1 674 ? -12.681 52.802 -46.917 1.00 48.91 674 THR A O 1
ATOM 5083 N N . GLU A 1 675 ? -14.707 52.093 -46.284 1.00 50.50 675 GLU A N 1
ATOM 5084 C CA . GLU A 1 675 ? -14.238 51.301 -45.132 1.00 50.50 675 GLU A CA 1
ATOM 5085 C C . GLU A 1 675 ? -13.385 50.084 -45.555 1.00 50.50 675 GLU A C 1
ATOM 5087 O O . GLU A 1 675 ? -12.393 49.758 -44.902 1.00 50.50 675 GLU A O 1
ATOM 5092 N N . LEU A 1 676 ? -13.702 49.449 -46.691 1.00 47.25 676 LEU A N 1
ATOM 5093 C CA . LEU A 1 676 ? -12.871 48.400 -47.304 1.00 47.25 676 LEU A CA 1
ATOM 5094 C C . LEU A 1 676 ? -11.544 48.949 -47.861 1.00 47.25 676 LEU A C 1
ATOM 5096 O O . LEU A 1 676 ? -10.507 48.290 -47.761 1.00 47.25 676 LEU A O 1
ATOM 5100 N N . VAL A 1 677 ? -11.542 50.172 -48.400 1.00 49.84 677 VAL A N 1
ATOM 5101 C CA . VAL A 1 677 ? -10.319 50.878 -48.824 1.00 49.84 677 VAL A CA 1
ATOM 5102 C C . VAL A 1 677 ? -9.475 51.308 -47.611 1.00 49.84 677 VAL A C 1
ATOM 5104 O O . VAL A 1 677 ? -8.246 51.243 -47.665 1.00 49.84 677 VAL A O 1
ATOM 5107 N N . ASP A 1 678 ? -10.089 51.645 -46.477 1.00 47.91 678 ASP A N 1
ATOM 5108 C CA . ASP A 1 678 ? -9.371 51.924 -45.227 1.00 47.91 678 ASP A CA 1
ATOM 5109 C C . ASP A 1 678 ? -8.739 50.657 -44.615 1.00 47.91 678 ASP A C 1
ATOM 5111 O O . ASP A 1 678 ? -7.645 50.728 -44.044 1.00 47.91 678 ASP A O 1
ATOM 5115 N N . ALA A 1 679 ? -9.328 49.471 -44.822 1.00 46.78 679 ALA A N 1
ATOM 5116 C CA . ALA A 1 679 ? -8.706 48.189 -44.464 1.00 46.78 679 ALA A CA 1
ATOM 5117 C C . ALA A 1 679 ? -7.411 47.912 -45.263 1.00 46.78 679 ALA A C 1
ATOM 5119 O O . ALA A 1 679 ? -6.448 47.369 -44.712 1.00 46.78 679 ALA A O 1
ATOM 5120 N N . ARG A 1 680 ? -7.321 48.371 -46.523 1.00 46.88 680 ARG A N 1
ATOM 5121 C CA . ARG A 1 680 ? -6.085 48.347 -47.336 1.00 46.88 680 ARG A CA 1
ATOM 5122 C C . ARG A 1 680 ? -5.006 49.273 -46.764 1.00 46.88 680 ARG A C 1
ATOM 5124 O O . ARG A 1 680 ? -3.835 48.892 -46.704 1.00 46.88 680 ARG A O 1
ATOM 5131 N N . VAL A 1 681 ? -5.386 50.464 -46.293 1.00 51.50 681 VAL A N 1
ATOM 5132 C CA . VAL A 1 681 ? -4.469 51.385 -45.594 1.00 51.50 681 VAL A CA 1
ATOM 5133 C C . VAL A 1 681 ? -3.992 50.774 -44.271 1.00 51.50 681 VAL A C 1
ATOM 5135 O O . VAL A 1 681 ? -2.838 50.969 -43.886 1.00 51.50 681 VAL A O 1
ATOM 5138 N N . PHE A 1 682 ? -4.837 49.995 -43.595 1.00 46.50 682 PHE A N 1
ATOM 5139 C CA . PHE A 1 682 ? -4.497 49.316 -42.345 1.00 46.50 682 PHE A CA 1
ATOM 5140 C C . PHE A 1 682 ? -3.532 48.134 -42.551 1.00 46.50 682 PHE A C 1
ATOM 5142 O O . PHE A 1 682 ? -2.528 48.046 -41.845 1.00 46.50 682 PHE A O 1
ATOM 5149 N N . GLY A 1 683 ? -3.753 47.292 -43.569 1.00 47.41 683 GLY A N 1
ATOM 5150 C CA . GLY A 1 683 ? -2.832 46.209 -43.948 1.00 47.41 683 GLY A CA 1
ATOM 5151 C C . GLY A 1 683 ? -1.460 46.721 -44.408 1.00 47.41 683 GLY A C 1
ATOM 5152 O O . GLY A 1 683 ? -0.428 46.217 -43.964 1.00 47.41 683 GLY A O 1
ATOM 5153 N N . GLY A 1 684 ? -1.433 47.802 -45.200 1.00 48.91 684 GLY A N 1
ATOM 5154 C CA . GLY A 1 684 ? -0.187 48.477 -45.586 1.00 48.91 684 GLY A CA 1
ATOM 5155 C C . GLY A 1 684 ? 0.556 49.100 -44.396 1.00 48.91 684 GLY A C 1
ATOM 5156 O O . GLY A 1 684 ? 1.784 49.026 -44.322 1.00 48.91 684 GLY A O 1
ATOM 5157 N N . LYS A 1 685 ? -0.166 49.665 -43.417 1.00 51.34 685 LYS A N 1
ATOM 5158 C CA . LYS A 1 685 ? 0.422 50.198 -42.175 1.00 51.34 685 LYS A CA 1
ATOM 5159 C C . LYS A 1 685 ? 0.954 49.098 -41.254 1.00 51.34 685 LYS A C 1
ATOM 5161 O O . LYS A 1 685 ? 2.017 49.303 -40.676 1.00 51.34 685 LYS A O 1
ATOM 5166 N N . ALA A 1 686 ? 0.281 47.950 -41.157 1.00 48.66 686 ALA A N 1
ATOM 5167 C CA . ALA A 1 686 ? 0.729 46.806 -40.360 1.00 48.66 686 ALA A CA 1
ATOM 5168 C C . ALA A 1 686 ? 2.019 46.183 -40.921 1.00 48.66 686 ALA A C 1
ATOM 5170 O O . ALA A 1 686 ? 2.967 45.962 -40.170 1.00 48.66 686 ALA A O 1
ATOM 5171 N N . ALA A 1 687 ? 2.108 45.999 -42.244 1.00 47.00 687 ALA A N 1
ATOM 5172 C CA . ALA A 1 687 ? 3.337 45.549 -42.906 1.00 47.00 687 ALA A CA 1
ATOM 5173 C C . ALA A 1 687 ? 4.486 46.567 -42.740 1.00 47.00 687 ALA A C 1
ATOM 5175 O O . ALA A 1 687 ? 5.598 46.211 -42.348 1.00 47.00 687 ALA A O 1
ATOM 5176 N N . THR A 1 688 ? 4.187 47.864 -42.890 1.00 53.31 688 THR A N 1
ATOM 5177 C CA . THR A 1 688 ? 5.163 48.945 -42.659 1.00 53.31 688 THR A CA 1
ATOM 5178 C C . THR A 1 688 ? 5.622 49.014 -41.193 1.00 53.31 688 THR A C 1
ATOM 5180 O O . THR A 1 688 ? 6.787 49.317 -40.928 1.00 53.31 688 THR A O 1
ATOM 5183 N N . GLN A 1 689 ? 4.740 48.731 -40.226 1.00 55.00 689 GLN A N 1
ATOM 5184 C CA . GLN A 1 689 ? 5.085 48.639 -38.803 1.00 55.00 689 GLN A CA 1
ATOM 5185 C C . GLN A 1 689 ? 5.967 47.426 -38.510 1.00 55.00 689 GLN A C 1
ATOM 5187 O O . GLN A 1 689 ? 6.978 47.599 -37.840 1.00 55.00 689 GLN A O 1
ATOM 5192 N N . LEU A 1 690 ? 5.659 46.253 -39.070 1.00 49.94 690 LEU A N 1
ATOM 5193 C CA . LEU A 1 690 ? 6.510 45.058 -38.987 1.00 49.94 690 LEU A CA 1
ATOM 5194 C C . LEU A 1 690 ? 7.913 45.331 -39.543 1.00 49.94 690 LEU A C 1
ATOM 5196 O O . LEU A 1 690 ? 8.910 45.030 -38.888 1.00 49.94 690 LEU A O 1
ATOM 5200 N N . ARG A 1 691 ? 8.006 45.996 -40.701 1.00 54.78 691 ARG A N 1
ATOM 5201 C CA . ARG A 1 691 ? 9.284 46.410 -41.296 1.00 54.78 691 ARG A CA 1
ATOM 5202 C C . ARG A 1 691 ? 10.041 47.417 -40.426 1.00 54.78 691 ARG A C 1
ATOM 5204 O O . ARG A 1 691 ? 11.259 47.310 -40.305 1.00 54.78 691 ARG A O 1
ATOM 5211 N N . ARG A 1 692 ? 9.353 48.388 -39.809 1.00 55.88 692 ARG A N 1
ATOM 5212 C CA . ARG A 1 692 ? 9.972 49.362 -38.887 1.00 55.88 692 ARG A CA 1
ATOM 5213 C C . ARG A 1 692 ? 10.422 48.720 -37.574 1.00 55.88 692 ARG A C 1
ATOM 5215 O O . ARG A 1 692 ? 11.530 49.019 -37.148 1.00 55.88 692 ARG A O 1
ATOM 5222 N N . SER A 1 693 ? 9.634 47.826 -36.975 1.00 53.81 693 SER A N 1
ATOM 5223 C CA . SER A 1 693 ? 10.043 47.061 -35.786 1.00 53.81 693 SER A CA 1
ATOM 5224 C C . SER A 1 693 ? 11.262 46.192 -36.084 1.00 53.81 693 SER A C 1
ATOM 5226 O O . SER A 1 693 ? 12.258 46.300 -35.375 1.00 53.81 693 SER A O 1
ATOM 5228 N N . ALA A 1 694 ? 11.249 45.438 -37.189 1.00 50.62 694 ALA A N 1
ATOM 5229 C CA . ALA A 1 694 ? 12.394 44.627 -37.606 1.00 50.62 694 ALA A CA 1
ATOM 5230 C C . ALA A 1 694 ? 13.649 45.481 -37.882 1.00 50.62 694 ALA A C 1
ATOM 5232 O O . ALA A 1 694 ? 14.761 45.094 -37.528 1.00 50.62 694 ALA A O 1
ATOM 5233 N N . SER A 1 695 ? 13.483 46.671 -38.473 1.00 50.88 695 SER A N 1
ATOM 5234 C CA . SER A 1 695 ? 14.591 47.602 -38.730 1.00 50.88 695 SER A CA 1
ATOM 5235 C C . SER A 1 695 ? 15.128 48.274 -37.456 1.00 50.88 695 SER A C 1
ATOM 5237 O O . SER A 1 695 ? 16.325 48.542 -37.381 1.00 50.88 695 SER A O 1
ATOM 5239 N N . ASN A 1 696 ? 14.280 48.527 -36.455 1.00 55.88 696 ASN A N 1
ATOM 5240 C CA . ASN A 1 696 ? 14.681 49.098 -35.165 1.00 55.88 696 ASN A CA 1
ATOM 5241 C C . ASN A 1 696 ? 15.355 48.050 -34.261 1.00 55.88 696 ASN A C 1
ATOM 5243 O O . ASN A 1 696 ? 16.316 48.365 -33.561 1.00 55.88 696 ASN A O 1
ATOM 5247 N N . GLU A 1 697 ? 14.908 46.791 -34.298 1.00 51.91 697 GLU A N 1
ATOM 5248 C CA . GLU A 1 697 ? 15.619 45.685 -33.642 1.00 51.91 697 GLU A CA 1
ATOM 5249 C C . GLU A 1 697 ? 17.001 45.444 -34.268 1.00 51.91 697 GLU A C 1
ATOM 5251 O O . GLU A 1 697 ? 17.955 45.171 -33.542 1.00 51.91 697 GLU A O 1
ATOM 5256 N N . LEU A 1 698 ? 17.146 45.641 -35.585 1.00 46.34 698 LEU A N 1
ATOM 5257 C CA . LEU A 1 698 ? 18.429 45.613 -36.303 1.00 46.34 698 LEU A CA 1
ATOM 5258 C C . LEU A 1 698 ? 19.428 46.661 -35.787 1.00 46.34 698 LEU A C 1
ATOM 5260 O O . LEU A 1 698 ? 20.613 46.360 -35.631 1.00 46.34 698 LEU A O 1
ATOM 5264 N N . GLU A 1 699 ? 18.964 47.876 -35.493 1.00 50.75 699 GLU A N 1
ATOM 5265 C CA . GLU A 1 699 ? 19.814 48.938 -34.942 1.00 50.75 699 GLU A CA 1
ATOM 5266 C C . GLU A 1 699 ? 20.235 48.642 -33.489 1.00 50.75 699 GLU A C 1
ATOM 5268 O O . GLU A 1 699 ? 21.357 48.957 -33.084 1.00 50.75 699 GLU A O 1
ATOM 5273 N N . ASN A 1 700 ? 19.374 47.964 -32.722 1.00 51.16 700 ASN A N 1
ATOM 5274 C CA . ASN A 1 700 ? 19.645 47.571 -31.336 1.00 51.16 700 ASN A CA 1
ATOM 5275 C C . ASN A 1 700 ? 20.559 46.335 -31.223 1.00 51.16 700 ASN A C 1
ATOM 5277 O O . ASN A 1 700 ? 21.459 46.315 -30.383 1.00 51.16 700 ASN A O 1
ATOM 5281 N N . LEU A 1 701 ? 20.405 45.338 -32.099 1.00 43.72 701 LEU A N 1
ATOM 5282 C CA . LEU A 1 701 ? 21.257 44.139 -32.154 1.00 43.72 701 LEU A CA 1
ATOM 5283 C C . LEU A 1 701 ? 22.697 44.442 -32.597 1.00 43.72 701 LEU A C 1
ATOM 5285 O O . LEU A 1 701 ? 23.622 43.721 -32.228 1.00 43.72 701 LEU A O 1
ATOM 5289 N N . GLY A 1 702 ? 22.907 45.535 -33.339 1.00 47.09 702 GLY A N 1
ATOM 5290 C CA . GLY A 1 702 ? 24.243 46.049 -33.650 1.00 47.09 702 GLY A CA 1
ATOM 5291 C C . GLY A 1 702 ? 24.970 46.690 -32.458 1.00 47.09 702 GLY A C 1
ATOM 5292 O O . GLY A 1 702 ? 26.182 46.884 -32.536 1.00 47.09 702 GLY A O 1
ATOM 5293 N N . ARG A 1 703 ? 24.261 47.020 -31.363 1.00 46.34 703 ARG A N 1
ATOM 5294 C CA . ARG A 1 703 ? 24.816 47.719 -30.185 1.00 46.34 703 ARG A CA 1
ATOM 5295 C C . ARG A 1 703 ? 25.108 46.806 -28.989 1.00 46.34 703 ARG A C 1
ATOM 5297 O O . ARG A 1 703 ? 26.032 47.111 -28.243 1.00 46.34 703 ARG A O 1
ATOM 5304 N N . ASP A 1 704 ? 24.386 45.697 -28.824 1.00 43.16 704 ASP A N 1
ATOM 5305 C CA . ASP A 1 704 ? 24.705 44.653 -27.834 1.00 43.16 704 ASP A CA 1
ATOM 5306 C C . ASP A 1 704 ? 24.279 43.257 -28.339 1.00 43.16 704 ASP A C 1
ATOM 5308 O O . ASP A 1 704 ? 23.131 42.843 -28.152 1.00 43.16 704 ASP A O 1
ATOM 5312 N N . PRO A 1 705 ? 25.188 42.508 -28.986 1.00 43.25 705 PRO A N 1
ATOM 5313 C CA . PRO A 1 705 ? 24.854 41.234 -29.616 1.00 43.25 705 PRO A CA 1
ATOM 5314 C C . PRO A 1 705 ? 24.674 40.056 -28.638 1.00 43.25 705 PRO A C 1
ATOM 5316 O O . PRO A 1 705 ? 24.295 38.973 -29.088 1.00 43.25 705 PRO A O 1
ATOM 5319 N N . PHE A 1 706 ? 24.930 40.217 -27.329 1.00 38.38 706 PHE A N 1
ATOM 5320 C CA . PHE A 1 706 ? 24.916 39.097 -26.370 1.00 38.38 706 PHE A CA 1
ATOM 5321 C C . PHE A 1 706 ? 23.803 39.161 -25.309 1.00 38.38 706 PHE A C 1
ATOM 5323 O O . PHE A 1 706 ? 23.432 38.110 -24.786 1.00 38.38 706 PHE A O 1
ATOM 5330 N N . GLY A 1 707 ? 23.226 40.332 -25.012 1.00 36.97 707 GLY A N 1
ATOM 5331 C CA . GLY A 1 707 ? 22.239 40.484 -23.930 1.00 36.97 707 GLY A CA 1
ATOM 5332 C C . GLY A 1 707 ? 20.776 40.152 -24.273 1.00 36.97 707 GLY A C 1
ATOM 5333 O O . GLY A 1 707 ? 20.009 39.780 -23.387 1.00 36.97 707 GLY A O 1
ATOM 5334 N N . THR A 1 708 ? 20.353 40.268 -25.537 1.00 44.19 708 THR A N 1
ATOM 5335 C CA . THR A 1 708 ? 18.915 40.355 -25.894 1.00 44.19 708 THR A CA 1
ATOM 5336 C C . THR A 1 708 ? 18.316 39.141 -26.612 1.00 44.19 708 THR A C 1
ATOM 5338 O O . THR A 1 708 ? 17.095 39.070 -26.739 1.00 44.19 708 THR A O 1
ATOM 5341 N N . PHE A 1 709 ? 19.114 38.153 -27.032 1.00 37.16 709 PHE A N 1
ATOM 5342 C CA . PHE A 1 709 ? 18.654 37.063 -27.915 1.00 37.16 709 PHE A CA 1
ATOM 5343 C C . PHE A 1 709 ? 17.742 36.000 -27.267 1.00 37.16 709 PHE A C 1
ATOM 5345 O O . PHE A 1 709 ? 17.112 35.227 -27.986 1.00 37.16 709 PHE A O 1
ATOM 5352 N N . ALA A 1 710 ? 17.652 35.931 -25.934 1.00 37.47 710 ALA A N 1
ATOM 5353 C CA . ALA A 1 710 ? 16.893 34.876 -25.249 1.00 37.47 710 ALA A CA 1
ATOM 5354 C C . ALA A 1 710 ? 15.360 35.060 -25.307 1.00 37.47 710 ALA A C 1
ATOM 5356 O O . ALA A 1 710 ? 14.635 34.089 -25.123 1.00 37.47 710 ALA A O 1
ATOM 5357 N N . ASN A 1 711 ? 14.865 36.271 -25.603 1.00 39.31 711 ASN A N 1
ATOM 5358 C CA . ASN A 1 711 ? 13.428 36.595 -25.557 1.00 39.31 711 ASN A CA 1
ATOM 5359 C C . ASN A 1 711 ? 12.837 37.064 -26.907 1.00 39.31 711 ASN A C 1
ATOM 5361 O O . ASN A 1 711 ? 11.625 37.219 -27.031 1.00 39.31 711 ASN A O 1
ATOM 5365 N N . THR A 1 712 ? 13.660 37.291 -27.934 1.00 43.12 712 THR A N 1
ATOM 5366 C CA . THR A 1 712 ? 13.270 37.986 -29.180 1.00 43.12 712 THR A CA 1
ATOM 5367 C C . THR A 1 712 ? 12.429 37.146 -30.158 1.00 43.12 712 THR A C 1
ATOM 5369 O O . THR A 1 712 ? 11.422 37.659 -30.642 1.00 43.12 712 THR A O 1
ATOM 5372 N N . PRO A 1 713 ? 12.732 35.856 -30.427 1.00 38.38 713 PRO A N 1
ATOM 5373 C CA . PRO A 1 713 ? 11.943 35.055 -31.372 1.00 38.38 713 PRO A CA 1
ATOM 5374 C C . PRO A 1 713 ? 10.505 34.825 -30.895 1.00 38.38 713 PRO A C 1
ATOM 5376 O O . PRO A 1 713 ? 9.574 34.878 -31.692 1.00 38.38 713 PRO A O 1
ATOM 5379 N N . GLN A 1 714 ? 10.319 34.635 -29.584 1.00 40.16 714 GLN A N 1
ATOM 5380 C CA . GLN A 1 714 ? 9.004 34.461 -28.968 1.00 40.16 714 GLN A CA 1
ATOM 5381 C C . GLN A 1 714 ? 8.191 35.762 -29.011 1.00 40.16 714 GLN A C 1
ATOM 5383 O O . GLN A 1 714 ? 6.993 35.723 -29.268 1.00 40.16 714 GLN A O 1
ATOM 5388 N N . ASN A 1 715 ? 8.835 36.916 -28.816 1.00 44.19 715 ASN A N 1
ATOM 5389 C CA . ASN A 1 715 ? 8.179 38.220 -28.911 1.00 44.19 715 ASN A CA 1
ATOM 5390 C C . ASN A 1 715 ? 7.779 38.552 -30.357 1.00 44.19 715 ASN A C 1
ATOM 5392 O O . ASN A 1 715 ? 6.651 38.985 -30.577 1.00 44.19 715 ASN A O 1
ATOM 5396 N N . ALA A 1 716 ? 8.625 38.239 -31.344 1.00 39.59 716 ALA A N 1
ATOM 5397 C CA . ALA A 1 716 ? 8.298 38.391 -32.763 1.00 39.59 716 ALA A CA 1
ATOM 5398 C C . ALA A 1 716 ? 7.170 37.439 -33.220 1.00 39.59 716 ALA A C 1
ATOM 5400 O O . ALA A 1 716 ? 6.271 37.856 -33.950 1.00 39.59 716 ALA A O 1
ATOM 5401 N N . LEU A 1 717 ? 7.155 36.183 -32.747 1.00 39.94 717 LEU A N 1
ATOM 5402 C CA . LEU A 1 717 ? 6.063 35.221 -32.986 1.00 39.94 717 LEU A CA 1
ATOM 5403 C C . LEU A 1 717 ? 4.753 35.637 -32.301 1.00 39.94 717 LEU A C 1
ATOM 5405 O O . LEU A 1 717 ? 3.680 35.489 -32.887 1.00 39.94 717 LEU A O 1
ATOM 5409 N N . ASN A 1 718 ? 4.826 36.201 -31.094 1.00 46.00 718 ASN A N 1
ATOM 5410 C CA . ASN A 1 718 ? 3.667 36.735 -30.380 1.00 46.00 718 ASN A CA 1
ATOM 5411 C C . ASN A 1 718 ? 3.103 37.989 -31.073 1.00 46.00 718 ASN A C 1
ATOM 5413 O O . ASN A 1 718 ? 1.884 38.139 -31.158 1.00 46.00 718 ASN A O 1
ATOM 5417 N N . GLU A 1 719 ? 3.950 38.865 -31.621 1.00 45.19 719 GLU A N 1
ATOM 5418 C CA . GLU A 1 719 ? 3.503 40.009 -32.425 1.00 45.19 719 GLU A CA 1
ATOM 5419 C C . GLU A 1 719 ? 2.909 39.576 -33.775 1.00 45.19 719 GLU A C 1
ATOM 5421 O O . GLU A 1 719 ? 1.842 40.063 -34.147 1.00 45.19 719 GLU A O 1
ATOM 5426 N N . LEU A 1 720 ? 3.499 38.593 -34.465 1.00 37.81 720 LEU A N 1
ATOM 5427 C CA . LEU A 1 720 ? 2.948 38.019 -35.703 1.00 37.81 720 LEU A CA 1
ATOM 5428 C C . LEU A 1 720 ? 1.608 37.297 -35.476 1.00 37.81 720 LEU A C 1
ATOM 5430 O O . LEU A 1 720 ? 0.677 37.467 -36.265 1.00 37.81 720 LEU A O 1
ATOM 5434 N N . SER A 1 721 ? 1.462 36.567 -34.364 1.00 39.97 721 SER A N 1
ATOM 5435 C CA . SER A 1 721 ? 0.185 35.975 -33.938 1.00 39.97 721 SER A CA 1
ATOM 5436 C C . SER A 1 721 ? -0.869 37.044 -33.627 1.00 39.97 721 SER A C 1
ATOM 5438 O O . SER A 1 721 ? -2.050 36.850 -33.920 1.00 39.97 721 SER A O 1
ATOM 5440 N N . ASN A 1 722 ? -0.467 38.177 -33.045 1.00 45.66 722 ASN A N 1
ATOM 5441 C CA . ASN A 1 722 ? -1.369 39.294 -32.762 1.00 45.66 722 ASN A CA 1
ATOM 5442 C C . ASN A 1 722 ? -1.808 40.026 -34.038 1.00 45.66 722 ASN A C 1
ATOM 5444 O O . ASN A 1 722 ? -2.958 40.458 -34.115 1.00 45.66 722 ASN A O 1
ATOM 5448 N N . VAL A 1 723 ? -0.942 40.112 -35.054 1.00 39.88 723 VAL A N 1
ATOM 5449 C CA . VAL A 1 723 ? -1.277 40.652 -36.382 1.00 39.88 723 VAL A CA 1
ATOM 5450 C C . VAL A 1 723 ? -2.216 39.706 -37.142 1.00 39.88 723 VAL A C 1
ATOM 5452 O O . VAL A 1 723 ? -3.214 40.169 -37.691 1.00 39.88 723 VAL A O 1
ATOM 5455 N N . GLY A 1 724 ? -1.984 38.387 -37.097 1.00 38.75 724 GLY A N 1
ATOM 5456 C CA . GLY A 1 724 ? -2.884 37.383 -37.685 1.00 38.75 724 GLY A CA 1
ATOM 5457 C C . GLY A 1 724 ? -4.299 37.424 -37.092 1.00 38.75 724 GLY A C 1
ATOM 5458 O O . GLY A 1 724 ? -5.283 37.450 -37.831 1.00 38.75 724 GLY A O 1
ATOM 5459 N N . ASN A 1 725 ? -4.403 37.561 -35.765 1.00 41.78 725 ASN A N 1
ATOM 5460 C CA . ASN A 1 725 ? -5.686 37.694 -35.068 1.00 41.78 725 ASN A CA 1
ATOM 5461 C C . ASN A 1 725 ? -6.400 39.031 -35.358 1.00 41.78 725 ASN A C 1
ATOM 5463 O O . ASN A 1 725 ? -7.634 39.076 -35.381 1.00 41.78 725 ASN A O 1
ATOM 5467 N N . LEU A 1 726 ? -5.649 40.109 -35.621 1.00 39.38 726 LEU A N 1
ATOM 5468 C CA . LEU A 1 726 ? -6.202 41.411 -36.017 1.00 39.38 726 LEU A CA 1
ATOM 5469 C C . LEU A 1 726 ? -6.816 41.381 -37.425 1.00 39.38 726 LEU A C 1
ATOM 5471 O O . LEU A 1 726 ? -7.841 42.019 -37.658 1.00 39.38 726 LEU A O 1
ATOM 5475 N N . VAL A 1 727 ? -6.220 40.620 -38.347 1.00 37.09 727 VAL A N 1
ATOM 5476 C CA . VAL A 1 727 ? -6.687 40.495 -39.738 1.00 37.09 727 VAL A CA 1
ATOM 5477 C C . VAL A 1 727 ? -7.939 39.612 -39.830 1.00 37.09 727 VAL A C 1
ATOM 5479 O O . VAL A 1 727 ? -8.866 39.944 -40.566 1.00 37.09 727 VAL A O 1
ATOM 5482 N N . THR A 1 728 ? -8.053 38.557 -39.013 1.00 40.25 728 THR A N 1
ATOM 5483 C CA . THR A 1 728 ? -9.278 37.731 -38.939 1.00 40.25 728 THR A CA 1
ATOM 5484 C C . THR A 1 728 ? -10.444 38.400 -38.199 1.00 40.25 728 THR A C 1
ATOM 5486 O O . THR A 1 728 ? -11.599 38.038 -38.416 1.00 40.25 728 THR A O 1
ATOM 5489 N N . GLY A 1 729 ? -10.179 39.392 -37.340 1.00 40.41 729 GLY A N 1
ATOM 5490 C CA . GLY A 1 729 ? -11.210 40.123 -36.589 1.00 40.41 729 GLY A CA 1
ATOM 5491 C C . GLY A 1 729 ? -11.944 41.213 -37.384 1.00 40.41 729 GLY A C 1
ATOM 5492 O O . GLY A 1 729 ? -12.981 41.699 -36.932 1.00 40.41 729 GLY A O 1
ATOM 5493 N N . ALA A 1 730 ? -11.442 41.592 -38.564 1.00 40.03 730 ALA A N 1
ATOM 5494 C CA . ALA A 1 730 ? -11.923 42.753 -39.318 1.00 40.03 730 ALA A CA 1
ATOM 5495 C C . ALA A 1 730 ? -13.238 42.530 -40.103 1.00 40.03 730 ALA A C 1
ATOM 5497 O O . ALA A 1 730 ? -13.868 43.502 -40.509 1.00 40.03 730 ALA A O 1
ATOM 5498 N N . PHE A 1 731 ? -13.717 41.287 -40.263 1.00 37.72 731 PHE A N 1
ATOM 5499 C CA . PHE A 1 731 ? -14.945 40.966 -41.022 1.00 37.72 731 PHE A CA 1
ATOM 5500 C C . PHE A 1 731 ? -16.180 40.656 -40.152 1.00 37.72 731 PHE A C 1
ATOM 5502 O O . PHE A 1 731 ? -17.069 39.905 -40.546 1.00 37.72 731 PHE A O 1
ATOM 5509 N N . GLY A 1 732 ? -16.273 41.250 -38.959 1.00 37.00 732 GLY A N 1
ATOM 5510 C CA . GLY A 1 732 ? -17.375 40.996 -38.026 1.00 37.00 732 GLY A CA 1
ATOM 5511 C C . GLY A 1 732 ? -17.813 42.221 -37.233 1.00 37.00 732 GLY A C 1
ATOM 5512 O O . GLY A 1 732 ? -17.755 42.207 -36.001 1.00 37.00 732 GLY A O 1
ATOM 5513 N N . ASN A 1 733 ? -18.310 43.262 -37.907 1.00 39.50 733 ASN A N 1
ATOM 5514 C CA . ASN A 1 733 ? -18.951 44.417 -37.265 1.00 39.50 733 ASN A CA 1
ATOM 5515 C C . ASN A 1 733 ? -20.334 44.041 -36.687 1.00 39.50 733 ASN A C 1
ATOM 5517 O O . ASN A 1 733 ? -21.383 44.429 -37.188 1.00 39.50 733 ASN A O 1
ATOM 5521 N N . LYS A 1 734 ? -20.316 43.216 -35.632 1.00 40.53 734 LYS A N 1
ATOM 5522 C CA . LYS A 1 734 ? -21.344 43.092 -34.579 1.00 40.53 734 LYS A CA 1
ATOM 5523 C C . LYS A 1 734 ? -20.833 42.374 -33.313 1.00 40.53 734 LYS A C 1
ATOM 5525 O O . LYS A 1 734 ? -21.634 41.934 -32.496 1.00 40.53 734 LYS A O 1
ATOM 5530 N N . LYS A 1 735 ? -19.511 42.237 -33.124 1.00 42.88 735 LYS A N 1
ATOM 5531 C CA . LYS A 1 735 ? -18.923 41.461 -32.011 1.00 42.88 735 LYS A CA 1
ATOM 5532 C C . LYS A 1 735 ? -17.691 42.100 -31.348 1.00 42.88 735 LYS A C 1
ATOM 5534 O O . LYS A 1 735 ? -16.839 41.383 -30.832 1.00 42.88 735 LYS A O 1
ATOM 5539 N N . LYS A 1 736 ? -17.606 43.433 -31.288 1.00 46.38 736 LYS A N 1
ATOM 5540 C CA . LYS A 1 736 ? -16.555 44.120 -30.507 1.00 46.38 736 LYS A CA 1
ATOM 5541 C C . LYS A 1 736 ? -16.575 43.688 -29.027 1.00 46.38 736 LYS A C 1
ATOM 5543 O O . LYS A 1 736 ? -15.530 43.372 -28.472 1.00 46.38 736 LYS A O 1
ATOM 5548 N N . ASP A 1 737 ? -17.767 43.466 -28.471 1.00 48.31 737 ASP A N 1
ATOM 5549 C CA . ASP A 1 737 ? -17.936 42.942 -27.107 1.00 48.31 737 ASP A CA 1
ATOM 5550 C C . ASP A 1 737 ? -17.515 41.468 -26.957 1.00 48.31 737 ASP A C 1
ATOM 5552 O O . ASP A 1 737 ? -17.097 41.050 -25.882 1.00 48.31 737 ASP A O 1
ATOM 5556 N N . ALA A 1 738 ? -17.566 40.666 -28.029 1.00 49.06 738 ALA A N 1
ATOM 5557 C CA . ALA A 1 738 ? -17.162 39.258 -27.986 1.00 49.06 738 ALA A CA 1
ATOM 5558 C C . ALA A 1 738 ? -15.645 39.069 -28.154 1.00 49.06 738 ALA A C 1
ATOM 5560 O O . ALA A 1 738 ? -15.100 38.103 -27.628 1.00 49.06 738 ALA A O 1
ATOM 5561 N N . GLY A 1 739 ? -14.962 39.975 -28.863 1.00 52.94 739 GLY A N 1
ATOM 5562 C CA . GLY A 1 739 ? -13.499 39.991 -28.965 1.00 52.94 739 GLY A CA 1
ATOM 5563 C C . GLY A 1 739 ? -12.838 40.392 -27.646 1.00 52.94 739 GLY A C 1
ATOM 5564 O O . GLY A 1 739 ? -11.926 39.707 -27.188 1.00 52.94 739 GLY A O 1
ATOM 5565 N N . ASP A 1 740 ? -13.365 41.427 -26.987 1.00 61.12 740 ASP A N 1
ATOM 5566 C CA . ASP A 1 740 ? -12.902 41.837 -25.657 1.00 61.12 740 ASP A CA 1
ATOM 5567 C C . ASP A 1 740 ? -13.294 40.816 -24.581 1.00 61.12 740 ASP A C 1
ATOM 5569 O O . ASP A 1 740 ? -12.491 40.531 -23.697 1.00 61.12 740 ASP A O 1
ATOM 5573 N N . ALA A 1 741 ? -14.472 40.186 -24.675 1.00 59.94 741 ALA A N 1
ATOM 5574 C CA . ALA A 1 741 ? -14.834 39.073 -23.795 1.00 59.94 741 ALA A CA 1
ATOM 5575 C C . ALA A 1 741 ? -13.943 37.842 -24.012 1.00 59.94 741 ALA A C 1
ATOM 5577 O O . ALA A 1 741 ? -13.588 37.181 -23.043 1.00 59.94 741 ALA A O 1
ATOM 5578 N N . ARG A 1 742 ? -13.539 37.545 -25.254 1.00 66.31 742 ARG A N 1
ATOM 5579 C CA . ARG A 1 742 ? -12.631 36.431 -25.555 1.00 66.31 742 ARG A CA 1
ATOM 5580 C C . ARG A 1 742 ? -11.203 36.722 -25.099 1.00 66.31 742 ARG A C 1
ATOM 5582 O O . ARG A 1 742 ? -10.600 35.845 -24.498 1.00 66.31 742 ARG A O 1
ATOM 5589 N N . ARG A 1 743 ? -10.699 37.948 -25.285 1.00 72.25 743 ARG A N 1
ATOM 5590 C CA . ARG A 1 743 ? -9.415 38.384 -24.708 1.00 72.25 743 ARG A CA 1
ATOM 5591 C C . ARG A 1 743 ? -9.436 38.341 -23.186 1.00 72.25 743 ARG A C 1
ATOM 5593 O O . ARG A 1 743 ? -8.529 37.765 -22.607 1.00 72.25 743 ARG A O 1
ATOM 5600 N N . ARG A 1 744 ? -10.491 38.857 -22.543 1.00 75.62 744 ARG A N 1
ATOM 5601 C CA . ARG A 1 744 ? -10.657 38.753 -21.085 1.00 75.62 744 ARG A CA 1
ATOM 5602 C C . ARG A 1 744 ? -10.744 37.300 -20.632 1.00 75.62 744 ARG A C 1
ATOM 5604 O O . ARG A 1 744 ? -10.113 36.964 -19.646 1.00 75.62 744 ARG A O 1
ATOM 5611 N N . ALA A 1 745 ? -11.447 36.432 -21.359 1.00 71.06 745 ALA A N 1
ATOM 5612 C CA . ALA A 1 745 ? -11.522 35.007 -21.043 1.00 71.06 745 ALA A CA 1
ATOM 5613 C C . ALA A 1 745 ? -10.177 34.282 -21.238 1.00 71.06 745 ALA A C 1
ATOM 5615 O O . ALA A 1 745 ? -9.842 33.411 -20.442 1.00 71.06 745 ALA A O 1
ATOM 5616 N N . GLU A 1 746 ? -9.391 34.636 -22.258 1.00 76.56 746 GLU A N 1
ATOM 5617 C CA . GLU A 1 746 ? -8.052 34.080 -22.500 1.00 76.56 746 GLU A CA 1
ATOM 5618 C C . GLU A 1 746 ? -7.022 34.593 -21.482 1.00 76.56 746 GLU A C 1
ATOM 5620 O O . GLU A 1 746 ? -6.223 33.805 -20.976 1.00 76.56 746 GLU A O 1
ATOM 5625 N N . GLU A 1 747 ? -7.057 35.880 -21.130 1.00 82.94 747 GLU A N 1
ATOM 5626 C CA . GLU A 1 747 ? -6.241 36.466 -20.059 1.00 82.94 747 GLU A CA 1
ATOM 5627 C C . GLU A 1 747 ? -6.630 35.900 -18.692 1.00 82.94 747 GLU A C 1
ATOM 5629 O O . GLU A 1 747 ? -5.754 35.526 -17.917 1.00 82.94 747 GLU A O 1
ATOM 5634 N N . GLU A 1 748 ? -7.925 35.743 -18.412 1.00 80.56 748 GLU A N 1
ATOM 5635 C CA . GLU A 1 748 ? -8.422 35.114 -17.189 1.00 80.56 748 GLU A CA 1
ATOM 5636 C C . GLU A 1 748 ? -8.046 33.625 -17.137 1.00 80.56 748 GLU A C 1
ATOM 5638 O O . GLU A 1 748 ? -7.648 33.132 -16.084 1.00 80.56 748 GLU A O 1
ATOM 5643 N N . ALA A 1 749 ? -8.091 32.904 -18.263 1.00 75.00 749 ALA A N 1
ATOM 5644 C CA . ALA A 1 749 ? -7.633 31.518 -18.345 1.00 75.00 749 ALA A CA 1
ATOM 5645 C C . ALA A 1 749 ? -6.115 31.401 -18.133 1.00 75.00 749 ALA A C 1
ATOM 5647 O O . ALA A 1 749 ? -5.675 30.534 -17.378 1.00 75.00 749 ALA A O 1
ATOM 5648 N N . ARG A 1 750 ? -5.308 32.287 -18.734 1.00 79.75 750 ARG A N 1
ATOM 5649 C CA . ARG A 1 750 ? -3.852 32.337 -18.509 1.00 79.75 750 ARG A CA 1
ATOM 5650 C C . ARG A 1 750 ? -3.519 32.672 -17.060 1.00 79.75 750 ARG A C 1
ATOM 5652 O O . ARG A 1 750 ? -2.741 31.944 -16.451 1.00 79.75 750 ARG A O 1
ATOM 5659 N N . ALA A 1 751 ? -4.154 33.697 -16.494 1.00 80.50 751 ALA A N 1
ATOM 5660 C CA . ALA A 1 751 ? -3.972 34.088 -15.100 1.00 80.50 751 ALA A CA 1
ATOM 5661 C C . ALA A 1 751 ? -4.378 32.960 -14.140 1.00 80.50 751 ALA A C 1
ATOM 5663 O O . ALA A 1 751 ? -3.672 32.704 -13.167 1.00 80.50 751 ALA A O 1
ATOM 5664 N N . LYS A 1 752 ? -5.461 32.225 -14.437 1.00 80.19 752 LYS A N 1
ATOM 5665 C CA . LYS A 1 752 ? -5.852 31.024 -13.681 1.00 80.19 752 LYS A CA 1
ATOM 5666 C C . LYS A 1 752 ? -4.805 29.916 -13.785 1.00 80.19 752 LYS A C 1
ATOM 5668 O O . LYS A 1 752 ? -4.440 29.355 -12.760 1.00 80.19 752 LYS A O 1
ATOM 5673 N N . VAL A 1 753 ? -4.286 29.614 -14.978 1.00 77.62 753 VAL A N 1
ATOM 5674 C CA . VAL A 1 753 ? -3.238 28.589 -15.160 1.00 77.62 753 VAL A CA 1
ATOM 5675 C C . VAL A 1 753 ? -1.944 28.975 -14.440 1.00 77.62 753 VAL A C 1
ATOM 5677 O O . VAL A 1 753 ? -1.322 28.126 -13.809 1.00 77.62 753 VAL A O 1
ATOM 5680 N N . GLU A 1 754 ? -1.535 30.241 -14.500 1.00 82.38 754 GLU A N 1
ATOM 5681 C CA . GLU A 1 754 ? -0.327 30.732 -13.833 1.00 82.38 754 GLU A CA 1
ATOM 5682 C C . GLU A 1 754 ? -0.483 30.751 -12.304 1.00 82.38 754 GLU A C 1
ATOM 5684 O O . GLU A 1 754 ? 0.415 30.308 -11.587 1.00 82.38 754 GLU A O 1
ATOM 5689 N N . ALA A 1 755 ? -1.654 31.150 -11.796 1.00 82.56 755 ALA A N 1
ATOM 5690 C CA . ALA A 1 755 ? -1.987 31.056 -10.376 1.00 82.56 755 ALA A CA 1
ATOM 5691 C C . ALA A 1 755 ? -2.022 29.599 -9.880 1.00 82.56 755 ALA A C 1
ATOM 5693 O O . ALA A 1 755 ? -1.503 29.309 -8.801 1.00 82.56 755 ALA A O 1
ATOM 5694 N N . LEU A 1 756 ? -2.576 28.672 -10.673 1.00 80.38 756 LEU A N 1
ATOM 5695 C CA . LEU A 1 756 ? -2.572 27.238 -10.368 1.00 80.38 756 LEU A CA 1
ATOM 5696 C C . LEU A 1 756 ? -1.148 26.675 -10.352 1.00 80.38 756 LEU A C 1
ATOM 5698 O O . LEU A 1 756 ? -0.798 25.979 -9.405 1.00 80.38 756 LEU A O 1
ATOM 5702 N N . LYS A 1 757 ? -0.304 27.021 -11.336 1.00 82.19 757 LYS A N 1
ATOM 5703 C CA . LYS A 1 757 ? 1.117 26.628 -11.354 1.00 82.19 757 LYS A CA 1
ATOM 5704 C C . LYS A 1 757 ? 1.854 27.129 -10.119 1.00 82.19 757 LYS A C 1
ATOM 5706 O O . LYS A 1 757 ? 2.504 26.340 -9.447 1.00 82.19 757 LYS A O 1
ATOM 5711 N N . LYS A 1 758 ? 1.687 28.405 -9.766 1.00 87.94 758 LYS A N 1
ATOM 5712 C CA . LYS A 1 758 ? 2.301 28.974 -8.564 1.00 87.94 758 LYS A CA 1
ATOM 5713 C C . LYS A 1 758 ? 1.836 28.255 -7.293 1.00 87.94 758 LYS A C 1
ATOM 5715 O O . LYS A 1 758 ? 2.659 27.923 -6.448 1.00 87.94 758 LYS A O 1
ATOM 5720 N N . SER A 1 759 ? 0.538 27.967 -7.169 1.00 82.81 759 SER A N 1
ATOM 5721 C CA . SER A 1 759 ? 0.001 27.209 -6.032 1.00 82.81 759 SER A CA 1
ATOM 5722 C C . SER A 1 759 ? 0.524 25.768 -5.993 1.00 82.81 759 SER A C 1
ATOM 5724 O O . SER A 1 759 ? 0.818 25.250 -4.914 1.00 82.81 759 SER A O 1
ATOM 5726 N N . LEU A 1 760 ? 0.683 25.131 -7.157 1.00 86.81 760 LEU A N 1
ATOM 5727 C CA . LEU A 1 760 ? 1.272 23.801 -7.286 1.00 86.81 760 LEU A CA 1
ATOM 5728 C C . LEU A 1 760 ? 2.731 23.794 -6.826 1.00 86.81 760 LEU A C 1
ATOM 5730 O O . LEU A 1 760 ? 3.097 22.959 -6.003 1.00 86.81 760 LEU A O 1
ATOM 5734 N N . ASP A 1 761 ? 3.533 24.740 -7.314 1.00 86.94 761 ASP A N 1
ATOM 5735 C CA . ASP A 1 761 ? 4.946 24.883 -6.964 1.00 86.94 761 ASP A CA 1
ATOM 5736 C C . ASP A 1 761 ? 5.118 25.201 -5.472 1.00 86.94 761 ASP A C 1
ATOM 5738 O O . ASP A 1 761 ? 6.005 24.658 -4.819 1.00 86.94 761 ASP A O 1
ATOM 5742 N N . GLU A 1 762 ? 4.235 26.013 -4.885 1.00 89.06 762 GLU A N 1
ATOM 5743 C CA . GLU A 1 762 ? 4.239 26.288 -3.444 1.00 89.06 762 GLU A CA 1
ATOM 5744 C C . GLU A 1 762 ? 3.901 25.039 -2.608 1.00 89.06 762 GLU A C 1
ATOM 5746 O O . GLU A 1 762 ? 4.550 24.788 -1.585 1.00 89.06 762 GLU A O 1
ATOM 5751 N N . LYS A 1 763 ? 2.917 24.232 -3.037 1.00 87.56 763 LYS A N 1
ATOM 5752 C CA . LYS A 1 763 ? 2.513 22.995 -2.342 1.00 87.56 763 LYS A CA 1
ATOM 5753 C C . LYS A 1 763 ? 3.541 21.872 -2.498 1.00 87.56 763 LYS A C 1
ATOM 5755 O O . LYS A 1 763 ? 3.916 21.239 -1.511 1.00 87.56 763 LYS A O 1
ATOM 5760 N N . LEU A 1 764 ? 4.003 21.616 -3.722 1.00 94.62 764 LEU A N 1
ATOM 5761 C CA . LEU A 1 764 ? 4.915 20.516 -4.036 1.00 94.62 764 LEU A CA 1
ATOM 5762 C C . LEU A 1 764 ? 6.384 20.882 -3.825 1.00 94.62 764 LEU A C 1
ATOM 5764 O O . LEU A 1 764 ? 7.171 19.995 -3.515 1.00 94.62 764 LEU A O 1
ATOM 5768 N N . GLY A 1 765 ? 6.770 22.157 -3.894 1.00 94.19 765 GLY A N 1
ATOM 5769 C CA . GLY A 1 765 ? 8.162 22.594 -3.741 1.00 94.19 765 GLY A CA 1
ATOM 5770 C C . GLY A 1 765 ? 8.779 22.220 -2.390 1.00 94.19 765 GLY A C 1
ATOM 5771 O O . GLY A 1 765 ? 9.961 21.874 -2.322 1.00 94.19 765 GLY A O 1
ATOM 5772 N N . ARG A 1 766 ? 7.976 22.189 -1.314 1.00 92.81 766 ARG A N 1
ATOM 5773 C CA . ARG A 1 766 ? 8.413 21.661 -0.007 1.00 92.81 766 ARG A CA 1
ATOM 5774 C C . ARG A 1 766 ? 8.655 20.155 -0.044 1.00 92.81 766 ARG A C 1
ATOM 5776 O O . ARG A 1 766 ? 9.642 19.699 0.517 1.00 92.81 766 ARG A O 1
ATOM 5783 N N . LEU A 1 767 ? 7.782 19.400 -0.713 1.00 95.69 767 LEU A N 1
ATOM 5784 C CA . LEU A 1 767 ? 7.939 17.955 -0.875 1.00 95.69 767 LEU A CA 1
ATOM 5785 C C . LEU A 1 767 ? 9.152 17.624 -1.754 1.00 95.69 767 LEU A C 1
ATOM 5787 O O . LEU A 1 767 ? 9.947 16.776 -1.373 1.00 95.69 767 LEU A O 1
ATOM 5791 N N . VAL A 1 768 ? 9.332 18.325 -2.878 1.00 96.56 768 VAL A N 1
ATOM 5792 C CA . VAL A 1 768 ? 10.506 18.205 -3.757 1.00 96.56 768 VAL A CA 1
ATOM 5793 C C . VAL A 1 768 ? 11.785 18.454 -2.965 1.00 96.56 768 VAL A C 1
ATOM 5795 O O . VAL A 1 768 ? 12.675 17.615 -2.981 1.00 96.56 768 VAL A O 1
ATOM 5798 N N . SER A 1 769 ? 11.844 19.552 -2.206 1.00 95.00 769 SER A N 1
ATOM 5799 C CA . SER A 1 769 ? 13.014 19.881 -1.380 1.00 95.00 769 SER A CA 1
ATOM 5800 C C . SER A 1 769 ? 13.269 18.864 -0.266 1.00 95.00 769 SER A C 1
ATOM 5802 O O . SER A 1 769 ? 14.412 18.680 0.132 1.00 95.00 769 SER A O 1
ATOM 5804 N N . ALA A 1 770 ? 12.218 18.229 0.260 1.00 94.75 770 ALA A N 1
ATOM 5805 C CA . ALA A 1 770 ? 12.339 17.210 1.297 1.00 94.75 770 ALA A CA 1
ATOM 5806 C C . ALA A 1 770 ? 12.740 15.835 0.746 1.00 94.75 770 ALA A C 1
ATOM 5808 O O . ALA A 1 770 ? 13.381 15.073 1.459 1.00 94.75 770 ALA A O 1
ATOM 5809 N N . ILE A 1 771 ? 12.360 15.513 -0.496 1.00 96.31 771 ILE A N 1
ATOM 5810 C CA . ILE A 1 771 ? 12.838 14.322 -1.209 1.00 96.31 771 ILE A CA 1
ATOM 5811 C C . ILE A 1 771 ? 14.291 14.538 -1.653 1.00 96.31 771 ILE A C 1
ATOM 5813 O O . ILE A 1 771 ? 15.108 13.629 -1.531 1.00 96.31 771 ILE A O 1
ATOM 5817 N N . GLU A 1 772 ? 14.632 15.733 -2.142 1.00 95.31 772 GLU A N 1
ATOM 5818 C CA . GLU A 1 772 ? 15.974 16.051 -2.625 1.00 95.31 772 GLU A CA 1
ATOM 5819 C C . GLU A 1 772 ? 17.017 15.935 -1.508 1.00 95.31 772 GLU A C 1
ATOM 5821 O O . GLU A 1 772 ? 17.042 16.707 -0.550 1.00 95.31 772 GLU A O 1
ATOM 5826 N N . GLY A 1 773 ? 17.925 14.971 -1.647 1.00 85.62 773 GLY A N 1
ATOM 5827 C CA . GLY A 1 773 ? 19.004 14.761 -0.690 1.00 85.62 773 GLY A CA 1
ATOM 5828 C C . GLY A 1 773 ? 18.609 13.965 0.552 1.00 85.62 773 GLY A C 1
ATOM 5829 O O . GLY A 1 773 ? 19.470 13.786 1.424 1.00 85.62 773 GLY A O 1
ATOM 5830 N N . ASP A 1 774 ? 17.379 13.439 0.626 1.00 94.81 774 ASP A N 1
ATOM 5831 C CA . ASP A 1 774 ? 17.005 12.515 1.692 1.00 94.81 774 ASP A CA 1
ATOM 5832 C C . ASP A 1 774 ? 17.823 11.218 1.605 1.00 94.81 774 ASP A C 1
ATOM 5834 O O . ASP A 1 774 ? 18.170 10.705 0.529 1.00 94.81 774 ASP A O 1
ATOM 5838 N N . ARG A 1 775 ? 18.214 10.718 2.777 1.00 95.50 775 ARG A N 1
ATOM 5839 C CA . ARG A 1 775 ? 19.187 9.634 2.925 1.00 95.50 775 ARG A CA 1
ATOM 5840 C C . ARG A 1 775 ? 18.759 8.693 4.025 1.00 95.50 775 ARG A C 1
ATOM 5842 O O . ARG A 1 775 ? 18.749 9.052 5.200 1.00 95.50 775 ARG A O 1
ATOM 5849 N N . LEU A 1 776 ? 18.556 7.438 3.648 1.00 94.69 776 LEU A N 1
ATOM 5850 C CA . LEU A 1 776 ? 18.141 6.398 4.572 1.00 94.69 776 LEU A CA 1
ATOM 5851 C C . LEU A 1 776 ? 19.191 5.287 4.630 1.00 94.69 776 LEU A C 1
ATOM 5853 O O . LEU A 1 776 ? 19.440 4.583 3.652 1.00 94.69 776 LEU A O 1
ATOM 5857 N N . ASP A 1 777 ? 19.812 5.121 5.796 1.00 93.50 777 ASP A N 1
ATOM 5858 C CA . ASP A 1 777 ? 20.773 4.052 6.075 1.00 93.50 777 ASP A CA 1
ATOM 5859 C C . ASP A 1 777 ? 20.118 2.993 6.982 1.00 93.50 777 ASP A C 1
ATOM 5861 O O . ASP A 1 777 ? 19.955 3.188 8.186 1.00 93.50 777 ASP A O 1
ATOM 5865 N N . HIS A 1 778 ? 19.779 1.830 6.420 1.00 89.19 778 HIS A N 1
ATOM 5866 C CA . HIS A 1 778 ? 19.279 0.683 7.175 1.00 89.19 778 HIS A CA 1
ATOM 5867 C C . HIS A 1 778 ? 20.393 -0.312 7.497 1.00 89.19 778 HIS A C 1
ATOM 5869 O O . HIS A 1 778 ? 20.977 -0.962 6.621 1.00 89.19 778 HIS A O 1
ATOM 5875 N N . LEU A 1 779 ? 20.629 -0.469 8.799 1.00 87.38 779 LEU A N 1
ATOM 5876 C CA . LEU A 1 779 ? 21.594 -1.389 9.397 1.00 87.38 779 LEU A CA 1
ATOM 5877 C C . LEU A 1 779 ? 20.878 -2.296 10.412 1.00 87.38 779 LEU A C 1
ATOM 5879 O O . LEU A 1 779 ? 20.998 -2.078 11.621 1.00 87.38 779 LEU A O 1
ATOM 5883 N N . PRO A 1 780 ? 20.086 -3.291 9.964 1.00 82.50 780 PRO A N 1
ATOM 5884 C CA . PRO A 1 780 ? 19.488 -4.260 10.873 1.00 82.50 780 PRO A CA 1
ATOM 5885 C C . PRO A 1 780 ? 20.564 -4.944 11.724 1.00 82.50 780 PRO A C 1
ATOM 5887 O O . PRO A 1 780 ? 21.676 -5.215 11.260 1.00 82.50 780 PRO A O 1
ATOM 5890 N N . LYS A 1 781 ? 20.222 -5.241 12.985 1.00 84.75 781 LYS A N 1
ATOM 5891 C CA . LYS A 1 781 ? 21.115 -5.984 13.882 1.00 84.75 781 LYS A CA 1
ATOM 5892 C C . LYS A 1 781 ? 21.498 -7.319 13.223 1.00 84.75 781 LYS A C 1
ATOM 5894 O O . LYS A 1 781 ? 20.602 -7.992 12.704 1.00 84.75 781 LYS A O 1
ATOM 5899 N N . PRO A 1 782 ? 22.783 -7.720 13.258 1.00 84.06 782 PRO A N 1
ATOM 5900 C CA . PRO A 1 782 ? 23.213 -9.006 12.724 1.00 84.06 782 PRO A CA 1
ATOM 5901 C C . PRO A 1 782 ? 22.363 -10.126 13.314 1.00 84.06 782 PRO A C 1
ATOM 5903 O O . PRO A 1 782 ? 22.153 -10.180 14.528 1.00 84.06 782 PRO A O 1
ATOM 5906 N N . THR A 1 783 ? 21.851 -11.003 12.458 1.00 85.12 783 THR A N 1
ATOM 5907 C CA . THR A 1 783 ? 21.050 -12.144 12.898 1.00 85.12 783 THR A CA 1
ATOM 5908 C C . THR A 1 783 ? 21.936 -13.377 12.902 1.00 85.12 783 THR A C 1
ATOM 5910 O O . THR A 1 783 ? 22.581 -13.698 11.905 1.00 85.12 783 THR A O 1
ATOM 5913 N N . ARG A 1 784 ? 21.984 -14.067 14.044 1.00 85.19 784 ARG A N 1
ATOM 5914 C CA . ARG A 1 784 ? 22.635 -15.371 14.147 1.00 85.19 784 ARG A CA 1
ATOM 5915 C C . ARG A 1 784 ? 21.616 -16.418 13.729 1.00 85.19 784 ARG A C 1
ATOM 5917 O O . ARG A 1 784 ? 20.658 -16.662 14.457 1.00 85.19 784 ARG A O 1
ATOM 5924 N N . GLN A 1 785 ? 21.797 -16.985 12.547 1.00 83.75 785 GLN A N 1
ATOM 5925 C CA . GLN A 1 785 ? 20.988 -18.098 12.069 1.00 83.75 785 GLN A CA 1
ATOM 5926 C C . GLN A 1 785 ? 21.787 -19.389 12.210 1.00 83.75 785 GLN A C 1
ATOM 5928 O O . GLN A 1 785 ? 23.014 -19.388 12.119 1.00 83.75 785 GLN A O 1
ATOM 5933 N N . LEU A 1 786 ? 21.095 -20.491 12.474 1.00 83.44 786 LEU A N 1
ATOM 5934 C CA . LEU A 1 786 ? 21.678 -21.814 12.306 1.00 83.44 786 LEU A CA 1
ATOM 5935 C C . LEU A 1 786 ? 21.400 -22.232 10.864 1.00 83.44 786 LEU A C 1
ATOM 5937 O O . LEU A 1 786 ? 20.254 -22.157 10.421 1.00 83.44 786 LEU A O 1
ATOM 5941 N N . ASP A 1 787 ? 22.432 -22.621 10.122 1.00 78.94 787 ASP A N 1
ATOM 5942 C CA . ASP A 1 787 ? 22.231 -23.217 8.804 1.00 78.94 787 ASP A CA 1
ATOM 5943 C C . ASP A 1 787 ? 21.526 -24.584 8.918 1.00 78.94 787 ASP A C 1
ATOM 5945 O O . ASP A 1 787 ? 21.280 -25.102 10.011 1.00 78.94 787 ASP A O 1
ATOM 5949 N N . SER A 1 788 ? 21.212 -25.206 7.780 1.00 82.06 788 SER A N 1
ATOM 5950 C CA . SER A 1 788 ? 20.563 -26.526 7.737 1.00 82.06 788 SER A CA 1
ATOM 5951 C C . SER A 1 788 ? 21.369 -27.649 8.407 1.00 82.06 788 SER A C 1
ATOM 5953 O O . SER A 1 788 ? 20.842 -28.737 8.619 1.00 82.06 788 SER A O 1
ATOM 5955 N N . ARG A 1 789 ? 22.636 -27.399 8.757 1.00 83.00 789 ARG A N 1
ATOM 5956 C CA . ARG A 1 789 ? 23.533 -28.316 9.470 1.00 83.00 789 ARG A CA 1
ATOM 5957 C C . ARG A 1 789 ? 23.717 -27.922 10.940 1.00 83.00 789 ARG A C 1
ATOM 5959 O O . ARG A 1 789 ? 24.601 -28.464 11.604 1.00 83.00 789 ARG A O 1
ATOM 5966 N N . GLY A 1 790 ? 22.919 -26.981 11.449 1.00 82.50 790 GLY A N 1
ATOM 5967 C CA . GLY A 1 790 ? 23.000 -26.491 12.822 1.00 82.50 790 GLY A CA 1
ATOM 5968 C C . GLY A 1 790 ? 24.224 -25.611 13.100 1.00 82.50 790 GLY A C 1
ATOM 5969 O O . GLY A 1 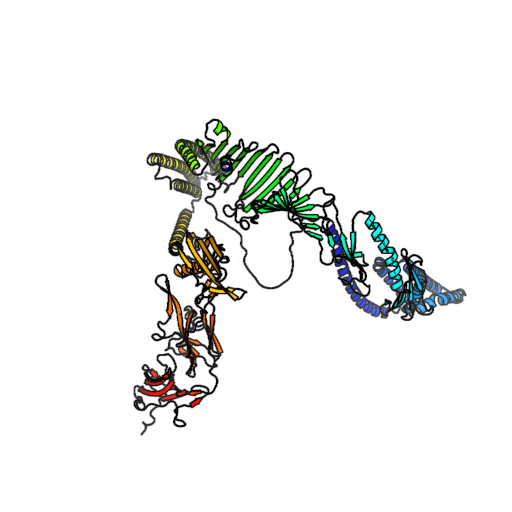790 ? 24.601 -25.455 14.260 1.00 82.50 790 GLY A O 1
ATOM 5970 N N . GLN A 1 791 ? 24.886 -25.058 12.078 1.00 82.81 791 GLN A N 1
ATOM 5971 C CA . GLN A 1 791 ? 26.072 -24.215 12.251 1.00 82.81 791 GLN A CA 1
ATOM 5972 C C . GLN A 1 791 ? 25.694 -22.738 12.339 1.00 82.81 791 GLN A C 1
ATOM 5974 O O . GLN A 1 791 ? 24.878 -22.245 11.566 1.00 82.81 791 GLN A O 1
ATOM 5979 N N . GLY A 1 792 ? 26.317 -22.013 13.272 1.00 81.94 792 GLY A N 1
ATOM 5980 C CA . GLY A 1 792 ? 26.082 -20.583 13.459 1.00 81.94 792 GLY A CA 1
ATOM 5981 C C . GLY A 1 792 ? 26.627 -19.751 12.299 1.00 81.94 792 GLY A C 1
ATOM 5982 O O . GLY A 1 792 ? 27.837 -19.527 12.200 1.00 81.94 792 GLY A O 1
ATOM 5983 N N . VAL A 1 793 ? 25.723 -19.250 11.467 1.00 83.56 793 VAL A N 1
ATOM 5984 C CA . VAL A 1 793 ? 25.980 -18.265 10.420 1.00 83.56 793 VAL A CA 1
ATOM 5985 C C . VAL A 1 793 ? 25.551 -16.892 10.927 1.00 83.56 793 VAL A C 1
ATOM 5987 O O . VAL A 1 793 ? 24.411 -16.693 11.349 1.00 83.56 793 VAL A O 1
ATOM 5990 N N . ASN A 1 794 ? 26.475 -15.934 10.895 1.00 88.00 794 ASN A N 1
ATOM 5991 C CA . ASN A 1 794 ? 26.158 -14.538 11.166 1.00 88.00 794 ASN A CA 1
ATOM 5992 C C . ASN A 1 794 ? 25.858 -13.853 9.835 1.00 88.00 794 ASN A C 1
ATOM 5994 O O . ASN A 1 794 ? 26.762 -13.645 9.023 1.00 88.00 794 ASN A O 1
ATOM 5998 N N . GLU A 1 795 ? 24.595 -13.498 9.619 1.00 90.12 795 GLU A N 1
ATOM 5999 C CA . GLU A 1 795 ? 24.185 -12.701 8.469 1.00 90.12 795 GLU A CA 1
ATOM 6000 C C . GLU A 1 795 ? 24.077 -11.233 8.888 1.00 90.12 795 GLU A C 1
ATOM 6002 O O . GLU A 1 795 ? 23.380 -10.882 9.846 1.00 90.12 795 GLU A O 1
ATOM 6007 N N . SER A 1 796 ? 24.784 -10.361 8.171 1.00 92.06 796 SER A N 1
ATOM 6008 C CA . SER A 1 796 ? 24.606 -8.917 8.261 1.00 92.06 796 SER A CA 1
ATOM 6009 C C . SER A 1 796 ? 24.192 -8.373 6.903 1.00 92.06 796 SER A C 1
ATOM 6011 O O . SER A 1 796 ? 24.740 -8.723 5.859 1.00 92.06 796 SER A O 1
ATOM 6013 N N . THR A 1 797 ? 23.180 -7.518 6.919 1.00 92.81 797 THR A N 1
ATOM 6014 C CA . THR A 1 797 ? 22.645 -6.889 5.718 1.00 92.81 797 THR A CA 1
ATOM 6015 C C . THR A 1 797 ? 22.653 -5.383 5.923 1.00 92.81 797 THR A C 1
ATOM 6017 O O . THR A 1 797 ? 22.334 -4.904 7.007 1.00 92.81 797 THR A O 1
ATOM 6020 N N . ARG A 1 798 ? 23.038 -4.635 4.890 1.00 94.88 798 ARG A N 1
ATOM 6021 C CA . ARG A 1 798 ? 22.994 -3.173 4.843 1.00 94.88 798 ARG A CA 1
ATOM 6022 C C . ARG A 1 798 ? 22.233 -2.739 3.602 1.00 94.88 798 ARG A C 1
ATOM 6024 O O . ARG A 1 798 ? 22.372 -3.346 2.538 1.00 94.88 798 ARG A O 1
ATOM 6031 N N . LEU A 1 799 ? 21.446 -1.685 3.735 1.00 96.25 799 LEU A N 1
ATOM 6032 C CA . LEU A 1 799 ? 20.840 -0.984 2.615 1.00 96.25 799 LEU A CA 1
ATOM 6033 C C . LEU A 1 799 ? 21.003 0.513 2.846 1.00 96.25 799 LEU A C 1
ATOM 6035 O O . LEU A 1 799 ? 20.716 0.996 3.936 1.00 96.25 799 LEU A O 1
ATOM 6039 N N . ARG A 1 800 ? 21.453 1.224 1.820 1.00 97.31 800 ARG A N 1
ATOM 6040 C CA . ARG A 1 800 ? 21.457 2.679 1.758 1.00 97.31 800 ARG A CA 1
ATOM 6041 C C . ARG A 1 800 ? 20.564 3.111 0.607 1.00 97.31 800 ARG A C 1
ATOM 6043 O O . ARG A 1 800 ? 20.747 2.613 -0.503 1.00 97.31 800 ARG A O 1
ATOM 6050 N N . LEU A 1 801 ? 19.641 4.020 0.878 1.00 97.56 801 LEU A N 1
ATOM 6051 C CA . LEU A 1 801 ? 18.830 4.703 -0.121 1.00 97.56 801 LEU A CA 1
ATOM 6052 C C . LEU A 1 801 ? 19.220 6.178 -0.145 1.00 97.56 801 LEU A C 1
ATOM 6054 O O . LEU A 1 801 ? 19.448 6.781 0.905 1.00 97.56 801 LEU A O 1
ATOM 6058 N N . LEU A 1 802 ? 19.328 6.725 -1.347 1.00 97.25 802 LEU A N 1
ATOM 6059 C CA . LEU A 1 802 ? 19.585 8.134 -1.604 1.00 97.25 802 LEU A CA 1
ATOM 6060 C C . LEU A 1 802 ? 18.586 8.602 -2.663 1.00 97.25 802 LEU A C 1
ATOM 6062 O O . LEU A 1 802 ? 18.460 7.947 -3.700 1.00 97.25 802 LEU A O 1
ATOM 6066 N N . PHE A 1 803 ? 17.895 9.702 -2.384 1.00 97.75 803 PHE A N 1
ATOM 6067 C CA . PHE A 1 803 ? 16.939 10.326 -3.293 1.00 97.75 803 PHE A CA 1
ATOM 6068 C C . PHE A 1 803 ? 17.559 11.600 -3.889 1.00 97.75 803 PHE A C 1
ATOM 6070 O O . PHE A 1 803 ? 18.108 12.426 -3.158 1.00 97.75 803 PHE A O 1
ATOM 6077 N N . GLU A 1 804 ? 17.552 11.722 -5.217 1.00 96.25 804 GLU A N 1
ATOM 6078 C CA . GLU A 1 804 ? 18.252 12.782 -5.963 1.00 96.25 804 GLU A CA 1
ATOM 6079 C C . GLU A 1 804 ? 17.398 13.282 -7.132 1.00 96.25 804 GLU A C 1
ATOM 6081 O O . GLU A 1 804 ? 16.572 12.538 -7.661 1.00 96.25 804 GLU A O 1
ATOM 6086 N N . HIS A 1 805 ? 17.667 14.500 -7.602 1.00 95.94 805 HIS A N 1
ATOM 6087 C CA . HIS A 1 805 ? 17.042 15.090 -8.787 1.00 95.94 805 HIS A CA 1
ATOM 6088 C C . HIS A 1 805 ? 15.503 15.107 -8.747 1.00 95.94 805 HIS A C 1
ATOM 6090 O O . HIS A 1 805 ? 14.844 14.845 -9.755 1.00 95.94 805 HIS A O 1
ATOM 6096 N N . ALA A 1 806 ? 14.929 15.399 -7.583 1.00 96.38 806 ALA A N 1
ATOM 6097 C CA . ALA A 1 806 ? 13.505 15.585 -7.408 1.00 96.38 806 ALA A CA 1
ATOM 6098 C C . ALA A 1 806 ? 13.025 16.840 -8.153 1.00 96.38 806 ALA A C 1
ATOM 6100 O O . ALA A 1 806 ? 13.607 17.920 -8.038 1.00 96.38 806 ALA A O 1
ATOM 6101 N N . ALA A 1 807 ? 11.935 16.708 -8.901 1.00 95.25 807 ALA A N 1
ATOM 6102 C CA . ALA A 1 807 ? 11.291 17.806 -9.610 1.00 95.25 807 ALA A CA 1
ATOM 6103 C C . ALA A 1 807 ? 9.774 17.605 -9.631 1.00 95.25 807 ALA A C 1
ATOM 6105 O O . ALA A 1 807 ? 9.299 16.473 -9.716 1.00 95.25 807 ALA A O 1
ATOM 6106 N N . SER A 1 808 ? 9.015 18.700 -9.571 1.00 94.69 808 SER A N 1
ATOM 6107 C CA . SER A 1 808 ? 7.559 18.686 -9.720 1.00 94.69 808 SER A CA 1
ATOM 6108 C C . SER A 1 808 ? 7.121 19.229 -11.075 1.00 94.69 808 SER A C 1
ATOM 6110 O O . SER A 1 808 ? 7.727 20.162 -11.601 1.00 94.69 808 SER A O 1
ATOM 6112 N N . ALA A 1 809 ? 6.036 18.684 -11.617 1.00 90.50 809 ALA A N 1
ATOM 6113 C CA . ALA A 1 809 ? 5.377 19.195 -12.812 1.00 90.50 809 ALA A CA 1
ATOM 6114 C C . ALA A 1 809 ? 3.848 19.028 -12.707 1.00 90.50 809 ALA A C 1
ATOM 6116 O O . ALA A 1 809 ? 3.376 18.102 -12.046 1.00 90.50 809 ALA A O 1
ATOM 6117 N N . PRO A 1 810 ? 3.043 19.894 -13.349 1.00 87.50 810 PRO A N 1
ATOM 6118 C CA . PRO A 1 810 ? 1.612 19.646 -13.520 1.00 87.50 810 PRO A CA 1
ATOM 6119 C C . PRO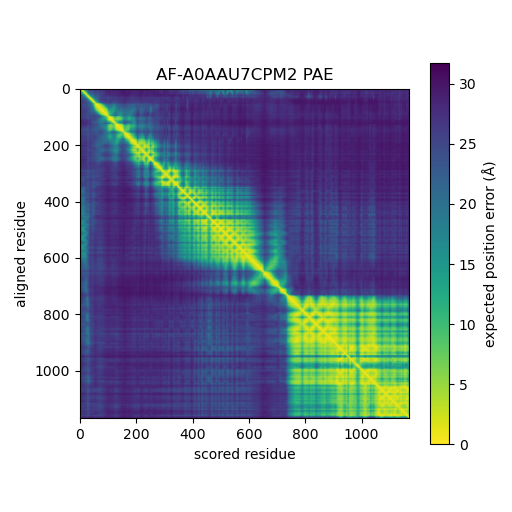 A 1 810 ? 1.377 18.429 -14.425 1.00 87.50 810 PRO A C 1
ATOM 6121 O O . PRO A 1 810 ? 2.098 18.226 -15.407 1.00 87.50 810 PRO A O 1
ATOM 6124 N N . TRP A 1 811 ? 0.353 17.629 -14.126 1.00 83.06 811 TRP A N 1
ATOM 6125 C CA . TRP A 1 811 ? 0.072 16.409 -14.885 1.00 83.06 811 TRP A CA 1
ATOM 6126 C C . TRP A 1 811 ? -0.795 16.673 -16.122 1.00 83.06 811 TRP A C 1
ATOM 6128 O O . TRP A 1 811 ? -2.027 16.682 -16.064 1.00 83.06 811 TRP A O 1
ATOM 6138 N N . GLY A 1 812 ? -0.131 16.847 -17.268 1.00 78.06 812 GLY A N 1
ATOM 6139 C CA . GLY A 1 812 ? -0.771 17.046 -18.571 1.00 78.06 812 GLY A CA 1
ATOM 6140 C C . GLY A 1 812 ? -1.603 18.336 -18.668 1.00 78.06 812 GLY A C 1
ATOM 6141 O O . GLY A 1 812 ? -1.849 19.032 -17.688 1.00 78.06 812 GLY A O 1
ATOM 6142 N N . SER A 1 813 ? -2.072 18.689 -19.869 1.00 73.69 813 SER A N 1
ATOM 6143 C CA . SER A 1 813 ? -2.957 19.860 -20.034 1.00 73.69 813 SER A CA 1
ATOM 6144 C C . SER A 1 813 ? -4.389 19.617 -19.564 1.00 73.69 813 SER A C 1
ATOM 6146 O O . SER A 1 813 ? -5.121 20.574 -19.340 1.00 73.69 813 SER A O 1
ATOM 6148 N N . ASN A 1 814 ? -4.810 18.353 -19.460 1.00 77.75 814 ASN A N 1
ATOM 6149 C CA . ASN A 1 814 ? -6.218 17.992 -19.247 1.00 77.75 814 ASN A CA 1
ATOM 6150 C C . ASN A 1 814 ? -6.593 17.861 -17.770 1.00 77.75 814 ASN A C 1
ATOM 6152 O O . ASN A 1 814 ? -7.775 17.777 -17.451 1.00 77.75 814 ASN A O 1
ATOM 6156 N N . ALA A 1 815 ? -5.603 17.844 -16.878 1.00 82.50 815 ALA A N 1
ATOM 6157 C CA . ALA A 1 815 ? -5.800 17.791 -15.438 1.00 82.50 815 ALA A CA 1
ATOM 6158 C C . ALA A 1 815 ? -4.881 18.814 -14.746 1.00 82.50 815 ALA A C 1
ATOM 6160 O O . ALA A 1 815 ? -4.027 18.425 -13.954 1.00 82.50 815 ALA A O 1
ATOM 6161 N N . PRO A 1 816 ? -5.047 20.128 -15.012 1.00 81.12 816 PRO A N 1
ATOM 6162 C CA . PRO A 1 816 ? -4.186 21.173 -14.443 1.00 81.12 816 PRO A CA 1
ATOM 6163 C C . PRO A 1 816 ? -4.246 21.244 -12.907 1.00 81.12 816 PRO A C 1
ATOM 6165 O O . PRO A 1 816 ? -3.388 21.856 -12.281 1.00 81.12 816 PRO A O 1
ATOM 6168 N N . GLU A 1 817 ? -5.253 20.614 -12.297 1.00 87.62 817 GLU A N 1
ATOM 6169 C CA . GLU A 1 817 ? -5.401 20.478 -10.845 1.00 87.62 817 GLU A CA 1
ATOM 6170 C C . GLU A 1 817 ? -4.621 19.284 -10.260 1.00 87.62 817 GLU A C 1
ATOM 6172 O O . GLU A 1 817 ? -4.601 19.108 -9.043 1.00 87.62 817 GLU A O 1
ATOM 6177 N N . SER A 1 818 ? -3.997 18.458 -11.105 1.00 92.50 818 SER A N 1
ATOM 6178 C CA . SER A 1 818 ? -3.158 17.313 -10.730 1.00 92.50 818 SER A CA 1
ATOM 6179 C C . SER A 1 818 ? -1.674 17.646 -10.903 1.00 92.50 818 SER A C 1
ATOM 6181 O O . SER A 1 818 ? -1.293 18.456 -11.750 1.00 92.50 818 SER A O 1
ATOM 6183 N N . GLY A 1 819 ? -0.818 17.010 -10.111 1.00 93.38 819 GLY A N 1
ATOM 6184 C CA . GLY A 1 819 ? 0.628 17.225 -10.144 1.00 93.38 819 GLY A CA 1
ATOM 6185 C C . GLY A 1 819 ? 1.395 15.924 -10.007 1.00 93.38 819 GLY A C 1
ATOM 6186 O O . GLY A 1 819 ? 0.873 14.932 -9.515 1.00 93.38 819 GLY A O 1
ATOM 6187 N N . GLU A 1 820 ? 2.647 15.922 -10.423 1.00 95.69 820 GLU A N 1
ATOM 6188 C CA . GLU A 1 820 ? 3.556 14.797 -10.263 1.00 95.69 820 GLU A CA 1
ATOM 6189 C C . GLU A 1 820 ? 4.878 15.293 -9.686 1.00 95.69 820 GLU A C 1
ATOM 6191 O O . GLU A 1 820 ? 5.340 16.381 -10.025 1.00 95.69 820 GLU A O 1
ATOM 6196 N N . VAL A 1 821 ? 5.481 14.497 -8.805 1.00 96.94 821 VAL A N 1
ATOM 6197 C CA . VAL A 1 821 ? 6.862 14.666 -8.353 1.00 96.94 821 VAL A CA 1
ATOM 6198 C C . VAL A 1 821 ? 7.664 13.465 -8.825 1.00 96.94 821 VAL A C 1
ATOM 6200 O O . VAL A 1 821 ? 7.401 12.354 -8.374 1.00 96.94 821 VAL A O 1
ATOM 6203 N N . MET A 1 822 ? 8.643 13.669 -9.701 1.00 97.06 822 MET A N 1
ATOM 6204 C CA . MET A 1 822 ? 9.588 12.627 -10.116 1.00 97.06 822 MET A CA 1
ATOM 6205 C C . MET A 1 822 ? 10.911 12.794 -9.378 1.00 97.06 822 MET A C 1
ATOM 6207 O O . MET A 1 822 ? 11.289 13.914 -9.056 1.00 97.06 822 MET A O 1
ATOM 6211 N N . PHE A 1 823 ? 11.623 11.699 -9.125 1.00 97.75 823 PHE A N 1
ATOM 6212 C CA . PHE A 1 823 ? 12.941 11.702 -8.481 1.00 97.75 823 PHE A CA 1
ATOM 6213 C C . PHE A 1 823 ? 13.727 10.441 -8.860 1.00 97.75 823 PHE A C 1
ATOM 6215 O O . PHE A 1 823 ? 13.153 9.434 -9.272 1.00 97.75 823 PHE A O 1
ATOM 6222 N N . LEU A 1 824 ? 15.046 10.455 -8.692 1.00 97.44 824 LEU A N 1
ATOM 6223 C CA . LEU A 1 824 ? 15.884 9.262 -8.789 1.00 97.44 824 LEU A CA 1
ATOM 6224 C C . LEU A 1 824 ? 16.075 8.645 -7.404 1.00 97.44 824 LEU A C 1
ATOM 6226 O O . LEU A 1 824 ? 16.415 9.333 -6.446 1.00 97.44 824 LEU A O 1
ATOM 6230 N N . VAL A 1 825 ? 15.899 7.330 -7.303 1.00 97.81 825 VAL A N 1
ATOM 6231 C CA . VAL A 1 825 ? 16.220 6.544 -6.109 1.00 97.81 825 VAL A CA 1
ATOM 6232 C C . VAL A 1 825 ? 17.429 5.661 -6.392 1.00 97.81 825 VAL A C 1
ATOM 6234 O O . VAL A 1 825 ? 17.392 4.750 -7.222 1.00 97.81 825 VAL A O 1
ATOM 6237 N N . ARG A 1 826 ? 18.521 5.918 -5.673 1.00 97.88 826 ARG A N 1
ATOM 6238 C CA . ARG A 1 826 ? 19.738 5.107 -5.694 1.00 97.88 826 ARG A CA 1
ATOM 6239 C C . ARG A 1 826 ? 19.747 4.171 -4.498 1.00 97.88 826 ARG A C 1
ATOM 6241 O O . ARG A 1 826 ? 19.838 4.614 -3.355 1.00 97.88 826 ARG A O 1
ATOM 6248 N N . ALA A 1 827 ? 19.728 2.870 -4.760 1.00 97.88 827 ALA A N 1
ATOM 6249 C CA . ALA A 1 827 ? 19.862 1.845 -3.736 1.00 97.88 827 ALA A CA 1
ATOM 6250 C C . ALA A 1 827 ? 21.249 1.217 -3.789 1.00 97.88 827 ALA A C 1
ATOM 6252 O O . ALA A 1 827 ? 21.629 0.620 -4.790 1.00 97.88 827 ALA A O 1
ATOM 6253 N N . THR A 1 828 ? 21.995 1.297 -2.691 1.00 97.38 828 THR A N 1
ATOM 6254 C CA . THR A 1 828 ? 23.257 0.577 -2.504 1.00 97.38 828 THR A CA 1
ATOM 6255 C C . THR A 1 828 ? 23.078 -0.452 -1.400 1.00 97.38 828 THR A C 1
ATOM 6257 O O . THR A 1 828 ? 22.815 -0.111 -0.246 1.00 97.38 828 THR A O 1
ATOM 6260 N N . GLY A 1 829 ? 23.217 -1.727 -1.736 1.00 96.12 829 GLY A N 1
ATOM 6261 C CA . GLY A 1 829 ? 22.978 -2.824 -0.815 1.00 96.12 829 GLY A CA 1
ATOM 6262 C C . GLY A 1 829 ? 24.201 -3.704 -0.610 1.00 96.12 829 GLY A C 1
ATOM 6263 O O . GLY A 1 829 ? 25.100 -3.793 -1.448 1.00 96.12 829 GLY A O 1
ATOM 6264 N N . MET A 1 830 ? 24.236 -4.357 0.548 1.00 96.25 830 MET A N 1
ATOM 6265 C CA . MET A 1 830 ? 25.264 -5.328 0.887 1.00 96.25 830 MET A CA 1
ATOM 6266 C C . MET A 1 830 ? 24.681 -6.440 1.751 1.00 96.25 830 MET A C 1
ATOM 6268 O O . MET A 1 830 ? 23.999 -6.165 2.737 1.00 96.25 830 MET A O 1
ATOM 6272 N N . LYS A 1 831 ? 25.015 -7.686 1.427 1.00 95.12 831 LYS A N 1
ATOM 6273 C CA . LYS A 1 831 ? 24.769 -8.867 2.253 1.00 95.12 831 LYS A CA 1
ATOM 6274 C C . LYS A 1 831 ? 26.107 -9.534 2.556 1.00 95.12 831 LYS A C 1
ATOM 6276 O O . LYS A 1 831 ? 26.830 -9.922 1.642 1.00 95.12 831 LYS A O 1
ATOM 6281 N N . SER A 1 832 ? 26.444 -9.657 3.833 1.00 93.31 832 SER A N 1
ATOM 6282 C CA . SER A 1 832 ? 27.633 -10.358 4.309 1.00 93.31 832 SER A CA 1
ATOM 6283 C C . SER A 1 832 ? 27.202 -11.569 5.123 1.00 93.31 832 SER A C 1
ATOM 6285 O O . SER A 1 832 ? 26.504 -11.444 6.126 1.00 93.31 832 SER A O 1
ATOM 6287 N N . THR A 1 833 ? 27.640 -12.743 4.694 1.00 92.06 833 THR A N 1
ATOM 6288 C CA . THR A 1 833 ? 27.395 -14.012 5.376 1.00 92.06 833 THR A CA 1
ATOM 6289 C C . THR A 1 833 ? 28.726 -14.484 5.933 1.00 92.06 833 THR A C 1
ATOM 6291 O O . THR A 1 833 ? 29.607 -14.860 5.164 1.00 92.06 833 THR A O 1
ATOM 6294 N N . ILE A 1 834 ? 28.900 -14.414 7.253 1.00 90.62 834 ILE A N 1
ATOM 6295 C CA . ILE A 1 834 ? 30.127 -14.845 7.929 1.00 90.62 834 ILE A CA 1
ATOM 6296 C C . ILE A 1 834 ? 29.878 -16.231 8.510 1.00 90.62 834 ILE A C 1
ATOM 6298 O O . ILE A 1 834 ? 29.088 -16.398 9.447 1.00 90.62 834 ILE A O 1
ATOM 6302 N N . ASN A 1 835 ? 30.562 -17.230 7.955 1.00 87.75 835 ASN A N 1
ATOM 6303 C CA . ASN A 1 835 ? 30.567 -18.566 8.528 1.00 87.75 835 ASN A CA 1
ATOM 6304 C C . ASN A 1 835 ? 31.644 -18.617 9.615 1.00 87.75 835 ASN A C 1
ATOM 6306 O O . ASN A 1 835 ? 32.838 -18.542 9.336 1.00 87.75 835 ASN A O 1
ATOM 6310 N N . THR A 1 836 ? 31.211 -18.727 10.871 1.00 85.62 836 THR A N 1
ATOM 6311 C CA . THR A 1 836 ? 32.122 -18.678 12.025 1.00 85.62 836 THR A CA 1
ATOM 6312 C C . THR A 1 836 ? 33.075 -19.873 12.101 1.00 85.62 836 THR A C 1
ATOM 6314 O O . THR A 1 836 ? 34.123 -19.770 12.730 1.00 85.62 836 THR A O 1
ATOM 6317 N N . ARG A 1 837 ? 32.734 -20.995 11.454 1.00 84.69 837 ARG A N 1
ATOM 6318 C CA . ARG A 1 837 ? 33.523 -22.234 11.461 1.00 84.69 837 ARG A CA 1
ATOM 6319 C C . ARG A 1 837 ? 34.439 -22.363 10.245 1.00 84.69 837 ARG A C 1
ATOM 6321 O O . ARG A 1 837 ? 35.498 -22.970 10.356 1.00 84.69 837 ARG A O 1
ATOM 6328 N N . TYR A 1 838 ? 34.033 -21.792 9.113 1.00 86.31 838 TYR A N 1
ATOM 6329 C CA . TYR A 1 838 ? 34.757 -21.837 7.840 1.00 86.31 838 TYR A CA 1
ATOM 6330 C C . TYR A 1 838 ? 34.864 -20.424 7.257 1.00 86.31 838 TYR A C 1
ATOM 6332 O O . TYR A 1 838 ? 34.054 -20.049 6.403 1.00 86.31 838 TYR A O 1
ATOM 6340 N N . PRO A 1 839 ? 35.810 -19.600 7.741 1.00 84.69 839 PRO A N 1
ATOM 6341 C CA . PRO A 1 839 ? 35.939 -18.210 7.308 1.00 84.69 839 PRO A CA 1
ATOM 6342 C C . PRO A 1 839 ? 36.118 -18.060 5.791 1.00 84.69 839 PRO A C 1
ATOM 6344 O O . PRO A 1 839 ? 35.609 -17.098 5.221 1.00 84.69 839 PRO A O 1
ATOM 6347 N N . ASP A 1 840 ? 36.753 -19.040 5.144 1.00 88.12 840 ASP A N 1
ATOM 6348 C CA . ASP A 1 840 ? 36.943 -19.173 3.693 1.00 88.12 840 ASP A CA 1
ATOM 6349 C C . ASP A 1 840 ? 35.628 -19.270 2.903 1.00 88.12 840 ASP A C 1
ATOM 6351 O O . ASP A 1 840 ? 35.579 -18.926 1.725 1.00 88.12 840 ASP A O 1
ATOM 6355 N N . ARG A 1 841 ? 34.536 -19.683 3.556 1.00 86.19 841 ARG A N 1
ATOM 6356 C CA . ARG A 1 841 ? 33.187 -19.725 2.973 1.00 86.19 841 ARG A CA 1
ATOM 6357 C C . ARG A 1 841 ? 32.370 -18.467 3.244 1.00 86.19 841 ARG A C 1
ATOM 6359 O O . ARG A 1 841 ? 31.183 -18.434 2.914 1.00 86.19 841 ARG A O 1
ATOM 6366 N N . SER A 1 842 ? 32.962 -17.448 3.863 1.00 89.25 842 SER A N 1
ATOM 6367 C CA . SER A 1 842 ? 32.276 -16.176 4.074 1.00 89.25 842 SER A CA 1
ATOM 6368 C C . SER A 1 842 ? 32.099 -15.460 2.740 1.00 89.25 842 SER A C 1
ATOM 6370 O O . SER A 1 842 ? 33.048 -15.294 1.979 1.00 89.25 842 SER A O 1
ATOM 6372 N N . GLN A 1 843 ? 30.878 -15.024 2.452 1.00 93.25 843 GLN A N 1
ATOM 6373 C CA . GLN A 1 843 ? 30.543 -14.352 1.199 1.00 93.25 843 GLN A CA 1
ATOM 6374 C C . GLN A 1 843 ? 30.068 -12.936 1.477 1.00 93.25 843 GLN A C 1
ATOM 6376 O O . GLN A 1 843 ? 29.260 -12.702 2.378 1.00 93.25 843 GLN A O 1
ATOM 6381 N N . ARG A 1 844 ? 30.540 -11.994 0.662 1.00 93.56 844 ARG A N 1
ATOM 6382 C CA . ARG A 1 844 ? 30.074 -10.612 0.657 1.00 93.56 844 ARG A CA 1
ATOM 6383 C C . ARG A 1 844 ? 29.560 -10.280 -0.733 1.00 93.56 844 ARG A C 1
ATOM 6385 O O . ARG A 1 844 ? 30.328 -10.249 -1.687 1.00 93.56 844 ARG A O 1
ATOM 6392 N N . LEU A 1 845 ? 28.263 -10.024 -0.825 1.00 94.56 845 LEU A N 1
ATOM 6393 C CA . LEU A 1 845 ? 27.610 -9.542 -2.033 1.00 94.56 845 LEU A CA 1
ATOM 6394 C C . LEU A 1 845 ? 27.307 -8.060 -1.841 1.00 94.56 845 LEU A C 1
ATOM 6396 O O . LEU A 1 845 ? 26.764 -7.665 -0.809 1.00 94.56 845 LEU A O 1
ATOM 6400 N N . SER A 1 846 ? 27.662 -7.237 -2.819 1.00 95.69 846 SER A N 1
ATOM 6401 C CA . SER A 1 846 ? 27.315 -5.816 -2.856 1.00 95.69 846 SER A CA 1
ATOM 6402 C C . SER A 1 846 ? 26.807 -5.442 -4.237 1.00 95.69 846 SER A C 1
ATOM 6404 O O . SER A 1 846 ? 27.208 -6.048 -5.228 1.00 95.69 846 SER A O 1
ATOM 6406 N N . GLY A 1 847 ? 25.908 -4.470 -4.309 1.00 95.19 847 GLY A N 1
ATOM 6407 C CA . GLY A 1 847 ? 25.344 -3.988 -5.563 1.00 95.19 847 GLY A CA 1
ATOM 6408 C C . GLY A 1 847 ? 24.810 -2.573 -5.410 1.00 95.19 847 GLY A C 1
ATOM 6409 O O . GLY A 1 847 ? 24.534 -2.121 -4.297 1.00 95.19 847 GLY A O 1
ATOM 6410 N N . SER A 1 848 ? 24.673 -1.880 -6.534 1.00 96.69 848 SER A N 1
ATOM 6411 C CA . SER A 1 848 ? 24.018 -0.581 -6.598 1.00 96.69 848 SER A CA 1
ATOM 6412 C C . SER A 1 848 ? 23.116 -0.532 -7.821 1.00 96.69 848 SER A C 1
ATOM 6414 O O . SER A 1 848 ? 23.497 -1.039 -8.872 1.00 96.69 848 SER A O 1
ATOM 6416 N N . ASP A 1 849 ? 21.962 0.107 -7.677 1.00 97.62 849 ASP A N 1
ATOM 6417 C CA . ASP A 1 849 ? 21.024 0.376 -8.767 1.00 97.62 849 ASP A CA 1
ATOM 6418 C C . ASP A 1 849 ? 20.426 1.777 -8.610 1.00 97.62 849 ASP A C 1
ATOM 6420 O O . ASP A 1 849 ? 20.368 2.302 -7.493 1.00 97.62 849 ASP A O 1
ATOM 6424 N N . VAL A 1 850 ? 20.014 2.380 -9.722 1.00 97.38 850 VAL A N 1
ATOM 6425 C CA . VAL A 1 850 ? 19.365 3.694 -9.780 1.00 97.38 850 VAL A CA 1
ATOM 6426 C C . VAL A 1 850 ? 18.134 3.571 -10.663 1.00 97.38 850 VAL A C 1
ATOM 6428 O O . VAL A 1 850 ? 18.238 3.137 -11.806 1.00 97.38 850 VAL A O 1
ATOM 6431 N N . GLN A 1 851 ? 16.975 3.958 -10.138 1.00 97.88 851 GLN A N 1
ATOM 6432 C CA . GLN A 1 851 ? 15.706 3.941 -10.869 1.00 97.88 851 GLN A CA 1
ATOM 6433 C C . GLN A 1 851 ? 14.962 5.261 -10.659 1.00 97.88 851 GLN A C 1
ATOM 6435 O O . GLN A 1 851 ? 15.148 5.917 -9.635 1.00 97.88 851 GLN A O 1
ATOM 6440 N N . ALA A 1 852 ? 14.112 5.648 -11.610 1.00 97.38 852 ALA A N 1
ATOM 6441 C CA . ALA A 1 852 ? 13.232 6.806 -11.460 1.00 97.38 852 ALA A CA 1
ATOM 6442 C C . ALA A 1 852 ? 11.959 6.409 -10.695 1.00 97.38 852 ALA A C 1
ATOM 6444 O O . ALA A 1 852 ? 11.249 5.490 -11.102 1.00 97.38 852 ALA A O 1
ATOM 6445 N N . GLY A 1 853 ? 11.690 7.077 -9.576 1.00 97.50 853 GLY A N 1
ATOM 6446 C CA . GLY A 1 853 ? 10.441 6.987 -8.825 1.00 97.50 853 GLY A CA 1
ATOM 6447 C C . GLY A 1 853 ? 9.545 8.198 -9.079 1.00 97.50 853 GLY A C 1
ATOM 6448 O O . GLY A 1 853 ? 10.006 9.233 -9.563 1.00 97.50 853 GLY A O 1
ATOM 6449 N N . TYR A 1 854 ? 8.264 8.071 -8.740 1.00 97.44 854 TYR A N 1
ATOM 6450 C CA . TYR A 1 854 ? 7.300 9.164 -8.855 1.00 97.44 854 TYR A CA 1
ATOM 6451 C C . TYR A 1 854 ? 6.280 9.180 -7.708 1.00 97.44 854 TYR A C 1
ATOM 6453 O O . TYR A 1 854 ? 5.973 8.148 -7.101 1.00 97.44 854 TYR A O 1
ATOM 6461 N N . VAL A 1 855 ? 5.726 10.363 -7.436 1.00 97.62 855 VAL A N 1
ATOM 6462 C CA . VAL A 1 855 ? 4.505 10.581 -6.653 1.00 97.62 855 VAL A CA 1
ATOM 6463 C C . VAL A 1 855 ? 3.510 11.332 -7.522 1.00 97.62 855 VAL A C 1
ATOM 6465 O O . VAL A 1 855 ? 3.708 12.503 -7.833 1.00 97.62 855 VAL A O 1
ATOM 6468 N N . PHE A 1 856 ? 2.427 10.665 -7.892 1.00 96.81 856 PHE A N 1
ATOM 6469 C CA . PHE A 1 856 ? 1.345 11.256 -8.664 1.00 96.81 856 PHE A CA 1
ATOM 6470 C C . PHE A 1 856 ? 0.241 11.760 -7.730 1.00 96.81 856 PHE A C 1
ATOM 6472 O O . PHE A 1 856 ? -0.256 10.989 -6.914 1.00 96.81 856 PHE A O 1
ATOM 6479 N N . PHE A 1 857 ? -0.153 13.025 -7.855 1.00 96.62 857 PHE A N 1
ATOM 6480 C CA . PHE A 1 857 ? -1.224 13.666 -7.100 1.00 96.62 857 PHE A CA 1
ATOM 6481 C C . PHE A 1 857 ? -2.422 13.980 -7.999 1.00 96.62 857 PHE A C 1
ATOM 6483 O O . PHE A 1 857 ? -2.320 14.800 -8.910 1.00 96.62 857 PHE A O 1
ATOM 6490 N N . GLN A 1 858 ? -3.574 13.395 -7.692 1.00 95.69 858 GLN A N 1
ATOM 6491 C CA . GLN A 1 858 ? -4.859 13.707 -8.307 1.00 95.69 858 GLN A CA 1
ATOM 6492 C C . GLN A 1 858 ? -5.627 14.729 -7.455 1.00 95.69 858 GLN A C 1
ATOM 6494 O O . GLN A 1 858 ? -5.622 14.630 -6.227 1.00 95.69 858 GLN A O 1
ATOM 6499 N N . ASP A 1 859 ? -6.303 15.680 -8.106 1.00 94.44 859 ASP A N 1
ATOM 6500 C CA . ASP A 1 859 ? -7.173 16.690 -7.473 1.00 94.44 859 ASP A CA 1
ATOM 6501 C C . ASP A 1 859 ? -6.470 17.555 -6.396 1.00 94.44 859 ASP A C 1
ATOM 6503 O O . ASP A 1 859 ? -7.081 17.986 -5.421 1.00 94.44 859 ASP A O 1
ATOM 6507 N N . LEU A 1 860 ? -5.172 17.833 -6.554 1.00 93.38 860 LEU A N 1
ATOM 6508 C CA . LEU A 1 860 ? -4.345 18.544 -5.567 1.00 93.38 860 LEU A CA 1
ATOM 6509 C C . LEU A 1 860 ? -4.757 20.007 -5.330 1.00 93.38 860 LEU A C 1
ATOM 6511 O O . LEU A 1 860 ? -4.565 20.550 -4.233 1.00 93.38 860 LEU A O 1
ATOM 6515 N N . LEU A 1 861 ? -5.291 20.659 -6.362 1.00 91.12 861 LEU A N 1
ATOM 6516 C CA . LEU A 1 861 ? -5.708 22.066 -6.319 1.00 91.12 861 LEU A CA 1
ATOM 6517 C C . LEU A 1 861 ? -7.230 22.250 -6.251 1.00 91.12 861 LEU A C 1
ATOM 6519 O O . LEU A 1 861 ? -7.705 23.384 -6.195 1.00 91.12 861 LEU A O 1
ATOM 6523 N N . LYS A 1 862 ? -8.000 21.160 -6.219 1.00 91.75 862 LYS A N 1
ATOM 6524 C CA . LYS A 1 862 ? -9.460 21.213 -6.196 1.00 91.75 862 LYS A CA 1
ATOM 6525 C C . LYS A 1 862 ? -9.960 21.498 -4.780 1.00 91.75 862 LYS A C 1
ATOM 6527 O O . LYS A 1 862 ? -9.793 20.672 -3.892 1.00 91.75 862 LYS A O 1
ATOM 6532 N N . ALA A 1 863 ? -10.587 22.658 -4.569 1.00 84.75 863 ALA A N 1
ATOM 6533 C CA . ALA A 1 863 ? -10.954 23.147 -3.232 1.00 84.75 863 ALA A CA 1
ATOM 6534 C C . ALA A 1 863 ? -11.844 22.180 -2.423 1.00 84.75 863 ALA A C 1
ATOM 6536 O O . ALA A 1 863 ? -11.664 22.054 -1.215 1.00 84.75 863 ALA A O 1
ATOM 6537 N N . ASP A 1 864 ? -12.755 21.470 -3.097 1.00 88.38 864 ASP A N 1
ATOM 6538 C CA . ASP A 1 864 ? -13.745 20.593 -2.455 1.00 88.38 864 ASP A CA 1
ATOM 6539 C C . ASP A 1 864 ? -13.363 19.103 -2.477 1.00 88.38 864 ASP A C 1
ATOM 6541 O O . ASP A 1 864 ? -14.132 18.257 -2.015 1.00 88.38 864 ASP A O 1
ATOM 6545 N N . ALA A 1 865 ? -12.206 18.747 -3.045 1.00 89.31 865 ALA A N 1
ATOM 6546 C CA . ALA A 1 865 ? -11.768 17.360 -3.127 1.00 89.31 865 ALA A CA 1
ATOM 6547 C C . ALA A 1 865 ? -10.538 17.124 -2.256 1.00 89.31 865 ALA A C 1
ATOM 6549 O O . ALA A 1 865 ? -9.610 17.926 -2.201 1.00 89.31 865 ALA A O 1
ATOM 6550 N N . LYS A 1 866 ? -10.523 15.974 -1.583 1.00 91.56 866 LYS A N 1
ATOM 6551 C CA . LYS A 1 866 ? -9.336 15.511 -0.879 1.00 91.56 866 LYS A CA 1
ATOM 6552 C C . LYS A 1 866 ? -8.325 15.009 -1.919 1.00 91.56 866 LYS A C 1
ATOM 6554 O O . LYS A 1 866 ? -8.671 14.062 -2.632 1.00 91.56 866 LYS A O 1
ATOM 6559 N N . PRO A 1 867 ? -7.113 15.590 -2.010 1.00 94.00 867 PRO A N 1
ATOM 6560 C CA . PRO A 1 867 ? -6.120 15.147 -2.977 1.00 94.00 867 PRO A CA 1
ATOM 6561 C C . PRO A 1 867 ? -5.815 13.670 -2.792 1.00 94.00 867 PRO A C 1
ATOM 6563 O O . PRO A 1 867 ? -5.838 13.172 -1.667 1.00 94.00 867 PRO A O 1
ATOM 6566 N N . LYS A 1 868 ? -5.481 12.968 -3.865 1.00 96.06 868 LYS A N 1
ATOM 6567 C CA . LYS A 1 868 ? -5.058 11.570 -3.781 1.00 96.06 868 LYS A CA 1
ATOM 6568 C C . LYS A 1 868 ? -3.644 11.414 -4.282 1.00 96.06 868 LYS A C 1
ATOM 6570 O O . LYS A 1 868 ? -3.315 11.976 -5.314 1.00 96.06 868 LYS A O 1
ATOM 6575 N N . ALA A 1 869 ? -2.817 10.656 -3.577 1.00 96.75 869 ALA A N 1
ATOM 6576 C CA . ALA A 1 869 ? -1.419 10.460 -3.934 1.00 96.75 869 ALA A CA 1
ATOM 6577 C C . ALA A 1 869 ? -1.135 8.992 -4.260 1.00 96.75 869 ALA A C 1
ATOM 6579 O O . ALA A 1 869 ? -1.526 8.102 -3.511 1.00 96.75 869 ALA A O 1
ATOM 6580 N N . ARG A 1 870 ? -0.402 8.716 -5.335 1.00 96.62 870 ARG A N 1
ATOM 6581 C CA . ARG A 1 870 ? 0.060 7.375 -5.701 1.00 96.62 870 ARG A CA 1
ATOM 6582 C C . ARG A 1 870 ? 1.576 7.377 -5.820 1.00 96.62 870 ARG A C 1
ATOM 6584 O O . ARG A 1 870 ? 2.134 8.165 -6.572 1.00 96.62 870 ARG A O 1
ATOM 6591 N N . ILE A 1 871 ? 2.230 6.475 -5.095 1.00 97.50 871 ILE A N 1
ATOM 6592 C CA . ILE A 1 871 ? 3.691 6.357 -5.069 1.00 97.50 871 ILE A CA 1
ATOM 6593 C C . ILE A 1 871 ? 4.106 5.176 -5.946 1.00 97.50 871 ILE A C 1
ATOM 6595 O O . ILE A 1 871 ? 3.606 4.063 -5.768 1.00 97.50 871 ILE A O 1
ATOM 6599 N N . GLY A 1 872 ? 5.020 5.410 -6.886 1.00 96.56 872 GLY A N 1
ATOM 6600 C CA . GLY A 1 872 ? 5.586 4.382 -7.752 1.00 96.56 872 GLY A CA 1
ATOM 6601 C C . GLY A 1 872 ? 7.102 4.310 -7.619 1.00 96.56 872 GLY A C 1
ATOM 6602 O O . GLY A 1 872 ? 7.799 5.247 -7.992 1.00 96.56 872 GLY A O 1
ATOM 6603 N N . ILE A 1 873 ? 7.612 3.180 -7.119 1.00 97.06 873 ILE A N 1
ATOM 6604 C CA . ILE A 1 873 ? 9.048 2.874 -7.061 1.00 97.06 873 ILE A CA 1
ATOM 6605 C C . ILE A 1 873 ? 9.307 1.592 -7.868 1.00 97.06 873 ILE A C 1
ATOM 6607 O O . ILE A 1 873 ? 8.781 0.537 -7.495 1.00 97.06 873 ILE A O 1
ATOM 6611 N N . PRO A 1 874 ? 10.090 1.641 -8.962 1.00 95.81 874 PRO A N 1
ATOM 6612 C CA . PRO A 1 874 ? 10.479 0.445 -9.706 1.00 95.81 874 PRO A CA 1
ATOM 6613 C C . PRO A 1 874 ? 11.351 -0.508 -8.880 1.00 95.81 874 PRO A C 1
ATOM 6615 O O . PRO A 1 874 ? 11.907 -0.141 -7.847 1.00 95.81 874 PRO A O 1
ATOM 6618 N N . ARG A 1 875 ? 11.511 -1.745 -9.364 1.00 96.31 875 ARG A N 1
ATOM 6619 C CA . ARG A 1 875 ? 12.370 -2.752 -8.726 1.00 96.31 875 ARG A CA 1
ATOM 6620 C C . ARG A 1 875 ? 13.845 -2.336 -8.759 1.00 96.31 875 ARG A C 1
ATOM 6622 O O . ARG A 1 875 ? 14.362 -2.048 -9.832 1.00 96.31 875 ARG A O 1
ATOM 6629 N N . LEU A 1 876 ? 14.521 -2.393 -7.612 1.00 96.31 876 LEU A N 1
ATOM 6630 C CA . LEU A 1 876 ? 15.906 -1.971 -7.401 1.00 96.31 876 LEU A CA 1
ATOM 6631 C C . LEU A 1 876 ? 16.833 -3.195 -7.239 1.00 96.31 876 LEU A C 1
ATOM 6633 O O . LEU A 1 876 ? 16.645 -4.047 -6.373 1.00 96.31 876 LEU A O 1
ATOM 6637 N N . LYS A 1 877 ? 17.888 -3.294 -8.051 1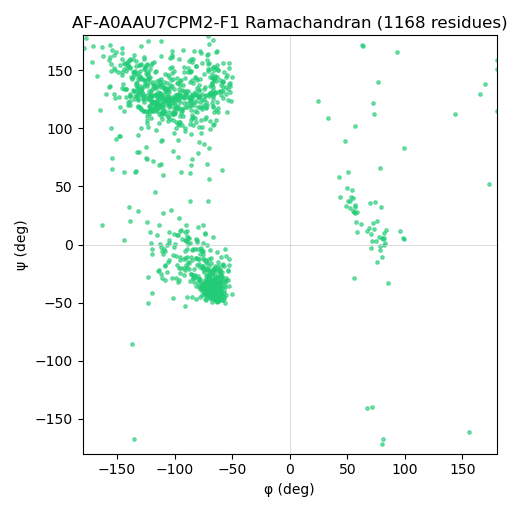.00 95.81 877 LYS A N 1
ATOM 6638 C CA . LYS A 1 877 ? 18.852 -4.413 -8.086 1.00 95.81 877 LYS A CA 1
ATOM 6639 C C . LYS A 1 877 ? 20.124 -4.123 -7.271 1.00 95.81 877 LYS A C 1
ATOM 6641 O O . LYS A 1 877 ? 21.194 -3.883 -7.816 1.00 95.81 877 LYS A O 1
ATOM 6646 N N . HIS A 1 878 ? 20.038 -4.191 -5.942 1.00 91.75 878 HIS A N 1
ATOM 6647 C CA . HIS A 1 878 ? 21.108 -3.720 -5.039 1.00 91.75 878 HIS A CA 1
ATOM 6648 C C . HIS A 1 878 ? 21.785 -4.817 -4.175 1.00 91.75 878 HIS A C 1
ATOM 6650 O O . HIS A 1 878 ? 22.570 -4.497 -3.288 1.00 91.75 878 HIS A O 1
ATOM 6656 N N . ASN A 1 879 ? 21.512 -6.113 -4.388 1.00 93.50 879 ASN A N 1
ATOM 6657 C CA . ASN A 1 879 ? 22.124 -7.262 -3.671 1.00 93.50 879 ASN A CA 1
ATOM 6658 C C . ASN A 1 879 ? 21.960 -7.299 -2.126 1.00 93.50 879 ASN A C 1
ATOM 6660 O O . ASN A 1 879 ? 22.592 -8.120 -1.458 1.00 93.50 879 ASN A O 1
ATOM 6664 N N . SER A 1 880 ? 21.112 -6.451 -1.534 1.00 93.44 880 SER A N 1
ATOM 6665 C CA . SER A 1 880 ? 20.738 -6.538 -0.109 1.00 93.44 880 SER A CA 1
ATOM 6666 C C . SER A 1 880 ? 19.531 -7.460 0.057 1.00 93.44 880 SER A C 1
ATOM 6668 O O . SER A 1 880 ? 18.683 -7.520 -0.826 1.00 93.44 880 SER A O 1
ATOM 6670 N N . ALA A 1 881 ? 19.431 -8.158 1.191 1.00 91.00 881 ALA A N 1
ATOM 6671 C CA . ALA A 1 881 ? 18.251 -8.963 1.521 1.00 91.00 881 ALA A CA 1
ATOM 6672 C C . ALA A 1 881 ? 17.040 -8.114 1.961 1.00 91.00 881 ALA A C 1
ATOM 6674 O O . ALA A 1 881 ? 15.951 -8.649 2.163 1.00 91.00 881 ALA A O 1
ATOM 6675 N N . LEU A 1 882 ? 17.228 -6.802 2.148 1.00 92.25 882 LEU A N 1
ATOM 6676 C CA . LEU A 1 882 ? 16.156 -5.872 2.495 1.00 92.25 882 LEU A CA 1
ATOM 6677 C C . LEU A 1 882 ? 15.351 -5.472 1.247 1.00 92.25 882 LEU A C 1
ATOM 6679 O O . LEU A 1 882 ? 15.958 -5.248 0.202 1.00 92.25 882 LEU A O 1
ATOM 6683 N N . PRO A 1 883 ? 14.017 -5.326 1.347 1.00 94.00 883 PRO A N 1
ATOM 6684 C CA . PRO A 1 883 ? 13.177 -4.929 0.220 1.00 94.00 883 PRO A CA 1
ATOM 6685 C C . PRO A 1 883 ? 13.277 -3.413 -0.016 1.00 94.00 883 PRO A C 1
ATOM 6687 O O . PRO A 1 883 ? 12.513 -2.640 0.566 1.00 94.00 883 PRO A O 1
ATOM 6690 N N . ALA A 1 884 ? 14.252 -2.972 -0.815 1.00 95.56 884 ALA A N 1
ATOM 6691 C CA . ALA A 1 884 ? 14.551 -1.549 -0.983 1.00 95.56 884 ALA A CA 1
ATOM 6692 C C . ALA A 1 884 ? 13.385 -0.732 -1.526 1.00 95.56 884 ALA A C 1
ATOM 6694 O O . ALA A 1 884 ? 13.192 0.388 -1.075 1.00 95.56 884 ALA A O 1
ATOM 6695 N N . GLU A 1 885 ? 12.593 -1.285 -2.440 1.00 95.50 885 GLU A N 1
ATOM 6696 C CA . GLU A 1 885 ? 11.455 -0.593 -3.048 1.00 95.50 885 GLU A CA 1
ATOM 6697 C C . GLU A 1 885 ? 10.387 -0.276 -2.007 1.00 95.50 885 GLU A C 1
ATOM 6699 O O . GLU A 1 885 ? 9.832 0.817 -1.968 1.00 95.50 885 GLU A O 1
ATOM 6704 N N . LEU A 1 886 ? 10.132 -1.239 -1.120 1.00 93.50 886 LEU A N 1
ATOM 6705 C CA . LEU A 1 886 ? 9.173 -1.100 -0.034 1.00 93.50 886 LEU A CA 1
ATOM 6706 C C . LEU A 1 886 ? 9.648 -0.076 0.998 1.00 93.50 886 LEU A C 1
ATOM 6708 O O . LEU A 1 886 ? 8.838 0.710 1.482 1.00 93.50 886 LEU A O 1
ATOM 6712 N N . ILE A 1 887 ? 10.940 -0.088 1.328 1.00 94.69 887 ILE A N 1
ATOM 6713 C CA . ILE A 1 887 ? 11.540 0.874 2.257 1.00 94.69 887 ILE A CA 1
ATOM 6714 C C . ILE A 1 887 ? 11.542 2.281 1.640 1.00 94.69 887 ILE A C 1
ATOM 6716 O O . ILE A 1 887 ? 11.153 3.232 2.309 1.00 94.69 887 ILE A O 1
ATOM 6720 N N . ALA A 1 888 ? 11.905 2.410 0.361 1.00 96.00 888 ALA A N 1
ATOM 6721 C CA . ALA A 1 888 ? 11.864 3.676 -0.364 1.00 96.00 888 ALA A CA 1
ATOM 6722 C C . ALA A 1 888 ? 10.436 4.230 -0.432 1.00 96.00 888 ALA A C 1
ATOM 6724 O O . ALA A 1 888 ? 10.207 5.394 -0.129 1.00 96.00 888 ALA A O 1
ATOM 6725 N N . SER A 1 889 ? 9.461 3.378 -0.759 1.00 96.25 889 SER A N 1
ATOM 6726 C CA . SER A 1 889 ? 8.050 3.761 -0.793 1.00 96.25 889 SER A CA 1
ATOM 6727 C C . SER A 1 889 ? 7.529 4.211 0.575 1.00 96.25 889 SER A C 1
ATOM 6729 O O . SER A 1 889 ? 6.693 5.108 0.614 1.00 96.25 889 SER A O 1
ATOM 6731 N N . ASP A 1 890 ? 7.993 3.613 1.679 1.00 95.12 890 ASP A N 1
ATOM 6732 C CA . ASP A 1 890 ? 7.612 4.036 3.036 1.00 95.12 890 ASP A CA 1
ATOM 6733 C C . ASP A 1 890 ? 8.176 5.408 3.390 1.00 95.12 890 ASP A C 1
ATOM 6735 O O . ASP A 1 890 ? 7.505 6.198 4.053 1.00 95.12 890 ASP A O 1
ATOM 6739 N N . GLU A 1 891 ? 9.405 5.681 2.957 1.00 96.12 891 GLU A N 1
ATOM 6740 C CA . GLU A 1 891 ? 10.057 6.961 3.205 1.00 96.12 891 GLU A CA 1
ATOM 6741 C C . GLU A 1 891 ? 9.377 8.080 2.416 1.00 96.12 891 GLU A C 1
ATOM 6743 O O . GLU A 1 891 ? 8.976 9.093 2.986 1.00 96.12 891 GLU A O 1
ATOM 6748 N N . ILE A 1 892 ? 9.100 7.843 1.133 1.00 97.44 892 ILE A N 1
ATOM 6749 C CA . ILE A 1 892 ? 8.332 8.779 0.309 1.00 97.44 892 ILE A CA 1
ATOM 6750 C C . ILE A 1 892 ? 6.918 8.965 0.867 1.00 97.44 892 ILE A C 1
ATOM 6752 O O . ILE A 1 892 ? 6.442 10.094 0.948 1.00 97.44 892 ILE A O 1
ATOM 6756 N N . GLN A 1 893 ? 6.261 7.901 1.340 1.00 96.56 893 GLN A N 1
ATOM 6757 C CA . GLN A 1 893 ? 4.981 8.024 2.039 1.00 96.56 893 GLN A CA 1
ATOM 6758 C C . GLN A 1 893 ? 5.095 8.943 3.261 1.00 96.56 893 GLN A C 1
ATOM 6760 O O . GLN A 1 893 ? 4.246 9.816 3.439 1.00 96.56 893 GLN A O 1
ATOM 6765 N N . ARG A 1 894 ? 6.124 8.768 4.101 1.00 95.44 894 ARG A N 1
ATOM 6766 C CA . ARG A 1 894 ? 6.351 9.615 5.280 1.00 95.44 894 ARG A CA 1
ATOM 6767 C C . ARG A 1 894 ? 6.491 11.082 4.878 1.00 95.44 894 ARG A C 1
ATOM 6769 O O . ARG A 1 894 ? 5.897 11.935 5.534 1.00 95.44 894 ARG A O 1
ATOM 6776 N N . LEU A 1 895 ? 7.248 11.366 3.818 1.00 95.81 895 LEU A N 1
ATOM 6777 C CA . LEU A 1 895 ? 7.446 12.718 3.293 1.00 95.81 895 LEU A CA 1
ATOM 6778 C C . LEU A 1 895 ? 6.152 13.308 2.714 1.00 95.81 895 LEU A C 1
ATOM 6780 O O . LEU A 1 895 ? 5.849 14.467 2.984 1.00 95.81 895 LEU A O 1
ATOM 6784 N N . VAL A 1 896 ? 5.344 12.519 2.001 1.00 96.12 896 VAL A N 1
ATOM 6785 C CA . VAL A 1 896 ? 4.030 12.957 1.497 1.00 96.12 896 VAL A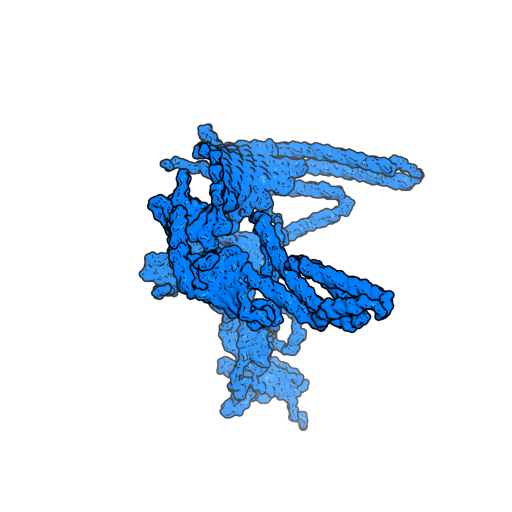 CA 1
ATOM 6786 C C . VAL A 1 896 ? 3.080 13.272 2.652 1.00 96.12 896 VAL A C 1
ATOM 6788 O O . VAL A 1 896 ? 2.510 14.356 2.685 1.00 96.12 896 VAL A O 1
ATOM 6791 N N . GLU A 1 897 ? 2.957 12.386 3.645 1.00 94.12 897 GLU A N 1
ATOM 6792 C CA . GLU A 1 897 ? 2.118 12.620 4.833 1.00 94.12 897 GLU A CA 1
ATOM 6793 C C . GLU A 1 897 ? 2.565 13.867 5.614 1.00 94.12 897 GLU A C 1
ATOM 6795 O O . GLU A 1 897 ? 1.757 14.513 6.288 1.00 94.12 897 GLU A O 1
ATOM 6800 N N . LEU A 1 898 ? 3.859 14.190 5.556 1.00 93.31 898 LEU A N 1
ATOM 6801 C CA . LEU A 1 898 ? 4.433 15.343 6.225 1.00 93.31 898 LEU A CA 1
ATOM 6802 C C . LEU A 1 898 ? 4.224 16.632 5.436 1.00 93.31 898 LEU A C 1
ATOM 6804 O O . LEU A 1 898 ? 3.819 17.621 6.025 1.00 93.31 898 LEU A O 1
ATOM 6808 N N . HIS A 1 899 ? 4.472 16.662 4.133 1.00 94.19 899 HIS A N 1
ATOM 6809 C CA . HIS A 1 899 ? 4.452 17.913 3.370 1.00 94.19 899 HIS A CA 1
ATOM 6810 C C . HIS A 1 899 ? 3.122 18.181 2.658 1.00 94.19 899 HIS A C 1
ATOM 6812 O O . HIS A 1 899 ? 2.820 19.342 2.399 1.00 94.19 899 HIS A O 1
ATOM 6818 N N . VAL A 1 900 ? 2.303 17.149 2.436 1.00 94.50 900 VAL A N 1
ATOM 6819 C CA . VAL A 1 900 ? 0.967 17.225 1.818 1.00 94.50 900 VAL A CA 1
ATOM 6820 C C . VAL A 1 900 ? -0.037 16.402 2.657 1.00 94.50 900 VAL A C 1
ATOM 6822 O O . VAL A 1 900 ? -0.556 15.382 2.201 1.00 94.50 900 VAL A O 1
ATOM 6825 N N . PRO A 1 901 ? -0.284 16.780 3.928 1.00 93.25 901 PRO A N 1
ATOM 6826 C CA . PRO A 1 901 ? -1.066 15.982 4.884 1.00 93.25 901 PRO A CA 1
ATOM 6827 C C . PRO A 1 901 ? -2.532 15.772 4.484 1.00 93.25 901 PRO A C 1
ATOM 6829 O O . PRO A 1 901 ? -3.178 14.839 4.965 1.00 93.25 901 PRO A O 1
ATOM 6832 N N . GLU A 1 902 ? -3.079 16.644 3.640 1.00 91.56 902 GLU A N 1
ATOM 6833 C CA . GLU A 1 902 ? -4.425 16.522 3.097 1.00 91.56 902 GLU A CA 1
ATOM 6834 C C . GLU A 1 902 ? -4.552 15.367 2.093 1.00 91.56 902 GLU A C 1
ATOM 6836 O O . GLU A 1 902 ? -5.659 14.861 1.898 1.00 91.56 902 GLU A O 1
ATOM 6841 N N . ALA A 1 903 ? -3.442 14.914 1.497 1.00 94.00 903 ALA A N 1
ATOM 6842 C CA . ALA A 1 903 ? -3.463 13.883 0.474 1.00 94.00 903 ALA A CA 1
ATOM 6843 C C . ALA A 1 903 ? -3.776 12.494 1.054 1.00 94.00 903 ALA A C 1
ATOM 6845 O O . ALA A 1 903 ? -3.135 11.994 1.981 1.00 94.00 903 ALA A O 1
ATOM 6846 N N . GLU A 1 904 ? -4.754 11.817 0.463 1.00 93.75 904 GLU A N 1
ATOM 6847 C CA . GLU A 1 904 ? -5.014 10.407 0.687 1.00 93.75 904 GLU A CA 1
ATOM 6848 C C . GLU A 1 904 ? -4.112 9.555 -0.206 1.00 93.75 904 GLU A C 1
ATOM 6850 O O . GLU A 1 904 ? -4.285 9.486 -1.418 1.00 93.75 904 GLU A O 1
ATOM 6855 N N . ILE A 1 905 ? -3.145 8.877 0.403 1.00 94.62 905 ILE A N 1
ATOM 6856 C CA . ILE A 1 905 ? -2.259 7.968 -0.327 1.00 94.62 905 ILE A CA 1
ATOM 6857 C C . ILE A 1 905 ? -3.030 6.697 -0.715 1.00 94.62 905 ILE A C 1
ATOM 6859 O O . ILE A 1 905 ? -3.486 5.963 0.166 1.00 94.62 905 ILE A O 1
ATOM 6863 N N . GLU A 1 906 ? -3.174 6.452 -2.015 1.00 92.62 906 GLU A N 1
ATOM 6864 C CA . GLU A 1 906 ? -3.795 5.264 -2.599 1.00 92.62 906 GLU A CA 1
ATOM 6865 C C . GLU A 1 906 ? -2.823 4.075 -2.643 1.00 92.62 906 GLU A C 1
ATOM 6867 O O . GLU A 1 906 ? -1.603 4.222 -2.753 1.00 92.62 906 GLU A O 1
ATOM 6872 N N . GLY A 1 907 ? -3.382 2.864 -2.618 1.00 90.38 907 GLY A N 1
ATOM 6873 C CA . GLY A 1 907 ? -2.617 1.625 -2.717 1.00 90.38 907 GLY A CA 1
ATOM 6874 C C . GLY A 1 907 ? -1.980 1.181 -1.400 1.00 90.38 907 GLY A C 1
ATOM 6875 O O . GLY A 1 907 ? -2.329 1.638 -0.315 1.00 90.38 907 GLY A O 1
ATOM 6876 N N . TYR A 1 908 ? -1.074 0.211 -1.499 1.00 88.62 908 TYR A N 1
ATOM 6877 C CA . TYR A 1 908 ? -0.544 -0.525 -0.354 1.00 88.62 908 TYR A CA 1
ATOM 6878 C C . TYR A 1 908 ? 0.484 0.306 0.427 1.00 88.62 908 TYR A C 1
ATOM 6880 O O . TYR A 1 908 ? 1.649 0.402 0.040 1.00 88.62 908 TYR A O 1
ATOM 6888 N N . ARG A 1 909 ? 0.062 0.883 1.552 1.00 92.44 909 ARG A N 1
ATOM 6889 C CA . ARG A 1 909 ? 0.841 1.854 2.333 1.00 92.44 909 ARG A CA 1
ATOM 6890 C C . ARG A 1 909 ? 1.152 1.347 3.734 1.00 92.44 909 ARG A C 1
ATOM 6892 O O . ARG A 1 909 ? 0.466 0.473 4.261 1.00 92.44 909 ARG A O 1
ATOM 6899 N N . LYS A 1 910 ? 2.195 1.883 4.360 1.00 94.81 910 LYS A N 1
ATOM 6900 C CA . LYS A 1 910 ? 2.572 1.571 5.741 1.00 94.81 910 LYS A CA 1
ATOM 6901 C C . LYS A 1 910 ? 1.695 2.338 6.721 1.00 94.81 910 LYS A C 1
ATOM 6903 O O . LYS A 1 910 ? 1.686 3.561 6.759 1.00 94.81 910 LYS A O 1
ATOM 6908 N N . LEU A 1 911 ? 0.957 1.607 7.541 1.00 95.50 911 LEU A N 1
ATOM 6909 C CA . LEU A 1 911 ? -0.005 2.136 8.493 1.00 95.50 911 LEU A CA 1
ATOM 6910 C C . LEU A 1 911 ? 0.445 1.830 9.918 1.00 95.50 911 LEU A C 1
ATOM 6912 O O . LEU A 1 911 ? 0.885 0.723 10.238 1.00 95.50 911 LEU A O 1
ATOM 6916 N N . TYR A 1 912 ? 0.304 2.828 10.785 1.00 96.12 912 TYR A N 1
ATOM 6917 C CA . TYR A 1 912 ? 0.755 2.771 12.177 1.00 96.12 912 TYR A CA 1
ATOM 6918 C C . TYR A 1 912 ? -0.400 2.740 13.182 1.00 96.12 912 TYR A C 1
ATOM 6920 O O . TYR A 1 912 ? -0.175 2.581 14.379 1.00 96.12 912 TYR A O 1
ATOM 6928 N N . GLU A 1 913 ? -1.635 2.884 12.709 1.00 96.69 913 GLU A N 1
ATOM 6929 C CA . GLU A 1 913 ? -2.835 3.023 13.531 1.00 96.69 913 GLU A CA 1
ATOM 6930 C C . GLU A 1 913 ? -3.905 2.031 13.078 1.00 96.69 913 GLU A C 1
ATOM 6932 O O . GLU A 1 913 ? -3.920 1.605 11.921 1.00 96.69 913 GLU A O 1
ATOM 6937 N N . ARG A 1 914 ? -4.818 1.666 13.978 1.00 97.62 914 ARG A N 1
ATOM 6938 C CA . ARG A 1 914 ? -6.061 0.953 13.649 1.00 97.62 914 ARG A CA 1
ATOM 6939 C C . ARG A 1 914 ? -7.258 1.696 14.215 1.00 97.62 914 ARG A C 1
ATOM 6941 O O . ARG A 1 914 ? -7.134 2.345 15.252 1.00 97.62 914 ARG A O 1
ATOM 6948 N N . LYS A 1 915 ? -8.411 1.555 13.558 1.00 97.44 915 LYS A N 1
ATOM 6949 C CA . LYS A 1 915 ? -9.704 1.951 14.130 1.00 97.44 915 LYS A CA 1
ATOM 6950 C C . LYS A 1 915 ? -10.036 1.026 15.301 1.00 97.44 915 LYS A C 1
ATOM 6952 O O . LYS A 1 915 ? -9.746 -0.171 15.226 1.00 97.44 915 LYS A O 1
ATOM 6957 N N . LEU A 1 916 ? -10.655 1.545 16.357 1.00 97.19 916 LEU A N 1
ATOM 6958 C CA . LEU A 1 916 ? -11.127 0.726 17.475 1.00 97.19 916 LEU A CA 1
ATOM 6959 C C . LEU A 1 916 ? -12.627 0.441 17.345 1.00 97.19 916 LEU A C 1
ATOM 6961 O O . LEU A 1 916 ? -13.450 1.355 17.396 1.00 97.19 916 LEU A O 1
ATOM 6965 N N . ALA A 1 917 ? -12.976 -0.838 17.232 1.00 97.31 917 ALA A N 1
ATOM 6966 C CA . ALA A 1 917 ? -14.336 -1.322 17.409 1.00 97.31 917 ALA A CA 1
ATOM 6967 C C . ALA A 1 917 ? -14.492 -1.992 18.773 1.00 97.31 917 ALA A C 1
ATOM 6969 O O . ALA A 1 917 ? -13.612 -2.728 19.225 1.00 97.31 917 ALA A O 1
ATOM 6970 N N . ILE A 1 918 ? -15.636 -1.775 19.410 1.00 97.56 918 ILE A N 1
ATOM 6971 C CA . ILE A 1 918 ? -16.016 -2.456 20.642 1.00 97.56 918 ILE A CA 1
ATOM 6972 C C . ILE A 1 918 ? -17.153 -3.415 20.333 1.00 97.56 918 ILE A C 1
ATOM 6974 O O . ILE A 1 918 ? -18.207 -2.993 19.860 1.00 97.56 918 ILE A O 1
ATOM 6978 N N . LYS A 1 919 ? -16.947 -4.697 20.638 1.00 97.94 919 LYS A N 1
ATOM 6979 C CA . LYS A 1 919 ? -18.005 -5.706 20.661 1.00 97.94 919 LYS A CA 1
ATOM 6980 C C . LYS A 1 919 ? -18.490 -5.864 22.096 1.00 97.94 919 LYS A C 1
ATOM 6982 O O . LYS A 1 919 ? -17.799 -6.457 22.924 1.00 97.94 919 LYS A O 1
ATOM 6987 N N . ASN A 1 920 ? -19.664 -5.322 22.385 1.00 97.19 920 ASN A N 1
ATOM 6988 C CA . ASN A 1 920 ? -20.339 -5.499 23.661 1.00 97.19 920 ASN A CA 1
ATOM 6989 C C . ASN A 1 920 ? -21.131 -6.814 23.629 1.00 97.19 920 ASN A C 1
ATOM 6991 O O . ASN A 1 920 ? -22.197 -6.882 23.025 1.00 97.19 920 ASN A O 1
ATOM 6995 N N . GLU A 1 921 ? -20.616 -7.867 24.268 1.00 97.19 921 GLU A N 1
ATOM 6996 C CA . GLU A 1 921 ? -21.324 -9.150 24.391 1.00 97.19 921 GLU A CA 1
ATOM 6997 C C . GLU A 1 921 ? -22.251 -9.202 25.610 1.00 97.19 921 GLU A C 1
ATOM 6999 O O . GLU A 1 921 ? -22.819 -10.252 25.896 1.00 97.19 921 GLU A O 1
ATOM 7004 N N . THR A 1 922 ? -22.411 -8.106 26.347 1.00 94.31 922 THR A N 1
ATOM 7005 C CA . THR A 1 922 ? -23.323 -8.048 27.491 1.00 94.31 922 THR A CA 1
ATOM 7006 C C . THR A 1 922 ? -24.756 -7.746 27.045 1.00 94.31 922 THR A C 1
ATOM 7008 O O . THR A 1 922 ? -24.991 -7.232 25.947 1.00 94.31 922 THR A O 1
ATOM 7011 N N . ASP A 1 923 ? -25.718 -8.070 27.909 1.00 93.38 923 ASP A N 1
ATOM 7012 C CA . ASP A 1 923 ? -27.147 -7.785 27.711 1.00 93.38 923 ASP A CA 1
ATOM 7013 C C . ASP A 1 923 ? -27.529 -6.340 28.071 1.00 93.38 923 ASP A C 1
ATOM 7015 O O . ASP A 1 923 ? -28.700 -5.973 28.025 1.00 93.38 923 ASP A O 1
ATOM 7019 N N . GLU A 1 924 ? -26.552 -5.507 28.435 1.00 89.56 924 GLU A N 1
ATOM 7020 C CA . GLU A 1 924 ? -26.764 -4.128 28.865 1.00 89.56 924 GLU A CA 1
ATOM 7021 C C . GLU A 1 924 ? -25.937 -3.180 27.983 1.00 89.56 924 GLU A C 1
ATOM 7023 O O . GLU A 1 924 ? -24.838 -3.529 27.538 1.00 89.56 924 GLU A O 1
ATOM 7028 N N . PRO A 1 925 ? -26.429 -1.967 27.686 1.00 91.00 925 PRO A N 1
ATOM 7029 C CA . PRO A 1 925 ? -25.589 -0.971 27.050 1.00 91.00 925 PRO A CA 1
ATOM 7030 C C . PRO A 1 925 ? -24.463 -0.569 28.010 1.00 91.00 925 PRO A C 1
ATOM 7032 O O . PRO A 1 925 ? -24.595 -0.611 29.239 1.00 91.00 925 PRO A O 1
ATOM 7035 N N . MET A 1 926 ? -23.328 -0.199 27.430 1.00 92.44 926 MET A N 1
ATOM 7036 C CA . MET A 1 926 ? -22.110 0.098 28.168 1.00 92.44 926 MET A CA 1
ATOM 7037 C C . MET A 1 926 ? -21.571 1.464 27.786 1.00 92.44 926 MET A C 1
ATOM 7039 O O . MET A 1 926 ? -21.487 1.804 26.608 1.00 92.44 926 MET A O 1
ATOM 7043 N N . THR A 1 927 ? -21.149 2.239 28.778 1.00 90.31 927 THR A N 1
ATOM 7044 C CA . THR A 1 927 ? -20.299 3.400 28.535 1.00 90.31 927 THR A CA 1
ATOM 7045 C C . THR A 1 927 ? -18.851 2.923 28.468 1.00 90.31 927 THR A C 1
ATOM 7047 O O . THR A 1 927 ? -18.382 2.244 29.377 1.00 90.31 927 THR A O 1
ATOM 7050 N N . VAL A 1 928 ? -18.152 3.245 27.385 1.00 92.88 928 VAL A N 1
ATOM 7051 C CA . VAL A 1 928 ? -16.750 2.902 27.142 1.00 92.88 928 VAL A CA 1
ATOM 7052 C C . VAL A 1 928 ? -15.955 4.191 27.062 1.00 92.88 928 VAL A C 1
ATOM 7054 O O . VAL A 1 928 ? -16.240 5.041 26.228 1.00 92.88 928 VAL A O 1
ATOM 7057 N N . TRP A 1 929 ? -14.950 4.335 27.908 1.00 91.31 929 TRP A N 1
ATOM 7058 C CA . TRP A 1 929 ? -14.023 5.454 27.879 1.00 91.31 929 TRP A CA 1
ATOM 7059 C C . TRP A 1 929 ? -12.738 5.018 27.202 1.00 91.31 929 TRP A C 1
ATOM 7061 O O . TRP A 1 929 ? -12.210 3.948 27.514 1.00 91.31 929 TRP A O 1
ATOM 7071 N N . VAL A 1 930 ? -12.237 5.842 26.288 1.00 93.31 930 VAL A N 1
ATOM 7072 C CA . VAL A 1 930 ? -11.054 5.530 25.490 1.00 93.31 930 VAL A CA 1
ATOM 7073 C C . VAL A 1 930 ? -10.094 6.709 25.480 1.00 93.31 930 VAL A C 1
ATOM 7075 O O . VAL A 1 930 ? -10.480 7.842 25.206 1.00 93.31 930 VAL A O 1
ATOM 7078 N N . ASN A 1 931 ? -8.826 6.402 25.735 1.00 92.56 931 ASN A N 1
ATOM 7079 C CA . ASN A 1 931 ? -7.689 7.231 25.370 1.00 92.56 931 ASN A CA 1
ATOM 7080 C C . ASN A 1 931 ? -6.954 6.520 24.236 1.00 92.56 931 ASN A C 1
ATOM 7082 O O . ASN A 1 931 ? -6.593 5.348 24.373 1.00 92.56 931 ASN A O 1
ATOM 7086 N N . ALA A 1 932 ? -6.736 7.216 23.127 1.00 94.88 932 ALA A N 1
ATOM 7087 C CA . ALA A 1 932 ? -5.956 6.722 22.004 1.00 94.88 932 ALA A CA 1
ATOM 7088 C C . ALA A 1 932 ? -4.604 7.433 21.972 1.00 94.88 932 ALA A C 1
ATOM 7090 O O . ALA A 1 932 ? -4.527 8.633 22.230 1.00 94.88 932 ALA A O 1
ATOM 7091 N N . GLU A 1 933 ? -3.534 6.691 21.689 1.00 94.75 933 GLU A N 1
ATOM 7092 C CA . GLU A 1 933 ? -2.262 7.300 21.314 1.00 94.75 933 GLU A CA 1
ATOM 7093 C C . GLU A 1 933 ? -2.171 7.326 19.790 1.00 94.75 933 GLU A C 1
ATOM 7095 O O . GLU A 1 933 ? -1.917 6.294 19.149 1.00 94.75 933 GLU A O 1
ATOM 7100 N N . ALA A 1 934 ? -2.414 8.508 19.234 1.00 93.25 934 ALA A N 1
ATOM 7101 C CA . ALA A 1 934 ? -2.409 8.765 17.808 1.00 93.25 934 ALA A CA 1
ATOM 7102 C C . ALA A 1 934 ? -1.113 9.455 17.369 1.00 93.25 934 ALA A C 1
ATOM 7104 O O . ALA A 1 934 ? -0.340 10.010 18.165 1.00 93.25 934 ALA A O 1
ATOM 7105 N N . ARG A 1 935 ? -0.853 9.382 16.067 1.00 92.44 935 ARG A N 1
ATOM 7106 C CA . ARG A 1 935 ? 0.275 10.033 15.415 1.00 92.44 935 ARG A CA 1
ATOM 7107 C C . ARG A 1 935 ? -0.125 11.470 15.096 1.00 92.44 935 ARG A C 1
ATOM 7109 O O . ARG A 1 935 ? -0.927 11.712 14.200 1.00 92.44 935 ARG A O 1
ATOM 7116 N N . VAL A 1 936 ? 0.450 12.426 15.816 1.00 90.19 936 VAL A N 1
ATOM 7117 C CA . VAL A 1 936 ? 0.188 13.857 15.642 1.00 90.19 936 VAL A CA 1
ATOM 7118 C C . VAL A 1 936 ? 1.390 14.515 14.980 1.00 90.19 936 VAL A C 1
ATOM 7120 O O . VAL A 1 936 ? 2.540 14.277 15.352 1.00 90.19 936 VAL A O 1
ATOM 7123 N N . ARG A 1 937 ? 1.130 15.351 13.977 1.00 89.44 937 ARG A N 1
ATOM 7124 C CA . ARG A 1 937 ? 2.165 16.146 13.316 1.00 89.44 937 ARG A CA 1
ATOM 7125 C C . ARG A 1 937 ? 2.514 17.364 14.183 1.00 89.44 937 ARG A C 1
ATOM 7127 O O . ARG A 1 937 ? 1.617 18.111 14.564 1.00 89.44 937 ARG A O 1
ATOM 7134 N N . ARG A 1 938 ? 3.798 17.565 14.491 1.00 89.69 938 ARG A N 1
ATOM 7135 C CA . ARG A 1 938 ? 4.350 18.782 15.121 1.00 89.69 938 ARG A CA 1
ATOM 7136 C C . ARG A 1 938 ? 5.714 19.085 14.508 1.00 89.69 938 ARG A C 1
ATOM 7138 O O . ARG A 1 938 ? 6.508 18.159 14.395 1.00 89.69 938 ARG A O 1
ATOM 7145 N N . ASP A 1 939 ? 5.965 20.341 14.148 1.00 85.31 939 ASP A N 1
ATOM 7146 C CA . ASP A 1 939 ? 7.281 20.837 13.706 1.00 85.31 939 ASP A CA 1
ATOM 7147 C C . ASP A 1 939 ? 7.937 19.971 12.615 1.00 85.31 939 ASP A C 1
ATOM 7149 O O . ASP A 1 939 ? 9.074 19.532 12.748 1.00 85.31 939 ASP A O 1
ATOM 7153 N N . ASP A 1 940 ? 7.177 19.647 11.563 1.00 84.19 940 ASP A N 1
ATOM 7154 C CA . ASP A 1 940 ? 7.624 18.779 10.462 1.00 84.19 940 ASP A CA 1
ATOM 7155 C C . ASP A 1 940 ? 8.131 17.388 10.897 1.00 84.19 940 ASP A C 1
ATOM 7157 O O . ASP A 1 940 ? 8.898 16.716 10.212 1.00 84.19 940 ASP A O 1
ATOM 7161 N N . ALA A 1 941 ? 7.623 16.892 12.022 1.00 88.69 941 ALA A N 1
ATOM 7162 C CA . ALA A 1 941 ? 7.817 15.526 12.471 1.00 88.69 941 ALA A CA 1
ATOM 7163 C C . ALA A 1 941 ? 6.499 14.896 12.933 1.00 88.69 941 ALA A C 1
ATOM 7165 O O . ALA A 1 941 ? 5.526 15.560 13.306 1.00 88.69 941 ALA A O 1
ATOM 7166 N N . PHE A 1 942 ? 6.475 13.567 12.929 1.00 91.31 942 PHE A N 1
ATOM 7167 C CA . PHE A 1 942 ? 5.398 12.797 13.532 1.00 91.31 942 PHE A CA 1
ATOM 7168 C C . PHE A 1 942 ? 5.765 12.433 14.963 1.00 91.31 942 PHE A C 1
ATOM 7170 O O . PHE A 1 942 ? 6.693 11.661 15.199 1.00 91.31 942 PHE A O 1
ATOM 7177 N N . ASN A 1 943 ? 4.990 12.947 15.911 1.00 92.62 943 ASN A N 1
ATOM 7178 C CA . ASN A 1 943 ? 5.099 12.615 17.319 1.00 92.62 943 ASN A CA 1
ATOM 7179 C C . ASN A 1 943 ? 3.914 11.755 17.750 1.00 92.62 943 ASN A C 1
ATOM 7181 O O . ASN A 1 943 ? 2.798 11.886 17.254 1.00 92.62 943 ASN A O 1
ATOM 7185 N N . TRP A 1 944 ? 4.161 10.854 18.692 1.00 93.44 944 TRP A N 1
ATOM 7186 C CA . TRP A 1 944 ? 3.098 10.075 19.312 1.00 93.44 944 TRP A CA 1
ATOM 7187 C C . TRP A 1 944 ? 2.577 10.837 20.519 1.00 93.44 944 TRP A C 1
ATOM 7189 O O . TRP A 1 944 ? 3.345 11.143 21.432 1.00 93.44 944 TRP A O 1
ATOM 7199 N N . SER A 1 945 ? 1.283 11.135 20.531 1.00 92.75 945 SER A N 1
ATOM 7200 C CA . SER A 1 945 ? 0.638 11.779 21.669 1.00 92.75 945 SER A CA 1
ATOM 7201 C C . SER A 1 945 ? -0.692 11.121 21.976 1.00 92.75 945 SER A C 1
ATOM 7203 O O . SER A 1 945 ? -1.381 10.631 21.088 1.00 92.75 945 SER A O 1
ATOM 7205 N N . TRP A 1 946 ? -1.053 11.124 23.251 1.00 90.81 946 TRP A N 1
ATOM 7206 C CA . TRP A 1 946 ? -2.385 10.730 23.680 1.00 90.81 946 TRP A CA 1
ATOM 7207 C C . TRP A 1 946 ? -3.367 11.865 23.382 1.00 90.81 946 TRP A C 1
ATOM 7209 O O . TRP A 1 946 ? -3.097 13.002 23.773 1.00 90.81 946 TRP A O 1
ATOM 7219 N N . ASP A 1 947 ? -4.486 11.561 22.723 1.00 81.69 947 ASP A N 1
ATOM 7220 C CA . ASP A 1 947 ? -5.472 12.559 22.260 1.00 81.69 947 ASP A CA 1
ATOM 7221 C C . ASP A 1 947 ? -6.031 13.420 23.401 1.00 81.69 947 ASP A C 1
ATOM 7223 O O . ASP A 1 947 ? -6.303 14.608 23.243 1.00 81.69 947 ASP A O 1
ATOM 7227 N N . SER A 1 948 ? -6.130 12.837 24.593 1.00 69.94 948 SER A N 1
ATOM 7228 C CA . SER A 1 948 ? -6.549 13.507 25.815 1.00 69.94 948 SER A CA 1
ATOM 7229 C C . SER A 1 948 ? -5.378 13.954 26.692 1.00 69.94 948 SER A C 1
ATOM 7231 O O . SER A 1 948 ? -5.630 14.427 27.776 1.00 69.94 948 SER A O 1
ATOM 7233 N N . GLY A 1 949 ? -4.104 13.891 26.295 1.00 66.81 949 GLY A N 1
ATOM 7234 C CA . GLY A 1 949 ? -2.967 14.126 27.206 1.00 66.81 949 GLY A CA 1
ATOM 7235 C C . GLY A 1 949 ? -2.632 12.903 28.074 1.00 66.81 949 GLY A C 1
ATOM 7236 O O . GLY A 1 949 ? -3.126 11.805 27.827 1.00 66.81 949 GLY A O 1
ATOM 7237 N N . VAL A 1 950 ? -1.737 13.045 29.064 1.00 59.41 950 VAL A N 1
ATOM 7238 C CA . VAL A 1 950 ? -1.308 11.897 29.888 1.00 59.41 950 VAL A CA 1
ATOM 7239 C C . VAL A 1 950 ? -2.550 11.272 30.556 1.00 59.41 950 VAL A C 1
ATOM 7241 O O . VAL A 1 950 ? -3.273 11.998 31.236 1.00 59.41 950 VAL A O 1
ATOM 7244 N N . PRO A 1 951 ? -2.806 9.951 30.414 1.00 53.91 951 PRO A N 1
ATOM 7245 C CA . PRO A 1 951 ? -4.064 9.288 30.807 1.00 53.91 951 PRO A CA 1
ATOM 7246 C C . PRO A 1 951 ? -4.538 9.441 32.266 1.00 53.91 951 PRO A C 1
ATOM 7248 O O . PRO A 1 951 ? -5.596 8.918 32.610 1.00 53.91 951 PRO A O 1
ATOM 7251 N N . ALA A 1 952 ? -3.760 10.098 33.128 1.00 57.44 952 ALA A N 1
ATOM 7252 C CA . ALA A 1 952 ? -4.107 10.398 34.514 1.00 57.44 952 ALA A CA 1
ATOM 7253 C C . ALA A 1 952 ? -4.659 11.824 34.727 1.00 57.44 952 ALA A C 1
ATOM 7255 O O . ALA A 1 952 ? -5.286 12.063 35.754 1.00 57.44 952 ALA A O 1
ATOM 7256 N N . GLU A 1 953 ? -4.447 12.757 33.791 1.00 53.78 953 GLU A N 1
ATOM 7257 C CA . GLU A 1 953 ? -4.669 14.197 34.020 1.00 53.78 953 GLU A CA 1
ATOM 7258 C C . GLU A 1 953 ? -5.884 14.781 33.289 1.00 53.78 953 GLU A C 1
A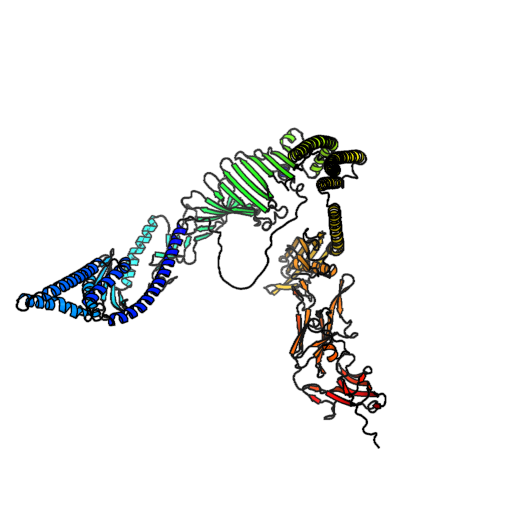TOM 7260 O O . GLU A 1 953 ? -6.370 15.848 33.655 1.00 53.78 953 GLU A O 1
ATOM 7265 N N . LYS A 1 954 ? -6.411 14.099 32.269 1.00 60.38 954 LYS A N 1
ATOM 7266 C CA . LYS A 1 954 ? -7.488 14.620 31.416 1.00 60.38 954 LYS A CA 1
ATOM 7267 C C . LYS A 1 954 ? -8.527 13.546 31.096 1.00 60.38 954 LYS A C 1
ATOM 7269 O O . LYS A 1 954 ? -8.239 12.348 31.099 1.00 60.38 954 LYS A O 1
ATOM 7274 N N . ALA A 1 955 ? -9.757 14.000 30.862 1.00 65.19 955 ALA A N 1
ATOM 7275 C CA . ALA A 1 955 ? -10.916 13.138 30.667 1.00 65.19 955 ALA A CA 1
ATOM 7276 C C . ALA A 1 955 ? -10.798 12.327 29.368 1.00 65.19 955 ALA A C 1
ATOM 7278 O O . ALA A 1 955 ? -10.562 12.883 28.297 1.00 65.19 955 ALA A O 1
ATOM 7279 N N . ALA A 1 956 ? -10.982 11.012 29.474 1.00 80.69 956 ALA A N 1
ATOM 7280 C CA . ALA A 1 956 ? -11.116 10.144 28.314 1.00 80.69 956 ALA A CA 1
ATOM 7281 C C . ALA A 1 956 ? -12.427 10.396 27.576 1.00 80.69 956 ALA A C 1
ATOM 7283 O O . ALA A 1 956 ? -13.447 10.726 28.188 1.00 80.69 956 ALA A O 1
ATOM 7284 N N . THR A 1 957 ? -12.412 10.160 26.269 1.00 88.00 957 THR A N 1
ATOM 7285 C CA . THR A 1 957 ? -13.601 10.267 25.431 1.00 88.00 957 THR A CA 1
ATOM 7286 C C . THR A 1 957 ? -14.531 9.095 25.727 1.00 88.00 957 THR A C 1
ATOM 7288 O O . THR A 1 957 ? -14.125 7.936 25.628 1.00 88.00 957 THR A O 1
ATOM 7291 N N . ALA A 1 958 ? -15.770 9.385 26.124 1.00 88.62 958 ALA A N 1
ATOM 7292 C CA . ALA A 1 958 ? -16.765 8.375 26.471 1.00 88.62 958 ALA A CA 1
ATOM 7293 C C . ALA A 1 958 ? -17.662 8.046 25.270 1.00 88.62 958 ALA A C 1
ATOM 7295 O O . ALA A 1 958 ? -18.073 8.935 24.535 1.00 88.62 958 ALA A O 1
ATOM 7296 N N . PHE A 1 959 ? -18.028 6.782 25.095 1.00 91.50 959 PHE A N 1
ATOM 7297 C CA . PHE A 1 959 ? -18.895 6.289 24.025 1.00 91.50 959 PHE A CA 1
ATOM 7298 C C . PHE A 1 959 ? -19.963 5.370 24.610 1.00 91.50 959 PHE A C 1
ATOM 7300 O O . PHE A 1 959 ? -19.661 4.555 25.477 1.00 91.50 959 PHE A O 1
ATOM 7307 N N . LEU A 1 960 ? -21.207 5.468 24.140 1.00 90.75 960 LEU A N 1
ATOM 7308 C CA . LEU A 1 960 ? -22.275 4.548 24.537 1.00 90.75 960 LEU A CA 1
ATOM 7309 C C . LEU A 1 960 ? -22.384 3.416 23.510 1.00 90.75 960 LEU A C 1
ATOM 7311 O O . LEU A 1 960 ? -22.818 3.639 22.384 1.00 90.75 960 LEU A O 1
ATOM 7315 N N . VAL A 1 961 ? -22.003 2.202 23.897 1.00 94.06 961 VAL A N 1
ATOM 7316 C CA . VAL A 1 961 ? -22.054 1.008 23.047 1.00 94.06 961 VAL A CA 1
ATOM 7317 C C . VAL A 1 961 ? -23.279 0.169 23.434 1.00 94.06 961 VAL A C 1
ATOM 7319 O O . VAL A 1 961 ? -23.319 -0.351 24.554 1.00 94.06 961 VAL A O 1
ATOM 7322 N N . PRO A 1 962 ? -24.285 0.014 22.549 1.00 94.00 962 PRO A N 1
ATOM 7323 C CA . PRO A 1 962 ? -25.490 -0.761 22.845 1.00 94.00 962 PRO A CA 1
ATOM 7324 C C . PRO A 1 962 ? -25.200 -2.217 23.231 1.00 94.00 962 PRO A C 1
ATOM 7326 O O . PRO A 1 962 ? -24.168 -2.777 22.847 1.00 94.00 962 PRO A O 1
ATOM 7329 N N . ALA A 1 963 ? -26.127 -2.836 23.965 1.00 93.44 963 ALA A N 1
ATOM 7330 C CA . ALA A 1 963 ? -26.086 -4.263 24.285 1.00 93.44 963 ALA A CA 1
ATOM 7331 C C . ALA A 1 963 ? -25.965 -5.115 23.013 1.00 93.44 963 ALA A C 1
ATOM 7333 O O . ALA A 1 963 ? -26.530 -4.758 21.976 1.00 93.44 963 ALA A O 1
ATOM 7334 N N . ARG A 1 964 ? -25.247 -6.242 23.095 1.00 95.62 964 ARG A N 1
ATOM 7335 C CA . ARG A 1 964 ? -25.111 -7.230 22.004 1.00 95.62 964 ARG A CA 1
ATOM 7336 C C . ARG A 1 964 ? -24.738 -6.632 20.639 1.00 95.62 964 ARG A C 1
ATOM 7338 O O . ARG A 1 964 ? -25.144 -7.149 19.601 1.00 95.62 964 ARG A O 1
ATOM 7345 N N . SER A 1 965 ? -23.955 -5.554 20.623 1.00 95.50 965 SER A N 1
ATOM 7346 C CA . SER A 1 965 ? -23.604 -4.831 19.398 1.00 95.50 965 SER A CA 1
ATOM 7347 C C . SER A 1 965 ? -22.095 -4.716 19.202 1.00 95.50 965 SER A C 1
ATOM 7349 O O . SER A 1 965 ? -21.319 -4.756 20.158 1.00 95.50 965 SER A O 1
ATOM 7351 N N . THR A 1 966 ? -21.685 -4.554 17.944 1.00 97.25 966 THR A N 1
ATOM 7352 C CA . THR A 1 966 ? -20.326 -4.153 17.574 1.00 97.25 966 THR A CA 1
ATOM 7353 C C . THR A 1 966 ? -20.394 -2.752 16.991 1.00 97.25 966 THR A C 1
ATOM 7355 O O . THR A 1 966 ? -21.196 -2.510 16.089 1.00 97.25 966 THR A O 1
ATOM 7358 N N . LYS A 1 967 ? -19.581 -1.834 17.513 1.00 95.88 967 LYS A N 1
ATOM 7359 C CA . LYS A 1 967 ? -19.558 -0.436 17.074 1.00 95.88 967 LYS A CA 1
ATOM 7360 C C . LYS A 1 967 ? -18.134 0.061 16.898 1.00 95.88 967 LYS A C 1
ATOM 7362 O O . LYS A 1 967 ? -17.313 -0.121 17.798 1.00 95.88 967 LYS A O 1
ATOM 7367 N N . ILE A 1 968 ? -17.856 0.705 15.770 1.00 95.62 968 ILE A N 1
ATOM 7368 C CA . ILE A 1 968 ? -16.633 1.472 15.532 1.00 95.62 968 ILE A CA 1
ATOM 7369 C C . ILE A 1 968 ? -16.789 2.815 16.246 1.00 95.62 968 ILE A C 1
ATOM 7371 O O . ILE A 1 968 ? -17.707 3.586 15.960 1.00 95.62 968 ILE A O 1
ATOM 7375 N N . LEU A 1 969 ? -15.916 3.092 17.213 1.00 91.88 969 LEU A N 1
ATOM 7376 C CA . LEU A 1 969 ? -16.019 4.309 18.017 1.00 91.88 969 LEU A CA 1
ATOM 7377 C C . LEU A 1 969 ? -15.734 5.544 17.156 1.00 91.88 969 LEU A C 1
ATOM 7379 O O . LEU A 1 969 ? -14.799 5.525 16.360 1.00 91.88 969 LEU A O 1
ATOM 7383 N N . GLY A 1 970 ? -16.526 6.608 17.312 1.00 87.94 970 GLY A N 1
ATOM 7384 C CA . GLY A 1 970 ? -16.424 7.851 16.537 1.00 87.94 970 GLY A CA 1
ATOM 7385 C C . GLY A 1 970 ? -17.167 7.827 15.196 1.00 87.94 970 GLY A C 1
ATOM 7386 O O . GLY A 1 970 ? -17.735 8.842 14.813 1.00 87.94 970 GLY A O 1
ATOM 7387 N N . GLU A 1 971 ? -17.239 6.668 14.531 1.00 88.00 971 GLU A N 1
ATOM 7388 C CA . GLU A 1 971 ? -17.942 6.490 13.247 1.00 88.00 971 GLU A CA 1
ATOM 7389 C C . GLU A 1 971 ? -19.404 6.071 13.458 1.00 88.00 971 GLU A C 1
ATOM 7391 O O . GLU A 1 971 ? -20.328 6.744 13.004 1.00 88.00 971 GLU A O 1
ATOM 7396 N N . ASP A 1 972 ? -19.630 5.008 14.238 1.00 86.19 972 ASP A N 1
ATOM 7397 C CA . ASP A 1 972 ? -20.979 4.505 14.523 1.00 86.19 972 ASP A CA 1
ATOM 7398 C C . ASP A 1 972 ? -21.604 5.140 15.774 1.00 86.19 972 ASP A C 1
ATOM 7400 O O . ASP A 1 972 ? -22.809 5.014 16.005 1.00 86.19 972 ASP A O 1
ATOM 7404 N N . VAL A 1 973 ? -20.778 5.749 16.635 1.00 80.56 973 VAL A N 1
ATOM 7405 C CA . VAL A 1 973 ? -21.166 6.247 17.963 1.00 80.56 973 VAL A CA 1
ATOM 7406 C C . VAL A 1 973 ? -20.475 7.576 18.231 1.00 80.56 973 VAL A C 1
ATOM 7408 O O . VAL A 1 973 ? -19.246 7.645 18.256 1.00 80.56 973 VAL A O 1
ATOM 7411 N N . THR A 1 974 ? -21.263 8.615 18.498 1.00 79.00 974 THR A N 1
ATOM 7412 C CA . THR A 1 974 ? -20.752 9.948 18.820 1.00 79.00 974 THR A CA 1
ATOM 7413 C C . THR A 1 974 ? -20.246 10.035 20.272 1.00 79.00 974 THR A C 1
ATOM 7415 O O . THR A 1 974 ? -20.861 9.457 21.184 1.00 79.00 974 THR A O 1
ATOM 7418 N N . PRO A 1 975 ? -19.149 10.774 20.532 1.00 79.31 975 PRO A N 1
ATOM 7419 C CA . PRO A 1 975 ? -18.614 11.009 21.875 1.00 79.31 975 PRO A CA 1
ATOM 7420 C C . PRO A 1 975 ? -19.639 11.609 22.844 1.00 79.31 975 PRO A C 1
ATOM 7422 O O . PRO A 1 975 ? -20.283 12.604 22.533 1.00 79.31 975 PRO A O 1
ATOM 7425 N N . PHE A 1 976 ? -19.795 11.011 24.022 1.00 74.12 976 PHE A N 1
ATOM 7426 C CA . PHE A 1 976 ? -20.634 11.496 25.116 1.00 74.12 976 PHE A CA 1
ATOM 7427 C C . PHE A 1 976 ? -19.872 12.507 25.979 1.00 74.12 976 PHE A C 1
ATOM 7429 O O . PHE A 1 976 ? -18.796 12.195 26.495 1.00 74.12 976 PHE A O 1
ATOM 7436 N N . LEU A 1 977 ? -20.457 13.687 26.200 1.00 70.38 977 LEU A N 1
ATOM 7437 C CA . LEU A 1 977 ? -19.989 14.603 27.236 1.00 70.38 977 LEU A CA 1
ATOM 7438 C C . LEU A 1 977 ? -20.510 14.126 28.604 1.00 70.38 977 LEU A C 1
ATOM 7440 O O . LEU A 1 977 ? -21.707 13.866 28.711 1.00 70.38 977 LEU A O 1
ATOM 7444 N N . PRO A 1 978 ? -19.672 14.049 29.658 1.00 55.28 978 PRO A N 1
ATOM 7445 C CA . PRO A 1 978 ? -20.002 13.424 30.949 1.00 55.28 978 PRO A CA 1
ATOM 7446 C C . PRO A 1 978 ? -21.292 13.885 31.662 1.00 55.28 978 PRO A C 1
ATOM 7448 O O . PRO A 1 978 ? -21.719 13.205 32.595 1.00 55.28 978 PRO A O 1
ATOM 7451 N N . ASN A 1 979 ? -21.918 14.989 31.231 1.00 58.50 979 ASN A N 1
ATOM 7452 C CA . ASN A 1 979 ? -23.038 15.650 31.908 1.00 58.50 979 ASN A CA 1
ATOM 7453 C C . ASN A 1 979 ? -24.344 15.755 31.089 1.00 58.50 979 ASN A C 1
ATOM 7455 O O . ASN A 1 979 ? -25.308 16.317 31.600 1.00 58.50 979 ASN A O 1
ATOM 7459 N N . GLN A 1 980 ? -24.421 15.243 29.854 1.00 59.09 980 GLN A N 1
ATOM 7460 C CA . GLN A 1 980 ? -25.690 15.235 29.101 1.00 59.09 980 GLN A CA 1
ATOM 7461 C C . GLN A 1 980 ? -26.573 14.043 29.511 1.00 59.09 980 GLN A C 1
ATOM 7463 O O . GLN A 1 980 ? -26.065 12.958 29.798 1.00 59.09 980 GLN A O 1
ATOM 7468 N N . SER A 1 981 ? -27.900 14.200 29.557 1.00 54.62 981 SER A N 1
ATOM 7469 C CA . SER A 1 981 ? -28.785 13.050 29.780 1.00 54.62 981 SER A CA 1
ATOM 7470 C C . SER A 1 981 ? -28.914 12.210 28.498 1.00 54.62 981 SER A C 1
ATOM 7472 O O . SER A 1 981 ? -28.710 12.697 27.388 1.00 54.62 981 SER A O 1
ATOM 7474 N N . VAL A 1 982 ? -29.253 10.920 28.629 1.00 53.72 982 VAL A N 1
ATOM 7475 C CA . VAL A 1 982 ? -29.494 10.039 27.464 1.00 53.72 982 VAL A CA 1
ATOM 7476 C C . VAL A 1 982 ? -30.698 10.527 26.639 1.00 53.72 982 VAL A C 1
ATOM 7478 O O . VAL A 1 982 ? -30.731 10.313 25.431 1.00 53.72 982 VAL A O 1
ATOM 7481 N N . ALA A 1 983 ? -31.660 11.202 27.280 1.00 52.72 983 ALA A N 1
ATOM 7482 C CA . ALA A 1 983 ? -32.885 11.690 26.652 1.00 52.72 983 ALA A CA 1
ATOM 7483 C C . ALA A 1 983 ? -32.658 12.950 25.801 1.00 52.72 983 ALA A C 1
ATOM 7485 O O . ALA A 1 983 ? -33.175 13.016 24.690 1.00 52.72 983 ALA A O 1
ATOM 7486 N N . ASP A 1 984 ? -31.821 13.889 26.259 1.00 52.81 984 ASP A N 1
ATOM 7487 C CA . ASP A 1 984 ? -31.510 15.133 25.522 1.00 52.81 984 ASP A CA 1
ATOM 7488 C C . ASP A 1 984 ? -30.862 14.852 24.155 1.00 52.81 984 ASP A C 1
ATOM 7490 O O . ASP A 1 984 ? -30.914 15.656 23.231 1.00 52.81 984 ASP A O 1
ATOM 7494 N N . ARG A 1 985 ? -30.281 13.659 24.009 1.00 54.44 985 ARG A N 1
ATOM 7495 C CA . ARG A 1 985 ? -29.451 13.259 22.878 1.00 54.44 985 ARG A CA 1
ATOM 7496 C C . ARG A 1 985 ? -30.202 12.591 21.734 1.00 54.44 985 ARG A C 1
ATOM 7498 O O . ARG A 1 985 ? -29.704 12.589 20.612 1.00 54.44 985 ARG A O 1
ATOM 7505 N N . ALA A 1 986 ? -31.384 12.032 21.999 1.00 56.44 986 ALA A N 1
ATOM 7506 C CA . ALA A 1 986 ? -32.242 11.518 20.931 1.00 56.44 986 ALA A CA 1
ATOM 7507 C C . ALA A 1 986 ? -32.647 12.641 19.956 1.00 56.44 986 ALA A C 1
ATOM 7509 O O . ALA A 1 986 ? -32.866 12.376 18.778 1.00 56.44 986 ALA A O 1
ATOM 7510 N N . ASN A 1 987 ? -32.657 13.891 20.435 1.00 54.69 987 ASN A N 1
ATOM 7511 C CA . ASN A 1 987 ? -33.047 15.064 19.659 1.00 54.69 987 ASN A CA 1
ATOM 7512 C C . ASN A 1 987 ? -31.874 15.767 18.949 1.00 54.69 987 ASN A C 1
ATOM 7514 O O . ASN A 1 987 ? -32.109 16.456 17.967 1.00 54.69 987 ASN A O 1
ATOM 7518 N N . ASP A 1 988 ? -30.625 15.559 19.380 1.00 55.97 988 ASP A N 1
ATOM 7519 C CA . ASP A 1 988 ? -29.435 16.273 18.866 1.00 55.97 988 ASP A CA 1
ATOM 7520 C C . ASP A 1 988 ? -28.686 15.501 17.752 1.00 55.97 988 ASP A C 1
ATOM 7522 O O . ASP A 1 988 ? -27.556 15.815 17.382 1.00 55.97 988 ASP A O 1
ATOM 7526 N N . SER A 1 989 ? -29.297 14.435 17.222 1.00 51.97 989 SER A N 1
ATOM 7527 C CA . SER A 1 989 ? -28.645 13.471 16.319 1.00 51.97 989 SER A CA 1
ATOM 7528 C C . SER A 1 989 ? -28.421 13.946 14.870 1.00 51.97 989 SER A C 1
ATOM 7530 O O . SER A 1 989 ? -27.864 13.189 14.072 1.00 51.97 989 SER A O 1
ATOM 7532 N N . GLU A 1 990 ? -28.792 15.187 14.533 1.00 56.72 990 GLU A N 1
ATOM 7533 C CA . GLU A 1 990 ? -28.680 15.747 13.175 1.00 56.72 990 GLU A CA 1
ATOM 7534 C C . GLU A 1 990 ? -27.469 16.664 12.936 1.00 56.72 990 GLU A C 1
ATOM 7536 O O . GLU A 1 990 ? -27.270 17.110 11.801 1.00 56.72 990 GLU A O 1
ATOM 7541 N N . SER A 1 991 ? -26.616 16.939 13.932 1.00 56.03 991 SER A N 1
ATOM 7542 C CA . SER A 1 991 ? -25.409 17.727 13.657 1.00 56.03 991 SER A CA 1
ATOM 7543 C C . SER A 1 991 ? -24.466 16.944 12.726 1.00 56.03 991 SER A C 1
ATOM 7545 O O . SER A 1 991 ? -23.937 15.883 13.060 1.00 56.03 991 SER A O 1
ATOM 7547 N N . LYS A 1 992 ? -24.272 17.464 11.506 1.00 57.62 992 LYS A N 1
ATOM 7548 C CA . LYS A 1 992 ? -23.346 16.952 10.477 1.00 57.62 992 LYS A CA 1
ATOM 7549 C C . LYS A 1 992 ? -21.870 17.194 10.843 1.00 57.62 992 LYS A C 1
ATOM 7551 O O . LYS A 1 992 ? -21.072 17.531 9.976 1.00 57.62 992 LYS A O 1
ATOM 7556 N N . GLU A 1 993 ? -21.492 17.081 12.112 1.00 61.09 993 GLU A N 1
ATOM 7557 C CA . GLU A 1 993 ? -20.070 17.027 12.445 1.00 61.09 993 GLU A CA 1
ATOM 7558 C C . GLU A 1 993 ? -19.507 15.693 11.946 1.00 61.09 993 GLU A C 1
ATOM 7560 O O . GLU A 1 993 ? -20.087 14.627 12.184 1.00 61.09 993 GLU A O 1
ATOM 7565 N N . ASP A 1 994 ? -18.400 15.761 11.204 1.00 59.00 994 ASP A N 1
ATOM 7566 C CA . ASP A 1 994 ? -17.767 14.602 10.585 1.00 59.00 994 ASP A CA 1
ATOM 7567 C C . ASP A 1 994 ? -17.471 13.531 11.640 1.00 59.00 994 ASP A C 1
ATOM 7569 O O . ASP A 1 994 ? -16.653 13.701 12.548 1.00 59.00 994 ASP A O 1
ATOM 7573 N N . LYS A 1 995 ? -18.158 12.394 11.518 1.00 78.31 995 LYS A N 1
ATOM 7574 C CA . LYS A 1 995 ? -17.999 11.225 12.385 1.00 78.31 995 LYS A CA 1
ATOM 7575 C C . LYS A 1 995 ? -16.643 10.566 12.121 1.00 78.31 995 LYS A C 1
ATOM 7577 O O . LYS A 1 995 ? -16.529 9.626 11.336 1.00 78.31 995 LYS A O 1
ATOM 7582 N N . VAL A 1 996 ? -15.585 11.082 12.749 1.00 83.19 996 VAL A N 1
ATOM 7583 C CA . VAL A 1 996 ? -14.224 10.550 12.609 1.00 83.19 996 VAL A CA 1
ATOM 7584 C C . VAL A 1 996 ? -14.027 9.363 13.551 1.00 83.19 996 VAL A C 1
ATOM 7586 O O . VAL A 1 996 ? -14.107 9.493 14.772 1.00 83.19 996 VAL A O 1
ATOM 7589 N N . ALA A 1 997 ? -13.721 8.194 12.983 1.00 90.12 997 ALA A N 1
ATOM 7590 C CA . ALA A 1 997 ? -13.397 6.999 13.756 1.00 90.12 997 ALA A CA 1
ATOM 7591 C C . ALA A 1 997 ? -12.193 7.228 14.688 1.00 90.12 997 ALA A C 1
ATOM 7593 O O . ALA A 1 997 ? -11.149 7.728 14.259 1.00 90.12 997 ALA A O 1
ATOM 7594 N N . VAL A 1 998 ? -12.297 6.771 15.937 1.00 91.88 998 VAL A N 1
ATOM 7595 C CA . VAL A 1 998 ? -11.179 6.781 16.886 1.00 91.88 998 VAL A CA 1
ATOM 7596 C C . VAL A 1 998 ? -10.107 5.813 16.391 1.00 91.88 998 VAL A C 1
ATOM 7598 O O . VAL A 1 998 ? -10.338 4.604 16.264 1.00 91.88 998 VAL A O 1
ATOM 7601 N N . LYS A 1 999 ? -8.916 6.349 16.129 1.00 95.94 999 LYS A N 1
ATOM 7602 C CA . LYS A 1 999 ? -7.757 5.612 15.622 1.00 95.94 999 LYS A CA 1
ATOM 7603 C C . LYS A 1 999 ? -6.545 5.828 16.522 1.00 95.94 999 LYS A C 1
ATOM 7605 O O . LYS A 1 999 ? -6.413 6.861 17.161 1.00 95.94 999 LYS A O 1
ATOM 7610 N N . GLY A 1 1000 ? -5.660 4.842 16.570 1.00 96.25 1000 GLY A N 1
ATOM 7611 C CA . GLY A 1 1000 ? -4.414 4.934 17.327 1.00 96.25 1000 GLY A CA 1
ATOM 7612 C C . GLY A 1 1000 ? -3.567 3.676 17.184 1.00 96.25 1000 GLY A C 1
ATOM 7613 O O . GLY A 1 1000 ? -4.025 2.659 16.652 1.00 96.25 1000 GLY A O 1
ATOM 7614 N N . ARG A 1 1001 ? -2.314 3.727 17.647 1.00 96.62 1001 ARG A N 1
ATOM 7615 C CA . ARG A 1 1001 ? -1.419 2.547 17.651 1.00 96.62 1001 ARG A CA 1
ATOM 7616 C C . ARG A 1 1001 ? -1.622 1.653 18.876 1.00 96.62 1001 ARG A C 1
ATOM 7618 O O . ARG A 1 1001 ? -1.383 0.440 18.831 1.00 96.62 1001 ARG A O 1
ATOM 7625 N N . ARG A 1 1002 ? -2.040 2.270 19.983 1.00 96.25 1002 ARG A N 1
ATOM 7626 C CA . ARG A 1 1002 ? -2.431 1.633 21.239 1.00 96.25 1002 ARG A CA 1
ATOM 7627 C C . ARG A 1 1002 ? -3.526 2.445 21.914 1.00 96.25 1002 ARG A C 1
ATOM 7629 O O . ARG A 1 1002 ? -3.616 3.656 21.712 1.00 96.25 1002 ARG A O 1
ATOM 7636 N N . PHE A 1 1003 ? -4.317 1.764 22.729 1.00 96.00 1003 PHE A N 1
ATOM 7637 C CA . PHE A 1 1003 ? -5.406 2.362 23.486 1.00 96.00 1003 PHE A CA 1
ATOM 7638 C C . PHE A 1 1003 ? -5.267 2.044 24.966 1.00 96.00 1003 PHE A C 1
ATOM 7640 O O . PHE A 1 1003 ? -4.717 1.013 25.347 1.00 96.00 1003 PHE A O 1
ATOM 7647 N N . ARG A 1 1004 ? -5.825 2.919 25.792 1.00 94.00 1004 ARG A N 1
ATOM 7648 C CA . ARG A 1 1004 ? -6.251 2.582 27.147 1.00 94.00 1004 ARG A CA 1
ATOM 7649 C C . ARG A 1 1004 ? -7.746 2.755 27.185 1.00 94.00 1004 ARG A C 1
ATOM 7651 O O . ARG A 1 1004 ? -8.253 3.787 26.748 1.00 94.00 1004 ARG A O 1
ATOM 7658 N N . LEU A 1 1005 ? -8.443 1.742 27.666 1.00 94.00 1005 LEU A N 1
ATOM 7659 C CA . LEU A 1 1005 ? -9.890 1.763 27.700 1.00 94.00 1005 LEU A CA 1
ATOM 7660 C C . LEU A 1 1005 ? -10.418 1.129 28.969 1.00 94.00 1005 LEU A C 1
ATOM 7662 O O . LEU A 1 1005 ? -9.808 0.239 29.562 1.00 94.00 1005 LEU A O 1
ATOM 7666 N N . TRP A 1 1006 ? -11.584 1.595 29.370 1.00 92.81 1006 TRP A N 1
ATOM 7667 C CA . TRP A 1 1006 ? -12.365 0.971 30.415 1.00 92.81 1006 TRP A CA 1
ATOM 7668 C C . TRP A 1 1006 ? -13.835 1.134 30.099 1.00 92.81 1006 TRP A C 1
ATOM 7670 O O . TRP A 1 1006 ? -14.226 2.003 29.322 1.00 92.81 1006 TRP A O 1
ATOM 7680 N N . ALA A 1 1007 ? -14.658 0.291 30.699 1.00 93.00 1007 ALA A N 1
ATOM 7681 C CA . ALA A 1 1007 ? -16.083 0.346 30.450 1.00 93.00 1007 ALA A CA 1
ATOM 7682 C C . ALA A 1 1007 ? -16.899 0.088 31.709 1.00 93.00 1007 ALA A C 1
ATOM 7684 O O . ALA A 1 1007 ? -16.420 -0.562 32.641 1.00 93.00 1007 ALA A O 1
ATOM 7685 N N . GLU A 1 1008 ? -18.129 0.592 31.713 1.00 89.81 1008 GLU A N 1
ATOM 7686 C CA . GLU A 1 1008 ? -19.133 0.334 32.738 1.00 89.81 1008 GLU A CA 1
ATOM 7687 C C . GLU A 1 1008 ? -20.494 0.050 32.101 1.00 89.81 1008 GLU A C 1
ATOM 7689 O O . GLU A 1 1008 ? -20.918 0.769 31.196 1.00 89.81 1008 GLU A O 1
ATOM 7694 N N . SER A 1 1009 ? -21.168 -1.004 32.561 1.00 90.38 1009 SER A N 1
ATOM 7695 C CA . SER A 1 1009 ? -22.548 -1.305 32.166 1.00 90.38 1009 SER A CA 1
ATOM 7696 C C . SER A 1 1009 ? -23.545 -0.418 32.910 1.00 90.38 1009 SER A C 1
ATOM 7698 O O . SER A 1 1009 ? -23.223 0.181 33.936 1.00 90.38 1009 SER A O 1
ATOM 7700 N N . GLU A 1 1010 ? -24.800 -0.375 32.467 1.00 81.62 1010 GLU A N 1
ATOM 7701 C CA . GLU A 1 1010 ? -25.844 0.363 33.189 1.00 81.62 1010 GLU A CA 1
ATOM 7702 C C . GLU A 1 1010 ? -26.032 -0.052 34.650 1.00 81.62 1010 GLU A C 1
ATOM 7704 O O . GLU A 1 1010 ? -26.363 0.796 35.493 1.00 81.62 1010 GLU A O 1
ATOM 7709 N N . THR A 1 1011 ? -25.826 -1.333 34.957 1.00 80.25 1011 THR A N 1
ATOM 7710 C CA . THR A 1 1011 ? -25.885 -1.826 36.335 1.00 80.25 1011 THR A CA 1
ATOM 7711 C C . THR A 1 1011 ? -24.641 -1.502 37.141 1.00 80.25 1011 THR A C 1
ATOM 7713 O O . THR A 1 1011 ? -24.672 -1.659 38.351 1.00 80.25 1011 THR A O 1
ATOM 7716 N N . GLY A 1 1012 ? -23.577 -0.977 36.534 1.00 77.94 1012 GLY A N 1
ATOM 7717 C CA . GLY A 1 1012 ? -22.349 -0.588 37.221 1.00 77.94 1012 GLY A CA 1
ATOM 7718 C C . GLY A 1 1012 ? -21.263 -1.660 37.186 1.00 77.94 1012 GLY A C 1
ATOM 7719 O O . GLY A 1 1012 ? -20.292 -1.571 37.928 1.00 77.94 1012 GLY A O 1
ATOM 7720 N N . GLU A 1 1013 ? -21.394 -2.707 36.377 1.00 85.88 1013 GLU A N 1
ATOM 7721 C CA . GLU A 1 1013 ? -20.297 -3.651 36.175 1.00 85.88 1013 GLU A CA 1
ATOM 7722 C C . GLU A 1 1013 ? -19.137 -2.979 35.437 1.00 85.88 1013 GLU A C 1
ATOM 7724 O O . GLU A 1 1013 ? -19.396 -2.233 34.508 1.00 85.88 1013 GLU A O 1
ATOM 7729 N N . ARG A 1 1014 ? -17.873 -3.230 35.824 1.00 87.38 1014 ARG A N 1
ATOM 7730 C CA . ARG A 1 1014 ? -16.704 -2.533 35.254 1.00 87.38 1014 ARG A CA 1
ATOM 7731 C C . ARG A 1 1014 ? -15.661 -3.446 34.626 1.00 87.38 1014 ARG A C 1
ATOM 7733 O O . ARG A 1 1014 ? -15.316 -4.487 35.194 1.00 87.38 1014 ARG A O 1
ATOM 7740 N N . TRP A 1 1015 ? -15.074 -2.982 33.529 1.00 92.00 1015 TRP A N 1
ATOM 7741 C CA . TRP A 1 1015 ? -13.924 -3.572 32.845 1.00 92.00 1015 TRP A CA 1
ATOM 7742 C C . TRP A 1 1015 ? -12.761 -2.583 32.928 1.00 92.00 1015 TRP A C 1
ATOM 7744 O O . TRP A 1 1015 ? -12.728 -1.615 32.178 1.00 92.00 1015 TRP A O 1
ATOM 7754 N N . GLU A 1 1016 ? -11.845 -2.789 33.878 1.00 89.19 1016 GLU A N 1
ATOM 7755 C CA . GLU A 1 1016 ? -10.764 -1.833 34.196 1.00 89.19 1016 GLU A CA 1
ATOM 7756 C C . GLU A 1 1016 ? -9.360 -2.339 33.817 1.00 89.19 1016 GLU A C 1
ATOM 7758 O O . GLU A 1 1016 ? -8.388 -1.610 33.980 1.00 89.19 1016 GLU A O 1
ATOM 7763 N N . GLU A 1 1017 ? -9.229 -3.565 33.299 1.00 88.12 1017 GLU A N 1
ATOM 7764 C CA . GLU A 1 1017 ? -7.927 -4.195 33.017 1.00 88.12 1017 GLU A CA 1
ATOM 7765 C C . GLU A 1 1017 ? -7.061 -3.361 32.058 1.00 88.12 1017 GLU A C 1
ATOM 7767 O O . GLU A 1 1017 ? -5.876 -3.148 32.305 1.00 88.12 1017 GLU A O 1
ATOM 7772 N N . GLN A 1 1018 ? -7.676 -2.802 31.013 1.00 92.00 1018 GLN A N 1
ATOM 7773 C CA . GLN A 1 1018 ? -7.005 -1.976 30.003 1.00 92.00 1018 GLN A CA 1
ATOM 7774 C C . GLN A 1 1018 ? -6.976 -0.480 30.366 1.00 92.00 1018 GLN A C 1
ATOM 7776 O O . GLN A 1 1018 ? -6.646 0.360 29.529 1.00 92.00 1018 GLN A O 1
ATOM 7781 N N . ARG A 1 1019 ? -7.317 -0.112 31.612 1.00 88.19 1019 ARG A N 1
ATOM 7782 C CA . ARG A 1 1019 ? -7.263 1.286 32.073 1.00 88.19 1019 ARG A CA 1
ATOM 7783 C C . ARG A 1 1019 ? -5.823 1.753 32.274 1.00 88.19 1019 ARG A C 1
ATOM 7785 O O . ARG A 1 1019 ? -5.484 2.878 31.915 1.00 88.19 1019 ARG A O 1
ATOM 7792 N N . SER A 1 1020 ? -4.990 0.904 32.877 1.00 84.31 1020 SER A N 1
ATOM 7793 C CA . SER A 1 1020 ? -3.570 1.176 33.151 1.00 84.31 1020 SER A CA 1
ATOM 7794 C C . SER A 1 1020 ? -2.617 0.419 32.226 1.00 84.31 1020 SER A C 1
ATOM 7796 O O . SER A 1 1020 ? -1.442 0.778 32.152 1.00 84.31 1020 SER A O 1
ATOM 7798 N N . GLN A 1 1021 ? -3.110 -0.600 31.519 1.00 91.81 1021 GLN A N 1
ATOM 7799 C CA . GLN A 1 1021 ? -2.344 -1.374 30.549 1.00 91.81 1021 GLN A CA 1
ATOM 7800 C C . GLN A 1 1021 ? -2.597 -0.874 29.129 1.00 91.81 1021 GLN A C 1
ATOM 7802 O O . GLN A 1 1021 ? -3.708 -0.489 28.777 1.00 91.81 1021 GLN A O 1
ATOM 7807 N N . ASP A 1 1022 ? -1.549 -0.888 28.312 1.00 94.50 1022 ASP A N 1
ATOM 7808 C CA . ASP A 1 1022 ? -1.649 -0.487 26.917 1.00 94.50 1022 ASP A CA 1
ATOM 7809 C C . ASP A 1 1022 ? -2.182 -1.643 26.062 1.00 94.50 1022 ASP A C 1
ATOM 7811 O O . ASP A 1 1022 ? -1.488 -2.642 25.839 1.00 94.50 1022 ASP A O 1
ATOM 7815 N N . LEU A 1 1023 ? -3.374 -1.463 25.496 1.00 96.00 1023 LEU A N 1
ATOM 7816 C CA . LEU A 1 1023 ? -3.907 -2.332 24.456 1.00 96.00 1023 LEU A CA 1
ATOM 7817 C C . LEU A 1 1023 ? -3.228 -1.998 23.124 1.00 96.00 1023 LEU A C 1
ATOM 7819 O O . LEU A 1 1023 ? -3.624 -1.073 22.413 1.00 96.00 1023 LEU A O 1
ATOM 7823 N N . TRP A 1 1024 ? -2.189 -2.753 22.773 1.00 96.81 1024 TRP A N 1
ATOM 7824 C CA . TRP A 1 1024 ? -1.518 -2.626 21.480 1.00 96.81 1024 TRP A CA 1
ATOM 7825 C C . TRP A 1 1024 ? -2.371 -3.212 20.357 1.00 96.81 1024 TRP A C 1
ATOM 7827 O O . TRP A 1 1024 ? -2.459 -4.429 20.210 1.00 96.81 1024 TRP A O 1
ATOM 7837 N N . VAL A 1 1025 ? -2.939 -2.346 19.520 1.00 96.94 1025 VAL A N 1
ATOM 7838 C CA . VAL A 1 1025 ? -3.763 -2.775 18.377 1.00 96.94 1025 VAL A CA 1
ATOM 7839 C C . VAL A 1 1025 ? -2.944 -3.031 17.120 1.00 96.94 1025 VAL A C 1
ATOM 7841 O O . VAL A 1 1025 ? -3.374 -3.782 16.248 1.00 96.94 1025 VAL A O 1
ATOM 7844 N N . VAL A 1 1026 ? -1.740 -2.459 17.042 1.00 96.44 1026 VAL A N 1
ATOM 7845 C CA . VAL A 1 1026 ? -0.767 -2.755 15.991 1.00 96.44 1026 VAL A CA 1
ATOM 7846 C C . VAL A 1 1026 ? 0.347 -3.634 16.556 1.00 96.44 1026 VAL A C 1
ATOM 7848 O O . VAL A 1 1026 ? 1.127 -3.231 17.430 1.00 96.44 1026 VAL A O 1
ATOM 7851 N N . ALA A 1 1027 ? 0.414 -4.870 16.066 1.00 94.38 1027 ALA A N 1
ATOM 7852 C CA . ALA A 1 1027 ? 1.449 -5.828 16.436 1.00 94.38 1027 ALA A CA 1
ATOM 7853 C C . ALA A 1 1027 ? 2.819 -5.421 15.869 1.00 94.38 1027 ALA A C 1
ATOM 7855 O O . ALA A 1 1027 ? 2.908 -4.707 14.871 1.00 94.38 1027 ALA A O 1
ATOM 7856 N N . LYS A 1 1028 ? 3.901 -5.890 16.503 1.00 94.69 1028 LYS A N 1
ATOM 7857 C CA . LYS A 1 1028 ? 5.246 -5.771 15.924 1.00 94.69 1028 LYS A CA 1
ATOM 7858 C C . LYS A 1 1028 ? 5.316 -6.624 14.663 1.00 94.69 1028 LYS A C 1
ATOM 7860 O O . LYS A 1 1028 ? 4.963 -7.801 14.702 1.00 94.69 1028 LYS A O 1
ATOM 7865 N N . ASN A 1 1029 ? 5.802 -6.050 13.573 1.00 89.75 1029 ASN A N 1
ATOM 7866 C CA . ASN A 1 1029 ? 5.894 -6.730 12.293 1.00 89.75 1029 ASN A CA 1
ATOM 7867 C C . ASN A 1 1029 ? 7.353 -7.050 11.964 1.00 89.75 1029 ASN A C 1
ATOM 7869 O O . ASN A 1 1029 ? 8.156 -6.157 11.700 1.00 89.75 1029 ASN A O 1
ATOM 7873 N N . ALA A 1 1030 ? 7.698 -8.340 11.953 1.00 82.25 1030 ALA A N 1
ATOM 7874 C CA . ALA A 1 1030 ? 9.051 -8.793 11.634 1.00 82.25 1030 ALA A CA 1
ATOM 7875 C C . ALA A 1 1030 ? 9.497 -8.380 10.218 1.00 82.25 1030 ALA A C 1
ATOM 7877 O O . ALA A 1 1030 ? 10.675 -8.100 10.014 1.00 82.25 1030 ALA A O 1
ATOM 7878 N N . LYS A 1 1031 ? 8.560 -8.266 9.261 1.00 80.62 1031 LYS A N 1
ATOM 7879 C CA . LYS A 1 1031 ? 8.851 -7.814 7.888 1.00 80.62 1031 LYS A CA 1
ATOM 7880 C C . LYS A 1 1031 ? 9.211 -6.328 7.815 1.00 80.62 1031 LYS A C 1
ATOM 7882 O O . LYS A 1 1031 ? 9.808 -5.901 6.837 1.00 80.62 1031 LYS A O 1
ATOM 7887 N N . ILE A 1 1032 ? 8.869 -5.555 8.846 1.00 80.88 1032 ILE A N 1
ATOM 7888 C CA . ILE A 1 1032 ? 9.144 -4.117 8.960 1.00 80.88 1032 ILE A CA 1
ATOM 7889 C C . ILE A 1 1032 ? 10.076 -3.885 10.157 1.00 80.88 1032 ILE A C 1
ATOM 7891 O O . ILE A 1 1032 ? 9.831 -3.049 11.018 1.00 80.88 1032 ILE A O 1
ATOM 7895 N N . GLN A 1 1033 ? 11.121 -4.711 10.269 1.00 80.56 1033 GLN A N 1
ATOM 7896 C CA . GLN A 1 1033 ? 12.193 -4.555 11.263 1.00 80.56 1033 GLN A CA 1
ATOM 7897 C C . GLN A 1 1033 ? 11.706 -4.508 12.730 1.00 80.56 1033 GLN A C 1
ATOM 7899 O O . GLN A 1 1033 ? 12.363 -3.948 13.604 1.00 80.56 1033 GLN A O 1
ATOM 7904 N N . GLY A 1 1034 ? 10.558 -5.126 13.026 1.00 85.06 1034 GLY A N 1
ATOM 7905 C CA . GLY A 1 1034 ? 9.977 -5.158 14.370 1.00 85.06 1034 GLY A CA 1
ATOM 7906 C C . GLY A 1 1034 ? 9.223 -3.886 14.767 1.00 85.06 1034 GLY A C 1
ATOM 7907 O O . GLY A 1 1034 ? 8.758 -3.799 15.909 1.00 85.06 1034 GLY A O 1
ATOM 7908 N N . GLU A 1 1035 ? 9.060 -2.930 13.851 1.00 90.00 1035 GLU A N 1
ATOM 7909 C CA . GLU A 1 1035 ? 8.190 -1.776 14.048 1.00 90.00 1035 GLU A CA 1
ATOM 7910 C C . GLU A 1 1035 ? 6.733 -2.212 14.233 1.00 90.00 1035 GLU A C 1
ATOM 7912 O O . GLU A 1 1035 ? 6.276 -3.228 13.699 1.00 90.00 1035 GLU A O 1
ATOM 7917 N N . ARG A 1 1036 ? 5.972 -1.421 14.993 1.00 94.38 1036 ARG A N 1
ATOM 7918 C CA . ARG A 1 1036 ? 4.520 -1.588 15.118 1.00 94.38 1036 ARG A CA 1
ATOM 7919 C C . ARG A 1 1036 ? 3.828 -0.862 13.976 1.00 94.38 1036 ARG A C 1
ATOM 7921 O O . ARG A 1 1036 ? 3.244 0.201 14.163 1.00 94.38 1036 ARG A O 1
ATOM 7928 N N . ALA A 1 1037 ? 3.939 -1.460 12.801 1.00 95.31 1037 ALA A N 1
ATOM 7929 C CA . ALA A 1 1037 ? 3.281 -1.025 11.586 1.00 95.31 1037 ALA A CA 1
ATOM 7930 C C . ALA A 1 1037 ? 2.786 -2.248 10.807 1.00 95.31 1037 ALA A C 1
ATOM 7932 O O . ALA A 1 1037 ? 3.313 -3.357 10.929 1.00 95.31 1037 ALA A O 1
ATOM 7933 N N . TYR A 1 1038 ? 1.772 -2.050 9.986 1.00 95.25 1038 TYR A N 1
ATOM 7934 C CA . TYR A 1 1038 ? 1.317 -3.028 9.006 1.00 95.25 1038 TYR A CA 1
ATOM 7935 C C . TYR A 1 1038 ? 1.217 -2.344 7.650 1.00 95.25 1038 TYR A C 1
ATOM 7937 O O . TYR A 1 1038 ? 1.385 -1.132 7.558 1.00 95.25 1038 TYR A O 1
ATOM 7945 N N . ARG A 1 1039 ? 1.005 -3.119 6.591 1.00 92.06 1039 ARG A N 1
ATOM 7946 C CA . ARG A 1 1039 ? 0.723 -2.554 5.279 1.00 92.06 1039 ARG A CA 1
ATOM 7947 C C . ARG A 1 1039 ? -0.662 -2.967 4.842 1.00 92.06 1039 ARG A C 1
ATOM 7949 O O . ARG A 1 1039 ? -1.015 -4.130 5.024 1.00 92.06 1039 ARG A O 1
ATOM 7956 N N . ASP A 1 1040 ? -1.408 -2.006 4.333 1.00 95.44 1040 ASP A N 1
ATOM 7957 C CA . ASP A 1 1040 ? -2.732 -2.205 3.760 1.00 95.44 1040 ASP A CA 1
ATOM 7958 C C . ASP A 1 1040 ? -3.108 -0.983 2.912 1.00 95.44 1040 ASP A C 1
ATOM 7960 O O . ASP A 1 1040 ? -2.418 0.039 2.964 1.00 95.44 1040 ASP A O 1
ATOM 7964 N N . ASP A 1 1041 ? -4.190 -1.061 2.144 1.00 92.00 1041 ASP A N 1
ATOM 7965 C CA . ASP A 1 1041 ? -4.738 0.101 1.434 1.00 92.00 1041 ASP A CA 1
ATOM 7966 C C . ASP A 1 1041 ? -5.476 1.062 2.388 1.00 92.00 1041 ASP A C 1
ATOM 7968 O O . ASP A 1 1041 ? -5.408 2.295 2.278 1.00 92.00 1041 ASP A O 1
ATOM 7972 N N . LYS A 1 1042 ? -6.129 0.499 3.406 1.00 92.94 1042 LYS A N 1
ATOM 7973 C CA . LYS A 1 1042 ? -6.974 1.212 4.364 1.00 92.94 1042 LYS A CA 1
ATOM 7974 C C . LYS A 1 1042 ? -6.623 0.861 5.802 1.00 92.94 1042 LYS A C 1
ATOM 7976 O O . LYS A 1 1042 ? -6.126 -0.215 6.122 1.00 92.94 1042 LYS A O 1
ATOM 7981 N N . ILE A 1 1043 ? -6.926 1.791 6.706 1.00 94.62 1043 ILE A N 1
ATOM 7982 C CA . ILE A 1 1043 ? -6.777 1.563 8.144 1.00 94.62 1043 ILE A CA 1
ATOM 7983 C C . ILE A 1 1043 ? -7.700 0.416 8.565 1.00 94.62 1043 ILE A C 1
ATOM 7985 O O . ILE A 1 1043 ? -8.923 0.531 8.483 1.00 94.62 1043 ILE A O 1
ATOM 7989 N N . GLN A 1 1044 ? -7.107 -0.672 9.054 1.00 96.31 1044 GLN A N 1
ATOM 7990 C CA . GLN A 1 1044 ? -7.837 -1.824 9.570 1.00 96.31 1044 GLN A CA 1
ATOM 7991 C C . GLN A 1 1044 ? -8.523 -1.510 10.902 1.00 96.31 1044 GLN A C 1
ATOM 7993 O O . GLN A 1 1044 ? -8.070 -0.677 11.694 1.00 96.31 1044 GLN A O 1
ATOM 7998 N N . THR A 1 1045 ? -9.579 -2.263 11.190 1.00 97.50 1045 THR A N 1
ATOM 7999 C CA . THR A 1 1045 ? -10.323 -2.184 12.448 1.00 97.50 1045 THR A CA 1
ATOM 8000 C C . THR A 1 1045 ? -9.856 -3.274 13.411 1.00 97.50 1045 THR A C 1
ATOM 8002 O O . THR A 1 1045 ? -9.799 -4.453 13.063 1.00 97.50 1045 THR A O 1
ATOM 8005 N N . HIS A 1 1046 ? -9.519 -2.896 14.641 1.00 97.62 1046 HIS A N 1
ATOM 8006 C CA . HIS A 1 1046 ? -9.289 -3.818 15.749 1.00 97.62 1046 HIS A CA 1
ATOM 8007 C C . HIS A 1 1046 ? -10.556 -3.914 16.600 1.00 97.62 1046 HIS A C 1
ATOM 8009 O O . HIS A 1 1046 ? -11.041 -2.896 17.085 1.00 97.62 1046 HIS A O 1
ATOM 8015 N N . THR A 1 1047 ? -11.077 -5.126 16.804 1.00 97.94 1047 THR A N 1
ATOM 8016 C CA . THR A 1 1047 ? -12.267 -5.349 17.640 1.00 97.94 1047 THR A CA 1
ATOM 8017 C C . THR A 1 1047 ? -11.861 -5.822 19.030 1.00 97.94 1047 THR A C 1
ATOM 8019 O O . THR A 1 1047 ? -11.342 -6.927 19.177 1.00 97.94 1047 THR A O 1
ATOM 8022 N N . TYR A 1 1048 ? -12.137 -5.010 20.049 1.00 97.44 1048 TYR A N 1
ATOM 8023 C CA . TYR A 1 1048 ? -12.002 -5.397 21.450 1.00 97.44 1048 TYR A CA 1
ATOM 8024 C C . TYR A 1 1048 ? -13.342 -5.922 21.980 1.00 97.44 1048 TYR A C 1
ATOM 8026 O O . TYR A 1 1048 ? -14.377 -5.268 21.838 1.00 97.44 1048 TYR A O 1
ATOM 8034 N N . VAL A 1 1049 ? -13.334 -7.118 22.572 1.00 97.44 1049 VAL A N 1
ATOM 8035 C CA . VAL A 1 1049 ? -14.553 -7.805 23.021 1.00 97.44 1049 VAL A CA 1
ATOM 8036 C C . VAL A 1 1049 ? -14.738 -7.629 24.524 1.00 97.44 1049 VAL A C 1
ATOM 8038 O O . VAL A 1 1049 ? -13.935 -8.116 25.320 1.00 97.44 1049 VAL A O 1
ATOM 8041 N N . LEU A 1 1050 ? -15.832 -6.981 24.913 1.00 96.06 1050 LEU A N 1
ATOM 8042 C CA . LEU A 1 1050 ? -16.268 -6.859 26.300 1.00 96.06 1050 LEU A CA 1
ATOM 8043 C C . LEU A 1 1050 ? -17.209 -8.019 26.620 1.00 96.06 1050 LEU A C 1
ATOM 8045 O O . LEU A 1 1050 ? -18.381 -8.012 26.243 1.00 96.06 1050 LEU A O 1
ATOM 8049 N N . LYS A 1 1051 ? -16.668 -9.034 27.296 1.00 95.25 1051 LYS A N 1
ATOM 8050 C CA . LYS A 1 1051 ? -17.425 -10.217 27.718 1.00 95.25 1051 LYS A CA 1
ATOM 8051 C C . LYS A 1 1051 ? -18.130 -9.969 29.054 1.00 95.25 1051 LYS A C 1
ATOM 8053 O O . LYS A 1 1051 ? -17.512 -9.365 29.938 1.00 95.25 1051 LYS A O 1
ATOM 8058 N N . PRO A 1 1052 ? -19.366 -10.463 29.248 1.00 91.56 1052 PRO A N 1
ATOM 8059 C CA . PRO A 1 1052 ? -20.010 -10.446 30.559 1.00 91.56 1052 PRO A CA 1
ATOM 8060 C C . PRO A 1 1052 ? -19.165 -11.244 31.558 1.00 91.56 1052 PRO A C 1
ATOM 8062 O O . PRO A 1 1052 ? -18.676 -12.327 31.225 1.00 91.56 1052 PRO A O 1
ATOM 8065 N N . LYS A 1 1053 ? -18.975 -10.742 32.786 1.00 89.00 1053 LYS A N 1
ATOM 8066 C CA . LYS A 1 1053 ? -18.316 -11.559 33.812 1.00 89.00 1053 LYS A CA 1
ATOM 8067 C C . LYS A 1 1053 ? -19.305 -12.611 34.298 1.00 89.00 1053 LYS A C 1
ATOM 8069 O O . LYS A 1 1053 ? -20.415 -12.298 34.721 1.00 89.00 1053 LYS A O 1
ATOM 8074 N N . THR A 1 1054 ? -18.892 -13.867 34.234 1.00 87.62 1054 THR A N 1
ATOM 8075 C CA . THR A 1 1054 ? -19.713 -15.011 34.628 1.00 87.62 1054 THR A CA 1
ATOM 8076 C C . THR A 1 1054 ? -19.598 -15.295 36.125 1.00 87.62 1054 THR A C 1
ATOM 8078 O O . THR A 1 1054 ? -18.536 -15.103 36.718 1.00 87.62 1054 THR A O 1
ATOM 8081 N N . GLY A 1 1055 ? -20.668 -15.827 36.719 1.00 88.94 1055 GLY A N 1
ATOM 8082 C CA . GLY A 1 1055 ? -20.684 -16.314 38.101 1.00 88.94 1055 GLY A CA 1
ATOM 8083 C C . GLY A 1 1055 ? -21.148 -15.295 39.148 1.00 88.94 1055 GLY A C 1
ATOM 8084 O O . GLY A 1 1055 ? -21.263 -14.095 38.899 1.00 88.94 1055 GLY A O 1
ATOM 8085 N N . LEU A 1 1056 ? -21.444 -15.808 40.346 1.00 89.38 1056 LEU A N 1
ATOM 8086 C CA . LEU A 1 1056 ? -21.788 -14.999 41.513 1.00 89.38 1056 LEU A CA 1
ATOM 8087 C C . LEU A 1 1056 ? -20.540 -14.320 42.084 1.00 89.38 1056 LEU A C 1
ATOM 8089 O O . LEU A 1 1056 ? -19.522 -14.978 42.304 1.00 89.38 1056 LEU A O 1
ATOM 8093 N N . ARG A 1 1057 ? -20.650 -13.028 42.384 1.00 89.56 1057 ARG A N 1
ATOM 8094 C CA . ARG A 1 1057 ? -19.556 -12.179 42.864 1.00 89.56 1057 ARG A CA 1
ATOM 8095 C C . ARG A 1 1057 ? -19.933 -11.518 44.176 1.00 89.56 1057 ARG A C 1
ATOM 8097 O O . ARG A 1 1057 ? -21.101 -11.190 44.383 1.00 89.56 1057 ARG A O 1
ATOM 8104 N N . ASP A 1 1058 ? -18.936 -11.299 45.018 1.00 90.50 1058 ASP A N 1
ATOM 8105 C CA . ASP A 1 1058 ? -19.107 -10.555 46.257 1.00 90.50 1058 ASP A CA 1
ATOM 8106 C C . ASP A 1 1058 ? -18.960 -9.058 45.978 1.00 90.50 1058 ASP A C 1
ATOM 8108 O O . ASP A 1 1058 ? -17.993 -8.604 45.361 1.00 90.50 1058 ASP A O 1
ATOM 8112 N N . PHE A 1 1059 ? -19.943 -8.284 46.422 1.00 92.25 1059 PHE A N 1
ATOM 8113 C CA . PHE A 1 1059 ? -19.987 -6.840 46.260 1.00 92.25 1059 PHE A CA 1
ATOM 8114 C C . PHE A 1 1059 ? -20.032 -6.167 47.628 1.00 92.25 1059 PHE A C 1
ATOM 8116 O O . PHE A 1 1059 ? -20.952 -6.394 48.411 1.00 92.25 1059 PHE A O 1
ATOM 8123 N N . ALA A 1 1060 ? -19.069 -5.282 47.881 1.00 93.38 1060 ALA A N 1
ATOM 8124 C CA . ALA A 1 1060 ? -19.039 -4.414 49.062 1.00 93.38 1060 ALA A CA 1
ATOM 8125 C C . ALA A 1 1060 ? -19.723 -3.050 48.827 1.00 93.38 1060 ALA A C 1
ATOM 8127 O O . ALA A 1 1060 ? -19.704 -2.170 49.687 1.00 93.38 1060 ALA A O 1
ATOM 8128 N N . GLU A 1 1061 ? -20.318 -2.855 47.649 1.00 95.19 1061 GLU A N 1
ATOM 8129 C CA . GLU A 1 1061 ? -20.908 -1.591 47.216 1.00 95.19 1061 GLU A CA 1
ATOM 8130 C C . GLU A 1 1061 ? -22.270 -1.808 46.552 1.00 95.19 1061 GLU A C 1
ATOM 8132 O O . GLU A 1 1061 ? -22.561 -2.889 46.025 1.00 95.19 1061 GLU A O 1
ATOM 8137 N N . ARG A 1 1062 ? -23.084 -0.748 46.504 1.00 94.94 1062 ARG A N 1
ATOM 8138 C CA . ARG A 1 1062 ? -24.233 -0.648 45.590 1.00 94.94 1062 ARG A CA 1
ATOM 8139 C C . ARG A 1 1062 ? -24.140 0.599 44.730 1.00 94.94 1062 ARG A C 1
ATOM 8141 O O . ARG A 1 1062 ? -23.525 1.587 45.128 1.00 94.94 1062 ARG A O 1
ATOM 8148 N N . GLN A 1 1063 ? -24.774 0.551 43.564 1.00 94.44 1063 GLN A N 1
ATOM 8149 C CA . GLN A 1 1063 ? -24.996 1.739 42.745 1.00 94.44 1063 GLN A CA 1
ATOM 8150 C C . GLN A 1 1063 ? -26.019 2.645 43.439 1.00 94.44 1063 GLN A C 1
ATOM 8152 O O . GLN A 1 1063 ? -27.103 2.187 43.796 1.00 94.44 1063 GLN A O 1
ATOM 8157 N N . LEU A 1 1064 ? -25.688 3.919 43.622 1.00 95.06 1064 LEU A N 1
ATOM 8158 C CA . LEU A 1 1064 ? -26.568 4.903 44.238 1.00 95.06 1064 LEU A CA 1
ATOM 8159 C C . LEU A 1 1064 ? -27.568 5.452 43.211 1.00 95.06 1064 LEU A C 1
ATOM 8161 O O . LEU A 1 1064 ? -27.185 5.912 42.135 1.00 95.06 1064 LEU A O 1
ATOM 8165 N N . LYS A 1 1065 ? -28.852 5.445 43.568 1.00 95.62 1065 LYS A N 1
ATOM 8166 C CA . LYS A 1 1065 ? -29.912 6.228 42.927 1.00 95.62 1065 LYS A CA 1
ATOM 8167 C C . LYS A 1 1065 ? -30.514 7.170 43.952 1.00 95.62 1065 LYS A C 1
ATOM 8169 O O . LYS A 1 1065 ? -30.721 6.783 45.099 1.00 95.62 1065 LYS A O 1
ATOM 8174 N N . LEU A 1 1066 ? -30.807 8.384 43.518 1.00 96.12 1066 LEU A N 1
ATOM 8175 C CA . LEU A 1 1066 ? -31.392 9.430 44.340 1.00 96.12 1066 LEU A CA 1
ATOM 8176 C C . LEU A 1 1066 ? -32.721 9.821 43.719 1.00 96.12 1066 LEU A C 1
ATOM 8178 O O . LEU A 1 1066 ? -32.766 10.095 42.525 1.00 96.12 1066 LEU A O 1
ATOM 8182 N N . ARG A 1 1067 ? -33.793 9.835 44.501 1.00 97.00 1067 ARG A N 1
ATOM 8183 C CA . ARG A 1 1067 ? -35.115 10.261 44.045 1.00 97.00 1067 ARG A CA 1
ATOM 8184 C C . ARG A 1 1067 ? -35.625 11.381 44.933 1.00 97.00 1067 ARG A C 1
ATOM 8186 O O . ARG A 1 1067 ? -35.609 11.236 46.153 1.00 97.00 1067 ARG A O 1
ATOM 8193 N N . ASN A 1 1068 ? -36.061 12.475 44.323 1.00 97.06 1068 ASN A N 1
ATOM 8194 C CA . ASN A 1 1068 ? -36.671 13.592 45.030 1.00 97.06 1068 ASN A CA 1
ATOM 8195 C C . ASN A 1 1068 ? -38.201 13.485 44.932 1.00 97.06 1068 ASN A C 1
ATOM 8197 O O . ASN A 1 1068 ? -38.768 13.838 43.907 1.00 97.06 1068 ASN A O 1
ATOM 8201 N N . ASP A 1 1069 ? -38.864 12.995 45.983 1.00 96.50 1069 ASP A N 1
ATOM 8202 C CA . ASP A 1 1069 ? -40.335 12.960 46.082 1.00 96.50 1069 ASP A CA 1
ATOM 8203 C C . ASP A 1 1069 ? -40.901 14.227 46.757 1.00 96.50 1069 ASP A C 1
ATOM 8205 O O . ASP A 1 1069 ? -42.076 14.283 47.125 1.00 96.50 1069 ASP A O 1
ATOM 8209 N N . THR A 1 1070 ? -40.076 15.257 46.957 1.00 94.81 1070 THR A N 1
ATOM 8210 C CA . THR A 1 1070 ? -40.522 16.555 47.470 1.00 94.81 1070 THR A CA 1
ATOM 8211 C C . THR A 1 1070 ? -41.043 17.440 46.328 1.00 94.81 1070 THR A C 1
ATOM 8213 O O . THR A 1 1070 ? -40.671 17.225 45.172 1.00 94.81 1070 THR A O 1
ATOM 8216 N N . PRO A 1 1071 ? -41.902 18.437 46.621 1.00 94.44 1071 PRO A N 1
ATOM 8217 C CA . PRO A 1 1071 ? -42.429 19.337 45.595 1.00 94.44 1071 PRO A CA 1
ATOM 8218 C C . PRO A 1 1071 ? -41.428 20.418 45.149 1.00 94.44 1071 PRO A C 1
ATOM 8220 O O . PRO A 1 1071 ? -41.736 21.175 44.234 1.00 94.44 1071 PRO A O 1
ATOM 8223 N N . GLU A 1 1072 ? -40.251 20.513 45.774 1.00 95.88 1072 GLU A N 1
ATOM 8224 C CA . GLU A 1 1072 ? -39.250 21.552 45.510 1.00 95.88 1072 GLU A CA 1
ATOM 8225 C C . GLU A 1 1072 ? -37.907 20.945 45.060 1.00 95.88 1072 GLU A C 1
ATOM 8227 O O . GLU A 1 1072 ? -37.601 19.793 45.388 1.00 95.88 1072 GLU A O 1
ATOM 8232 N N . PRO A 1 1073 ? -37.109 21.654 44.241 1.00 96.81 1073 PRO A N 1
ATOM 8233 C CA . PRO A 1 1073 ? -35.781 21.178 43.878 1.00 96.81 1073 PRO A CA 1
ATOM 8234 C C . PRO A 1 1073 ? -34.874 21.126 45.113 1.00 96.81 1073 PRO A C 1
ATOM 8236 O O . PRO A 1 1073 ? -34.964 21.984 45.989 1.00 96.81 1073 PRO A O 1
ATOM 8239 N N . LEU A 1 1074 ? -33.985 20.132 45.163 1.00 97.06 1074 LEU A N 1
ATOM 8240 C CA . LEU A 1 1074 ? -32.997 19.981 46.234 1.00 97.06 1074 LEU A CA 1
ATOM 8241 C C . LEU A 1 1074 ? -31.583 20.140 45.677 1.00 97.06 1074 LEU A C 1
ATOM 8243 O O . LEU A 1 1074 ? -31.206 19.417 44.757 1.00 97.06 1074 LEU A O 1
ATOM 8247 N N . THR A 1 1075 ? -30.785 21.024 46.264 1.00 96.94 1075 THR A N 1
ATOM 8248 C CA . THR A 1 1075 ? -29.339 21.109 46.046 1.00 96.94 1075 THR A CA 1
ATOM 8249 C C . THR A 1 1075 ? -28.643 20.134 46.985 1.00 96.94 1075 THR A C 1
ATOM 8251 O O . THR A 1 1075 ? -28.785 20.212 48.201 1.00 96.94 1075 THR A O 1
ATOM 8254 N N . LEU A 1 1076 ? -27.904 19.187 46.420 1.00 96.19 1076 LEU A N 1
ATOM 8255 C CA . LEU A 1 1076 ? -27.295 18.073 47.130 1.00 96.19 1076 LEU A CA 1
ATOM 8256 C C . LEU A 1 1076 ? -25.770 18.179 47.111 1.00 96.19 1076 LEU A C 1
ATOM 8258 O O . LEU A 1 1076 ? -25.147 18.066 46.052 1.00 96.19 1076 LEU A O 1
ATOM 8262 N N . LYS A 1 1077 ? -25.162 18.261 48.293 1.00 96.38 1077 LYS A N 1
ATOM 8263 C CA . LYS A 1 1077 ? -23.731 18.020 48.501 1.00 96.38 1077 LYS A CA 1
ATOM 8264 C C . LYS A 1 1077 ? -23.544 16.567 48.906 1.00 96.38 1077 LYS A C 1
ATOM 8266 O O . LYS A 1 1077 ? -23.980 16.154 49.978 1.00 96.38 1077 LYS A O 1
ATOM 8271 N N . LEU A 1 1078 ? -22.899 15.771 48.055 1.00 96.19 1078 LEU A N 1
ATOM 8272 C CA . LEU A 1 1078 ? -22.749 14.333 48.282 1.00 96.19 1078 LEU A CA 1
ATOM 8273 C C . LEU A 1 1078 ? -21.282 13.913 48.384 1.00 96.19 1078 LEU A C 1
ATOM 8275 O O . LEU A 1 1078 ? -20.475 14.150 47.486 1.00 96.19 1078 LEU A O 1
ATOM 8279 N N . ARG A 1 1079 ? -20.955 13.195 49.459 1.00 96.50 1079 ARG A N 1
ATOM 8280 C CA . ARG A 1 1079 ? -19.705 12.457 49.636 1.00 96.50 1079 ARG A CA 1
ATOM 8281 C C . ARG A 1 1079 ? -19.989 10.964 49.634 1.00 96.50 1079 ARG A C 1
ATOM 8283 O O . ARG A 1 1079 ? -20.939 10.489 50.246 1.00 96.50 1079 ARG A O 1
ATOM 8290 N N . TYR A 1 1080 ? -19.149 10.183 48.976 1.00 96.69 1080 TYR A N 1
ATOM 8291 C CA . TYR A 1 1080 ? -19.328 8.738 48.887 1.00 96.69 1080 TYR A CA 1
ATOM 8292 C C . TYR A 1 1080 ? -18.014 8.004 49.099 1.00 96.69 1080 TYR A C 1
ATOM 8294 O O . TYR A 1 1080 ? -16.951 8.471 48.693 1.00 96.69 1080 TYR A O 1
ATOM 8302 N N . ARG A 1 1081 ? -18.072 6.847 49.759 1.00 95.62 1081 ARG A N 1
ATOM 8303 C CA . ARG A 1 1081 ? -16.909 5.986 49.965 1.00 95.62 1081 ARG A CA 1
ATOM 8304 C C . ARG A 1 1081 ? -16.937 4.837 48.975 1.00 95.62 1081 ARG A C 1
ATOM 8306 O O . ARG A 1 1081 ? -17.787 3.952 49.100 1.00 95.62 1081 ARG A O 1
ATOM 8313 N N . SER A 1 1082 ? -15.976 4.827 48.058 1.00 93.06 1082 SER A N 1
ATOM 8314 C CA . SER A 1 1082 ? -15.845 3.784 47.043 1.00 93.06 1082 SER A CA 1
ATOM 8315 C C . SER A 1 1082 ? -14.490 3.080 47.113 1.00 93.06 1082 SER A C 1
ATOM 8317 O O . SER A 1 1082 ? -13.472 3.703 47.424 1.00 93.06 1082 SER A O 1
ATOM 8319 N N . SER A 1 1083 ? -14.484 1.781 46.836 1.00 85.44 1083 SER A N 1
ATOM 8320 C CA . SER A 1 1083 ? -13.315 0.933 46.650 1.00 85.44 1083 SER A CA 1
ATOM 8321 C C . SER A 1 1083 ? -12.863 1.008 45.190 1.00 85.44 1083 SER A C 1
ATOM 8323 O O . SER A 1 1083 ? -13.455 0.396 44.306 1.00 85.44 1083 SER A O 1
ATOM 8325 N N . ARG A 1 1084 ? -11.789 1.758 44.926 1.00 78.00 1084 ARG A N 1
ATOM 8326 C CA . ARG A 1 1084 ? -11.178 1.891 43.594 1.00 78.00 1084 ARG A CA 1
ATOM 8327 C C . ARG A 1 1084 ? -9.715 1.466 43.665 1.00 78.00 1084 ARG A C 1
ATOM 8329 O O . ARG A 1 1084 ? -9.004 1.867 44.583 1.00 78.00 1084 ARG A O 1
ATOM 8336 N N . GLY A 1 1085 ? -9.265 0.626 42.729 1.00 67.44 1085 GLY A N 1
ATOM 8337 C CA . GLY A 1 1085 ? -7.880 0.130 42.711 1.00 67.44 1085 GLY A CA 1
ATOM 8338 C C . GLY A 1 1085 ? -7.459 -0.590 44.002 1.00 67.44 1085 GLY A C 1
ATOM 8339 O O . GLY A 1 1085 ? -6.327 -0.442 44.447 1.00 67.44 1085 GLY A O 1
ATOM 8340 N N . GLY A 1 1086 ? -8.389 -1.297 44.655 1.00 75.38 1086 GLY A N 1
ATOM 8341 C CA . GLY A 1 1086 ? -8.141 -2.002 45.920 1.00 75.38 1086 GLY A CA 1
ATOM 8342 C C . GLY A 1 1086 ? -8.127 -1.121 47.176 1.00 75.38 1086 GLY A C 1
ATOM 8343 O O . GLY A 1 1086 ? -7.999 -1.649 48.277 1.00 75.38 1086 GLY A O 1
ATOM 8344 N N . GLN A 1 1087 ? -8.305 0.201 47.057 1.00 82.94 1087 GLN A N 1
ATOM 8345 C CA . GLN A 1 1087 ? -8.357 1.112 48.203 1.00 82.94 1087 GLN A CA 1
ATOM 8346 C C . GLN A 1 1087 ? -9.727 1.773 48.341 1.00 82.94 1087 GLN A C 1
ATOM 8348 O O . GLN A 1 1087 ? -10.306 2.260 47.374 1.00 82.94 1087 GLN A O 1
ATOM 8353 N N . SER A 1 1088 ? -10.237 1.828 49.572 1.00 89.81 1088 SER A N 1
ATOM 8354 C CA . SER A 1 1088 ? -11.523 2.463 49.879 1.00 89.81 1088 SER A CA 1
ATOM 8355 C C . SER A 1 1088 ? -11.325 3.901 50.342 1.00 89.81 1088 SER A C 1
ATOM 8357 O O . SER A 1 1088 ? -10.928 4.122 51.489 1.00 89.81 1088 SER A O 1
ATOM 8359 N N . ARG A 1 1089 ? -11.639 4.875 49.485 1.00 94.62 1089 ARG A N 1
ATOM 8360 C CA . ARG A 1 1089 ? -11.471 6.313 49.760 1.00 94.62 1089 ARG A CA 1
ATOM 8361 C C . ARG A 1 1089 ? -12.808 7.050 49.702 1.00 94.62 1089 ARG A C 1
ATOM 8363 O O . ARG A 1 1089 ? -13.761 6.575 49.089 1.00 94.62 1089 ARG A O 1
ATOM 8370 N N . TRP A 1 1090 ? -12.878 8.188 50.388 1.00 95.44 1090 TRP A N 1
ATOM 8371 C CA . TRP A 1 1090 ? -13.994 9.124 50.266 1.00 95.44 1090 TRP A CA 1
ATOM 8372 C C . TRP A 1 1090 ? -13.777 10.040 49.065 1.00 95.44 1090 TRP A C 1
ATOM 8374 O O . TRP A 1 1090 ? -12.668 10.521 48.845 1.00 95.44 1090 TRP A O 1
ATOM 8384 N N . TYR A 1 1091 ? -14.850 10.298 48.334 1.00 94.25 1091 TYR A N 1
ATOM 8385 C CA . TYR A 1 1091 ? -14.904 11.185 47.182 1.00 94.25 1091 TYR A CA 1
ATOM 8386 C C . TYR A 1 1091 ? -16.034 12.186 47.395 1.00 94.25 1091 TYR A C 1
ATOM 8388 O O . TYR A 1 1091 ? -17.079 11.820 47.932 1.00 94.25 1091 TYR A O 1
ATOM 8396 N N . THR A 1 1092 ? -15.830 13.428 46.974 1.00 95.00 1092 THR A N 1
ATOM 8397 C CA . THR A 1 1092 ? -16.846 14.487 47.010 1.00 95.00 1092 THR A CA 1
ATOM 8398 C C . THR A 1 1092 ? -17.332 14.731 45.590 1.00 95.00 1092 THR A C 1
ATOM 8400 O O . THR A 1 1092 ? -16.516 14.828 44.673 1.00 95.00 1092 THR A O 1
ATOM 8403 N N . LEU A 1 1093 ? -18.647 14.782 45.396 1.00 94.12 1093 LEU A N 1
ATOM 8404 C CA . LEU A 1 1093 ? -19.242 15.209 44.136 1.00 94.12 1093 LEU A CA 1
ATOM 8405 C C . LEU A 1 1093 ? -19.434 16.724 44.117 1.00 94.12 1093 LEU A C 1
ATOM 8407 O O . LEU A 1 1093 ? -19.650 17.312 45.179 1.00 94.12 1093 LEU A O 1
ATOM 8411 N N . PRO A 1 1094 ? -19.413 17.341 42.923 1.00 93.19 1094 PRO A N 1
ATOM 8412 C CA . PRO A 1 1094 ? -20.002 18.660 42.731 1.00 93.19 1094 PRO A CA 1
ATOM 8413 C C . PRO A 1 1094 ? -21.453 18.689 43.224 1.00 93.19 1094 PRO A C 1
ATOM 8415 O O . PRO A 1 1094 ? -22.114 17.647 43.278 1.00 93.19 1094 PRO A O 1
ATOM 8418 N N . GLU A 1 1095 ? -21.945 19.880 43.560 1.00 94.81 1095 GLU A N 1
ATOM 8419 C CA . GLU A 1 1095 ? -23.343 20.058 43.948 1.00 94.81 1095 GLU A CA 1
ATOM 8420 C C . GLU A 1 1095 ? -24.284 19.584 42.834 1.00 94.81 1095 GLU A C 1
ATOM 8422 O O . GLU A 1 1095 ? -24.097 19.885 41.653 1.00 94.81 1095 GLU A O 1
ATOM 8427 N N . LEU A 1 1096 ? -25.282 18.794 43.221 1.00 94.62 1096 LEU A N 1
ATOM 8428 C CA . LEU A 1 1096 ? -26.253 18.177 42.324 1.00 94.62 1096 LEU A CA 1
ATOM 8429 C C . LEU A 1 1096 ? -27.631 18.768 42.600 1.00 94.62 1096 LEU A C 1
ATOM 8431 O O . LEU A 1 1096 ? -28.115 18.677 43.721 1.00 94.62 1096 LEU A O 1
ATOM 8435 N N . VAL A 1 1097 ? -28.299 19.307 41.584 1.00 95.69 1097 VAL A N 1
ATOM 8436 C CA . VAL A 1 1097 ? -29.692 19.754 41.721 1.00 95.69 1097 VAL A CA 1
ATOM 8437 C C . VAL A 1 1097 ? -30.629 18.607 41.345 1.00 95.69 1097 VAL A C 1
ATOM 8439 O O . VAL A 1 1097 ? -30.607 18.110 40.219 1.00 95.69 1097 VAL A O 1
ATOM 8442 N N . LEU A 1 1098 ? -31.454 18.168 42.292 1.00 95.94 1098 LEU A N 1
ATOM 8443 C CA . LEU A 1 1098 ? -32.483 17.150 42.104 1.00 95.94 1098 LEU A CA 1
ATOM 8444 C C . LEU A 1 1098 ? -33.837 17.831 41.909 1.00 95.94 1098 LEU A C 1
ATOM 8446 O O . LEU A 1 1098 ? -34.437 18.307 42.873 1.00 95.94 1098 LEU A O 1
ATOM 8450 N N . ALA A 1 1099 ? -34.349 17.854 40.682 1.00 95.94 1099 ALA A N 1
ATOM 8451 C CA . ALA A 1 1099 ? -35.669 18.416 40.406 1.00 95.94 1099 ALA A CA 1
ATOM 8452 C C . ALA A 1 1099 ? -36.799 17.581 41.057 1.00 95.94 1099 ALA A C 1
ATOM 8454 O O . ALA A 1 1099 ? -36.633 16.366 41.237 1.00 95.94 1099 ALA A O 1
ATOM 8455 N N . PRO A 1 1100 ? -37.949 18.196 41.394 1.00 96.94 1100 PRO A N 1
ATOM 8456 C CA . PRO A 1 1100 ? -39.112 17.489 41.933 1.00 96.94 1100 PRO A CA 1
ATOM 8457 C C . PRO A 1 1100 ? -39.527 16.291 41.073 1.00 96.94 1100 PRO A C 1
ATOM 8459 O O . PRO A 1 1100 ? -39.557 16.375 39.847 1.00 96.94 1100 PRO A O 1
ATOM 8462 N N . GLY A 1 1101 ? -39.830 15.161 41.708 1.00 94.38 1101 GLY A N 1
ATOM 8463 C CA . GLY A 1 1101 ? -40.257 13.921 41.051 1.00 94.38 1101 GLY A CA 1
ATOM 8464 C C . GLY A 1 1101 ? -39.167 13.189 40.258 1.00 94.38 1101 GLY A C 1
ATOM 8465 O O . GLY A 1 1101 ? -39.419 12.105 39.727 1.00 94.38 1101 GLY A O 1
ATOM 8466 N N . THR A 1 1102 ? -37.949 13.731 40.165 1.00 95.56 1102 THR A N 1
ATOM 8467 C CA . THR A 1 1102 ? -36.891 13.127 39.349 1.00 95.56 1102 THR A CA 1
ATOM 8468 C C . THR A 1 1102 ? -36.096 12.073 40.113 1.00 95.56 1102 THR A C 1
ATOM 8470 O O . THR A 1 1102 ? -35.900 12.143 41.329 1.00 95.56 1102 THR A O 1
ATOM 8473 N N . THR A 1 1103 ? -35.625 11.064 39.376 1.00 94.81 1103 THR A N 1
ATOM 8474 C CA . THR A 1 1103 ? -34.643 10.091 39.863 1.00 94.81 1103 THR A CA 1
ATOM 8475 C C . THR A 1 1103 ? -33.331 10.296 39.123 1.00 94.81 1103 THR A C 1
ATOM 8477 O O . THR A 1 1103 ? -33.262 10.112 37.910 1.00 94.81 1103 THR A O 1
ATOM 8480 N N . VAL A 1 1104 ? -32.275 10.621 39.859 1.00 92.06 1104 VAL A N 1
ATOM 8481 C CA . VAL A 1 1104 ? -30.938 10.880 39.328 1.00 92.06 1104 VAL A CA 1
ATOM 8482 C C . VAL A 1 1104 ? -29.993 9.741 39.711 1.00 92.06 1104 VAL A C 1
ATOM 8484 O O . VAL A 1 1104 ? -30.024 9.203 40.821 1.00 92.06 1104 VAL A O 1
ATOM 8487 N N . ARG A 1 1105 ? -29.131 9.359 38.765 1.00 92.06 1105 ARG A N 1
ATOM 8488 C CA . ARG A 1 1105 ? -27.975 8.483 38.997 1.00 92.06 1105 ARG A CA 1
ATOM 8489 C C . ARG A 1 1105 ? -26.736 9.375 39.079 1.00 92.06 1105 ARG A C 1
ATOM 8491 O O . ARG A 1 1105 ? -26.216 9.732 38.023 1.00 92.06 1105 ARG A O 1
ATOM 8498 N N . PRO A 1 1106 ? -26.283 9.774 40.279 1.00 92.25 1106 PRO A N 1
ATOM 8499 C CA . PRO A 1 1106 ? -25.118 10.639 40.385 1.00 92.25 1106 PRO A CA 1
ATOM 8500 C C . PRO A 1 1106 ? -23.895 9.941 39.779 1.00 92.25 1106 PRO A C 1
ATOM 8502 O O . PRO A 1 1106 ? -23.733 8.723 39.918 1.00 92.25 1106 PRO A O 1
ATOM 8505 N N . ARG A 1 1107 ? -23.049 10.706 39.085 1.00 87.62 1107 ARG A N 1
ATOM 8506 C CA . ARG A 1 1107 ? -21.825 10.219 38.437 1.00 87.62 1107 ARG A CA 1
ATOM 8507 C C . ARG A 1 1107 ? -20.597 10.859 39.079 1.00 87.62 1107 ARG A C 1
ATOM 8509 O O . ARG A 1 1107 ? -20.634 12.024 39.456 1.00 87.62 1107 ARG A O 1
ATOM 8516 N N . GLY A 1 1108 ? -19.534 10.075 39.243 1.00 84.69 1108 GLY A N 1
ATOM 8517 C CA . GLY A 1 1108 ? -18.240 10.546 39.737 1.00 84.69 1108 GLY A CA 1
ATOM 8518 C C . GLY A 1 1108 ? -17.518 11.441 38.731 1.00 84.69 1108 GLY A C 1
ATOM 8519 O O . GLY A 1 1108 ? -17.907 11.525 37.569 1.00 84.69 1108 GLY A O 1
ATOM 8520 N N . SER A 1 1109 ? -16.406 12.049 39.153 1.00 78.50 1109 SER A N 1
ATOM 8521 C CA . SER A 1 1109 ? -15.525 12.822 38.261 1.00 78.50 1109 SER A CA 1
ATOM 8522 C C . SER A 1 1109 ? -14.901 11.984 37.137 1.00 78.50 1109 SER A C 1
ATOM 8524 O O . SER A 1 1109 ? -14.460 12.526 36.132 1.00 78.50 1109 SER A O 1
ATOM 8526 N N . ASP A 1 1110 ? -14.887 10.659 37.282 1.00 71.12 1110 ASP A N 1
ATOM 8527 C CA . ASP A 1 1110 ? -14.474 9.706 36.253 1.00 71.12 1110 ASP A CA 1
ATOM 8528 C C . ASP A 1 1110 ? -15.622 9.243 35.341 1.00 71.12 1110 ASP A C 1
ATOM 8530 O O . ASP A 1 1110 ? -15.439 8.337 34.532 1.00 71.12 1110 ASP A O 1
ATOM 8534 N N . GLY A 1 1111 ? -16.807 9.845 35.467 1.00 74.12 1111 GLY A N 1
ATOM 8535 C CA . GLY A 1 1111 ? -17.972 9.595 34.617 1.00 74.12 1111 GLY A CA 1
ATOM 8536 C C . GLY A 1 1111 ? -18.772 8.336 34.962 1.00 74.12 1111 GLY A C 1
ATOM 8537 O O . GLY A 1 1111 ? -19.888 8.172 34.464 1.00 74.12 1111 GLY A O 1
ATOM 8538 N N . PHE A 1 1112 ? -18.258 7.459 35.824 1.00 82.00 1112 PHE A N 1
ATOM 8539 C CA . PHE A 1 1112 ? -18.982 6.271 36.274 1.00 82.00 1112 PHE A CA 1
ATOM 8540 C C . PHE A 1 1112 ? -20.142 6.621 37.204 1.00 82.00 1112 PHE A C 1
ATOM 8542 O O . PHE A 1 1112 ? -20.062 7.583 37.973 1.00 82.00 1112 PHE A O 1
ATOM 8549 N N . ALA A 1 1113 ? -21.187 5.793 37.212 1.00 87.44 1113 ALA A N 1
ATOM 8550 C CA . ALA A 1 1113 ? -22.221 5.884 38.234 1.00 87.44 1113 ALA A CA 1
ATOM 8551 C C . ALA A 1 1113 ? -21.596 5.729 39.630 1.00 87.44 1113 ALA A C 1
ATOM 8553 O O . ALA A 1 1113 ? -20.691 4.916 39.851 1.00 87.44 1113 ALA A O 1
ATOM 8554 N N . VAL A 1 1114 ? -22.077 6.515 40.591 1.00 90.81 1114 VAL A N 1
ATOM 8555 C CA . VAL A 1 1114 ? -21.601 6.449 41.972 1.00 90.81 1114 VAL A CA 1
ATOM 8556 C C . VAL A 1 1114 ? -21.958 5.086 42.543 1.00 90.81 1114 VAL A C 1
ATOM 8558 O O . VAL A 1 1114 ? -23.126 4.729 42.696 1.00 90.81 1114 VAL A O 1
ATOM 8561 N N . ARG A 1 1115 ? -20.916 4.322 42.857 1.00 92.19 1115 ARG A N 1
ATOM 8562 C CA . ARG A 1 1115 ? -20.979 3.063 43.591 1.00 92.19 1115 ARG A CA 1
ATOM 8563 C C . ARG A 1 1115 ? -20.305 3.317 44.918 1.00 92.19 1115 ARG A C 1
ATOM 8565 O O . ARG A 1 1115 ? -19.236 3.926 44.957 1.00 92.19 1115 ARG A O 1
ATOM 8572 N N . ALA A 1 1116 ? -20.959 2.935 45.997 1.00 95.31 1116 ALA A N 1
ATOM 8573 C CA . ALA A 1 1116 ? -20.426 3.214 47.311 1.00 95.31 1116 ALA A CA 1
ATOM 8574 C C . ALA A 1 1116 ? -20.763 2.097 48.284 1.00 95.31 1116 ALA A C 1
ATOM 8576 O O . ALA A 1 1116 ? -21.811 1.456 48.199 1.00 95.31 1116 ALA A O 1
ATOM 8577 N N . SER A 1 1117 ? -19.861 1.896 49.234 1.00 96.06 1117 SER A N 1
ATOM 8578 C CA . SER A 1 1117 ? -20.151 1.135 50.449 1.00 96.06 1117 SER A CA 1
ATOM 8579 C C . SER A 1 1117 ? -21.033 1.961 51.388 1.00 96.06 1117 SER A C 1
ATOM 8581 O O . SER A 1 1117 ? -21.943 1.435 52.028 1.00 96.06 1117 SER A O 1
ATOM 8583 N N . ARG A 1 1118 ? -20.790 3.278 51.426 1.00 95.94 1118 ARG A N 1
ATOM 8584 C CA . ARG A 1 1118 ? -21.537 4.251 52.223 1.00 95.94 1118 ARG A CA 1
ATOM 8585 C C . ARG A 1 1118 ? -21.470 5.657 51.637 1.00 95.94 1118 ARG A C 1
ATOM 8587 O O . ARG A 1 1118 ? -20.505 5.993 50.947 1.00 95.94 1118 ARG A O 1
ATOM 8594 N N . VAL A 1 1119 ? -22.468 6.472 51.946 1.00 97.38 1119 VAL A N 1
ATOM 8595 C CA . VAL A 1 1119 ? -22.591 7.865 51.495 1.00 97.38 1119 VAL A CA 1
ATOM 8596 C C . VAL A 1 1119 ? -22.894 8.784 52.670 1.00 97.38 1119 VAL A C 1
ATOM 8598 O O . VAL A 1 1119 ? -23.446 8.352 53.675 1.00 97.38 1119 VAL A O 1
ATOM 8601 N N . VAL A 1 1120 ? -22.514 10.042 52.525 1.00 95.94 1120 VAL A N 1
ATOM 8602 C CA . VAL A 1 1120 ? -22.850 11.169 53.395 1.00 95.94 1120 VAL A CA 1
ATOM 8603 C C . VAL A 1 1120 ? -23.400 12.232 52.466 1.00 95.94 1120 VAL A C 1
ATOM 8605 O O . VAL A 1 1120 ? -22.797 12.494 51.422 1.00 95.94 1120 VAL A O 1
ATOM 8608 N N . PHE A 1 1121 ? -24.542 12.811 52.789 1.00 94.44 1121 PHE A N 1
ATOM 8609 C CA . PHE A 1 1121 ? -25.074 13.887 51.973 1.00 94.44 1121 PHE A CA 1
ATOM 8610 C C . PHE A 1 1121 ? -25.871 14.883 52.796 1.00 94.44 1121 PHE A C 1
ATOM 8612 O O . PHE A 1 1121 ? -26.518 14.523 53.777 1.00 94.44 1121 PHE A O 1
ATOM 8619 N N . GLU A 1 1122 ? -25.815 16.121 52.329 1.00 95.25 1122 GLU A N 1
ATOM 8620 C CA . GLU A 1 1122 ? -26.621 17.252 52.760 1.00 95.25 1122 GLU A CA 1
ATOM 8621 C C . GLU A 1 1122 ? -27.484 17.644 51.558 1.00 95.25 1122 GLU A C 1
ATOM 8623 O O . GLU A 1 1122 ? -26.951 17.845 50.463 1.00 95.25 1122 GLU A O 1
ATOM 8628 N N . ALA A 1 1123 ? -28.806 17.687 51.730 1.00 95.69 1123 ALA A N 1
ATOM 8629 C CA . ALA A 1 1123 ? -29.719 18.156 50.690 1.00 95.69 1123 ALA A CA 1
ATOM 8630 C C . ALA A 1 1123 ? -30.528 19.348 51.201 1.00 95.69 1123 ALA A C 1
ATOM 8632 O O . ALA A 1 1123 ? -31.167 19.252 52.246 1.00 95.69 1123 ALA A O 1
ATOM 8633 N N . GLU A 1 1124 ? -30.533 20.446 50.459 1.00 95.81 1124 GLU A N 1
ATOM 8634 C CA . GLU A 1 1124 ? -31.217 21.684 50.824 1.00 95.81 1124 GLU A CA 1
ATOM 8635 C C . GLU A 1 1124 ? -32.150 22.126 49.694 1.00 95.81 1124 GLU A C 1
ATOM 8637 O O . GLU A 1 1124 ? -31.738 22.254 48.545 1.00 95.81 1124 GLU A O 1
ATOM 8642 N N . GLY A 1 1125 ? -33.421 22.329 50.021 1.00 93.94 1125 GLY A N 1
ATOM 8643 C CA . GLY A 1 1125 ? -34.409 23.001 49.185 1.00 93.94 1125 GLY A CA 1
ATOM 8644 C C . GLY A 1 1125 ? -34.811 24.348 49.795 1.00 93.94 1125 GLY A C 1
ATOM 8645 O O . GLY A 1 1125 ? -34.394 24.669 50.909 1.00 93.94 1125 GLY A O 1
ATOM 8646 N N . PRO A 1 1126 ? -35.646 25.140 49.101 1.00 94.12 1126 PRO A N 1
ATOM 8647 C CA . PRO A 1 1126 ? -36.118 26.438 49.589 1.00 94.12 1126 PRO A CA 1
ATOM 8648 C C . PRO A 1 1126 ? -36.740 26.410 50.989 1.00 94.12 1126 PRO A C 1
ATOM 8650 O O . PRO A 1 1126 ? -36.585 27.366 51.745 1.00 94.12 1126 PRO A O 1
ATOM 8653 N N . THR A 1 1127 ? -37.449 25.333 51.339 1.00 91.81 1127 THR A N 1
ATOM 8654 C CA . THR A 1 1127 ? -38.156 25.221 52.624 1.00 91.81 1127 THR A CA 1
ATOM 8655 C C . THR A 1 1127 ? -37.682 24.056 53.490 1.00 91.81 1127 THR A C 1
ATOM 8657 O O . THR A 1 1127 ? -38.166 23.896 54.613 1.00 91.81 1127 THR A O 1
ATOM 8660 N N . ARG A 1 1128 ? -36.754 23.221 53.002 1.00 88.69 1128 ARG A N 1
ATOM 8661 C CA . ARG A 1 1128 ? -36.386 21.950 53.648 1.00 88.69 1128 ARG A CA 1
ATOM 8662 C C . ARG A 1 1128 ? -34.889 21.704 53.643 1.00 88.69 1128 ARG A C 1
ATOM 8664 O O . ARG A 1 1128 ? -34.201 21.973 52.668 1.00 88.69 1128 ARG A O 1
ATOM 8671 N N . ARG A 1 1129 ? -34.397 21.089 54.718 1.00 91.38 1129 ARG A N 1
ATOM 8672 C CA . ARG A 1 1129 ? -33.007 20.637 54.843 1.00 91.38 1129 ARG A CA 1
ATOM 8673 C C . ARG A 1 1129 ? -32.961 19.200 55.343 1.00 91.38 1129 ARG A C 1
ATOM 8675 O O . ARG A 1 1129 ? -33.595 18.864 56.338 1.00 91.38 1129 ARG A O 1
ATOM 8682 N N . TYR A 1 1130 ? -32.184 18.366 54.665 1.00 90.31 1130 TYR A N 1
ATOM 8683 C CA . TYR A 1 1130 ? -31.908 16.979 55.024 1.00 90.31 1130 TYR A CA 1
ATOM 8684 C C . TYR A 1 1130 ? -30.444 16.868 55.461 1.00 90.31 1130 TYR A C 1
ATOM 8686 O O . TYR A 1 1130 ? -29.565 16.627 54.635 1.00 90.31 1130 TYR A O 1
ATOM 8694 N N . THR A 1 1131 ? -30.190 17.046 56.760 1.00 90.00 1131 THR A N 1
ATOM 8695 C CA . THR A 1 1131 ? -28.841 17.000 57.370 1.00 90.00 1131 THR A CA 1
ATOM 8696 C C . THR A 1 1131 ? -28.610 15.758 58.237 1.00 90.00 1131 THR A C 1
ATOM 8698 O O . THR A 1 1131 ? -27.499 15.510 58.693 1.00 90.00 1131 THR A O 1
ATOM 8701 N N . ALA A 1 1132 ? -29.626 14.904 58.424 1.00 82.56 1132 ALA A N 1
ATOM 8702 C CA . ALA A 1 1132 ? -29.543 13.708 59.279 1.00 82.56 1132 ALA A CA 1
ATOM 8703 C C . ALA A 1 1132 ? -28.431 12.711 58.877 1.00 82.56 1132 ALA A C 1
ATOM 8705 O O . ALA A 1 1132 ? -28.054 11.840 59.661 1.00 82.56 1132 ALA A O 1
ATOM 8706 N N . HIS A 1 1133 ? -27.909 12.825 57.655 1.00 88.56 1133 HIS A N 1
ATOM 8707 C CA . HIS A 1 1133 ? -26.855 11.973 57.107 1.00 88.56 1133 HIS A CA 1
ATOM 8708 C C . HIS A 1 1133 ? -25.537 12.715 56.859 1.00 88.56 1133 HIS A C 1
ATOM 8710 O O . HIS A 1 1133 ? -24.681 12.197 56.141 1.00 88.56 1133 HIS A O 1
ATOM 8716 N N . GLU A 1 1134 ? -25.364 13.896 57.457 1.00 85.56 1134 GLU A N 1
ATOM 8717 C CA . GLU A 1 1134 ? -24.133 14.686 57.393 1.00 85.56 1134 GLU A CA 1
ATOM 8718 C C . GLU A 1 1134 ? -23.021 14.069 58.261 1.00 85.56 1134 GLU A C 1
ATOM 8720 O O . GLU A 1 1134 ? -21.905 13.841 57.792 1.00 85.56 1134 GLU A O 1
ATOM 8725 N N . GLU A 1 1135 ? -23.345 13.700 59.504 1.00 86.12 1135 GLU A N 1
ATOM 8726 C CA . GLU A 1 1135 ? -22.386 13.112 60.453 1.00 86.12 1135 GLU A CA 1
ATOM 8727 C C . GLU A 1 1135 ? -22.417 11.575 60.474 1.00 86.12 1135 GLU A C 1
ATOM 8729 O O . GLU A 1 1135 ? -21.427 10.923 60.812 1.00 86.12 1135 GLU A O 1
ATOM 8734 N N . SER A 1 1136 ? -23.546 10.976 60.079 1.00 91.38 1136 SER A N 1
ATOM 8735 C CA . SER A 1 1136 ? -23.783 9.527 60.127 1.00 91.38 1136 SER A CA 1
ATOM 8736 C C . SER A 1 1136 ? -23.920 8.932 58.721 1.00 91.38 1136 SER A C 1
ATOM 8738 O O . SER A 1 1136 ? -24.977 9.072 58.099 1.00 91.38 1136 SER A O 1
ATOM 8740 N N . PRO A 1 1137 ? -22.889 8.230 58.203 1.00 94.69 1137 PRO A N 1
ATOM 8741 C CA . PRO A 1 1137 ? -22.922 7.660 56.863 1.00 94.69 1137 PRO A CA 1
ATOM 8742 C C . PRO A 1 1137 ? -24.050 6.646 56.673 1.00 94.69 1137 PRO A C 1
ATOM 8744 O O . PRO A 1 1137 ? -24.172 5.678 57.427 1.00 94.69 1137 PRO A O 1
ATOM 8747 N N . VAL A 1 1138 ? -24.794 6.789 55.583 1.00 95.88 1138 VAL A N 1
ATOM 8748 C CA . VAL A 1 1138 ? -25.752 5.784 55.124 1.00 95.88 1138 VAL A CA 1
ATOM 8749 C C . VAL A 1 1138 ? -24.983 4.645 54.474 1.00 95.88 1138 VAL A C 1
ATOM 8751 O O . VAL A 1 1138 ? -24.304 4.844 53.466 1.00 95.88 1138 VAL A O 1
ATOM 8754 N N . TRP A 1 1139 ? -25.087 3.440 55.026 1.00 96.25 1139 TRP A N 1
ATOM 8755 C CA . TRP A 1 1139 ? -24.521 2.243 54.409 1.00 96.25 1139 TRP A CA 1
ATOM 8756 C C . TRP A 1 1139 ? -25.429 1.723 53.299 1.00 96.25 1139 TRP A C 1
ATOM 8758 O O . TRP A 1 1139 ? -26.617 1.489 53.505 1.00 96.25 1139 TRP A O 1
ATOM 8768 N N . LEU A 1 1140 ? -24.848 1.503 52.123 1.00 96.19 1140 LEU A N 1
ATOM 8769 C CA . LEU A 1 1140 ? -25.574 1.025 50.947 1.00 96.19 1140 LEU A CA 1
ATOM 8770 C C . LEU A 1 1140 ? -25.689 -0.501 50.924 1.00 96.19 1140 LEU A C 1
ATOM 8772 O O . LEU A 1 1140 ? -26.597 -1.050 50.302 1.00 96.19 1140 LEU A O 1
ATOM 8776 N N . VAL A 1 1141 ? -24.760 -1.190 51.587 1.00 95.50 1141 VAL A N 1
ATOM 8777 C CA . VAL A 1 1141 ? -24.773 -2.642 51.760 1.00 95.50 1141 VAL A CA 1
ATOM 8778 C C . VAL A 1 1141 ? -25.104 -2.959 53.213 1.00 95.50 1141 VAL A C 1
ATOM 8780 O O . VAL A 1 1141 ? -24.442 -2.472 54.139 1.00 95.50 1141 VAL A O 1
ATOM 8783 N N . ALA A 1 1142 ? -26.154 -3.760 53.397 1.00 93.12 1142 ALA A N 1
ATOM 8784 C CA . ALA A 1 1142 ? -26.532 -4.284 54.699 1.00 93.12 1142 ALA A CA 1
ATOM 8785 C C . ALA A 1 1142 ? -25.419 -5.178 55.256 1.00 93.12 1142 ALA A C 1
ATOM 8787 O O . ALA A 1 1142 ? -24.656 -5.792 54.511 1.00 93.12 1142 ALA A O 1
ATOM 8788 N N . GLU A 1 1143 ? -25.315 -5.217 56.575 1.00 94.62 1143 GLU A N 1
ATOM 8789 C CA . GLU A 1 1143 ? -24.383 -6.104 57.254 1.00 94.62 1143 GLU A CA 1
ATOM 8790 C C . GLU A 1 1143 ? -24.978 -7.510 57.321 1.00 94.62 1143 GLU A C 1
ATOM 8792 O O . GLU A 1 1143 ? -26.114 -7.677 57.757 1.00 94.62 1143 GLU A O 1
ATOM 8797 N N . ALA A 1 1144 ? -24.219 -8.495 56.852 1.00 92.06 1144 ALA A N 1
ATOM 8798 C CA . ALA A 1 1144 ? -24.544 -9.912 56.907 1.00 92.06 1144 ALA A CA 1
ATOM 8799 C C . ALA A 1 1144 ? -23.289 -10.666 57.369 1.00 92.06 1144 ALA A C 1
ATOM 8801 O O . ALA A 1 1144 ? -22.202 -10.448 56.834 1.00 92.06 1144 ALA A O 1
ATOM 8802 N N . ASP A 1 1145 ? -23.414 -11.500 58.403 1.00 89.94 1145 ASP A N 1
ATOM 8803 C CA . ASP A 1 1145 ? -22.304 -12.283 58.971 1.00 89.94 1145 ASP A CA 1
ATOM 8804 C C . ASP A 1 1145 ? -21.074 -11.434 59.361 1.00 89.94 1145 ASP A C 1
ATOM 8806 O O . ASP A 1 1145 ? -19.923 -11.782 59.086 1.00 89.94 1145 ASP A O 1
ATOM 8810 N N . GLY A 1 1146 ? -21.318 -10.256 59.950 1.00 93.06 1146 GLY A N 1
ATOM 8811 C CA . GLY A 1 1146 ? -20.268 -9.308 60.351 1.00 93.06 1146 GLY A CA 1
ATOM 8812 C C . GLY A 1 1146 ? -19.505 -8.678 59.178 1.00 93.06 1146 GLY A C 1
ATOM 8813 O O . GLY A 1 1146 ? -18.457 -8.059 59.368 1.00 93.06 1146 GLY A O 1
ATOM 8814 N N . ARG A 1 1147 ? -19.994 -8.841 57.942 1.00 92.31 1147 ARG A N 1
ATOM 8815 C CA . ARG A 1 1147 ? -19.404 -8.277 56.725 1.00 92.31 1147 ARG A CA 1
ATOM 8816 C C . ARG A 1 1147 ? -20.454 -7.475 55.965 1.00 92.31 1147 ARG A C 1
ATOM 8818 O O . ARG A 1 1147 ? -21.604 -7.867 55.827 1.00 92.31 1147 ARG A O 1
ATOM 8825 N N . ARG A 1 1148 ? -20.058 -6.334 55.403 1.00 93.88 1148 ARG A N 1
ATOM 8826 C CA . ARG A 1 1148 ? -20.920 -5.540 54.508 1.00 93.88 1148 ARG A CA 1
ATOM 8827 C C . ARG A 1 1148 ? -20.652 -5.908 53.062 1.00 93.88 1148 ARG A C 1
ATOM 8829 O O . ARG A 1 1148 ? -20.172 -5.095 52.277 1.00 93.88 1148 ARG A O 1
ATOM 8836 N N . MET A 1 1149 ? -20.920 -7.168 52.745 1.00 93.94 1149 MET A N 1
ATOM 8837 C CA . MET A 1 1149 ? -20.830 -7.713 51.398 1.00 93.94 1149 MET A CA 1
ATOM 8838 C C . MET A 1 1149 ? -22.094 -8.505 51.093 1.00 93.94 1149 MET A C 1
ATOM 8840 O O . MET A 1 1149 ? -22.678 -9.112 51.983 1.00 93.94 1149 MET A O 1
ATOM 8844 N N . TYR A 1 1150 ? -22.510 -8.516 49.834 1.00 93.75 1150 TYR A N 1
ATOM 8845 C CA . TYR A 1 1150 ? -23.542 -9.432 49.359 1.00 93.75 1150 TYR A CA 1
ATOM 8846 C C . TYR A 1 1150 ? -23.054 -10.133 48.105 1.00 93.75 1150 TYR A C 1
ATOM 8848 O O . TYR A 1 1150 ? -22.294 -9.572 47.313 1.00 93.75 1150 TYR A O 1
ATOM 8856 N N . ARG A 1 1151 ? -23.531 -11.359 47.922 1.00 92.94 1151 ARG A N 1
ATOM 8857 C CA . ARG A 1 1151 ? -23.220 -12.170 46.759 1.00 92.94 1151 ARG A CA 1
ATOM 8858 C C . ARG A 1 1151 ? -24.333 -12.027 45.730 1.00 92.94 1151 ARG A C 1
ATOM 8860 O O . ARG A 1 1151 ? -25.502 -12.222 46.047 1.00 92.94 1151 ARG A O 1
ATOM 8867 N N . GLY A 1 1152 ? -23.986 -11.669 44.500 1.00 91.19 1152 GLY A N 1
ATOM 8868 C CA . GLY A 1 1152 ? -24.965 -11.484 43.432 1.00 91.19 1152 GLY A CA 1
ATOM 8869 C C . GLY A 1 1152 ? -24.377 -11.730 42.046 1.00 91.19 1152 GLY A C 1
ATOM 8870 O O . GLY A 1 1152 ? -23.157 -11.729 41.881 1.00 91.19 1152 GLY A O 1
ATOM 8871 N N . PRO A 1 1153 ? -25.219 -11.937 41.021 1.00 87.12 1153 PRO A N 1
ATOM 8872 C CA . PRO A 1 1153 ? -24.747 -12.021 39.642 1.00 87.12 1153 PRO A CA 1
ATOM 8873 C C . PRO A 1 1153 ? -24.273 -10.655 39.123 1.00 87.12 1153 PRO A C 1
ATOM 8875 O O . PRO A 1 1153 ? -23.392 -10.595 38.272 1.00 87.12 1153 PRO A O 1
ATOM 8878 N N . LYS A 1 1154 ? -24.808 -9.554 39.667 1.00 87.75 1154 LYS A N 1
ATOM 8879 C CA . LYS A 1 1154 ? -24.455 -8.165 39.346 1.00 87.75 1154 LYS A CA 1
ATOM 8880 C C . LYS A 1 1154 ? -24.544 -7.279 40.582 1.00 87.75 1154 LYS A C 1
ATOM 8882 O O . LYS A 1 1154 ? -25.143 -7.677 41.584 1.00 87.75 1154 LYS A O 1
ATOM 8887 N N . ILE A 1 1155 ? -23.962 -6.084 40.506 1.00 91.25 1155 ILE A N 1
ATOM 8888 C CA . ILE A 1 1155 ? -24.078 -5.128 41.604 1.00 91.25 1155 ILE A CA 1
ATOM 8889 C C . ILE A 1 1155 ? -25.538 -4.653 41.706 1.00 91.25 1155 ILE A C 1
ATOM 8891 O O . ILE A 1 1155 ? -26.182 -4.293 40.723 1.00 91.25 1155 ILE A O 1
ATOM 8895 N N . GLY A 1 1156 ? -26.078 -4.702 42.914 1.00 91.69 1156 GLY A N 1
ATOM 8896 C CA . GLY A 1 1156 ? -27.373 -4.167 43.273 1.00 91.69 1156 GLY A CA 1
ATOM 8897 C C . GLY A 1 1156 ? -27.391 -2.642 43.305 1.00 91.69 1156 GLY A C 1
ATOM 8898 O O . GLY A 1 1156 ? -26.367 -1.959 43.395 1.00 91.69 1156 GLY A O 1
ATOM 8899 N N . VAL A 1 1157 ? -28.609 -2.119 43.284 1.00 94.31 1157 VAL A N 1
ATOM 8900 C CA . VAL A 1 1157 ? -28.905 -0.692 43.385 1.00 94.31 1157 VAL A CA 1
ATOM 8901 C C . VAL A 1 1157 ? -29.366 -0.381 44.809 1.00 94.31 1157 VAL A C 1
ATOM 8903 O O . VAL A 1 1157 ? -30.057 -1.185 45.440 1.00 94.31 1157 VAL A O 1
ATOM 8906 N N . TYR A 1 1158 ? -28.967 0.778 45.320 1.00 95.88 1158 TYR A N 1
ATOM 8907 C CA . TYR A 1 1158 ? -29.515 1.402 46.516 1.00 95.88 1158 TYR A CA 1
ATOM 8908 C C . TYR A 1 1158 ? -30.247 2.677 46.095 1.00 95.88 1158 TYR A C 1
ATOM 8910 O O . TYR A 1 1158 ? -29.639 3.568 45.503 1.00 95.88 1158 TYR A O 1
ATOM 8918 N N . LEU A 1 1159 ? -31.548 2.750 46.368 1.00 96.50 1159 LEU A N 1
ATOM 8919 C CA . LEU A 1 1159 ? -32.375 3.919 46.081 1.00 96.50 1159 LEU A CA 1
ATOM 8920 C C . LEU A 1 1159 ? -32.601 4.699 47.377 1.00 96.50 1159 LEU A C 1
ATOM 8922 O O . LEU A 1 1159 ? -33.304 4.220 48.263 1.00 96.50 1159 LEU A O 1
ATOM 8926 N N . HIS A 1 1160 ? -32.028 5.896 47.466 1.00 96.25 1160 HIS A N 1
ATOM 8927 C CA . HIS A 1 1160 ? -32.387 6.859 48.497 1.00 96.25 1160 HIS A CA 1
ATOM 8928 C C . HIS A 1 1160 ? -33.524 7.747 47.989 1.00 96.25 1160 HIS A C 1
ATOM 8930 O O . HIS A 1 1160 ? -33.452 8.263 46.871 1.00 96.25 1160 HIS A O 1
ATOM 8936 N N . VAL A 1 1161 ? -34.565 7.921 48.801 1.00 96.25 1161 VAL A N 1
ATOM 8937 C CA . VAL A 1 1161 ? -35.741 8.725 48.457 1.00 96.25 1161 VAL A CA 1
ATOM 8938 C C . VAL A 1 1161 ? -35.868 9.863 49.461 1.00 96.25 1161 VAL A C 1
ATOM 8940 O O . VAL A 1 1161 ? -36.122 9.611 50.638 1.00 96.25 1161 VAL A O 1
ATOM 8943 N N . PHE A 1 1162 ? -35.727 11.100 48.992 1.00 94.94 1162 PHE A N 1
ATOM 8944 C CA . PHE A 1 1162 ? -36.027 12.297 49.772 1.00 94.94 1162 PHE A CA 1
ATOM 8945 C C . PHE A 1 1162 ? -37.541 12.473 49.798 1.00 94.94 1162 PHE A C 1
ATOM 8947 O O . PHE A 1 1162 ? -38.151 12.777 48.773 1.00 94.94 1162 PHE A O 1
ATOM 8954 N N . ARG A 1 1163 ? -38.157 12.209 50.950 1.00 94.44 1163 ARG A N 1
ATOM 8955 C CA . ARG A 1 1163 ? -39.610 12.280 51.130 1.00 94.44 1163 ARG A CA 1
ATOM 8956 C C . ARG A 1 1163 ? -40.000 13.558 51.858 1.00 94.44 1163 ARG A C 1
ATOM 8958 O O . ARG A 1 1163 ? -39.222 14.025 52.684 1.00 94.44 1163 ARG A O 1
ATOM 8965 N N . PRO A 1 1164 ? -41.218 14.073 51.629 1.00 87.38 1164 PRO A N 1
ATOM 8966 C CA . PRO A 1 1164 ? -41.782 15.093 52.492 1.00 87.38 1164 PRO A CA 1
ATOM 8967 C C . PRO A 1 1164 ? -41.769 14.642 53.945 1.00 87.38 1164 PRO A C 1
ATOM 8969 O O . PRO A 1 1164 ? -42.154 13.510 54.239 1.00 87.38 1164 PRO A O 1
ATOM 8972 N N . ASP A 1 1165 ? -41.333 15.524 54.837 1.00 80.06 1165 ASP A N 1
ATOM 8973 C CA . ASP A 1 1165 ? -41.329 15.245 56.263 1.00 80.06 1165 ASP A CA 1
ATOM 8974 C C . ASP A 1 1165 ? -42.782 15.067 56.722 1.00 80.06 1165 ASP A C 1
ATOM 8976 O O . ASP A 1 1165 ? -43.559 16.019 56.780 1.00 80.06 1165 ASP A O 1
ATOM 8980 N N . THR A 1 1166 ? -43.196 13.834 57.012 1.00 66.50 1166 THR A N 1
ATOM 8981 C CA . THR A 1 1166 ? -44.573 13.536 57.442 1.00 66.50 1166 THR A CA 1
ATOM 8982 C C . THR A 1 1166 ? -44.844 13.986 58.883 1.00 66.50 1166 THR A C 1
ATOM 8984 O O . THR A 1 1166 ? -45.868 13.627 59.455 1.00 66.50 1166 THR A O 1
ATOM 8987 N N . ARG A 1 1167 ? -43.921 14.737 59.505 1.00 56.16 1167 ARG A N 1
ATOM 8988 C CA . ARG A 1 1167 ? -43.989 15.175 60.908 1.00 56.16 1167 ARG A CA 1
ATOM 8989 C C . ARG A 1 1167 ? -44.452 16.619 61.117 1.00 56.16 1167 ARG A C 1
ATOM 8991 O O . ARG A 1 1167 ? -44.448 17.068 62.256 1.00 56.16 1167 ARG A O 1
ATOM 8998 N N . VAL A 1 1168 ? -44.936 17.310 60.084 1.00 49.62 1168 VAL A N 1
ATOM 8999 C CA . VAL A 1 1168 ? -45.624 18.606 60.246 1.00 49.62 1168 VAL A CA 1
ATOM 9000 C C . VAL A 1 1168 ? -47.107 18.465 59.898 1.00 49.62 1168 VAL A C 1
ATOM 9002 O O . VAL A 1 1168 ? -47.587 18.952 58.883 1.00 49.62 1168 VAL A O 1
ATOM 9005 N N . SER A 1 1169 ? -47.834 17.748 60.753 1.00 43.19 1169 SER A N 1
ATOM 9006 C CA . SER A 1 1169 ? -49.255 18.006 61.006 1.00 43.19 1169 SER A CA 1
ATOM 9007 C C . SER A 1 1169 ? -49.607 17.499 62.405 1.00 43.19 1169 SER A C 1
ATOM 9009 O O . SER A 1 1169 ? -50.217 16.440 62.577 1.00 43.19 1169 SER A O 1
ATOM 9011 N N . ARG A 1 1170 ? -49.169 18.241 63.417 1.00 36.72 1170 ARG A N 1
ATOM 9012 C CA . ARG A 1 1170 ? -49.923 18.398 64.656 1.00 36.72 1170 ARG A CA 1
ATOM 9013 C C . ARG A 1 1170 ? -49.715 19.797 65.187 1.00 36.72 1170 ARG A C 1
ATOM 9015 O O . ARG A 1 1170 ? -48.537 20.211 65.229 1.00 36.72 1170 ARG A O 1
#

Nearest PDB structures (foldseek):
  8uzl-assembly2_B  TM=3.382E-01  e=5.293E-01  synthetic construct
  3rfz-assembly3_E-2  TM=1.227E-01  e=9.482E-02  Escherichia coli

Radius of gyration: 54.4 Å; Cα contacts (8 Å, |Δi|>4): 1887; chains: 1; bounding box: 128×141×132 Å

Foldseek 3Di:
DDDDDDPQVQVVDDPPPPPPCDDDDFDDDDDDDDDDDDDDDDDDPPDPPPDDDDPVVVVVVVVVVVVVVVVVVVVVVVVVVVVVVVVVVVVVVVVVVPPPDVLVVLVVVLVVVVVVCVVVVPPDVPPDVVVVVSVVSVVVSVVVVVVVVVVVVDDDPDPVVVVVVCCCVVPVVVVVVLVVPVVVNVQVVVQVVVVVVLQDWDDDDQKIKHKDFPDPPDGQQPQPRWIKIWIDGNNNPDAIWIFTRFHADPVRRTDGDDTDGPDDPVVVVVVCVPPPVVVVVVVVVVVVWPKDKADWDWFAQVDQDVPRAGIWIWIKIWTQDDDPPDRDDIQIFHTWIQGPVRDTDRPPDQKRKDWDPPFQWQDDPPPQKTWTGWIWIAHPPPQKIWIWTWIWGPDCPPLFIWIWGKIWIAHPPGAKIWIKTFTATSVRFTQWIWDGWIDHPFKTKTKIWGDFCVRGVVCVVAGQRTKIKIWMQGQQGIWIWIWTHRPVFKIKIKIWTQGPQRKIKIWIKIWGDDDPFKIKIKIWIWIAHHPRPKIWIWIKIWIWGCPVLDIKIKIKIKIAIPVCVVVVFARIWIWIDTQRDIFIDRDNDDDPVVVVVVVVRVVVCVVVSLVSVVVVLVVSVVVVVVVLVVVLVVVVVVVVVVCVVVVLVDDDPVDPVVVVVSVVVVVVVVVVNVVSVVVVVVVNVLSVVLVVVSVVVVVVCVVPVPPPPPCPVVVNVVSVVVVVVVNVPSPDVPCPVVVVVVVVVVVVVVVVLVVLVVVQCVLCVQLLVCLAFDKDKDWFDFDFDQPPVRFTKTKTKIKMKTKHDWDKDQDGPVQSQKIKIKIKIKIKMKIWIARPVCNVPIDIDIAIFIDMKMKIWHRNNPPPDQIEIETDDDQTDTHTPARVSLVVQQVSVLSCCLRVVSYQYFDKYKAQKAFEKEFAQAQFKKKKFKWAFAFDDDPSDTDTATPQGDLVPGATFIWTGGHRDIDGQLQRTPTDDLPDDPVVVVVVPPPPDPSDGDMHQWMQMKMAGPQGDIDHPSNPPTHGQQFQDVSVSRRSIDIDRDRHYDYDYDDQDDDKDKDLKAFEKEFEQDQFKKWKWKWAWDQDPNDTDIDTDDTDIHHHGDIDQDAGPNSGGDIHQWMAMWIDTPVDIDRVRNVPIDGQADDDPNGSIDIDSGHHYRYDYNHPDPPPDD

Mean predicted aligned error: 22.39 Å